Protein AF-A0AA36D5X9-F1 (afdb_monomer)

Organism: NCBI:txid96644

Radius of gyration: 42.87 Å; Cα contacts (8 Å, |Δi|>4): 1487; chains: 1; bounding box: 98×111×120 Å

Sequence (1074 aa):
MENIGFSAQPPALVAARFTHVTMLGFLLFATVLFIYYVYKRAKILNPDFSESTMFFRPPKRRISLVDAELTLRPECVKRLYEARVCEEVECPICFSEANHAVITDCGHIYCCECIHRFWKHSAPPIKPVHCPICRNGVRLLLPIAWGGESSNCEVDEDLKKNDDLLNDYNSRFVGTRTWVDLLHDVPSVVHFSFGNFFEGLGLLSQIRTVFFLAVILFPLVPSSAFSQQLYSVIGLIDDLFVLAIIVYYCGREVLERLSQDDADDWPTLIMVAQDLQNDENLVDTAITWGMVEQDLQKQLKTNARTGSGRAVRILNGGYVSKTCFVTFDWTEDRERLPAEGVMKITSSAGMKLLSKINNAFERFDEMATCMGNTEFNFLQHAEASGFASEVPVCRFIGGRLFGVDGIEAGYTILEAIDDIHNLHVFDELSEYSTMEGVQILARIAAYSLRNPEGARTLSENEVFDEFFSDFIRPEKLEKGFVHLEERFPDKLRELETIKTQMKHLKSVGTFKRFMDATCKFPIIVHGDMWPGNILWQKTEDGDYGIRVVADWQTTHLGNPLEDLTRFLSTSLSAKDYNERRDHYLHAYYDTLTELASGCELPWPTFDELVECYEKVFTLIVINWSHVFLQTLSEEVVVASSEKEGAARLEILHAKYRNMFDRAACYVQKMVAENLDPNERIVDTVVTWGLVEADLQKQFDTLAKIGPNREARLLNGGYVSKTALLTFDWTEEEARLPKCGVMKVTSAAGMKAISDLNGSFVNFEVMATSFGDTECNFLKVAPKVGFSAEIPVCRFIGGKLFGVDGVEAGYTIMEMVEGAHYRHVFHILSEAPMVEVMQMLGRMAGYSLRHPNEAGMLAENRVFEEFFGDFARPQKIDEGFTAMETRFPSLQAEVDVLKTQKIYFESVAKFKKRMDEACNVRTIVHGDMWPGNILWNIGKDGEYGIRKVVDWQTTHLGNPLEDLTRILSTGLSAEDHRNKRDFFLNIFYTTMEEEADGKKLPWESFEELVEQYEKIFPLIAIVWVPPFILVLTDEVVIGGGGEEGEALLPGFLAKYENMIAESADYILRWGLDSE

Mean predicted aligned error: 21.3 Å

Solvent-accessible surface area (backbone atoms only — not comparable to full-atom values): 58927 Å² total; per-residue (Å²): 132,90,86,82,87,86,78,85,80,67,76,65,62,61,54,48,52,53,52,50,53,51,49,51,52,50,50,54,52,52,49,54,52,48,54,51,49,52,54,55,51,51,47,70,76,33,83,82,63,56,99,71,80,86,71,80,69,82,85,73,82,81,80,46,72,65,57,44,55,76,70,31,50,71,72,29,44,51,49,53,54,51,56,61,72,44,91,81,50,69,9,84,84,79,78,40,72,31,59,68,24,23,37,33,58,85,52,50,56,28,21,44,67,55,54,53,54,48,25,71,75,75,33,60,91,89,48,61,33,55,37,91,84,81,58,48,73,38,47,45,75,41,78,49,80,72,80,74,99,68,77,92,80,79,83,60,65,67,58,54,52,48,52,52,54,50,49,60,52,32,69,76,51,52,80,86,81,52,75,66,62,56,60,71,42,47,65,59,47,51,51,54,50,58,66,49,65,77,58,83,77,58,76,68,53,57,51,49,53,55,48,52,49,48,62,68,48,49,81,74,50,64,82,87,78,61,60,82,70,54,60,60,52,53,51,53,52,50,53,53,49,53,50,50,49,50,51,51,53,53,48,48,56,50,53,60,60,68,70,74,68,80,88,84,58,62,73,59,55,56,53,56,65,64,67,74,77,56,98,53,51,47,92,92,40,94,50,33,60,68,55,54,48,54,38,37,21,64,62,66,69,48,89,58,47,72,42,90,72,45,46,77,43,84,74,43,84,46,58,62,38,35,34,25,43,34,39,47,30,51,72,45,64,63,91,80,47,73,52,53,24,32,35,41,36,25,32,42,67,37,39,57,50,50,28,78,73,61,78,66,69,91,59,52,59,60,50,42,35,35,29,47,33,18,28,45,48,23,42,69,38,28,63,84,59,50,48,46,80,77,44,52,50,66,53,61,59,36,56,44,58,36,51,57,98,77,35,70,43,22,34,38,29,27,58,66,76,79,82,64,43,80,43,45,67,67,47,66,53,52,73,65,39,45,49,53,52,38,45,51,55,19,45,45,40,21,49,19,69,78,32,56,69,47,32,47,61,46,26,74,52,46,36,57,71,72,57,50,45,58,59,48,29,65,74,48,46,51,52,34,48,51,56,48,40,72,75,38,66,94,43,48,69,48,48,52,51,47,54,57,67,48,68,71,49,70,38,60,72,49,47,49,54,52,48,46,72,57,29,80,57,70,18,48,30,50,68,63,43,37,52,63,37,30,37,24,27,75,42,95,90,70,48,52,42,88,62,29,53,50,75,47,40,49,24,22,74,33,47,70,55,57,35,53,42,41,28,50,62,36,29,37,47,50,65,53,41,73,78,40,43,68,59,52,52,47,50,24,51,53,49,23,52,62,68,28,62,92,52,86,64,74,48,93,43,71,68,54,43,52,58,30,41,57,58,52,39,35,54,51,51,64,70,43,49,44,61,54,57,55,48,53,67,54,49,56,72,68,38,96,39,73,69,58,23,51,52,44,51,51,54,45,50,46,29,50,51,47,55,48,53,50,32,36,18,51,47,50,48,51,46,53,70,70,43,59,74,87,41,35,47,76,90,46,84,51,36,52,71,58,51,44,58,47,36,24,61,71,62,74,49,87,60,45,68,41,91,80,46,45,65,44,73,75,39,82,51,61,56,38,36,30,28,42,36,39,49,37,53,71,51,92,52,94,85,61,70,56,50,27,33,35,39,33,39,30,43,71,31,39,42,54,53,28,68,74,66,74,58,88,69,66,39,60,61,52,31,37,46,36,34,31,30,28,43,49,26,42,65,38,31,63,78,69,49,48,45,80,80,42,54,51,60,51,62,61,41,67,50,46,47,61,54,96,33,33,95,57,16,33,32,26,26,55,63,72,82,84,54,43,82,36,59,66,59,48,65,55,55,68,69,45,48,52,53,48,27,37,50,53,9,40,44,39,6,46,18,62,67,36,55,66,57,34,50,68,49,23,75,57,88,49,62,66,61,57,52,34,55,60,40,30,58,70,50,44,50,53,23,52,53,50,47,43,70,75,38,64,91,43,45,69,32,52,58,51,50,56,68,53,49,70,36,30,74,37,60,65,47,37,49,51,56,52,39,72,59,28,81,52,68,16,49,28,51,67,65,43,36,49,58,35,34,33,22,36,73,46,99,87,69,49,53,41,89,59,31,47,54,78,48,41,53,30,26,67,33,45,59,61,61,33,50,55,39,29,48,54,41,24,32,47,48,65,49,38,77,75,39,45,68,63,48,52,49,45,19,51,54,34,20,55,64,49,18,73,83,49,87,66,74,51,97,43,72,68,52,47,51,54,33,47,50,70,43,45,40,59,56,42,61,64,52,52,28,63,54,59,73,63,61,42,79,63,52,43,51,74,74,42,44,76,61,33,63,69,28,44,65,65,37,52,42,24,54,54,42,50,47,49,52,26,24,50,36,40,66,73,70,54,67,78,86,132

Foldseek 3Di:
DDDDDDDDDDPVVVVVVVVVVVVVVVVVVVVVVVVVVVVVVVCVVDVPPDPPPPQDDDFDDACDLVNVVVQADPVLNVLLVVLLVDPFDAAPQPRHTADQWKAFSVNDIHRLVRLLVQPLPPHQLLFADQDPPPRHGTLAIHTRCDDDDDDDDDDPVVSVVSSSSRRSRNVNRPDDDDPVNVVSSVVSNVVVCVVCLPVDDDPVSVVVVVVVVCVVCVVVPPPVPDDPVVVVVVVVVVVVVVVVVVCVVVVVVVVVVVPPDDPPCVVVVVVLVVVPPDPQDPPSFPDGLVNVQVFLCVQVVHPWGFDPPWDWAFPDPDQFWTKIKIAGRTPDPVVPADRIWIKIKGALVSQVVVCVVPVAADPRLVLSLLLQQLQQQLLVCCVVLCVCVQAPAFHWSGWAHACPPNTRMIMTITHDDPQWDFDFLLAAADPVALLQLLLNLLSQQLSCLVRVVSQCSSAVRACLQVVVQRLLALVNLVVLLVLVCVLCVVCNVLSVLLNVVCVVVNGPVSVQVLQCVLFVRFTKDLQQAERRQFTWHQDPVRHTDGNHRHSSSNIHRGHSLNNVLNHLLSRHFLVCCVVCVLVSLVSSVVSNCVSNPPGDDRAPDSVSNVVSNLSNLLVNLSSCVSVVVVVLVVVCVVDPDNVRNVSSSVRVVRSSVSSSLSSSLSSLQVCLVPPDPLQDAPPDSDGQVNVQVFLCVVVVHPWGFDPPWDWAFPDPDLFKTKTKIAGDTPDDDPPADRIWIKIWGDLVSQVVVCVVVVFDDPSLVLSQLLLVLQQQLLVLCVVLCVCVLAVAWHWNGWDGDSPSSRNITMTITHDDPQWDFDDLLAAADDVQLLQVLLSLLLQLLCCLQ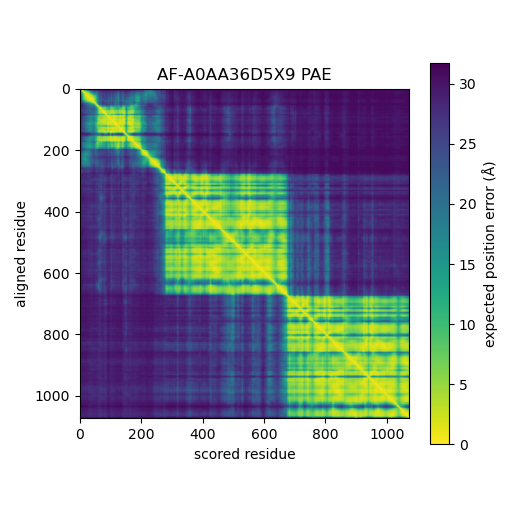CVPSQQSSAPGDCLLVVLLRLLDLVNLVLLLVLCCVVCVVLVVLSVLLVLVNVCSNGSVSVQVLQCVLFVFWTWDLLDAERRQFTWHQDPVRHTYGNHGHSSSNIHRGRSLLNLLHHLLRHHFLVCSVVCSLVSLVSNVVSNVVSNVPGDDRDPDSVSNVLSSLSCLSVSLSSPVRVVSVPPDVVVLCVPANPRSVVSVVRSVNSNVSSSNSNSVSCVVVVVNDD

Nearest PDB structures (foldseek):
  2jbp-assembly8_H  TM=4.303E-01  e=8.786E-03  Homo sapiens
  6dd4-assembly4_D  TM=2.891E-01  e=6.903E-02  Homo sapiens
  4xr7-assembly4_B  TM=3.280E-01  e=9.479E-01  Saccharomyces cerevisiae
  4xr7-assembly2_L  TM=2.799E-01  e=6.169E-01  Saccharomyces cerevisiae

Structure (mmCIF, N/CA/C/O backbone):
data_AF-A0AA36D5X9-F1
#
_entry.id   AF-A0AA36D5X9-F1
#
loop_
_atom_site.group_PDB
_atom_site.id
_atom_site.type_symbol
_atom_site.label_atom_id
_atom_site.label_alt_id
_atom_site.label_comp_id
_atom_site.label_asym_id
_atom_site.label_entity_id
_atom_site.label_seq_id
_atom_site.pdbx_PDB_ins_code
_atom_site.Cartn_x
_atom_site.Cartn_y
_atom_site.Cartn_z
_atom_site.occupancy
_atom_site.B_iso_or_equiv
_atom_site.auth_seq_id
_atom_site.auth_comp_id
_atom_site.auth_asym_id
_atom_site.auth_atom_id
_atom_site.pdbx_PDB_model_num
ATOM 1 N N . MET A 1 1 ? 52.341 -50.819 -67.712 1.00 36.88 1 MET A N 1
ATOM 2 C CA . MET A 1 1 ? 53.341 -51.783 -67.211 1.00 36.88 1 MET A CA 1
ATOM 3 C C . MET A 1 1 ? 54.289 -51.024 -66.303 1.00 36.88 1 MET A C 1
ATOM 5 O O . MET A 1 1 ? 54.732 -49.973 -66.735 1.00 36.88 1 MET A O 1
ATOM 9 N N . GLU A 1 2 ? 54.513 -51.569 -65.097 1.00 37.34 2 GLU A N 1
ATOM 10 C CA . GLU A 1 2 ? 55.518 -51.201 -64.069 1.00 37.34 2 GLU A CA 1
ATOM 11 C C . GLU A 1 2 ? 55.416 -49.759 -63.530 1.00 37.34 2 GLU A C 1
ATOM 13 O O . GLU A 1 2 ? 55.631 -48.791 -64.240 1.00 37.34 2 GLU A O 1
ATOM 18 N N . ASN A 1 3 ? 55.012 -49.507 -62.286 1.00 40.00 3 ASN A N 1
ATOM 19 C CA . ASN A 1 3 ? 55.581 -49.994 -61.032 1.00 40.00 3 ASN A CA 1
ATOM 20 C C . ASN A 1 3 ? 54.555 -49.830 -59.899 1.00 40.00 3 ASN A C 1
ATOM 22 O O . ASN A 1 3 ? 53.852 -48.829 -59.888 1.00 40.00 3 ASN A O 1
ATOM 26 N N . ILE A 1 4 ? 54.527 -50.764 -58.945 1.00 36.78 4 ILE A N 1
ATOM 27 C CA . ILE A 1 4 ? 54.516 -50.545 -57.481 1.00 36.78 4 ILE A CA 1
ATOM 28 C C . ILE A 1 4 ? 54.594 -51.947 -56.853 1.00 36.78 4 ILE A C 1
ATOM 30 O O . ILE A 1 4 ? 53.722 -52.790 -57.056 1.00 36.78 4 ILE A O 1
ATOM 34 N N . GLY A 1 5 ? 55.695 -52.216 -56.150 1.00 32.47 5 GLY A N 1
ATOM 35 C CA . GLY A 1 5 ? 55.953 -53.488 -55.484 1.00 32.47 5 GLY A CA 1
ATOM 36 C C . GLY A 1 5 ? 55.143 -53.642 -54.197 1.00 32.47 5 GLY A C 1
ATOM 37 O O . GLY A 1 5 ? 55.110 -52.739 -53.366 1.00 32.47 5 GLY A O 1
ATOM 38 N N . PHE A 1 6 ? 54.541 -54.817 -54.018 1.00 35.59 6 PHE A N 1
ATOM 39 C CA . PHE A 1 6 ? 54.044 -55.298 -52.731 1.00 35.59 6 PHE A CA 1
ATOM 40 C C . PHE A 1 6 ? 55.193 -55.969 -51.968 1.00 35.59 6 PHE A C 1
ATOM 42 O O . PHE A 1 6 ? 55.744 -56.965 -52.438 1.00 35.59 6 PHE A O 1
ATOM 49 N N . SER A 1 7 ? 55.525 -55.467 -50.775 1.00 35.16 7 SER A N 1
ATOM 50 C CA . SER A 1 7 ? 56.230 -56.251 -49.757 1.00 35.16 7 SER A CA 1
ATOM 51 C C . SER A 1 7 ? 55.217 -56.744 -48.720 1.00 35.16 7 SER A C 1
ATOM 53 O O . SER A 1 7 ? 54.390 -55.993 -48.204 1.00 35.16 7 SER A O 1
ATOM 55 N N . ALA A 1 8 ? 55.235 -58.053 -48.475 1.00 44.31 8 ALA A N 1
ATOM 56 C CA . ALA A 1 8 ? 54.365 -58.739 -47.533 1.00 44.31 8 ALA A CA 1
ATOM 57 C C . ALA A 1 8 ? 54.704 -58.347 -46.083 1.00 44.31 8 ALA A C 1
ATOM 59 O O . ALA A 1 8 ? 55.857 -58.458 -45.665 1.00 44.31 8 ALA A O 1
ATOM 60 N N . GLN A 1 9 ? 53.702 -57.930 -45.300 1.00 40.28 9 GLN A N 1
ATOM 61 C CA . GLN A 1 9 ? 53.835 -57.817 -43.843 1.00 40.28 9 GLN A CA 1
ATOM 62 C C . GLN A 1 9 ? 53.743 -59.202 -43.171 1.00 40.28 9 GLN A C 1
ATOM 64 O O . GLN A 1 9 ? 53.036 -60.077 -43.679 1.00 40.28 9 GLN A O 1
ATOM 69 N N . PRO A 1 10 ? 54.431 -59.439 -42.033 1.00 42.38 10 PRO A N 1
ATOM 70 C CA . PRO A 1 10 ? 54.546 -60.773 -41.460 1.00 42.38 10 PRO A CA 1
ATOM 71 C C . PRO A 1 10 ? 53.258 -61.219 -40.730 1.00 42.38 10 PRO A C 1
ATOM 73 O O . PRO A 1 10 ? 52.563 -60.382 -40.148 1.00 42.38 10 PRO A O 1
ATOM 76 N N . PRO A 1 11 ? 52.990 -62.540 -40.638 1.00 49.66 11 PRO A N 1
ATOM 77 C CA . PRO A 1 11 ? 51.795 -63.135 -40.010 1.00 49.66 11 PRO A CA 1
ATOM 78 C C . PRO A 1 11 ? 51.525 -62.748 -38.541 1.00 49.66 11 PRO A C 1
ATOM 80 O O . PRO A 1 11 ? 50.440 -63.002 -38.021 1.00 49.66 11 PRO A O 1
ATOM 83 N N . ALA A 1 12 ? 52.493 -62.131 -37.858 1.00 44.19 12 ALA A N 1
ATOM 84 C CA . ALA A 1 12 ? 52.409 -61.779 -36.444 1.00 44.19 12 ALA A CA 1
ATOM 85 C C . ALA A 1 12 ? 51.413 -60.641 -36.146 1.00 44.19 12 ALA A C 1
ATOM 87 O O . ALA A 1 12 ? 50.794 -60.643 -35.084 1.00 44.19 12 ALA A O 1
ATOM 88 N N . LEU A 1 13 ? 51.210 -59.694 -37.072 1.00 43.41 13 LEU A N 1
ATOM 89 C CA . LEU A 1 13 ? 50.349 -58.526 -36.824 1.00 43.41 13 LEU A CA 1
ATOM 90 C C . LEU A 1 13 ? 48.851 -58.875 -36.883 1.00 43.41 13 LEU A C 1
ATOM 92 O O . LEU A 1 13 ? 48.053 -58.348 -36.108 1.00 43.41 13 LEU A O 1
ATOM 96 N N . VAL A 1 14 ? 48.473 -59.800 -37.773 1.00 49.62 14 VAL A N 1
ATOM 97 C CA . VAL A 1 14 ? 47.091 -60.293 -37.904 1.00 49.62 14 VAL A CA 1
ATOM 98 C C . VAL A 1 14 ? 46.736 -61.198 -36.722 1.00 49.62 14 VAL A C 1
ATOM 100 O O . VAL A 1 14 ? 45.665 -61.045 -36.139 1.00 49.62 14 VAL A O 1
ATOM 103 N N . ALA A 1 15 ? 47.664 -62.062 -36.292 1.00 45.41 15 ALA A N 1
ATOM 104 C CA . ALA A 1 15 ? 47.495 -62.869 -35.085 1.00 45.41 15 ALA A CA 1
ATOM 105 C C . ALA A 1 15 ? 47.381 -61.998 -33.818 1.00 45.41 15 ALA A C 1
ATOM 107 O O . ALA A 1 15 ? 46.512 -62.247 -32.984 1.00 45.41 15 ALA A O 1
ATOM 108 N N . ALA A 1 16 ? 48.181 -60.931 -33.692 1.00 42.47 16 ALA A N 1
ATOM 109 C CA . ALA A 1 16 ? 48.098 -59.996 -32.567 1.00 42.47 16 ALA A CA 1
ATOM 110 C C . ALA A 1 16 ? 46.758 -59.238 -32.532 1.00 42.47 16 ALA A C 1
ATOM 112 O O . ALA A 1 16 ? 46.134 -59.152 -31.475 1.00 42.47 16 ALA A O 1
ATOM 113 N N . ARG A 1 17 ? 46.256 -58.753 -33.679 1.00 46.66 17 ARG A N 1
ATOM 114 C CA . ARG A 1 17 ? 44.937 -58.095 -33.759 1.00 46.66 17 ARG A CA 1
ATOM 115 C C . ARG A 1 17 ? 43.789 -59.050 -33.428 1.00 46.66 17 ARG A C 1
ATOM 117 O O . ARG A 1 17 ? 42.896 -58.670 -32.678 1.00 46.66 17 ARG A O 1
ATOM 124 N N . PHE A 1 18 ? 43.850 -60.298 -33.898 1.00 48.25 18 PHE A N 1
ATOM 125 C CA . PHE A 1 18 ? 42.846 -61.314 -33.570 1.00 48.25 18 PHE A CA 1
ATOM 126 C C . PHE A 1 18 ? 42.844 -61.653 -32.071 1.00 48.25 18 PHE A C 1
ATOM 128 O O . PHE A 1 18 ? 41.777 -61.765 -31.471 1.00 48.25 18 PHE A O 1
ATOM 135 N N . THR A 1 19 ? 44.028 -61.722 -31.449 1.00 47.69 19 THR A N 1
ATOM 136 C CA . THR A 1 19 ? 44.204 -61.971 -30.004 1.00 47.69 19 THR A CA 1
ATOM 137 C C . THR A 1 19 ? 43.692 -60.801 -29.154 1.00 47.69 19 THR A C 1
ATOM 139 O O . THR A 1 19 ? 43.062 -61.015 -28.122 1.00 47.69 19 THR A O 1
ATOM 142 N N . HIS A 1 20 ? 43.896 -59.555 -29.599 1.00 45.94 20 HIS A N 1
ATOM 143 C CA . HIS A 1 20 ? 43.380 -58.371 -28.906 1.00 45.94 20 HIS A CA 1
ATOM 144 C C . HIS A 1 20 ? 41.854 -58.267 -28.969 1.00 45.94 20 HIS A C 1
ATOM 146 O O . HIS A 1 20 ? 41.234 -57.968 -27.952 1.00 45.94 20 HIS A O 1
ATOM 152 N N . VAL A 1 21 ? 41.240 -58.566 -30.118 1.00 50.28 21 VAL A N 1
ATOM 153 C CA . VAL A 1 21 ? 39.773 -58.561 -30.263 1.00 50.28 21 VAL A CA 1
ATOM 154 C C . VAL A 1 21 ? 39.134 -59.697 -29.456 1.00 50.28 21 VAL A C 1
ATOM 156 O O . VAL A 1 21 ? 38.136 -59.470 -28.772 1.00 50.28 21 VAL A O 1
ATOM 159 N N . THR A 1 22 ? 39.737 -60.893 -29.440 1.00 50.19 22 THR A N 1
ATOM 160 C CA . THR A 1 22 ? 39.257 -61.997 -28.586 1.00 50.19 22 THR A CA 1
ATOM 161 C C . THR A 1 22 ? 39.433 -61.701 -27.100 1.00 50.19 22 THR A C 1
ATOM 163 O O . THR A 1 22 ? 38.516 -61.985 -26.334 1.00 50.19 22 THR A O 1
ATOM 166 N N . MET A 1 23 ? 40.538 -61.076 -26.675 1.00 44.38 23 MET A N 1
ATOM 167 C CA . MET A 1 23 ? 40.694 -60.632 -25.285 1.00 44.38 23 MET A CA 1
ATOM 168 C C . MET A 1 23 ? 39.676 -59.562 -24.894 1.00 44.38 23 MET A C 1
ATOM 170 O O . MET A 1 23 ? 39.116 -59.654 -23.806 1.00 44.38 23 MET A O 1
ATOM 174 N N . LEU A 1 24 ? 39.392 -58.590 -25.769 1.00 47.19 24 LEU A N 1
ATOM 175 C CA . LEU A 1 24 ? 38.388 -57.555 -25.504 1.00 47.19 24 LEU A CA 1
ATOM 176 C C . LEU A 1 24 ? 36.984 -58.161 -25.369 1.00 47.19 24 LEU A C 1
ATOM 178 O O . LEU A 1 24 ? 36.254 -57.823 -24.440 1.00 47.19 24 LEU A O 1
ATOM 182 N N . GLY A 1 25 ? 36.636 -59.105 -26.251 1.00 48.00 25 GLY A N 1
ATOM 183 C CA . GLY A 1 25 ? 35.374 -59.845 -26.192 1.00 48.00 25 GLY A CA 1
ATOM 184 C C . GLY A 1 25 ? 35.246 -60.696 -24.925 1.00 48.00 25 GLY A C 1
ATOM 185 O O . GLY A 1 25 ? 34.192 -60.701 -24.289 1.00 48.00 25 GLY A O 1
ATOM 186 N N . PHE A 1 26 ? 36.330 -61.354 -24.501 1.00 49.34 26 PHE A N 1
ATOM 187 C CA . PHE A 1 26 ? 36.358 -62.126 -23.256 1.00 49.34 26 PHE A CA 1
ATOM 188 C C . PHE A 1 26 ? 36.250 -61.225 -22.020 1.00 49.34 26 PHE A C 1
ATOM 190 O O . PHE A 1 26 ? 35.562 -61.583 -21.066 1.00 49.34 26 PHE A O 1
ATOM 197 N N . LEU A 1 27 ? 36.872 -60.039 -22.043 1.00 45.50 27 LEU A N 1
ATOM 198 C CA . LEU A 1 27 ? 36.771 -59.055 -20.963 1.00 45.50 27 LEU A CA 1
ATOM 199 C C . LEU A 1 27 ? 35.334 -58.533 -20.826 1.00 45.50 27 LEU A C 1
ATOM 201 O O . LEU A 1 27 ? 34.798 -58.482 -19.720 1.00 45.50 27 LEU A O 1
ATOM 205 N N . LEU A 1 28 ? 34.689 -58.201 -21.949 1.00 48.06 28 LEU A N 1
ATOM 206 C CA . LEU A 1 28 ? 33.294 -57.756 -21.994 1.00 48.06 28 LEU A CA 1
ATOM 207 C C . LEU A 1 28 ? 32.350 -58.840 -21.464 1.00 48.06 28 LEU A C 1
ATOM 209 O O . LEU A 1 28 ? 31.512 -58.565 -20.607 1.00 48.06 28 LEU A O 1
ATOM 213 N N . PHE A 1 29 ? 32.540 -60.089 -21.892 1.00 49.16 29 PHE A N 1
ATOM 214 C CA . PHE A 1 29 ? 31.753 -61.223 -21.414 1.00 49.16 29 PHE A CA 1
ATOM 215 C C . PHE A 1 29 ? 31.963 -61.498 -19.916 1.00 49.16 29 PHE A C 1
ATOM 217 O O . PHE A 1 29 ? 30.995 -61.680 -19.177 1.00 49.16 29 PHE A O 1
ATOM 224 N N . ALA A 1 30 ? 33.210 -61.457 -19.438 1.00 47.31 30 ALA A N 1
ATOM 225 C CA . ALA A 1 30 ? 33.534 -61.603 -18.020 1.00 47.31 30 ALA A CA 1
ATOM 226 C C . ALA A 1 30 ? 32.932 -60.470 -17.173 1.00 47.31 30 ALA A C 1
ATOM 228 O O . ALA A 1 30 ? 32.453 -60.721 -16.069 1.00 47.31 30 ALA A O 1
ATOM 229 N N . THR A 1 31 ? 32.890 -59.246 -17.704 1.00 49.19 31 THR A N 1
ATOM 230 C CA . THR A 1 31 ? 32.290 -58.083 -17.035 1.00 49.19 31 THR A CA 1
ATOM 231 C C . THR A 1 31 ? 30.777 -58.240 -16.912 1.00 49.19 31 THR A C 1
ATOM 233 O O . THR A 1 31 ? 30.222 -58.040 -15.833 1.00 49.19 31 THR A O 1
ATOM 236 N N . VAL A 1 32 ? 30.107 -58.689 -17.976 1.00 49.56 32 VAL A N 1
ATOM 237 C CA . VAL A 1 32 ? 28.663 -58.970 -17.958 1.00 49.56 32 VAL A CA 1
ATOM 238 C C . VAL A 1 32 ? 28.330 -60.097 -16.974 1.00 49.56 32 VAL A C 1
ATOM 240 O O . VAL A 1 32 ? 27.399 -59.964 -16.178 1.00 49.56 32 VAL A O 1
ATOM 243 N N . LEU A 1 33 ? 29.116 -61.180 -16.957 1.00 49.62 33 LEU A N 1
ATOM 244 C CA . LEU A 1 33 ? 28.941 -62.271 -15.993 1.00 49.62 33 LEU A CA 1
ATOM 245 C C . LEU A 1 33 ? 29.212 -61.833 -14.549 1.00 49.62 33 LEU A C 1
ATOM 247 O O . LEU A 1 33 ? 28.521 -62.287 -13.638 1.00 49.62 33 LEU A O 1
ATOM 251 N N . PHE A 1 34 ? 30.183 -60.946 -14.329 1.00 53.03 34 PHE A N 1
ATOM 252 C CA . PHE A 1 34 ? 30.483 -60.390 -13.012 1.00 53.03 34 PHE A CA 1
ATOM 253 C C . PHE A 1 34 ? 29.338 -59.508 -12.501 1.00 53.03 34 PHE A C 1
ATOM 255 O O . PHE A 1 34 ? 28.893 -59.692 -11.370 1.00 53.03 34 PHE A O 1
ATOM 262 N N . ILE A 1 35 ? 28.792 -58.628 -13.346 1.00 48.25 35 ILE A N 1
ATOM 263 C CA . ILE A 1 35 ? 27.617 -57.805 -13.019 1.00 48.25 35 ILE A CA 1
ATOM 264 C C . ILE A 1 35 ? 26.408 -58.699 -12.699 1.00 48.25 35 ILE A C 1
ATOM 266 O O . ILE A 1 35 ? 25.729 -58.487 -11.694 1.00 48.25 35 ILE A O 1
ATOM 270 N N . TYR A 1 36 ? 26.180 -59.755 -13.487 1.00 51.00 36 TYR A N 1
ATOM 271 C CA . TYR A 1 36 ? 25.113 -60.726 -13.231 1.00 51.00 36 TYR A CA 1
ATOM 272 C C . TYR A 1 36 ? 25.317 -61.508 -11.921 1.00 51.00 36 TYR A C 1
ATOM 274 O O . TYR A 1 36 ? 24.367 -61.735 -11.169 1.00 51.00 36 TYR A O 1
ATOM 282 N N . TYR A 1 37 ? 26.555 -61.894 -11.605 1.00 55.56 37 TYR A N 1
ATOM 283 C CA . TYR A 1 37 ? 26.892 -62.547 -10.340 1.00 55.56 37 TYR A CA 1
ATOM 284 C C . TYR A 1 37 ? 26.659 -61.619 -9.140 1.00 55.56 37 TYR A C 1
ATOM 286 O O . TYR A 1 37 ? 26.059 -62.051 -8.155 1.00 55.56 37 TYR A O 1
ATOM 294 N N . VAL A 1 38 ? 27.064 -60.346 -9.228 1.00 51.75 38 VAL A N 1
ATOM 295 C CA . VAL A 1 38 ? 26.814 -59.327 -8.192 1.00 51.75 38 VAL A CA 1
ATOM 296 C C . VAL A 1 38 ? 25.311 -59.134 -7.976 1.00 51.75 38 VAL A C 1
ATOM 298 O O . VAL A 1 38 ? 24.856 -59.206 -6.835 1.00 51.75 38 VAL A O 1
ATOM 301 N N . TYR A 1 39 ? 24.530 -59.012 -9.054 1.00 48.62 39 TYR A N 1
ATOM 302 C CA . TYR A 1 39 ? 23.064 -58.941 -9.009 1.00 48.62 39 TYR A CA 1
ATOM 303 C C . TYR A 1 39 ? 22.442 -60.159 -8.303 1.00 48.62 39 TYR A C 1
ATOM 305 O O . TYR A 1 39 ? 21.635 -60.018 -7.381 1.00 48.62 39 TYR A O 1
ATOM 313 N N . LYS A 1 40 ? 22.858 -61.378 -8.673 1.00 51.22 40 LYS A N 1
ATOM 314 C CA . LYS A 1 40 ? 22.316 -62.612 -8.084 1.00 51.22 40 LYS A CA 1
ATOM 315 C C . LYS A 1 40 ? 22.708 -62.771 -6.611 1.00 51.22 40 LYS A C 1
ATOM 317 O O . LYS A 1 40 ? 21.910 -63.264 -5.818 1.00 51.22 40 LYS A O 1
ATOM 322 N N . ARG A 1 41 ? 23.919 -62.348 -6.232 1.00 50.69 41 ARG A N 1
ATOM 323 C CA . ARG A 1 41 ? 24.412 -62.409 -4.848 1.00 50.69 41 ARG A CA 1
ATOM 324 C C . ARG A 1 41 ? 23.721 -61.378 -3.951 1.00 50.69 41 ARG A C 1
ATOM 326 O O . ARG A 1 41 ? 23.397 -61.716 -2.817 1.00 50.69 41 ARG A O 1
ATOM 333 N N . ALA A 1 42 ? 23.434 -60.178 -4.463 1.00 49.41 42 ALA A N 1
ATOM 334 C CA . ALA A 1 42 ? 22.657 -59.156 -3.758 1.00 49.41 42 ALA A CA 1
ATOM 335 C C . ALA A 1 42 ? 21.228 -59.639 -3.439 1.00 49.41 42 ALA A C 1
ATOM 337 O O . ALA A 1 42 ? 20.774 -59.493 -2.308 1.00 49.41 42 ALA A O 1
ATOM 338 N N . LYS A 1 43 ? 20.577 -60.332 -4.385 1.00 45.81 43 LYS A N 1
ATOM 339 C CA . LYS A 1 43 ? 19.240 -60.931 -4.203 1.00 45.81 43 LYS A CA 1
ATOM 340 C C . LYS A 1 43 ? 19.197 -62.075 -3.177 1.00 45.81 43 LYS A C 1
ATOM 342 O O . LYS A 1 43 ? 18.177 -62.296 -2.540 1.00 45.81 43 LYS A O 1
ATOM 347 N N . ILE A 1 44 ? 20.291 -62.825 -3.023 1.00 55.06 44 ILE A N 1
ATOM 348 C CA . ILE A 1 44 ? 20.388 -63.900 -2.017 1.00 55.06 44 ILE A CA 1
ATOM 349 C C . ILE A 1 44 ? 20.634 -63.323 -0.614 1.00 55.06 44 ILE A C 1
ATOM 351 O O . ILE A 1 44 ? 20.168 -63.895 0.367 1.00 55.06 44 ILE A O 1
ATOM 355 N N . LEU A 1 45 ? 21.370 -62.210 -0.513 1.00 47.19 45 LEU A N 1
ATOM 356 C CA . LEU A 1 45 ? 21.720 -61.578 0.763 1.00 47.19 45 LEU A CA 1
ATOM 357 C C . LEU A 1 45 ? 20.591 -60.711 1.348 1.00 47.19 45 LEU A C 1
ATOM 359 O O . LEU A 1 45 ? 20.566 -60.532 2.559 1.00 47.19 45 LEU A O 1
ATOM 363 N N . ASN A 1 46 ? 19.659 -60.225 0.523 1.00 41.88 46 ASN A N 1
ATOM 364 C CA . ASN A 1 46 ? 18.451 -59.519 0.957 1.00 41.88 46 ASN A CA 1
ATOM 365 C C . ASN A 1 46 ? 17.219 -60.061 0.205 1.00 41.88 46 ASN A C 1
ATOM 367 O O . ASN A 1 46 ? 17.018 -59.704 -0.955 1.00 41.88 46 ASN A O 1
ATOM 371 N N . PRO A 1 47 ? 16.380 -60.906 0.833 1.00 45.97 47 PRO A N 1
ATOM 372 C CA . PRO A 1 47 ? 15.151 -61.415 0.217 1.00 45.97 47 PRO A CA 1
ATOM 373 C C . PRO A 1 47 ? 14.135 -60.309 -0.122 1.00 45.97 47 PRO A C 1
ATOM 375 O O . PRO A 1 47 ? 13.417 -60.440 -1.109 1.00 45.97 47 PRO A O 1
ATOM 378 N N . ASP A 1 48 ? 14.145 -59.205 0.638 1.00 41.34 48 ASP A N 1
ATOM 379 C CA . ASP A 1 48 ? 13.299 -58.014 0.442 1.00 41.34 48 ASP A CA 1
ATOM 380 C C . ASP A 1 48 ? 13.892 -56.999 -0.554 1.00 41.34 48 ASP A C 1
ATOM 382 O O . ASP A 1 48 ? 13.449 -55.853 -0.638 1.00 41.34 48 ASP A O 1
ATOM 386 N N . PHE A 1 49 ? 14.909 -57.393 -1.330 1.00 42.41 49 PHE A N 1
ATOM 387 C CA . PHE A 1 49 ? 15.444 -56.580 -2.423 1.00 42.41 49 PHE A CA 1
ATOM 388 C C . PHE A 1 49 ? 14.406 -56.513 -3.561 1.00 42.41 49 PHE A C 1
ATOM 390 O O . PHE A 1 49 ? 14.466 -57.265 -4.536 1.00 42.41 49 PHE A O 1
ATOM 397 N N . SER A 1 50 ? 13.399 -55.651 -3.387 1.00 41.94 50 SER A N 1
ATOM 398 C CA . SER A 1 50 ? 12.376 -55.347 -4.390 1.00 41.94 50 SER A CA 1
ATOM 399 C C . SER A 1 50 ? 13.031 -54.821 -5.674 1.00 41.94 50 SER A C 1
ATOM 401 O O . SER A 1 50 ? 14.071 -54.163 -5.620 1.00 41.94 50 SER A O 1
ATOM 403 N N . GLU A 1 51 ? 12.425 -55.073 -6.839 1.00 42.03 51 GLU A N 1
ATOM 404 C CA . GLU A 1 51 ? 12.906 -54.575 -8.145 1.00 42.03 51 GLU A CA 1
ATOM 405 C C . GLU A 1 51 ? 13.102 -53.046 -8.200 1.00 42.03 51 GLU A C 1
ATOM 407 O O . GLU A 1 51 ? 13.763 -52.531 -9.100 1.00 42.03 51 GLU A O 1
ATOM 412 N N . SER A 1 52 ? 12.538 -52.323 -7.236 1.00 40.94 52 SER A N 1
ATOM 413 C CA . SER A 1 52 ? 12.393 -50.872 -7.201 1.00 40.94 52 SER A CA 1
ATOM 414 C C . SER A 1 52 ? 13.566 -50.096 -6.587 1.00 40.94 52 SER A C 1
ATOM 416 O O . SER A 1 52 ? 13.644 -48.892 -6.794 1.00 40.94 52 SER A O 1
ATOM 418 N N . THR A 1 53 ? 14.495 -50.710 -5.845 1.00 37.31 53 THR A N 1
ATOM 419 C CA . THR A 1 53 ? 15.369 -49.936 -4.931 1.00 37.31 53 THR A CA 1
ATOM 420 C C . THR A 1 53 ? 16.807 -49.664 -5.392 1.00 37.31 53 THR A C 1
ATOM 422 O O . THR A 1 53 ? 17.595 -49.163 -4.595 1.00 37.31 53 THR A O 1
ATOM 425 N N . MET A 1 54 ? 17.181 -49.895 -6.661 1.00 32.81 54 MET A N 1
ATOM 426 C CA . MET A 1 54 ? 18.533 -49.524 -7.146 1.00 32.81 54 MET A CA 1
ATOM 427 C C . MET A 1 54 ? 18.594 -48.603 -8.375 1.00 32.81 54 MET A C 1
ATOM 429 O O . MET A 1 54 ? 19.683 -48.379 -8.899 1.00 32.81 54 MET A O 1
ATOM 433 N N . PHE A 1 55 ? 17.471 -48.035 -8.830 1.00 44.56 55 PHE A N 1
ATOM 434 C CA . PHE A 1 55 ? 17.451 -47.199 -10.044 1.00 44.56 55 PHE A CA 1
ATOM 435 C C . PHE A 1 55 ? 16.545 -45.961 -9.952 1.00 44.56 55 PHE A C 1
ATOM 437 O O . PHE A 1 55 ? 15.980 -45.544 -10.961 1.00 44.56 55 PHE A O 1
ATOM 444 N N . PHE A 1 56 ? 16.405 -45.346 -8.775 1.00 39.88 56 PHE A N 1
ATOM 445 C CA . PHE A 1 56 ? 15.760 -44.034 -8.698 1.00 39.88 56 PHE A CA 1
ATOM 446 C C . PHE A 1 56 ? 16.653 -42.982 -9.373 1.00 39.88 56 PHE A C 1
ATOM 448 O O . PHE A 1 56 ? 17.734 -42.655 -8.881 1.00 39.88 56 PHE A O 1
ATOM 455 N N . ARG A 1 57 ? 16.206 -42.485 -10.535 1.00 46.62 57 ARG A N 1
ATOM 456 C CA . ARG A 1 57 ? 16.715 -41.242 -11.131 1.00 46.62 57 ARG A CA 1
ATOM 457 C C . ARG A 1 57 ? 16.354 -40.075 -10.202 1.00 46.62 57 ARG A C 1
ATOM 459 O O . ARG A 1 57 ? 15.289 -40.129 -9.586 1.00 46.62 57 ARG A O 1
ATOM 466 N N . PRO A 1 58 ? 17.177 -39.016 -10.109 1.00 39.56 58 PRO A N 1
ATOM 467 C CA . PRO A 1 58 ? 16.731 -37.780 -9.475 1.00 39.56 58 PRO A CA 1
ATOM 468 C C . PRO A 1 58 ? 15.463 -37.268 -10.190 1.00 39.56 58 PRO A C 1
ATOM 470 O O . PRO A 1 58 ? 15.376 -37.397 -11.419 1.00 39.56 58 PRO A O 1
ATOM 473 N N . PRO A 1 59 ? 14.467 -36.736 -9.460 1.00 42.50 59 PRO A N 1
ATOM 474 C CA . PRO A 1 59 ? 13.218 -36.278 -10.057 1.00 42.50 59 PRO A CA 1
ATOM 475 C C . PRO A 1 59 ? 13.497 -35.169 -11.083 1.00 42.50 59 PRO A C 1
ATOM 477 O O . PRO A 1 59 ? 14.146 -34.172 -10.772 1.00 42.50 59 PRO A O 1
ATOM 480 N N . LYS A 1 60 ? 13.024 -35.341 -12.325 1.00 47.31 60 LYS A N 1
ATOM 481 C CA . LYS A 1 60 ? 12.936 -34.238 -13.298 1.00 47.31 60 LYS A CA 1
ATOM 482 C C . LYS A 1 60 ? 11.723 -33.372 -12.922 1.00 47.31 60 LYS A C 1
ATOM 484 O O . LYS A 1 60 ? 10.721 -33.912 -12.462 1.00 47.31 60 LYS A O 1
ATOM 489 N N . ARG A 1 61 ? 11.827 -32.048 -13.110 1.00 47.12 61 ARG A N 1
ATOM 490 C CA . ARG A 1 61 ? 10.772 -31.047 -12.835 1.00 47.12 61 ARG A CA 1
ATOM 491 C C . ARG A 1 61 ? 9.402 -31.540 -13.332 1.00 47.12 61 ARG A C 1
ATOM 493 O O . ARG A 1 61 ? 9.310 -32.055 -14.447 1.00 47.12 61 ARG A O 1
ATOM 500 N N . ARG A 1 62 ? 8.353 -31.384 -12.510 1.00 52.03 62 ARG A N 1
ATOM 501 C CA . ARG A 1 62 ? 6.967 -31.713 -12.887 1.00 52.03 62 ARG A CA 1
ATOM 502 C C . ARG A 1 62 ? 6.600 -30.868 -14.110 1.00 52.03 62 ARG A C 1
ATOM 504 O O . ARG A 1 62 ? 6.779 -29.654 -14.076 1.00 52.03 62 ARG A O 1
ATOM 511 N N . ILE A 1 63 ? 6.140 -31.513 -15.178 1.00 54.34 63 ILE A N 1
ATOM 512 C CA . ILE A 1 63 ? 5.699 -30.834 -16.403 1.00 54.34 63 ILE A CA 1
ATOM 513 C C . ILE A 1 63 ? 4.460 -30.023 -16.028 1.00 54.34 63 ILE A C 1
ATOM 515 O O . ILE A 1 63 ? 3.484 -30.594 -15.533 1.00 54.34 63 ILE A O 1
ATOM 519 N N . SER A 1 64 ? 4.542 -28.700 -16.163 1.00 51.09 64 SER A N 1
ATOM 520 C CA . SER A 1 64 ? 3.448 -27.806 -15.789 1.00 51.09 64 SER A CA 1
ATOM 521 C C . SER A 1 64 ? 2.265 -27.967 -16.747 1.00 51.09 64 SER A C 1
ATOM 523 O O . SER A 1 64 ? 2.389 -28.544 -17.828 1.00 51.09 64 SER A O 1
ATOM 525 N N . LEU A 1 65 ? 1.094 -27.450 -16.366 1.00 50.38 65 LEU A N 1
ATOM 526 C CA . LEU A 1 65 ? -0.052 -27.370 -17.279 1.00 50.38 65 LEU A CA 1
ATOM 527 C C . LEU A 1 65 ? 0.276 -26.567 -18.538 1.00 50.38 65 LEU A C 1
ATOM 529 O O . LEU A 1 65 ? -0.150 -26.949 -19.617 1.00 50.38 65 LEU A O 1
ATOM 533 N N . VAL A 1 66 ? 1.096 -25.530 -18.408 1.00 44.22 66 VAL A N 1
ATOM 534 C CA . VAL A 1 66 ? 1.549 -24.702 -19.529 1.00 44.22 66 VAL A CA 1
ATOM 535 C C . VAL A 1 66 ? 2.465 -25.505 -20.458 1.00 44.22 66 VAL A C 1
ATOM 537 O O . VAL A 1 66 ? 2.264 -25.522 -21.668 1.00 44.22 66 VAL A O 1
ATOM 540 N N . ASP A 1 67 ? 3.407 -26.278 -19.906 1.00 50.91 67 ASP A N 1
ATOM 541 C CA . ASP A 1 67 ? 4.233 -27.201 -20.700 1.00 50.91 67 ASP A CA 1
ATOM 542 C C . ASP A 1 67 ? 3.373 -28.280 -21.380 1.00 50.91 67 ASP A C 1
ATOM 544 O O . ASP A 1 67 ? 3.663 -28.713 -22.498 1.00 50.91 67 ASP A O 1
ATOM 548 N N . ALA A 1 68 ? 2.297 -28.719 -20.721 1.00 50.81 68 ALA A N 1
ATOM 549 C CA . ALA A 1 68 ? 1.320 -29.632 -21.293 1.00 50.81 68 ALA A CA 1
ATOM 550 C C . ALA A 1 68 ? 0.533 -28.990 -22.444 1.00 50.81 68 ALA A C 1
ATOM 552 O O . ALA A 1 68 ? 0.342 -29.654 -23.456 1.00 50.81 68 ALA A O 1
ATOM 553 N N . GLU A 1 69 ? 0.123 -27.725 -22.345 1.00 50.84 69 GLU A N 1
ATOM 554 C CA . GLU A 1 69 ? -0.534 -26.992 -23.438 1.00 50.84 69 GLU A CA 1
ATOM 555 C C . GLU A 1 69 ? 0.385 -26.775 -24.643 1.00 50.84 69 GLU A C 1
ATOM 557 O O . GLU A 1 69 ? -0.067 -26.864 -25.782 1.00 50.84 69 GLU A O 1
ATOM 562 N N . LEU A 1 70 ? 1.681 -26.564 -24.398 1.00 46.25 70 LEU A N 1
ATOM 563 C CA . LEU A 1 70 ? 2.710 -26.444 -25.434 1.00 46.25 70 LEU A CA 1
ATOM 564 C C . LEU A 1 70 ? 3.039 -27.787 -26.111 1.00 46.25 70 LEU A C 1
ATOM 566 O O . LEU A 1 70 ? 3.479 -27.811 -27.260 1.00 46.25 70 LEU A O 1
ATOM 570 N N . THR A 1 71 ? 2.846 -28.908 -25.406 1.00 55.09 71 THR A N 1
ATOM 571 C CA . THR A 1 71 ? 3.225 -30.254 -25.880 1.00 55.09 71 THR A CA 1
ATOM 572 C C . THR A 1 71 ? 2.041 -31.054 -26.443 1.00 55.09 71 THR A C 1
ATOM 574 O O . THR A 1 71 ? 2.225 -31.939 -27.281 1.00 55.09 71 THR A O 1
ATOM 577 N N . LEU A 1 72 ? 0.817 -30.790 -25.978 1.00 60.25 72 LEU A N 1
ATOM 578 C CA . LEU A 1 72 ? -0.404 -31.485 -26.385 1.00 60.25 72 LEU A CA 1
ATOM 579 C C . LEU A 1 72 ? -1.088 -30.787 -27.564 1.00 60.25 72 LEU A C 1
ATOM 581 O O . LEU A 1 72 ? -1.084 -29.570 -27.693 1.00 60.25 72 LEU A O 1
ATOM 585 N N . ARG A 1 73 ? -1.778 -31.567 -28.403 1.00 69.38 73 ARG A N 1
ATOM 586 C CA . ARG A 1 73 ? -2.666 -30.996 -29.427 1.00 69.38 73 ARG A CA 1
ATOM 587 C C . ARG A 1 73 ? -3.847 -30.253 -28.781 1.00 69.38 73 ARG A C 1
ATOM 589 O O . ARG A 1 73 ? -4.323 -30.713 -27.738 1.00 69.38 73 ARG A O 1
ATOM 596 N N . PRO A 1 74 ? -4.391 -29.197 -29.413 1.00 62.06 74 PRO A N 1
ATOM 597 C CA . PRO A 1 74 ? -5.501 -28.409 -28.868 1.00 62.06 74 PRO A CA 1
ATOM 598 C C . PRO A 1 74 ? -6.716 -29.243 -28.430 1.00 62.06 74 PRO A C 1
ATOM 600 O O . PRO A 1 74 ? -7.344 -28.954 -27.413 1.00 62.06 74 PRO A O 1
ATOM 603 N N . GLU A 1 75 ? -7.034 -30.331 -29.136 1.00 69.00 75 GLU A N 1
ATOM 604 C CA . GLU A 1 75 ? -8.136 -31.229 -28.772 1.00 69.00 75 GLU A CA 1
ATOM 605 C C . GLU A 1 75 ? -7.846 -32.039 -27.499 1.00 69.00 75 GLU A C 1
ATOM 607 O O . GLU A 1 75 ? -8.761 -32.357 -26.737 1.00 69.00 75 GLU A O 1
ATOM 612 N N . CYS A 1 76 ? -6.576 -32.370 -27.252 1.00 70.00 76 CYS A N 1
ATOM 613 C CA . CYS A 1 76 ? -6.129 -33.037 -26.032 1.00 70.00 76 CYS A CA 1
ATOM 614 C C . CYS A 1 76 ? -6.133 -32.065 -24.845 1.00 70.00 76 CYS A C 1
ATOM 616 O O . CYS A 1 76 ? -6.539 -32.460 -23.755 1.00 70.00 76 CYS A O 1
ATOM 618 N N . VAL A 1 77 ? -5.743 -30.804 -25.066 1.00 68.44 77 VAL A N 1
ATOM 619 C CA . VAL A 1 77 ? -5.819 -29.722 -24.068 1.00 68.44 77 VAL A CA 1
ATOM 620 C C . VAL A 1 77 ? -7.269 -29.479 -23.662 1.00 68.44 77 VAL A C 1
ATOM 622 O O . VAL A 1 77 ? -7.599 -29.500 -22.480 1.00 68.44 77 VAL A O 1
ATOM 625 N N . LYS A 1 78 ? -8.174 -29.374 -24.640 1.00 73.94 78 LYS A N 1
ATOM 626 C CA . LYS A 1 78 ? -9.610 -29.259 -24.378 1.00 73.94 78 LYS A CA 1
ATOM 627 C C . LYS A 1 78 ? -10.130 -30.416 -23.517 1.00 73.94 78 LYS A C 1
ATOM 629 O O . LYS A 1 78 ? -10.816 -30.176 -22.530 1.00 73.94 78 LYS A O 1
ATOM 634 N N . ARG A 1 79 ? -9.756 -31.659 -23.842 1.00 71.81 79 ARG A N 1
ATOM 635 C CA . ARG A 1 79 ? -10.117 -32.843 -23.041 1.00 71.81 79 ARG A CA 1
ATOM 636 C C . ARG A 1 79 ? -9.502 -32.842 -21.644 1.00 71.81 79 ARG A C 1
ATOM 638 O O . ARG A 1 79 ? -10.138 -33.335 -20.722 1.00 71.81 79 ARG A O 1
ATOM 645 N N . LEU A 1 80 ? -8.292 -32.310 -21.479 1.00 73.94 80 LEU A N 1
ATOM 646 C CA . LEU A 1 80 ? -7.652 -32.143 -20.174 1.00 73.94 80 LEU A CA 1
ATOM 647 C C . LEU A 1 80 ? -8.440 -31.160 -19.297 1.00 73.94 80 LEU A C 1
ATOM 649 O O . LEU A 1 80 ? -8.660 -31.452 -18.126 1.00 73.94 80 LEU A O 1
ATOM 653 N N . TYR A 1 81 ? -8.904 -30.041 -19.858 1.00 71.38 81 TYR A N 1
ATOM 654 C CA . TYR A 1 81 ? -9.774 -29.100 -19.147 1.00 71.38 81 TYR A CA 1
ATOM 655 C C . TYR A 1 81 ? -11.153 -29.693 -18.850 1.00 71.38 81 TYR A C 1
ATOM 657 O O . TYR A 1 81 ? -11.612 -29.616 -17.715 1.00 71.38 81 TYR A O 1
ATOM 665 N N . GLU A 1 82 ? -11.788 -30.350 -19.825 1.00 74.94 82 GLU A N 1
ATOM 666 C CA . GLU A 1 82 ? -13.075 -31.036 -19.633 1.00 74.94 82 GLU A CA 1
ATOM 667 C C . GLU A 1 82 ? -12.982 -32.101 -18.522 1.00 74.94 82 GLU A C 1
ATOM 669 O O . GLU A 1 82 ? -13.837 -32.148 -17.641 1.00 74.94 82 GLU A O 1
ATOM 674 N N . ALA A 1 83 ? -11.908 -32.897 -18.498 1.00 68.88 83 ALA A N 1
ATOM 675 C CA . ALA A 1 83 ? -11.668 -33.923 -17.480 1.00 68.88 83 ALA A CA 1
ATOM 676 C C . ALA A 1 83 ? -11.255 -33.372 -16.103 1.00 68.88 83 ALA A C 1
ATOM 678 O O . ALA A 1 83 ? -11.279 -34.114 -15.131 1.00 68.88 83 ALA A O 1
ATOM 679 N N . ARG A 1 84 ? -10.858 -32.095 -16.001 1.00 69.81 84 ARG A N 1
ATOM 680 C CA . ARG A 1 84 ? -10.602 -31.419 -14.713 1.00 69.81 84 ARG A CA 1
ATOM 681 C C . ARG A 1 84 ? -11.870 -30.859 -14.076 1.00 69.81 84 ARG A C 1
ATOM 683 O O . ARG A 1 84 ? -11.890 -30.655 -12.871 1.00 69.81 84 ARG A O 1
ATOM 690 N N . VAL A 1 85 ? -12.891 -30.585 -14.887 1.00 65.44 85 VAL A N 1
ATOM 691 C CA . VAL A 1 85 ? -14.195 -30.069 -14.441 1.00 65.44 85 VAL A CA 1
ATOM 692 C C . VAL A 1 85 ? -15.190 -31.209 -14.196 1.00 65.44 85 VAL A C 1
ATOM 694 O O . VAL A 1 85 ? -16.105 -31.070 -13.391 1.00 65.44 85 VAL A O 1
ATOM 697 N N . CYS A 1 86 ? -15.034 -32.336 -14.892 1.00 57.62 86 CYS A N 1
ATOM 698 C CA . CYS A 1 86 ? -15.881 -33.514 -14.737 1.00 57.62 86 CYS A CA 1
ATOM 699 C C . CYS A 1 86 ? -15.275 -34.464 -13.691 1.00 57.62 86 CYS A C 1
ATOM 701 O O . CYS A 1 86 ? -14.184 -34.981 -13.910 1.00 57.62 86 CYS A O 1
ATOM 703 N N . GLU A 1 87 ? -15.969 -34.698 -12.573 1.00 55.19 87 GLU A N 1
ATOM 704 C CA . GLU A 1 87 ? -15.448 -35.510 -11.456 1.00 55.19 87 GLU A CA 1
ATOM 705 C C . GLU A 1 87 ? -15.352 -37.019 -11.771 1.00 55.19 87 GLU A C 1
ATOM 707 O O . GLU A 1 87 ? -14.591 -37.716 -11.113 1.00 55.19 87 GLU A O 1
ATOM 712 N N . GLU A 1 88 ? -16.025 -37.533 -12.811 1.00 62.59 88 GLU A N 1
ATOM 713 C CA . GLU A 1 88 ? -16.096 -38.978 -13.098 1.00 62.59 88 GLU A CA 1
ATOM 714 C C . GLU A 1 88 ? -15.532 -39.336 -14.494 1.00 62.59 88 GLU A C 1
ATOM 716 O O . GLU A 1 88 ? -16.188 -39.144 -15.521 1.00 62.59 88 GLU A O 1
ATOM 721 N N . VAL A 1 89 ? -14.322 -39.915 -14.557 1.00 80.62 89 VAL A N 1
ATOM 722 C CA . VAL A 1 89 ? -13.724 -40.457 -15.800 1.00 80.62 89 VAL A CA 1
ATOM 723 C C . VAL A 1 89 ? -13.394 -41.944 -15.634 1.00 80.62 89 VAL A C 1
ATOM 725 O O . VAL A 1 89 ? -12.661 -42.322 -14.726 1.00 80.62 89 VAL A O 1
ATOM 728 N N . GLU A 1 90 ? -13.884 -42.810 -16.527 1.00 85.81 90 GLU A N 1
ATOM 729 C CA . GLU A 1 90 ? -13.636 -44.263 -16.477 1.00 85.81 90 GLU A CA 1
ATOM 730 C C . GLU A 1 90 ? -12.286 -44.649 -17.118 1.00 85.81 90 GLU A C 1
ATOM 732 O O . GLU A 1 90 ? -11.962 -44.236 -18.234 1.00 85.81 90 GLU A O 1
ATOM 737 N N . CYS A 1 91 ? -11.495 -45.485 -16.436 1.00 91.44 91 CYS A N 1
ATOM 738 C CA . CYS A 1 91 ? -10.232 -46.017 -16.944 1.00 91.44 91 CYS A CA 1
ATOM 739 C C . CYS A 1 91 ? -10.458 -47.254 -17.846 1.00 91.44 91 CYS A C 1
ATOM 741 O O . CYS A 1 91 ? -10.900 -48.298 -17.360 1.00 91.44 91 CYS A O 1
ATOM 743 N N . PRO A 1 92 ? -10.031 -47.230 -19.125 1.00 88.81 92 PRO A N 1
ATOM 744 C CA . PRO A 1 92 ? -10.248 -48.324 -20.086 1.00 88.81 92 PRO A CA 1
ATOM 745 C C . PRO A 1 92 ? -9.489 -49.632 -19.805 1.00 88.81 92 PRO A C 1
ATOM 747 O O . PRO A 1 92 ? -9.676 -50.611 -20.525 1.00 88.81 92 PRO A O 1
ATOM 750 N N . ILE A 1 93 ? -8.567 -49.644 -18.835 1.00 90.19 93 ILE A N 1
ATOM 751 C CA . ILE A 1 93 ? -7.772 -50.833 -18.484 1.00 90.19 93 ILE A CA 1
ATOM 752 C C . ILE A 1 93 ? -8.439 -51.612 -17.347 1.00 90.19 93 ILE A C 1
ATOM 754 O O . ILE A 1 93 ? -8.514 -52.838 -17.418 1.00 90.19 93 ILE A O 1
ATOM 758 N N . CYS A 1 94 ? -8.902 -50.921 -16.301 1.00 91.38 94 CYS A N 1
ATOM 759 C CA . CYS A 1 94 ? -9.545 -51.557 -15.149 1.00 91.38 94 CYS A CA 1
ATOM 760 C C . CYS A 1 94 ? -11.080 -51.521 -15.194 1.00 91.38 94 CYS A C 1
ATOM 762 O O . CYS A 1 94 ? -11.690 -52.254 -14.422 1.00 91.38 94 CYS A O 1
ATOM 764 N N . PHE A 1 95 ? -11.690 -50.732 -16.090 1.00 87.25 95 PHE A N 1
ATOM 765 C CA . PHE A 1 95 ? -13.146 -50.531 -16.1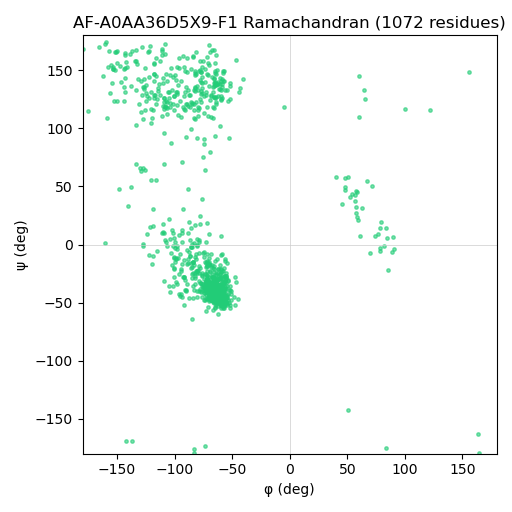85 1.00 87.25 95 PHE A CA 1
ATOM 766 C C . PHE A 1 95 ? -13.759 -50.028 -14.867 1.00 87.25 95 PHE A C 1
ATOM 768 O O . PHE A 1 95 ? -14.822 -50.459 -14.425 1.00 87.25 95 PHE A O 1
ATOM 775 N N . SER A 1 96 ? -13.018 -49.166 -14.175 1.00 86.50 96 SER A N 1
ATOM 776 C CA . SER A 1 96 ? -13.435 -48.466 -12.959 1.00 86.50 96 SER A CA 1
ATOM 777 C C . SER A 1 96 ? -13.064 -46.992 -13.080 1.00 86.50 96 SER A C 1
ATOM 779 O O . SER A 1 96 ? -12.293 -46.616 -13.967 1.00 86.50 96 SER A O 1
ATOM 781 N N . GLU A 1 97 ? -13.600 -46.161 -12.193 1.00 85.19 97 GLU A N 1
ATOM 782 C CA . GLU A 1 97 ? -13.238 -44.748 -12.095 1.00 85.19 97 GLU A CA 1
ATOM 783 C C . GLU A 1 97 ? -11.713 -44.569 -11.987 1.00 85.19 97 GLU A C 1
ATOM 785 O O . GLU A 1 97 ? -11.010 -45.338 -11.316 1.00 85.19 97 GLU A O 1
ATOM 790 N N . ALA A 1 98 ? -11.181 -43.599 -12.729 1.00 85.94 98 ALA A N 1
ATOM 791 C CA . ALA A 1 98 ? -9.754 -43.423 -12.917 1.00 85.94 98 ALA A CA 1
ATOM 792 C C . ALA A 1 98 ? -9.087 -42.846 -11.659 1.00 85.94 98 ALA A C 1
ATOM 794 O O . ALA A 1 98 ? -8.927 -41.640 -11.509 1.00 85.94 98 ALA A O 1
ATOM 795 N N . ASN A 1 99 ? -8.620 -43.730 -10.777 1.00 83.25 99 ASN A N 1
ATOM 796 C CA . ASN A 1 99 ? -7.806 -43.334 -9.630 1.00 83.25 99 ASN A CA 1
ATOM 797 C C . ASN A 1 99 ? -6.434 -42.787 -10.084 1.00 83.25 99 ASN A C 1
ATOM 799 O O . ASN A 1 99 ? -5.752 -43.437 -10.886 1.00 83.25 99 ASN A O 1
ATOM 803 N N . HIS A 1 100 ? -6.027 -41.619 -9.564 1.00 87.56 100 HIS A N 1
ATOM 804 C CA . HIS A 1 100 ? -4.822 -40.886 -9.985 1.00 87.56 100 HIS A CA 1
ATOM 805 C C . HIS A 1 100 ? -4.744 -40.777 -11.516 1.00 87.56 100 HIS A C 1
ATOM 807 O O . HIS A 1 100 ? -3.810 -41.267 -12.163 1.00 87.56 100 HIS A O 1
ATOM 813 N N . ALA A 1 101 ? -5.792 -40.193 -12.103 1.00 88.12 101 ALA A N 1
ATOM 814 C CA . ALA A 1 101 ? -5.985 -40.141 -13.543 1.00 88.12 101 ALA A CA 1
ATOM 815 C C . ALA A 1 101 ? -4.823 -39.430 -14.250 1.00 88.12 101 ALA A C 1
ATOM 817 O O . ALA A 1 101 ? -4.360 -38.372 -13.817 1.00 88.12 101 ALA A O 1
ATOM 818 N N . VAL A 1 102 ? -4.364 -40.012 -15.359 1.00 89.69 102 VAL A N 1
ATOM 819 C CA . VAL A 1 102 ? -3.370 -39.419 -16.256 1.00 89.69 102 VAL A CA 1
ATOM 820 C C . VAL A 1 102 ? -3.902 -39.353 -17.678 1.00 89.69 102 VAL A C 1
ATOM 822 O O . VAL A 1 102 ? -4.486 -40.319 -18.171 1.00 89.69 102 VAL A O 1
ATOM 825 N N . ILE A 1 103 ? -3.669 -38.232 -18.357 1.00 89.19 103 ILE A N 1
ATOM 826 C CA . ILE A 1 103 ? -3.912 -38.081 -19.789 1.00 89.19 103 ILE A CA 1
ATOM 827 C C . ILE A 1 103 ? -2.629 -38.368 -20.575 1.00 89.19 103 ILE A C 1
ATOM 829 O O . ILE A 1 103 ? -1.521 -38.013 -20.173 1.00 89.19 103 ILE A O 1
ATOM 833 N N . THR A 1 104 ? -2.790 -39.037 -21.709 1.00 89.69 104 THR A N 1
ATOM 834 C CA . THR A 1 104 ? -1.726 -39.291 -22.691 1.00 89.69 104 THR A CA 1
ATOM 835 C C . THR A 1 104 ? -1.639 -38.157 -23.716 1.00 89.69 104 THR A C 1
ATOM 837 O O . THR A 1 104 ? -2.621 -37.456 -23.954 1.00 89.69 104 THR A O 1
ATOM 840 N N . ASP A 1 105 ? -0.513 -38.032 -24.417 1.00 81.94 105 ASP A N 1
ATOM 841 C CA . ASP A 1 105 ? -0.346 -37.120 -25.568 1.00 81.94 105 ASP A CA 1
ATOM 842 C C . ASP A 1 105 ? -1.372 -37.302 -26.708 1.00 81.94 105 ASP A C 1
ATOM 844 O O . ASP A 1 105 ? -1.699 -36.370 -27.449 1.00 81.94 105 ASP A O 1
ATOM 848 N N . CYS A 1 106 ? -1.955 -38.494 -26.817 1.00 85.38 106 CYS A N 1
ATOM 849 C CA . CYS A 1 106 ? -3.060 -38.792 -27.724 1.00 85.38 106 CYS A CA 1
ATOM 850 C C . CYS A 1 106 ? -4.467 -38.495 -27.161 1.00 85.38 106 CYS A C 1
ATOM 852 O O . CYS A 1 106 ? -5.454 -38.806 -27.829 1.00 85.38 106 CYS A O 1
ATOM 854 N N . GLY A 1 107 ? -4.571 -37.931 -25.954 1.00 82.00 107 GLY A N 1
ATOM 855 C CA . GLY A 1 107 ? -5.827 -37.460 -25.360 1.00 82.00 107 GLY A CA 1
ATOM 856 C C . GLY A 1 107 ? -6.720 -38.550 -24.757 1.00 82.00 107 GLY A C 1
ATOM 857 O O . GLY A 1 107 ? -7.922 -38.328 -24.603 1.00 82.00 107 GLY A O 1
ATOM 858 N N . HIS A 1 108 ? -6.170 -39.734 -24.459 1.00 90.06 108 HIS A N 1
ATOM 859 C CA . HIS A 1 108 ? -6.856 -40.812 -23.727 1.00 90.06 108 HIS A CA 1
ATOM 860 C C . HIS A 1 108 ? -6.409 -40.852 -22.264 1.00 90.06 108 HIS A C 1
ATOM 862 O O . HIS A 1 108 ? -5.227 -40.623 -21.990 1.00 90.06 108 HIS A O 1
ATOM 868 N N . ILE A 1 109 ? -7.342 -41.173 -21.364 1.00 91.81 109 ILE A N 1
ATOM 869 C CA . ILE A 1 109 ? -7.175 -41.100 -19.907 1.00 91.81 109 ILE A CA 1
ATOM 870 C C . ILE A 1 109 ? -7.118 -42.512 -19.307 1.00 91.81 109 ILE A C 1
ATOM 872 O O . ILE A 1 109 ? -7.865 -43.393 -19.729 1.00 91.81 109 ILE A O 1
ATOM 876 N N . TYR A 1 110 ? -6.227 -42.731 -18.337 1.00 93.19 110 TYR A N 1
ATOM 877 C CA . TYR A 1 110 ? -6.036 -44.004 -17.627 1.00 93.19 110 TYR A CA 1
ATOM 878 C C . TYR A 1 110 ? -5.705 -43.752 -16.148 1.00 93.19 110 TYR A C 1
ATOM 880 O O . TYR A 1 110 ? -5.244 -42.667 -15.806 1.00 93.19 110 TYR A O 1
ATOM 888 N N . CYS A 1 111 ? -5.828 -44.759 -15.276 1.00 92.12 111 CYS A N 1
ATOM 889 C CA . CYS A 1 111 ? -5.128 -44.725 -13.983 1.00 92.12 111 CYS A CA 1
ATOM 890 C C . CYS A 1 111 ? -3.610 -44.772 -14.224 1.00 92.12 111 CYS A C 1
ATOM 892 O O . CYS A 1 111 ? -3.157 -45.577 -15.050 1.00 92.12 111 CYS A O 1
ATOM 894 N N . CYS A 1 112 ? -2.822 -44.008 -13.461 1.00 90.94 112 CYS A N 1
ATOM 895 C CA . CYS A 1 112 ? -1.355 -44.010 -13.563 1.00 90.94 112 CYS A CA 1
ATOM 896 C C . CYS A 1 112 ? -0.756 -45.429 -13.446 1.00 90.94 112 CYS A C 1
ATOM 898 O O . CYS A 1 112 ? -0.025 -45.888 -14.328 1.00 90.94 112 CYS A O 1
ATOM 900 N N . GLU A 1 113 ? -1.152 -46.189 -12.421 1.00 91.12 113 GLU A N 1
ATOM 901 C CA . GLU A 1 113 ? -0.664 -47.559 -12.208 1.00 91.12 113 GLU A CA 1
ATOM 902 C C . GLU A 1 113 ? -1.075 -48.528 -13.334 1.00 91.12 113 GLU A C 1
ATOM 904 O O . GLU A 1 113 ? -0.302 -49.409 -13.722 1.00 91.12 113 GLU A O 1
ATOM 909 N N . CYS A 1 114 ? -2.269 -48.349 -13.910 1.00 92.69 114 CYS A N 1
ATOM 910 C CA . CYS A 1 114 ? -2.765 -49.213 -14.982 1.00 92.69 114 CYS A CA 1
ATOM 911 C C . CYS A 1 114 ? -1.943 -49.057 -16.264 1.00 92.69 114 CYS A C 1
ATOM 913 O O . CYS A 1 114 ? -1.516 -50.060 -16.846 1.00 92.69 114 CYS A O 1
ATOM 915 N N . ILE A 1 115 ? -1.695 -47.818 -16.700 1.00 91.81 115 ILE A N 1
ATOM 916 C CA . ILE A 1 115 ? -0.928 -47.567 -17.925 1.00 91.81 115 ILE A CA 1
ATOM 917 C C . ILE A 1 115 ? 0.557 -47.917 -17.745 1.00 91.81 115 ILE A C 1
ATOM 919 O O . ILE A 1 115 ? 1.169 -48.469 -18.661 1.00 91.81 115 ILE A O 1
ATOM 923 N N . HIS A 1 116 ? 1.119 -47.709 -16.548 1.00 90.12 116 HIS A N 1
ATOM 924 C CA . HIS A 1 116 ? 2.502 -48.088 -16.232 1.00 90.12 116 HIS A CA 1
ATOM 925 C C . HIS A 1 116 ? 2.704 -49.609 -16.215 1.00 90.12 116 HIS A C 1
ATOM 927 O O . HIS A 1 116 ? 3.636 -50.127 -16.838 1.00 90.12 116 HIS A O 1
ATOM 933 N N . ARG A 1 117 ? 1.791 -50.364 -15.588 1.00 87.00 117 ARG A N 1
ATOM 934 C CA . ARG A 1 117 ? 1.831 -51.835 -15.622 1.00 87.00 117 ARG A CA 1
ATOM 935 C C . ARG A 1 117 ? 1.651 -52.357 -17.048 1.00 87.00 117 ARG A C 1
ATOM 937 O O . ARG A 1 117 ? 2.369 -53.269 -17.456 1.00 87.00 117 ARG A O 1
ATOM 944 N N . PHE A 1 118 ? 0.736 -51.769 -17.820 1.00 88.06 118 PHE A N 1
ATOM 945 C CA . PHE A 1 118 ? 0.546 -52.136 -19.222 1.00 88.06 118 PHE A CA 1
ATOM 946 C C . PHE A 1 118 ? 1.822 -51.912 -20.043 1.00 88.06 118 PHE A C 1
ATOM 948 O O . PHE A 1 118 ? 2.216 -52.787 -20.814 1.00 88.06 118 PHE A O 1
ATOM 955 N N . TRP A 1 119 ? 2.520 -50.794 -19.836 1.00 88.56 119 TRP A N 1
ATOM 956 C CA . TRP A 1 119 ? 3.810 -50.516 -20.470 1.00 88.56 119 TRP A CA 1
ATOM 957 C C . TRP A 1 119 ? 4.857 -51.595 -20.178 1.00 88.56 119 TRP A C 1
ATOM 959 O O . TRP A 1 119 ? 5.418 -52.157 -21.120 1.00 88.56 119 TRP A O 1
ATOM 969 N N . LYS A 1 120 ? 5.051 -51.957 -18.902 1.00 81.31 120 LYS A N 1
ATOM 970 C CA . LYS A 1 120 ? 6.035 -52.976 -18.489 1.00 81.31 120 LYS A CA 1
ATOM 971 C C . LYS A 1 120 ? 5.835 -54.344 -19.149 1.00 81.31 120 LYS A C 1
ATOM 973 O O . LYS A 1 120 ? 6.806 -55.080 -19.315 1.00 81.31 120 LYS A O 1
ATOM 978 N N . HIS A 1 121 ? 4.604 -54.688 -19.525 1.00 78.06 121 HIS A N 1
ATOM 979 C CA . HIS A 1 121 ? 4.287 -55.957 -20.186 1.00 78.06 121 HIS A CA 1
ATOM 980 C C . HIS A 1 121 ? 4.217 -55.869 -21.716 1.00 78.06 121 HIS A C 1
ATOM 982 O O . HIS A 1 121 ? 4.407 -56.880 -22.387 1.00 78.06 121 HIS A O 1
ATOM 988 N N . SER A 1 122 ? 3.932 -54.693 -22.280 1.00 73.75 122 SER A N 1
ATOM 989 C CA . SER A 1 122 ? 3.663 -54.532 -23.717 1.00 73.75 122 SER A CA 1
ATOM 990 C C . SER A 1 122 ? 4.849 -54.005 -24.526 1.00 73.75 122 SER A C 1
ATOM 992 O O . SER A 1 122 ? 4.876 -54.188 -25.745 1.00 73.75 122 SER A O 1
ATOM 994 N N . ALA A 1 123 ? 5.838 -53.371 -23.887 1.00 70.25 123 ALA A N 1
ATOM 995 C CA . ALA A 1 123 ? 6.980 -52.777 -24.572 1.00 70.25 123 ALA A CA 1
ATOM 996 C C . ALA A 1 123 ? 8.301 -52.966 -23.798 1.00 70.25 123 ALA A C 1
ATOM 998 O O . ALA A 1 123 ? 8.302 -53.048 -22.571 1.00 70.25 123 ALA A O 1
ATOM 999 N N . PRO A 1 124 ? 9.454 -52.997 -24.498 1.00 71.38 124 PRO A N 1
ATOM 1000 C CA . PRO A 1 124 ? 10.753 -52.887 -23.843 1.00 71.38 124 PRO A CA 1
ATOM 1001 C C . PRO A 1 124 ? 10.858 -51.581 -23.026 1.00 71.38 124 PRO A C 1
ATOM 1003 O O . PRO A 1 124 ? 10.356 -50.559 -23.494 1.00 71.38 124 PRO A O 1
ATOM 1006 N N . PRO A 1 125 ? 11.624 -51.539 -21.916 1.00 68.31 125 PRO A N 1
ATOM 1007 C CA . PRO A 1 125 ? 11.762 -50.353 -21.044 1.00 68.31 125 PRO A CA 1
ATOM 1008 C C . PRO A 1 125 ? 12.326 -49.079 -21.703 1.00 68.31 125 PRO A C 1
ATOM 1010 O O . PRO A 1 125 ? 12.368 -48.017 -21.088 1.00 68.31 125 PRO A O 1
ATOM 1013 N N . ILE A 1 126 ? 12.811 -49.194 -22.938 1.00 70.12 126 ILE A N 1
ATOM 1014 C CA . ILE A 1 126 ? 13.379 -48.108 -23.748 1.00 70.12 126 ILE A CA 1
ATOM 1015 C C . ILE A 1 126 ? 12.446 -47.661 -24.878 1.00 70.12 126 ILE A C 1
ATOM 1017 O O . ILE A 1 126 ? 12.802 -46.766 -25.641 1.00 70.12 126 ILE A O 1
ATOM 1021 N N . LYS A 1 127 ? 11.277 -48.294 -25.020 1.00 77.75 127 LYS A N 1
ATOM 1022 C CA . LYS A 1 127 ? 10.255 -47.912 -25.992 1.00 77.75 127 LYS A CA 1
ATOM 1023 C C . LYS A 1 127 ? 9.011 -47.389 -25.271 1.00 77.75 127 LYS A C 1
ATOM 1025 O O . LYS A 1 127 ? 8.606 -48.002 -24.280 1.00 77.75 127 LYS A O 1
ATOM 1030 N N . PRO A 1 128 ? 8.398 -46.304 -25.775 1.00 83.06 128 PRO A N 1
ATOM 1031 C CA . PRO A 1 128 ? 7.152 -45.796 -25.223 1.00 83.06 128 PRO A CA 1
ATOM 1032 C C . PRO A 1 128 ? 6.031 -46.827 -25.379 1.00 83.06 128 PRO A C 1
ATOM 1034 O O . PRO A 1 128 ? 6.019 -47.628 -26.324 1.00 83.06 128 PRO A O 1
ATOM 1037 N N . VAL A 1 129 ? 5.079 -46.798 -24.449 1.00 87.88 129 VAL A N 1
ATOM 1038 C CA . VAL A 1 129 ? 3.865 -47.608 -24.532 1.00 87.88 129 VAL A CA 1
ATOM 1039 C C . VAL A 1 129 ? 3.016 -47.153 -25.710 1.00 87.88 129 VAL A C 1
ATOM 1041 O O . VAL A 1 129 ? 2.933 -45.964 -26.003 1.00 87.88 129 VAL A O 1
ATOM 1044 N N . HIS A 1 130 ? 2.371 -48.092 -26.395 1.00 89.75 130 HIS A N 1
ATOM 1045 C CA . HIS A 1 130 ? 1.341 -47.737 -27.366 1.00 89.75 130 HIS A CA 1
ATOM 1046 C C . HIS A 1 130 ? 0.007 -47.644 -26.630 1.00 89.75 130 HIS A C 1
ATOM 1048 O O . HIS A 1 130 ? -0.339 -48.534 -25.855 1.00 89.75 130 HIS A O 1
ATOM 1054 N N . CYS A 1 131 ? -0.735 -46.571 -26.875 1.00 89.75 131 CYS A N 1
ATOM 1055 C CA . CYS A 1 131 ? -2.033 -46.316 -26.273 1.00 89.75 131 CYS A CA 1
ATOM 1056 C C . CYS A 1 131 ? -2.980 -47.517 -26.493 1.00 89.75 131 CYS A C 1
ATOM 1058 O O . CYS A 1 131 ? -3.224 -47.872 -27.650 1.00 89.75 131 CYS A O 1
ATOM 1060 N N . PRO A 1 132 ? -3.550 -48.126 -25.433 1.00 88.69 132 PRO A N 1
ATOM 1061 C CA . PRO A 1 132 ? -4.486 -49.248 -25.558 1.00 88.69 132 PRO A CA 1
ATOM 1062 C C . PRO A 1 132 ? -5.682 -48.980 -26.479 1.00 88.69 132 PRO A C 1
ATOM 1064 O O . PRO A 1 132 ? -6.172 -49.902 -27.129 1.00 88.69 132 PRO A O 1
ATOM 1067 N N . ILE A 1 133 ? -6.129 -47.722 -26.562 1.00 88.38 133 ILE A N 1
ATOM 1068 C CA . ILE A 1 133 ? -7.272 -47.330 -27.391 1.00 88.38 133 ILE A CA 1
ATOM 1069 C C . ILE A 1 133 ? -6.850 -47.056 -28.838 1.00 88.38 133 ILE A C 1
ATOM 1071 O O . ILE A 1 133 ? -7.281 -47.750 -29.757 1.00 88.38 133 ILE A O 1
ATOM 1075 N N . CYS A 1 134 ? -6.010 -46.042 -29.065 1.00 86.56 134 CYS A N 1
ATOM 1076 C CA . CYS A 1 134 ? -5.713 -45.565 -30.423 1.00 86.56 134 CYS A CA 1
ATOM 1077 C C . CYS A 1 134 ? -4.416 -46.117 -31.024 1.00 86.56 134 CYS A C 1
ATOM 1079 O O . CYS A 1 134 ? -4.112 -45.830 -32.177 1.00 86.56 134 CYS A O 1
ATOM 1081 N N . ARG A 1 135 ? -3.650 -46.904 -30.259 1.00 84.56 135 ARG A N 1
ATOM 1082 C CA . ARG A 1 135 ? -2.362 -47.501 -30.648 1.00 84.56 135 ARG A CA 1
ATOM 1083 C C . ARG A 1 135 ? -1.252 -46.502 -30.995 1.00 84.56 135 ARG A C 1
ATOM 1085 O O . ARG A 1 135 ? -0.187 -46.941 -31.411 1.00 84.56 135 ARG A O 1
ATOM 1092 N N . ASN A 1 136 ? -1.446 -45.199 -30.787 1.00 80.38 136 ASN A N 1
ATOM 1093 C CA . ASN A 1 136 ? -0.376 -44.205 -30.919 1.00 80.38 136 ASN A CA 1
ATOM 1094 C C . ASN A 1 136 ? 0.676 -44.389 -29.818 1.00 80.38 136 ASN A C 1
ATOM 1096 O O . ASN A 1 136 ? 0.331 -44.749 -28.693 1.00 80.38 136 ASN A O 1
ATOM 1100 N N . GLY A 1 137 ? 1.951 -44.152 -30.131 1.00 82.12 137 GLY A N 1
ATOM 1101 C CA . GLY A 1 137 ? 3.024 -44.184 -29.135 1.00 82.12 137 GLY A CA 1
ATOM 1102 C C . GLY A 1 137 ? 2.901 -43.011 -28.163 1.00 82.12 137 GLY A C 1
ATOM 1103 O O . GLY A 1 137 ? 2.879 -41.871 -28.607 1.00 82.12 137 GLY A O 1
ATOM 1104 N N . VAL A 1 138 ? 2.837 -43.305 -26.866 1.00 87.19 138 VAL A N 1
ATOM 1105 C CA . VAL A 1 138 ? 2.648 -42.329 -25.788 1.00 87.19 138 VAL A CA 1
ATOM 1106 C C . VAL A 1 138 ? 4.002 -41.923 -25.231 1.00 87.19 138 VAL A C 1
ATOM 1108 O O . VAL A 1 138 ? 4.670 -42.722 -24.575 1.00 87.19 138 VAL A O 1
ATOM 1111 N N . ARG A 1 139 ? 4.433 -40.691 -25.474 1.00 82.81 139 ARG A N 1
ATOM 1112 C CA . ARG A 1 139 ? 5.717 -40.173 -24.970 1.00 82.81 139 ARG A CA 1
ATOM 1113 C C . ARG A 1 139 ? 5.577 -39.408 -23.662 1.00 82.81 139 ARG A C 1
ATOM 1115 O O . ARG A 1 139 ? 6.552 -39.294 -22.926 1.00 82.81 139 ARG A O 1
ATOM 1122 N N . LEU A 1 140 ? 4.371 -38.933 -23.373 1.00 84.31 140 LEU A N 1
ATOM 1123 C CA . LEU A 1 140 ? 4.066 -38.103 -22.219 1.00 84.31 140 LEU A CA 1
ATOM 1124 C C . LEU A 1 140 ? 2.809 -38.604 -21.500 1.00 84.31 140 LEU A C 1
ATOM 1126 O O . LEU A 1 140 ? 1.783 -38.870 -22.133 1.00 84.31 140 LEU A O 1
ATOM 1130 N N . LEU A 1 141 ? 2.904 -38.703 -20.175 1.00 87.19 141 LEU A N 1
ATOM 1131 C CA . LEU A 1 141 ? 1.784 -38.895 -19.258 1.00 87.19 141 LEU A CA 1
ATOM 1132 C C . LEU A 1 141 ? 1.650 -37.653 -18.371 1.00 87.19 141 LEU A C 1
ATOM 1134 O O . LEU A 1 141 ? 2.643 -37.190 -17.811 1.00 87.19 141 LEU A O 1
ATOM 1138 N N . LEU A 1 142 ? 0.439 -37.120 -18.225 1.00 84.88 142 LEU A N 1
ATOM 1139 C CA . LEU A 1 142 ? 0.171 -35.907 -17.447 1.00 84.88 142 LEU A CA 1
ATOM 1140 C C . LEU A 1 142 ? -0.934 -36.136 -16.418 1.00 84.88 142 LEU A C 1
ATOM 1142 O O . LEU A 1 142 ? -1.963 -36.699 -16.782 1.00 84.88 142 LEU A O 1
ATOM 1146 N N . PRO A 1 143 ? -0.776 -35.680 -15.166 1.00 85.50 143 PRO A N 1
ATOM 1147 C CA . PRO A 1 143 ? -1.775 -35.879 -14.125 1.00 85.50 143 PRO A CA 1
ATOM 1148 C C . PRO A 1 143 ? -3.003 -34.973 -14.321 1.00 85.50 143 PRO A C 1
ATOM 1150 O O . PRO A 1 143 ? -2.890 -33.789 -14.661 1.00 85.50 143 PRO A O 1
ATOM 1153 N N . ILE A 1 144 ? -4.189 -35.525 -14.064 1.00 80.44 144 ILE A N 1
ATOM 1154 C CA . ILE A 1 144 ? -5.475 -34.817 -14.063 1.00 80.44 144 ILE A CA 1
ATOM 1155 C C . ILE A 1 144 ? -5.913 -34.665 -12.606 1.00 80.44 144 ILE A C 1
ATOM 1157 O O . ILE A 1 144 ? -6.198 -35.661 -11.952 1.00 80.44 144 ILE A O 1
ATOM 1161 N N . ALA A 1 145 ? -5.935 -33.427 -12.103 1.00 66.81 145 ALA A N 1
ATOM 1162 C CA . ALA A 1 145 ? -6.471 -33.081 -10.781 1.00 66.81 145 ALA A CA 1
ATOM 1163 C C . ALA A 1 145 ? -5.916 -33.907 -9.592 1.00 66.81 145 ALA A C 1
ATOM 1165 O O . ALA A 1 145 ? -6.655 -34.273 -8.684 1.00 66.81 145 ALA A O 1
ATOM 1166 N N . TRP A 1 146 ? -4.609 -34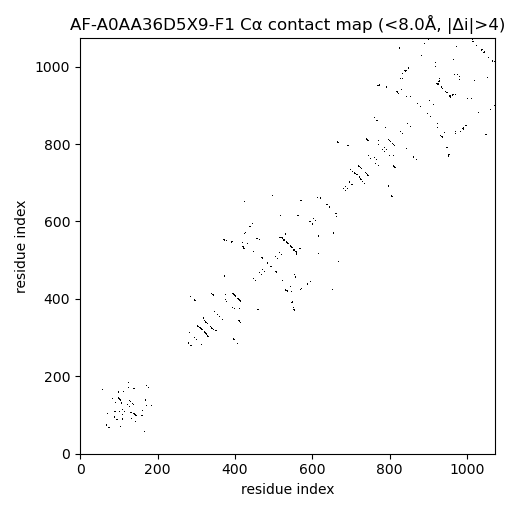.199 -9.560 1.00 74.62 146 TRP A N 1
ATOM 1167 C CA . TRP A 1 146 ? -3.990 -34.786 -8.361 1.00 74.62 146 TRP A CA 1
ATOM 1168 C C . TRP A 1 146 ? -3.924 -33.701 -7.277 1.00 74.62 146 TRP A C 1
ATOM 1170 O O . TRP A 1 146 ? -3.308 -32.669 -7.531 1.00 74.62 146 TRP A O 1
ATOM 1180 N N . GLY A 1 147 ? -4.598 -33.937 -6.143 1.00 55.31 147 GLY A N 1
ATOM 1181 C CA . GLY A 1 147 ? -4.780 -33.071 -4.964 1.00 55.31 147 GLY A CA 1
ATOM 1182 C C . GLY A 1 147 ? -4.035 -31.729 -4.929 1.00 55.31 147 GLY A C 1
ATOM 1183 O O . GLY A 1 147 ? -2.806 -31.686 -4.905 1.00 55.31 147 GLY A O 1
ATOM 1184 N N . GLY A 1 148 ? -4.806 -30.637 -4.868 1.00 42.03 148 GLY A N 1
ATOM 1185 C CA . GLY A 1 148 ? -4.323 -29.316 -4.469 1.00 42.03 148 GLY A CA 1
ATOM 1186 C C . GLY A 1 148 ? -4.021 -29.253 -2.971 1.00 42.03 148 GLY A C 1
ATOM 1187 O O . GLY A 1 148 ? -4.481 -30.088 -2.197 1.00 42.03 148 GLY A O 1
ATOM 1188 N N . GLU A 1 149 ? -3.230 -28.258 -2.582 1.00 37.59 149 GLU A N 1
ATOM 1189 C CA . GLU A 1 149 ? -2.836 -27.942 -1.210 1.00 37.59 149 GLU A CA 1
ATOM 1190 C C . GLU A 1 149 ? -4.054 -27.812 -0.277 1.00 37.59 149 GLU A C 1
ATOM 1192 O O . GLU A 1 149 ? -4.635 -26.743 -0.106 1.00 37.59 149 GLU A O 1
ATOM 1197 N N . SER A 1 150 ? -4.440 -28.917 0.357 1.00 33.12 150 SER A N 1
ATOM 1198 C CA . SER A 1 150 ? -5.387 -28.935 1.464 1.00 33.12 150 SER A CA 1
ATOM 1199 C C . SER A 1 150 ? -4.802 -29.725 2.631 1.00 33.12 150 SER A C 1
ATOM 1201 O O . SER A 1 150 ? -4.661 -30.942 2.559 1.00 33.12 150 SER A O 1
ATOM 1203 N N . SER A 1 151 ? -4.547 -28.990 3.717 1.00 31.55 151 SER A N 1
ATOM 1204 C CA . SER A 1 151 ? -4.409 -29.423 5.115 1.00 31.55 151 SER A CA 1
ATOM 1205 C C . SER A 1 151 ? -3.259 -30.362 5.513 1.00 31.55 151 SER A C 1
ATOM 1207 O O . SER A 1 151 ? -3.022 -31.413 4.935 1.00 31.55 151 SER A O 1
ATOM 1209 N N . ASN A 1 152 ? -2.601 -29.976 6.611 1.00 38.72 152 ASN A N 1
ATOM 1210 C CA . ASN A 1 152 ? -1.762 -30.822 7.457 1.00 38.72 152 ASN A CA 1
ATOM 1211 C C . ASN A 1 152 ? -2.356 -32.228 7.683 1.00 38.72 152 ASN A C 1
ATOM 1213 O O . ASN A 1 152 ? -3.548 -32.328 7.970 1.00 38.72 152 ASN A O 1
ATOM 1217 N N . CYS A 1 153 ? -1.453 -33.223 7.709 1.00 37.25 153 CYS A N 1
ATOM 1218 C CA . CYS A 1 153 ? -1.497 -34.555 8.350 1.00 37.25 153 CYS A CA 1
ATOM 1219 C C . CYS A 1 153 ? -1.316 -35.740 7.370 1.00 37.25 153 CYS A C 1
ATOM 1221 O O . CYS A 1 153 ? -2.169 -35.997 6.538 1.00 37.25 153 CYS A O 1
ATOM 1223 N N . GLU A 1 154 ? -0.208 -36.473 7.573 1.00 39.97 154 GLU A N 1
ATOM 1224 C CA . GLU A 1 154 ? 0.237 -37.728 6.925 1.00 39.97 154 GLU A CA 1
ATOM 1225 C C . GLU A 1 154 ? 0.583 -37.660 5.420 1.00 39.97 154 GLU A C 1
ATOM 1227 O O . GLU A 1 154 ? -0.186 -37.220 4.578 1.00 39.97 154 GLU A O 1
ATOM 1232 N N . VAL A 1 155 ? 1.803 -38.095 5.072 1.00 48.50 155 VAL A N 1
ATOM 1233 C CA . VAL A 1 155 ? 2.238 -38.261 3.676 1.00 48.50 155 VAL A CA 1
ATOM 1234 C C . VAL A 1 155 ? 1.406 -39.391 3.079 1.00 48.50 155 VAL A C 1
ATOM 1236 O O . VAL A 1 155 ? 1.615 -40.543 3.449 1.00 48.50 155 VAL A O 1
ATOM 1239 N N . ASP A 1 156 ? 0.481 -39.068 2.179 1.00 65.00 156 ASP A N 1
ATOM 1240 C CA . ASP A 1 156 ? -0.298 -40.061 1.439 1.00 65.00 156 ASP A CA 1
ATOM 1241 C C . ASP A 1 156 ? 0.657 -40.940 0.601 1.00 65.00 156 ASP A C 1
ATOM 1243 O O . ASP A 1 156 ? 1.218 -40.519 -0.419 1.00 65.00 156 ASP A O 1
ATOM 1247 N N . GLU A 1 157 ? 0.931 -42.154 1.094 1.00 68.25 157 GLU A N 1
ATOM 1248 C CA . GLU A 1 157 ? 1.862 -43.104 0.474 1.00 68.25 157 GLU A CA 1
ATOM 1249 C C . GLU A 1 157 ? 1.420 -43.493 -0.948 1.00 68.25 157 GLU A C 1
ATOM 1251 O O . GLU A 1 157 ? 2.275 -43.774 -1.797 1.00 68.25 157 GLU A O 1
ATOM 1256 N N . ASP A 1 158 ? 0.113 -43.449 -1.236 1.00 72.25 158 ASP A N 1
ATOM 1257 C CA . ASP A 1 158 ? -0.441 -43.779 -2.549 1.00 72.25 158 ASP A CA 1
ATOM 1258 C C . ASP A 1 158 ? -0.186 -42.665 -3.576 1.00 72.25 158 ASP A C 1
ATOM 1260 O O . ASP A 1 158 ? 0.188 -42.964 -4.719 1.00 72.25 158 ASP A O 1
ATOM 1264 N N . LEU A 1 159 ? -0.282 -41.389 -3.180 1.00 77.25 159 LEU A N 1
ATOM 1265 C CA . LEU A 1 159 ? 0.106 -40.254 -4.031 1.00 77.25 159 LEU A CA 1
ATOM 1266 C C . LEU A 1 159 ? 1.597 -40.317 -4.377 1.00 77.25 159 LEU A C 1
ATOM 1268 O O . LEU A 1 159 ? 1.972 -40.244 -5.551 1.00 77.25 159 LEU A O 1
ATOM 1272 N N . LYS A 1 160 ? 2.450 -40.557 -3.372 1.00 77.12 160 LYS A N 1
ATOM 1273 C CA . LYS A 1 160 ? 3.902 -40.681 -3.563 1.00 77.12 160 LYS A CA 1
ATOM 1274 C C . LYS A 1 160 ? 4.261 -41.823 -4.517 1.00 77.12 160 LYS A C 1
ATOM 1276 O O . LYS A 1 160 ? 5.083 -41.646 -5.416 1.00 77.12 160 LYS A O 1
ATOM 1281 N N . LYS A 1 161 ? 3.613 -42.983 -4.367 1.00 80.56 161 LYS A N 1
ATOM 1282 C CA . LYS A 1 161 ? 3.793 -44.133 -5.264 1.00 80.56 161 LYS A CA 1
ATOM 1283 C C . LYS A 1 161 ? 3.436 -43.778 -6.713 1.00 80.56 161 LYS A C 1
ATOM 1285 O O . LYS A 1 161 ? 4.167 -44.156 -7.627 1.00 80.56 161 LYS A O 1
ATOM 1290 N N . ASN A 1 162 ? 2.327 -43.075 -6.947 1.00 82.38 162 ASN A N 1
ATOM 1291 C CA . ASN A 1 162 ? 1.898 -42.709 -8.300 1.00 82.38 162 ASN A CA 1
ATOM 1292 C C . ASN A 1 162 ? 2.767 -41.605 -8.924 1.00 82.38 162 ASN A C 1
ATOM 1294 O O . ASN A 1 162 ? 3.035 -41.671 -10.127 1.00 82.38 162 ASN A O 1
ATOM 1298 N N . ASP A 1 163 ? 3.265 -40.657 -8.127 1.00 80.25 163 ASP A N 1
ATOM 1299 C CA . ASP A 1 163 ? 4.263 -39.673 -8.564 1.00 80.25 163 ASP A CA 1
ATOM 1300 C C . ASP A 1 163 ? 5.573 -40.360 -8.994 1.00 80.25 163 ASP A C 1
ATOM 1302 O O . ASP A 1 163 ? 6.121 -40.041 -10.053 1.00 80.25 163 ASP A O 1
ATOM 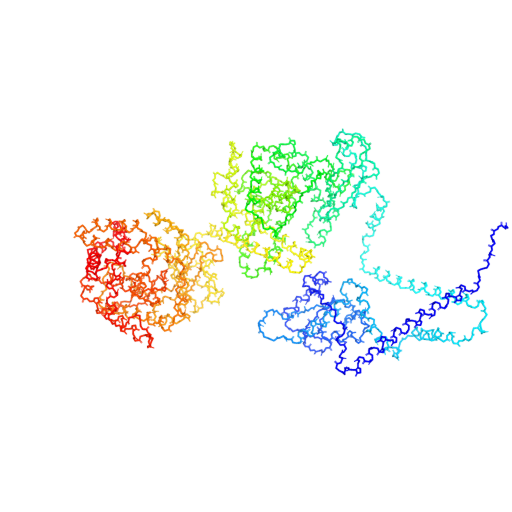1306 N N . ASP A 1 164 ? 6.049 -41.360 -8.245 1.00 78.44 164 ASP A N 1
ATOM 1307 C CA . ASP A 1 164 ? 7.253 -42.124 -8.598 1.00 78.44 164 ASP A CA 1
ATOM 1308 C C . ASP A 1 164 ? 7.093 -42.880 -9.934 1.00 78.44 164 ASP A C 1
ATOM 1310 O O . ASP A 1 164 ? 8.000 -42.873 -10.774 1.00 78.44 164 ASP A O 1
ATOM 1314 N N . LEU A 1 165 ? 5.928 -43.498 -10.175 1.00 83.75 165 LEU A N 1
ATOM 1315 C CA . LEU A 1 165 ? 5.621 -44.197 -11.433 1.00 83.75 165 LEU A CA 1
ATOM 1316 C C . LEU A 1 165 ? 5.567 -43.239 -12.630 1.00 83.75 165 LEU A C 1
ATOM 1318 O O . LEU A 1 165 ? 6.100 -43.546 -13.704 1.00 83.75 165 LEU A O 1
ATOM 1322 N N . LEU A 1 166 ? 4.939 -42.076 -12.444 1.00 84.56 166 LEU A N 1
ATOM 1323 C CA . LEU A 1 166 ? 4.821 -41.041 -13.466 1.00 84.56 166 LEU A CA 1
ATOM 1324 C C . LEU A 1 166 ? 6.198 -40.481 -13.849 1.00 84.56 166 LEU A C 1
ATOM 1326 O O . LEU A 1 166 ? 6.518 -40.351 -15.035 1.00 84.56 166 LEU A O 1
ATOM 1330 N N . ASN A 1 167 ? 7.038 -40.216 -12.848 1.00 78.44 167 ASN A N 1
ATOM 1331 C CA . ASN A 1 167 ? 8.397 -39.717 -13.032 1.00 78.44 167 ASN A CA 1
ATOM 1332 C C . ASN A 1 167 ? 9.314 -40.746 -13.715 1.00 78.44 167 ASN A C 1
ATOM 1334 O O . ASN A 1 167 ? 10.080 -40.383 -14.616 1.00 78.44 167 ASN A O 1
ATOM 1338 N N . ASP A 1 168 ? 9.227 -42.034 -13.357 1.00 79.06 168 ASP A N 1
ATOM 1339 C CA . ASP A 1 168 ? 9.971 -43.106 -14.042 1.00 79.06 168 ASP A CA 1
ATOM 1340 C C . ASP A 1 168 ? 9.627 -43.148 -15.537 1.00 79.06 168 ASP A C 1
ATOM 1342 O O . ASP A 1 168 ? 10.532 -43.180 -16.375 1.00 79.06 168 ASP A O 1
ATOM 1346 N N . TYR A 1 169 ? 8.341 -43.062 -15.885 1.00 84.31 169 TYR A N 1
ATOM 1347 C CA . TYR A 1 169 ? 7.905 -43.071 -17.279 1.00 84.31 169 TYR A CA 1
ATOM 1348 C C . TYR A 1 169 ? 8.365 -41.817 -18.040 1.00 84.31 169 TYR A C 1
ATOM 1350 O O . TYR A 1 169 ? 9.084 -41.915 -19.040 1.00 84.31 169 TYR A O 1
ATOM 1358 N N . ASN A 1 170 ? 8.015 -40.625 -17.550 1.00 83.00 170 ASN A N 1
ATOM 1359 C CA . ASN A 1 170 ? 8.294 -39.371 -18.253 1.00 83.00 170 ASN A CA 1
ATOM 1360 C C . ASN A 1 170 ? 9.797 -39.092 -18.366 1.00 83.00 170 ASN A C 1
ATOM 1362 O O . ASN A 1 170 ? 10.261 -38.618 -19.401 1.00 83.00 170 ASN A O 1
ATOM 1366 N N . SER A 1 171 ? 10.607 -39.469 -17.370 1.00 71.62 171 SER A N 1
ATOM 1367 C CA . SER A 1 171 ? 12.059 -39.260 -17.443 1.00 71.62 171 SER A CA 1
ATOM 1368 C C . SER A 1 171 ? 12.734 -40.022 -18.591 1.00 71.62 171 SER A C 1
ATOM 1370 O O . SER A 1 171 ? 13.821 -39.627 -19.028 1.00 71.62 171 SER A O 1
ATOM 1372 N N . ARG A 1 172 ? 12.127 -41.121 -19.068 1.00 76.12 172 ARG A N 1
ATOM 1373 C CA . ARG A 1 172 ? 12.630 -41.963 -20.167 1.00 76.12 172 ARG A CA 1
ATOM 1374 C C . ARG A 1 172 ? 12.240 -41.444 -21.545 1.00 76.12 172 ARG A C 1
ATOM 1376 O O . ARG A 1 172 ? 12.985 -41.707 -22.489 1.00 76.12 172 ARG A O 1
ATOM 1383 N N . PHE A 1 173 ? 11.108 -40.753 -21.657 1.00 78.62 173 PHE A N 1
ATOM 1384 C CA . PHE A 1 173 ? 10.486 -40.441 -22.947 1.00 78.62 173 PHE A CA 1
ATOM 1385 C C . PHE A 1 173 ? 10.284 -38.940 -23.212 1.00 78.62 173 PHE A C 1
ATOM 1387 O O . PHE A 1 173 ? 10.013 -38.576 -24.356 1.00 78.62 173 PHE A O 1
ATOM 1394 N N . VAL A 1 174 ? 10.504 -38.075 -22.211 1.00 69.19 174 VAL A N 1
ATOM 1395 C CA . VAL A 1 174 ? 10.447 -36.609 -22.331 1.00 69.19 174 VAL A CA 1
ATOM 1396 C C . VAL A 1 174 ? 11.866 -36.008 -22.356 1.00 69.19 174 VAL A C 1
ATOM 1398 O O . VAL A 1 174 ? 12.652 -36.183 -21.416 1.00 69.19 174 VAL A O 1
ATOM 1401 N N . GLY A 1 175 ? 12.188 -35.277 -23.432 1.00 61.69 175 GLY A N 1
ATOM 1402 C CA . GLY A 1 175 ? 13.458 -34.557 -23.628 1.00 61.69 175 GLY A CA 1
ATOM 1403 C C . GLY A 1 175 ? 14.630 -35.396 -24.170 1.00 61.69 175 GLY A C 1
ATOM 1404 O O . GLY A 1 175 ? 14.488 -36.568 -24.523 1.00 61.69 175 GLY A O 1
ATOM 1405 N N . THR A 1 176 ? 15.818 -34.786 -24.255 1.00 48.00 176 THR A N 1
ATOM 1406 C CA . THR A 1 176 ? 17.063 -35.443 -24.695 1.00 48.00 176 THR A CA 1
ATOM 1407 C C . THR A 1 176 ? 17.650 -36.334 -23.595 1.00 48.00 176 THR A C 1
ATOM 1409 O O . THR A 1 176 ? 17.644 -35.996 -22.411 1.00 48.00 176 THR A O 1
ATOM 1412 N N . ARG A 1 177 ? 18.147 -37.517 -23.982 1.00 55.50 177 ARG A N 1
ATOM 1413 C CA . ARG A 1 177 ? 18.693 -38.525 -23.057 1.00 55.50 177 ARG A CA 1
ATOM 1414 C C . ARG A 1 177 ? 20.213 -38.427 -22.965 1.00 55.50 177 ARG A C 1
ATOM 1416 O O . ARG A 1 177 ? 20.879 -38.324 -23.993 1.00 55.50 177 ARG A O 1
ATOM 1423 N N . THR A 1 178 ? 20.770 -38.526 -21.759 1.00 55.66 178 THR A N 1
ATOM 1424 C CA . THR A 1 178 ? 22.227 -38.583 -21.569 1.00 55.66 178 THR A CA 1
ATOM 1425 C C . THR A 1 178 ? 22.762 -40.012 -21.735 1.00 55.66 178 THR A C 1
ATOM 1427 O O . THR A 1 178 ? 22.029 -40.997 -21.618 1.00 55.66 178 THR A O 1
ATOM 1430 N N . TRP A 1 179 ? 24.071 -40.155 -21.967 1.00 46.59 179 TRP A N 1
ATOM 1431 C CA . TRP A 1 179 ? 24.735 -41.467 -22.007 1.00 46.59 179 TRP A CA 1
ATOM 1432 C C . TRP A 1 179 ? 24.649 -42.218 -20.669 1.00 46.59 179 TRP A C 1
ATOM 1434 O O . TRP A 1 179 ? 24.589 -43.448 -20.656 1.00 46.59 179 TRP A O 1
ATOM 1444 N N . VAL A 1 180 ? 24.587 -41.486 -19.552 1.00 52.81 180 VAL A N 1
ATOM 1445 C CA . VAL A 1 180 ? 24.394 -42.045 -18.207 1.00 52.81 180 VAL A CA 1
ATOM 1446 C C . VAL A 1 180 ? 22.994 -42.654 -18.085 1.00 52.81 180 VAL A C 1
ATOM 1448 O O . VAL A 1 180 ? 22.861 -43.793 -17.638 1.00 52.81 180 VAL A O 1
ATOM 1451 N N . ASP A 1 181 ? 21.961 -41.974 -18.598 1.00 55.69 181 ASP A N 1
ATOM 1452 C CA . ASP A 1 181 ? 20.586 -42.496 -18.626 1.00 55.69 181 ASP A CA 1
ATOM 1453 C C . ASP A 1 181 ? 20.457 -43.787 -19.445 1.00 55.69 181 ASP A C 1
ATOM 1455 O O . ASP A 1 181 ? 19.640 -44.646 -19.109 1.00 55.69 181 ASP A O 1
ATOM 1459 N N . LEU A 1 182 ? 21.230 -43.920 -20.532 1.00 56.00 182 LEU A N 1
ATOM 1460 C CA . LEU A 1 182 ? 21.285 -45.146 -21.338 1.00 56.00 182 LEU A CA 1
ATOM 1461 C C . LEU A 1 182 ? 21.956 -46.295 -20.575 1.00 56.00 182 LEU A C 1
ATOM 1463 O O . LEU A 1 182 ? 21.493 -47.432 -20.659 1.00 56.00 182 LEU A O 1
ATOM 1467 N N . LEU A 1 183 ? 23.023 -46.009 -19.822 1.00 53.50 183 LEU A N 1
ATOM 1468 C CA . LEU A 1 183 ? 23.749 -47.010 -19.037 1.00 53.50 183 LEU A CA 1
ATOM 1469 C C . LEU A 1 183 ? 22.882 -47.581 -17.901 1.00 53.50 183 LEU A C 1
ATOM 1471 O O . LEU A 1 183 ? 22.904 -48.788 -17.656 1.00 53.50 183 LEU A O 1
ATOM 1475 N N . HIS A 1 184 ? 22.073 -46.734 -17.254 1.00 60.06 184 HIS A N 1
ATOM 1476 C CA . HIS A 1 184 ? 21.137 -47.149 -16.203 1.00 60.06 184 HIS A CA 1
ATOM 1477 C C . HIS A 1 184 ? 20.006 -48.063 -16.703 1.00 60.06 184 HIS A C 1
ATOM 1479 O O . HIS A 1 184 ? 19.479 -48.848 -15.919 1.00 60.06 184 HIS A O 1
ATOM 1485 N N . ASP A 1 185 ? 19.662 -48.024 -17.995 1.00 58.12 185 ASP A N 1
ATOM 1486 C CA . ASP A 1 185 ? 18.624 -48.886 -18.578 1.00 58.12 185 ASP A CA 1
ATOM 1487 C C . ASP A 1 185 ? 19.135 -50.280 -18.981 1.00 58.12 185 ASP A C 1
ATOM 1489 O O . ASP A 1 185 ? 18.330 -51.189 -19.207 1.00 58.12 185 ASP A O 1
ATOM 1493 N N . VAL A 1 186 ? 20.459 -50.482 -19.058 1.00 56.72 186 VAL A N 1
ATOM 1494 C CA . VAL A 1 186 ? 21.075 -51.743 -19.514 1.00 56.72 186 VAL A CA 1
ATOM 1495 C C . VAL A 1 186 ? 20.574 -52.965 -18.728 1.00 56.72 186 VAL A C 1
ATOM 1497 O O . VAL A 1 186 ? 20.194 -53.943 -19.374 1.00 56.72 186 VAL A O 1
ATOM 1500 N N . PRO A 1 187 ? 20.488 -52.960 -17.382 1.00 56.62 187 PRO A N 1
ATOM 1501 C CA . PRO A 1 187 ? 20.005 -54.119 -16.627 1.00 56.62 187 PRO A CA 1
ATOM 1502 C C . PRO A 1 187 ? 18.554 -54.494 -16.959 1.00 56.62 187 PRO A C 1
ATOM 1504 O O . PRO A 1 187 ? 18.254 -55.673 -17.150 1.00 56.62 187 PRO A O 1
ATOM 1507 N N . SER A 1 188 ? 17.669 -53.503 -17.095 1.00 57.22 188 SER A N 1
ATOM 1508 C CA . SER A 1 188 ? 16.249 -53.700 -17.420 1.00 57.22 188 SER A CA 1
ATOM 1509 C C . SER A 1 188 ? 16.057 -54.195 -18.853 1.00 57.22 188 SER A C 1
ATOM 1511 O O . SER A 1 188 ? 15.245 -55.086 -19.103 1.00 57.22 188 SER A O 1
ATOM 1513 N N . VAL A 1 189 ? 16.848 -53.674 -19.799 1.00 58.31 189 VAL A N 1
ATOM 1514 C CA . VAL A 1 189 ? 16.865 -54.139 -21.195 1.00 58.31 189 VAL A CA 1
ATOM 1515 C C . VAL A 1 189 ? 17.391 -55.569 -21.290 1.00 58.31 189 VAL A C 1
ATOM 1517 O O . VAL A 1 189 ? 16.809 -56.379 -22.011 1.00 58.31 189 VAL A O 1
ATOM 1520 N N . VAL A 1 190 ? 18.451 -55.910 -20.552 1.00 54.16 190 VAL A N 1
ATOM 1521 C CA . VAL A 1 190 ? 18.996 -57.275 -20.490 1.00 54.16 190 VAL A CA 1
ATOM 1522 C C . VAL A 1 190 ? 17.974 -58.231 -19.875 1.00 54.16 190 VAL A C 1
ATOM 1524 O O . VAL A 1 190 ? 17.738 -59.293 -20.443 1.00 54.16 190 VAL A O 1
ATOM 1527 N N . HIS A 1 191 ? 17.314 -57.849 -18.777 1.00 60.50 191 HIS A N 1
ATOM 1528 C CA . HIS A 1 191 ? 16.279 -58.661 -18.132 1.00 60.50 191 HIS A CA 1
ATOM 1529 C C . HIS A 1 191 ? 15.086 -58.930 -19.064 1.00 60.50 191 HIS A C 1
ATOM 1531 O O . HIS A 1 191 ? 14.720 -60.086 -19.279 1.00 60.50 191 HIS A O 1
ATOM 1537 N N . PHE A 1 192 ? 14.549 -57.881 -19.699 1.00 59.81 192 PHE A N 1
ATOM 1538 C CA . PHE A 1 192 ? 13.482 -57.991 -20.699 1.00 59.81 192 PHE A CA 1
ATOM 1539 C C . PHE A 1 192 ? 13.905 -58.848 -21.904 1.00 59.81 192 PHE A C 1
ATOM 1541 O O . PHE A 1 192 ? 13.129 -59.666 -22.398 1.00 59.81 192 PHE A O 1
ATOM 1548 N N . SER A 1 193 ? 15.149 -58.694 -22.372 1.00 52.19 193 SER A N 1
ATOM 1549 C CA . SER A 1 193 ? 15.674 -59.446 -23.519 1.00 52.19 193 SER A CA 1
ATOM 1550 C C . SER A 1 193 ? 15.899 -60.922 -23.198 1.00 52.19 193 SER A C 1
ATOM 1552 O O . SER A 1 193 ? 15.669 -61.751 -24.068 1.00 52.19 193 SER A O 1
ATOM 1554 N N . PHE A 1 194 ? 16.314 -61.266 -21.972 1.00 55.53 194 PHE A N 1
ATOM 1555 C CA . PHE A 1 194 ? 16.480 -62.655 -21.527 1.00 55.53 194 PHE A CA 1
ATOM 1556 C C . PHE A 1 194 ? 15.140 -63.359 -21.288 1.00 55.53 194 PHE A C 1
ATOM 1558 O O . PHE A 1 194 ? 15.005 -64.521 -21.668 1.00 55.53 194 PHE A O 1
ATOM 1565 N N . GLY A 1 195 ? 14.154 -62.670 -20.700 1.00 57.25 195 GLY A N 1
ATOM 1566 C CA . GLY A 1 195 ? 12.805 -63.212 -20.487 1.00 57.25 195 GLY A CA 1
ATOM 1567 C C . GLY A 1 195 ? 12.097 -63.543 -21.803 1.00 57.25 195 GLY A C 1
ATOM 1568 O O . GLY A 1 195 ? 11.556 -64.632 -21.959 1.00 57.25 195 GLY A O 1
ATOM 1569 N N . ASN A 1 196 ? 12.223 -62.659 -22.796 1.00 51.12 196 ASN A N 1
ATOM 1570 C CA . ASN A 1 196 ? 11.643 -62.851 -24.128 1.00 51.12 196 ASN A CA 1
ATOM 1571 C C . ASN A 1 196 ? 12.530 -63.670 -25.090 1.00 51.12 196 ASN A C 1
ATOM 1573 O O . ASN A 1 196 ? 12.126 -63.938 -26.218 1.00 51.12 196 ASN A O 1
ATOM 1577 N N . PHE A 1 197 ? 13.737 -64.088 -24.684 1.00 47.56 197 PHE A N 1
ATOM 1578 C CA . PHE A 1 197 ? 14.643 -64.864 -25.547 1.00 47.56 197 PHE A CA 1
ATOM 1579 C C . PHE A 1 197 ? 14.110 -66.274 -25.848 1.00 47.56 197 PHE A C 1
ATOM 1581 O O . PHE A 1 197 ? 14.430 -66.852 -26.886 1.00 47.56 197 PHE A O 1
ATOM 1588 N N . PHE A 1 198 ? 13.303 -66.831 -24.940 1.00 51.53 198 PHE A N 1
ATOM 1589 C CA . PHE A 1 198 ? 12.736 -68.179 -25.054 1.00 51.53 198 PHE A CA 1
ATOM 1590 C C . PHE A 1 198 ? 11.277 -68.197 -25.535 1.00 51.53 198 PHE A C 1
ATOM 1592 O O . PHE A 1 198 ? 10.782 -69.251 -25.934 1.00 51.53 198 PHE A O 1
ATOM 1599 N N . GLU A 1 199 ? 10.606 -67.044 -25.565 1.00 46.53 199 GLU A N 1
ATOM 1600 C CA . GLU A 1 199 ? 9.205 -66.900 -25.969 1.00 46.53 199 GLU A CA 1
ATOM 1601 C C . GLU A 1 199 ? 9.150 -66.330 -27.393 1.00 46.53 199 GLU A C 1
ATOM 1603 O O . GLU A 1 199 ? 9.201 -65.128 -27.636 1.00 46.53 199 GLU A O 1
ATOM 1608 N N . GLY A 1 200 ? 9.193 -67.243 -28.365 1.00 51.22 200 GLY A N 1
ATOM 1609 C CA . GLY A 1 200 ? 9.552 -66.951 -29.747 1.00 51.22 200 GLY A CA 1
ATOM 1610 C C . GLY A 1 200 ? 8.699 -65.909 -30.472 1.00 51.22 200 GLY A C 1
ATOM 1611 O O . GLY A 1 200 ? 7.478 -65.952 -30.427 1.00 51.22 200 GLY A O 1
ATOM 1612 N N . LEU A 1 201 ? 9.377 -65.079 -31.274 1.00 37.62 201 LEU A N 1
ATOM 1613 C CA . LEU A 1 201 ? 8.866 -64.474 -32.508 1.00 37.62 201 LEU A CA 1
ATOM 1614 C C . LEU A 1 201 ? 10.045 -64.088 -33.432 1.00 37.62 201 LEU A C 1
ATOM 1616 O O . LEU A 1 201 ? 11.005 -63.431 -33.025 1.00 37.62 201 LEU A O 1
ATOM 1620 N N . GLY A 1 202 ? 9.945 -64.503 -34.700 1.00 47.69 202 GLY A N 1
ATOM 1621 C CA . GLY A 1 202 ? 10.755 -64.035 -35.830 1.00 47.69 202 GLY A CA 1
ATOM 1622 C C . GLY A 1 202 ? 11.922 -64.941 -36.249 1.00 47.69 202 GLY A C 1
ATOM 1623 O O . GLY A 1 202 ? 12.913 -65.068 -35.541 1.00 47.69 202 GLY A O 1
ATOM 1624 N N . LEU A 1 203 ? 11.869 -65.468 -37.478 1.00 47.94 203 LEU A N 1
ATOM 1625 C CA . LEU A 1 203 ? 12.954 -66.206 -38.155 1.00 47.94 203 LEU A CA 1
ATOM 1626 C C . LEU A 1 203 ? 14.329 -65.498 -38.039 1.00 47.94 203 LEU A C 1
ATOM 1628 O O . LEU A 1 203 ? 15.367 -66.144 -37.932 1.00 47.94 203 LEU A O 1
ATOM 1632 N N . LEU A 1 204 ? 14.334 -64.160 -37.992 1.00 48.16 204 LEU A N 1
ATOM 1633 C CA . LEU A 1 204 ? 15.525 -63.316 -37.832 1.00 48.16 204 LEU A CA 1
ATOM 1634 C C . LEU A 1 204 ? 16.183 -63.398 -36.442 1.00 48.16 204 LEU A C 1
ATOM 1636 O O . LEU A 1 204 ? 17.406 -63.289 -36.358 1.00 48.16 204 LEU A O 1
ATOM 1640 N N . SER A 1 205 ? 15.422 -63.593 -35.357 1.00 48.88 205 SER A N 1
ATOM 1641 C CA . SER A 1 205 ? 15.998 -63.756 -34.011 1.00 48.88 205 SER A CA 1
ATOM 1642 C C . SER A 1 205 ? 16.629 -65.142 -33.856 1.00 48.88 205 SER A C 1
ATOM 1644 O O . SER A 1 205 ? 17.733 -65.258 -33.333 1.00 48.88 205 SER A O 1
ATOM 1646 N N . GLN A 1 206 ? 16.009 -66.172 -34.440 1.00 48.94 206 GLN A N 1
ATOM 1647 C CA . GLN A 1 206 ? 16.551 -67.533 -34.492 1.00 48.94 206 GLN A CA 1
ATOM 1648 C C . GLN A 1 206 ? 17.844 -67.608 -35.319 1.00 48.94 206 GLN A C 1
ATOM 1650 O O . GLN A 1 206 ? 18.816 -68.220 -34.876 1.00 48.94 206 GLN A O 1
ATOM 1655 N N . ILE A 1 207 ? 17.904 -66.922 -36.470 1.00 52.31 207 ILE A N 1
ATOM 1656 C CA . ILE A 1 207 ? 19.133 -66.802 -37.275 1.00 52.31 207 ILE A CA 1
ATOM 1657 C C . ILE A 1 207 ? 20.229 -66.080 -36.478 1.00 52.31 207 ILE A C 1
ATOM 1659 O O . ILE A 1 207 ? 21.362 -66.555 -36.442 1.00 52.31 207 ILE A O 1
ATOM 1663 N N . ARG A 1 208 ? 19.904 -64.984 -35.775 1.00 50.91 208 ARG A N 1
ATOM 1664 C CA . ARG A 1 208 ? 20.864 -64.256 -34.926 1.00 50.91 208 ARG A CA 1
ATOM 1665 C C . ARG A 1 208 ? 21.421 -65.115 -33.795 1.00 50.91 208 ARG A C 1
ATOM 1667 O O . ARG A 1 208 ? 22.625 -65.083 -33.572 1.00 50.91 208 ARG A O 1
ATOM 1674 N N . THR A 1 209 ? 20.594 -65.915 -33.128 1.00 49.75 209 THR A N 1
ATOM 1675 C CA . THR A 1 209 ? 21.036 -66.807 -32.045 1.00 49.75 209 THR A CA 1
ATOM 1676 C C . THR A 1 209 ? 21.926 -67.938 -32.558 1.00 49.75 209 THR A C 1
ATOM 1678 O O . THR A 1 209 ? 22.957 -68.225 -31.952 1.00 49.75 209 THR A O 1
ATOM 1681 N N . VAL A 1 210 ? 21.591 -68.540 -33.705 1.00 53.16 210 VAL A N 1
ATOM 1682 C CA . VAL A 1 210 ? 22.436 -69.560 -34.353 1.00 53.16 210 VAL A CA 1
ATOM 1683 C C . VAL A 1 210 ? 23.786 -68.969 -34.771 1.00 53.16 210 VAL A C 1
ATOM 1685 O O . VAL A 1 210 ? 24.815 -69.606 -34.564 1.00 53.16 210 VAL A O 1
ATOM 1688 N N . PHE A 1 211 ? 23.808 -67.736 -35.284 1.00 54.41 211 PHE A N 1
ATOM 1689 C CA . PHE A 1 211 ? 25.047 -67.042 -35.649 1.00 54.41 211 PHE A CA 1
ATOM 1690 C C . PHE A 1 211 ? 25.879 -66.619 -34.436 1.00 54.41 211 PHE A C 1
ATOM 1692 O O . PHE A 1 211 ? 27.096 -66.766 -34.454 1.00 54.41 211 PHE A O 1
ATOM 1699 N N . PHE A 1 212 ? 25.244 -66.155 -33.360 1.00 53.25 212 PHE A N 1
ATOM 1700 C CA . PHE A 1 212 ? 25.935 -65.798 -32.121 1.00 53.25 212 PHE A CA 1
ATOM 1701 C C . PHE A 1 212 ? 26.588 -67.030 -31.479 1.00 53.25 212 PHE A C 1
ATOM 1703 O O . PHE A 1 212 ? 27.746 -66.987 -31.068 1.00 53.25 212 PHE A O 1
ATOM 1710 N N . LEU A 1 213 ? 25.885 -68.168 -31.485 1.00 50.75 213 LEU A N 1
ATOM 1711 C CA . LEU A 1 213 ? 26.450 -69.456 -31.084 1.00 50.75 213 LEU A CA 1
ATOM 1712 C C . LEU A 1 213 ? 27.561 -69.908 -32.040 1.00 50.75 213 LEU A C 1
ATOM 1714 O O . LEU A 1 213 ? 28.582 -70.398 -31.571 1.00 50.75 213 LEU A O 1
ATOM 1718 N N . ALA A 1 214 ? 27.424 -69.699 -33.353 1.00 51.81 214 ALA A N 1
ATOM 1719 C CA . ALA A 1 214 ? 28.475 -70.021 -34.316 1.00 51.81 214 ALA A CA 1
ATOM 1720 C C . ALA A 1 214 ? 29.754 -69.205 -34.070 1.00 51.81 214 ALA A C 1
ATOM 1722 O O . ALA A 1 214 ? 30.829 -69.790 -34.079 1.00 51.81 214 ALA A O 1
ATOM 1723 N N . VAL A 1 215 ? 29.653 -67.904 -33.770 1.00 55.72 215 VAL A N 1
ATOM 1724 C CA . VAL A 1 215 ? 30.794 -67.020 -33.449 1.00 55.72 215 VAL A CA 1
ATOM 1725 C C . VAL A 1 215 ? 31.455 -67.393 -32.119 1.00 55.72 215 VAL A C 1
ATOM 1727 O O . VAL A 1 215 ? 32.677 -67.347 -32.018 1.00 55.72 215 VAL A O 1
ATOM 1730 N N . ILE A 1 216 ? 30.682 -67.815 -31.113 1.00 53.53 216 ILE A N 1
ATOM 1731 C CA . ILE A 1 216 ? 31.216 -68.281 -29.819 1.00 53.53 216 ILE A CA 1
ATOM 1732 C C . ILE A 1 216 ? 31.874 -69.663 -29.938 1.00 53.53 216 ILE A C 1
ATOM 1734 O O . ILE A 1 216 ? 32.854 -69.941 -29.249 1.00 53.53 216 ILE A O 1
ATOM 1738 N N . LEU A 1 217 ? 31.351 -70.535 -30.804 1.00 49.75 217 LEU A N 1
ATOM 1739 C CA . LEU A 1 217 ? 31.886 -71.880 -31.035 1.00 49.75 217 LEU A CA 1
ATOM 1740 C C . LEU A 1 217 ? 33.031 -71.893 -32.066 1.00 49.75 217 LEU A C 1
ATOM 1742 O O . LEU A 1 217 ? 33.828 -72.828 -32.071 1.00 49.75 217 LEU A O 1
ATOM 1746 N N . PHE A 1 218 ? 33.159 -70.860 -32.905 1.00 56.72 218 PHE A N 1
ATOM 1747 C CA . PHE A 1 218 ? 34.194 -70.740 -33.940 1.00 56.72 218 PHE A CA 1
ATOM 1748 C C . PHE A 1 218 ? 35.641 -70.844 -33.407 1.00 56.72 218 PHE A C 1
ATOM 1750 O O . PHE A 1 218 ? 36.437 -71.544 -34.032 1.00 56.72 218 PHE A O 1
ATOM 1757 N N . PRO A 1 219 ? 36.008 -70.267 -32.241 1.00 52.53 219 PRO A N 1
ATOM 1758 C CA . PRO A 1 219 ? 37.338 -70.420 -31.645 1.00 52.53 219 PRO A CA 1
ATOM 1759 C C . PRO A 1 219 ? 37.614 -71.826 -31.092 1.00 52.53 219 PRO A C 1
ATOM 1761 O O . PRO A 1 219 ? 38.770 -72.160 -30.843 1.00 52.53 219 PRO A O 1
ATOM 1764 N N . LEU A 1 220 ? 36.576 -72.646 -30.878 1.00 51.53 220 LEU A N 1
ATOM 1765 C CA . LEU A 1 220 ? 36.718 -74.043 -30.449 1.00 51.53 220 LEU A CA 1
ATOM 1766 C C . LEU A 1 220 ? 37.004 -74.985 -31.630 1.00 51.53 220 LEU A C 1
ATOM 1768 O O . LEU A 1 220 ? 37.354 -76.146 -31.413 1.00 51.53 220 LEU A O 1
ATOM 1772 N N . VAL A 1 221 ? 36.881 -74.502 -32.873 1.00 56.78 221 VAL A N 1
ATOM 1773 C CA . VAL A 1 221 ? 37.274 -75.251 -34.070 1.00 56.78 221 VAL A CA 1
ATOM 1774 C C . VAL A 1 221 ? 38.792 -75.110 -34.259 1.00 56.78 221 VAL A C 1
ATOM 1776 O O . VAL A 1 221 ? 39.286 -73.986 -34.358 1.00 56.78 221 VAL A O 1
ATOM 1779 N N . PRO A 1 222 ? 39.565 -76.212 -34.316 1.00 52.78 222 PRO A N 1
ATOM 1780 C CA . PRO A 1 222 ? 41.012 -76.144 -34.493 1.00 52.78 222 PRO A CA 1
ATOM 1781 C C . PRO A 1 222 ? 41.374 -75.371 -35.765 1.00 52.78 222 PRO A C 1
ATOM 1783 O O . PRO A 1 222 ? 40.847 -75.651 -36.842 1.00 52.78 222 PRO A O 1
ATOM 1786 N N . SER A 1 223 ? 42.325 -74.442 -35.663 1.00 52.94 223 SER A N 1
ATOM 1787 C CA . SER A 1 223 ? 42.795 -73.592 -36.771 1.00 52.94 223 SER A CA 1
ATOM 1788 C C . SER A 1 223 ? 43.357 -74.357 -37.981 1.00 52.94 223 SER A C 1
ATOM 1790 O O . SER A 1 223 ? 43.602 -73.760 -39.025 1.00 52.94 223 SER A O 1
ATOM 1792 N N . SER A 1 224 ? 43.530 -75.679 -37.879 1.00 54.50 224 SER A N 1
ATOM 1793 C CA . SER A 1 224 ? 43.907 -76.572 -38.978 1.00 54.50 224 SER A CA 1
ATOM 1794 C C . SER A 1 224 ? 42.757 -76.945 -39.927 1.00 54.50 224 SER A C 1
ATOM 1796 O O . SER A 1 224 ? 43.018 -77.571 -40.952 1.00 54.50 224 SER A O 1
ATOM 1798 N N . ALA A 1 225 ? 41.503 -76.582 -39.622 1.00 56.53 225 ALA A N 1
ATOM 1799 C CA . ALA A 1 225 ? 40.332 -76.977 -40.415 1.00 56.53 225 ALA A CA 1
ATOM 1800 C C . ALA A 1 225 ? 39.981 -76.025 -41.580 1.00 56.53 225 ALA A C 1
ATOM 1802 O O . ALA A 1 225 ? 39.193 -76.402 -42.447 1.00 56.53 225 ALA A O 1
ATOM 1803 N N . PHE A 1 226 ? 40.558 -74.818 -41.643 1.00 56.41 226 PHE A N 1
ATOM 1804 C CA . PHE A 1 226 ? 40.202 -73.805 -42.647 1.00 56.41 226 PHE A CA 1
ATOM 1805 C C . PHE A 1 226 ? 41.425 -73.293 -43.416 1.00 56.41 226 PHE A C 1
ATOM 1807 O O . PHE A 1 226 ? 42.468 -72.998 -42.835 1.00 56.41 226 PHE A O 1
ATOM 1814 N N . SER A 1 227 ? 41.305 -73.173 -44.743 1.00 58.88 227 SER A N 1
ATOM 1815 C CA . SER A 1 227 ? 42.370 -72.626 -45.590 1.00 58.88 227 SER A CA 1
ATOM 1816 C C . SER A 1 227 ? 42.480 -71.103 -45.433 1.00 58.88 227 SER A C 1
ATOM 1818 O O . SER A 1 227 ? 41.504 -70.406 -45.159 1.00 58.88 227 SER A O 1
ATOM 1820 N N . GLN A 1 228 ? 43.684 -70.565 -45.638 1.00 56.12 228 GLN A N 1
ATOM 1821 C CA . GLN A 1 228 ? 44.032 -69.153 -45.407 1.00 56.12 228 GLN A CA 1
ATOM 1822 C C . GLN A 1 228 ? 43.196 -68.152 -46.238 1.00 56.12 228 GLN A C 1
ATOM 1824 O O . GLN A 1 228 ? 43.059 -66.989 -45.864 1.00 56.12 228 GLN A O 1
ATOM 1829 N N . GLN A 1 229 ? 42.597 -68.616 -47.339 1.00 55.09 229 GLN A N 1
ATOM 1830 C CA . GLN A 1 229 ? 41.687 -67.842 -48.191 1.00 55.09 229 GLN A CA 1
ATOM 1831 C C . GLN A 1 229 ? 40.283 -67.686 -47.580 1.00 55.09 229 GLN A C 1
ATOM 1833 O O . GLN A 1 229 ? 39.591 -66.719 -47.883 1.00 55.09 229 GLN A O 1
ATOM 1838 N N . LEU A 1 230 ? 39.856 -68.593 -46.694 1.00 54.06 230 LEU A N 1
ATOM 1839 C CA . LEU A 1 230 ? 38.527 -68.532 -46.080 1.00 54.06 230 LEU A CA 1
ATOM 1840 C C . LEU A 1 230 ? 38.437 -67.433 -45.008 1.00 54.06 230 LEU A C 1
ATOM 1842 O O . LEU A 1 230 ? 37.419 -66.758 -44.906 1.00 54.06 230 LEU A O 1
ATOM 1846 N N . TYR A 1 231 ? 39.517 -67.197 -44.255 1.00 57.00 231 TYR A N 1
ATOM 1847 C CA . TYR A 1 231 ? 39.566 -66.153 -43.220 1.00 57.00 231 TYR A CA 1
ATOM 1848 C C . TYR A 1 231 ? 39.451 -64.733 -43.788 1.00 57.00 231 TYR A C 1
ATOM 1850 O O . TYR A 1 231 ? 38.849 -63.866 -43.162 1.00 57.00 231 TYR A O 1
ATOM 1858 N N . SER A 1 232 ? 39.996 -64.498 -44.983 1.00 53.09 232 SER A N 1
ATOM 1859 C CA . SER A 1 232 ? 39.914 -63.200 -45.663 1.00 53.09 232 SER A CA 1
ATOM 1860 C C . SER A 1 232 ? 38.507 -62.931 -46.208 1.00 53.09 232 SER A C 1
ATOM 1862 O O . SER A 1 232 ? 38.033 -61.801 -46.140 1.00 53.09 232 SER A O 1
ATOM 1864 N N . VAL A 1 233 ? 37.810 -63.971 -46.681 1.00 56.88 233 VAL A N 1
ATOM 1865 C CA . VAL A 1 233 ? 36.410 -63.868 -47.125 1.00 56.88 233 VAL A CA 1
ATOM 1866 C C . VAL A 1 233 ? 35.464 -63.668 -45.939 1.00 56.88 233 VAL A C 1
ATOM 1868 O O . VAL A 1 233 ? 34.566 -62.837 -46.019 1.00 56.88 233 VAL A O 1
ATOM 1871 N N . ILE A 1 234 ? 35.680 -64.376 -44.826 1.00 55.34 234 ILE A N 1
ATOM 1872 C CA . ILE A 1 234 ? 34.860 -64.224 -43.614 1.00 55.34 234 ILE A CA 1
ATOM 1873 C C . ILE A 1 234 ? 35.020 -62.818 -43.015 1.00 55.34 234 ILE A C 1
ATOM 1875 O O . ILE A 1 234 ? 34.017 -62.221 -42.643 1.00 55.34 234 ILE A O 1
ATOM 1879 N N . GLY A 1 235 ? 36.237 -62.258 -42.997 1.00 54.78 235 GLY A N 1
ATOM 1880 C CA . GLY A 1 235 ? 36.465 -60.878 -42.547 1.00 54.78 235 GLY A CA 1
ATOM 1881 C C . GLY A 1 235 ? 35.751 -59.835 -43.413 1.00 54.78 235 GLY A C 1
ATOM 1882 O O . GLY A 1 235 ? 35.099 -58.945 -42.885 1.00 54.78 235 GLY A O 1
ATOM 1883 N N . LEU A 1 236 ? 35.774 -59.996 -44.742 1.00 57.44 236 LEU A N 1
ATOM 1884 C CA . LEU A 1 236 ? 35.053 -59.093 -45.647 1.00 57.44 236 LEU A CA 1
ATOM 1885 C C . LEU A 1 236 ? 33.528 -59.190 -45.473 1.00 57.44 236 LEU A C 1
ATOM 1887 O O . LEU A 1 236 ? 32.826 -58.186 -45.578 1.00 57.44 236 LEU A O 1
ATOM 1891 N N . ILE A 1 237 ? 33.008 -60.395 -45.217 1.00 55.75 237 ILE A N 1
ATOM 1892 C CA . ILE A 1 237 ? 31.585 -60.594 -44.922 1.00 55.75 237 ILE A CA 1
ATOM 1893 C C . ILE A 1 237 ? 31.214 -59.897 -43.608 1.00 55.75 237 ILE A C 1
ATOM 1895 O O . ILE A 1 237 ? 30.166 -59.261 -43.568 1.00 55.75 237 ILE A O 1
ATOM 1899 N N . ASP A 1 238 ? 32.065 -59.963 -42.580 1.00 53.62 238 ASP A N 1
ATOM 1900 C CA . ASP A 1 238 ? 31.861 -59.281 -41.293 1.00 53.62 238 ASP A CA 1
ATOM 1901 C C . ASP A 1 238 ? 31.810 -57.751 -41.465 1.00 53.62 238 ASP A C 1
ATOM 1903 O O . ASP A 1 238 ? 30.847 -57.107 -41.045 1.00 53.62 238 ASP A O 1
ATOM 1907 N N . ASP A 1 239 ? 32.764 -57.180 -42.209 1.00 55.84 239 ASP A N 1
ATOM 1908 C CA . ASP A 1 239 ? 32.830 -55.739 -42.488 1.00 55.84 239 ASP A CA 1
ATOM 1909 C C . ASP A 1 239 ? 31.602 -55.236 -43.274 1.00 55.84 239 ASP A C 1
ATOM 1911 O O . ASP A 1 239 ? 31.002 -54.211 -42.934 1.00 55.84 239 ASP A O 1
ATOM 1915 N N . LEU A 1 240 ? 31.174 -55.976 -44.307 1.00 53.09 240 LEU A N 1
ATOM 1916 C CA . LEU A 1 240 ? 29.970 -55.650 -45.083 1.00 53.09 240 LEU A CA 1
ATOM 1917 C C . LEU A 1 240 ? 28.693 -55.758 -44.239 1.00 53.09 240 LEU A C 1
ATOM 1919 O O . LEU A 1 240 ? 27.736 -55.014 -44.465 1.00 53.09 240 LEU A O 1
ATOM 1923 N N . PHE A 1 241 ? 28.676 -56.655 -43.253 1.00 52.12 241 PHE A N 1
ATOM 1924 C CA . PHE A 1 241 ? 27.544 -56.836 -42.353 1.00 52.12 241 PHE A CA 1
ATOM 1925 C C . PHE A 1 241 ? 27.439 -55.697 -41.334 1.00 52.12 241 PHE A C 1
ATOM 1927 O O . PHE A 1 241 ? 26.345 -55.176 -41.108 1.00 52.12 241 PHE A O 1
ATOM 1934 N N . VAL A 1 242 ? 28.568 -55.249 -40.774 1.00 53.31 242 VAL A N 1
ATOM 1935 C CA . VAL A 1 242 ? 28.630 -54.057 -39.912 1.00 53.31 242 VAL A CA 1
ATOM 1936 C C . VAL A 1 242 ? 28.176 -52.819 -40.685 1.00 53.31 242 VAL A C 1
ATOM 1938 O O . VAL A 1 242 ? 27.352 -52.052 -40.186 1.00 53.31 242 VAL A O 1
ATOM 1941 N N . LEU A 1 243 ? 28.625 -52.662 -41.934 1.00 49.38 243 LEU A N 1
ATOM 1942 C CA . LEU A 1 243 ? 28.201 -51.559 -42.795 1.00 49.38 243 LEU A CA 1
ATOM 1943 C C . LEU A 1 243 ? 26.688 -51.601 -43.074 1.00 49.38 243 LEU A C 1
ATOM 1945 O O . LEU A 1 243 ? 26.018 -50.577 -42.974 1.00 49.38 243 LEU A O 1
ATOM 1949 N N . ALA A 1 244 ? 26.127 -52.779 -43.360 1.00 47.34 244 ALA A N 1
ATOM 1950 C CA . ALA A 1 244 ? 24.691 -52.945 -43.591 1.00 47.34 244 ALA A CA 1
ATOM 1951 C C . ALA A 1 244 ? 23.851 -52.636 -42.339 1.00 47.34 244 ALA A C 1
ATOM 1953 O O . ALA A 1 244 ? 22.771 -52.060 -42.455 1.00 47.34 244 ALA A O 1
ATOM 1954 N N . ILE A 1 245 ? 24.349 -52.970 -41.143 1.00 48.16 245 ILE A N 1
ATOM 1955 C CA . ILE A 1 245 ? 23.712 -52.616 -39.867 1.00 48.16 245 ILE A CA 1
ATOM 1956 C C . ILE A 1 245 ? 23.741 -51.099 -39.663 1.00 48.16 245 ILE A C 1
ATOM 1958 O O . ILE A 1 245 ? 22.702 -50.519 -39.360 1.00 48.16 245 ILE A O 1
ATOM 1962 N N . ILE A 1 246 ? 24.885 -50.446 -39.881 1.00 48.56 246 ILE A N 1
ATOM 1963 C CA . ILE A 1 246 ? 25.002 -48.985 -39.762 1.00 48.56 246 ILE A CA 1
ATOM 1964 C C . ILE A 1 246 ? 24.056 -48.297 -40.750 1.00 48.56 246 ILE A C 1
ATOM 1966 O O . ILE A 1 246 ? 23.281 -47.436 -40.350 1.00 48.56 246 ILE A O 1
ATOM 1970 N N . VAL A 1 247 ? 24.039 -48.724 -42.015 1.00 49.69 247 VAL A N 1
ATOM 1971 C CA . VAL A 1 247 ? 23.146 -48.166 -43.041 1.00 49.69 247 VAL A CA 1
ATOM 1972 C C . VAL A 1 247 ? 21.675 -48.410 -42.702 1.00 49.69 247 VAL A C 1
ATOM 1974 O O . VAL A 1 247 ? 20.857 -47.517 -42.889 1.00 49.69 247 VAL A O 1
ATOM 1977 N N . TYR A 1 248 ? 21.321 -49.579 -42.164 1.00 51.06 248 TYR A N 1
ATOM 1978 C CA . TYR A 1 248 ? 19.949 -49.873 -41.754 1.00 51.06 248 TYR A CA 1
ATOM 1979 C C . TYR A 1 248 ? 19.503 -49.019 -40.560 1.00 51.06 248 TYR A C 1
ATOM 1981 O O . TYR A 1 248 ? 18.408 -48.468 -40.593 1.00 51.06 248 TYR A O 1
ATOM 1989 N N . TYR A 1 249 ? 20.336 -48.867 -39.524 1.00 44.78 249 TYR A N 1
ATOM 1990 C CA . TYR A 1 249 ? 19.992 -48.061 -38.349 1.00 44.78 249 TYR A CA 1
ATOM 1991 C C . TYR A 1 249 ? 20.015 -46.559 -38.651 1.00 44.78 249 TYR A C 1
ATOM 1993 O O . TYR A 1 249 ? 19.063 -45.871 -38.299 1.00 44.78 249 TYR A O 1
ATOM 2001 N N . CYS A 1 250 ? 21.022 -46.056 -39.371 1.00 41.41 250 CYS A N 1
ATOM 2002 C CA . CYS A 1 250 ? 21.051 -44.662 -39.819 1.00 41.41 250 CYS A CA 1
ATOM 2003 C C . CYS A 1 250 ? 19.915 -44.368 -40.804 1.00 41.41 250 CYS A C 1
ATOM 2005 O O . CYS A 1 250 ? 19.252 -43.347 -40.680 1.00 41.41 250 CYS A O 1
ATOM 2007 N N . GLY A 1 251 ? 19.643 -45.273 -41.747 1.00 39.41 251 GLY A N 1
ATOM 2008 C CA . GLY A 1 251 ? 18.558 -45.124 -42.713 1.00 39.41 251 GLY A CA 1
ATOM 2009 C C . GLY A 1 251 ? 17.181 -45.134 -42.056 1.00 39.41 251 GLY A C 1
ATOM 2010 O O . GLY A 1 251 ? 16.324 -44.348 -42.444 1.00 39.41 251 GLY A O 1
ATOM 2011 N N . ARG A 1 252 ? 16.968 -45.969 -41.031 1.00 44.16 252 ARG A N 1
ATOM 2012 C CA . ARG A 1 252 ? 15.704 -45.995 -40.286 1.00 44.16 252 ARG A CA 1
ATOM 2013 C C . ARG A 1 252 ? 15.513 -44.744 -39.432 1.00 44.16 252 ARG A C 1
ATOM 2015 O O . ARG A 1 252 ? 14.427 -44.186 -39.456 1.00 44.16 252 ARG A O 1
ATOM 2022 N N . GLU A 1 253 ? 16.561 -44.272 -38.759 1.00 41.88 253 GLU A N 1
ATOM 2023 C CA . GLU A 1 253 ? 16.503 -43.051 -37.945 1.00 41.88 253 GLU A CA 1
ATOM 2024 C C . GLU A 1 253 ? 16.279 -41.798 -38.812 1.00 41.88 253 GLU A C 1
ATOM 2026 O O . GLU A 1 253 ? 15.549 -40.887 -38.427 1.00 41.88 253 GLU A O 1
ATOM 2031 N N . VAL A 1 254 ? 16.859 -41.774 -40.018 1.00 41.19 254 VAL A N 1
ATOM 2032 C CA . VAL A 1 254 ? 16.636 -40.721 -41.018 1.00 41.19 254 VAL A CA 1
ATOM 2033 C C . VAL A 1 254 ? 15.221 -40.808 -41.603 1.00 41.19 254 VAL A C 1
ATOM 2035 O O . VAL A 1 254 ? 14.556 -39.786 -41.702 1.00 41.19 254 VAL A O 1
ATOM 2038 N N . LEU A 1 255 ? 14.709 -42.001 -41.925 1.00 39.88 255 LEU A N 1
ATOM 2039 C CA . LEU A 1 255 ? 13.340 -42.182 -42.437 1.00 39.88 255 LEU A CA 1
ATOM 2040 C C . LEU A 1 255 ? 12.254 -41.895 -41.387 1.00 39.88 255 LEU A C 1
ATOM 2042 O O . LEU A 1 255 ? 11.210 -41.357 -41.741 1.00 39.88 255 LEU A O 1
ATOM 2046 N N . GLU A 1 256 ? 12.491 -42.212 -40.110 1.00 38.50 256 GLU A N 1
ATOM 2047 C CA . GLU A 1 256 ? 11.577 -41.870 -39.010 1.00 38.50 256 GLU A CA 1
ATOM 2048 C C . GLU A 1 256 ? 11.540 -40.344 -38.784 1.00 38.50 256 GLU A C 1
ATOM 2050 O O . GLU A 1 256 ? 10.451 -39.794 -38.622 1.00 38.50 256 GLU A O 1
ATOM 2055 N N . ARG A 1 257 ? 12.682 -39.640 -38.893 1.00 36.00 257 ARG A N 1
ATOM 2056 C CA . ARG A 1 257 ? 12.753 -38.164 -38.815 1.00 36.00 257 ARG A CA 1
ATOM 2057 C C . ARG A 1 257 ? 12.184 -37.441 -40.041 1.00 36.00 257 ARG A C 1
ATOM 2059 O O . ARG A 1 257 ? 11.621 -36.368 -39.893 1.00 36.00 257 ARG A O 1
ATOM 2066 N N . LEU A 1 258 ? 12.281 -38.030 -41.233 1.00 37.72 258 LEU A N 1
ATOM 2067 C CA . LEU A 1 258 ? 11.729 -37.462 -42.474 1.00 37.72 258 LEU A CA 1
ATOM 2068 C C . LEU A 1 258 ? 10.199 -37.589 -42.592 1.00 37.72 258 LEU A C 1
ATOM 2070 O O . LEU A 1 258 ? 9.622 -37.056 -43.533 1.00 37.72 258 LEU A O 1
ATOM 2074 N N . SER A 1 259 ? 9.538 -38.312 -41.681 1.00 38.47 259 SER A N 1
ATOM 2075 C CA . SER A 1 259 ? 8.091 -38.570 -41.748 1.00 38.47 259 SER A CA 1
ATOM 2076 C C . SER A 1 259 ? 7.228 -37.678 -40.847 1.00 38.47 259 SER A C 1
ATOM 2078 O O . SER A 1 259 ? 6.008 -37.829 -40.880 1.00 38.47 259 SER A O 1
ATOM 2080 N N . GLN A 1 260 ? 7.828 -36.791 -40.035 1.00 39.97 260 GLN A N 1
ATOM 2081 C CA . GLN A 1 260 ? 7.105 -36.065 -38.979 1.00 39.97 260 GLN A CA 1
ATOM 2082 C C . GLN A 1 260 ? 7.068 -34.529 -39.074 1.00 39.97 260 GLN A C 1
ATOM 2084 O O . GLN A 1 260 ? 6.232 -33.978 -38.372 1.00 39.97 260 GLN A O 1
ATOM 2089 N N . ASP A 1 261 ? 7.827 -33.855 -39.950 1.00 35.84 261 ASP A N 1
ATOM 2090 C CA . ASP A 1 261 ? 7.814 -32.378 -40.029 1.00 35.84 261 ASP A CA 1
ATOM 2091 C C . ASP A 1 261 ? 7.530 -31.845 -41.450 1.00 35.84 261 ASP A C 1
ATOM 2093 O O . ASP A 1 261 ? 7.946 -32.429 -42.455 1.00 35.84 261 ASP A O 1
ATOM 2097 N N . ASP A 1 262 ? 6.774 -30.744 -41.492 1.00 36.97 262 ASP A N 1
ATOM 2098 C CA . ASP A 1 262 ? 6.081 -30.126 -42.626 1.00 36.97 262 ASP A CA 1
ATOM 2099 C C . ASP A 1 262 ? 6.931 -29.859 -43.884 1.00 36.97 262 ASP A C 1
ATOM 2101 O O . ASP A 1 262 ? 8.064 -29.379 -43.847 1.00 36.97 262 ASP A O 1
ATOM 2105 N N . ALA A 1 263 ? 6.335 -30.133 -45.048 1.00 35.62 263 ALA A N 1
ATOM 2106 C CA . ALA A 1 263 ? 6.974 -30.065 -46.363 1.00 35.62 263 ALA A CA 1
ATOM 2107 C C . ALA A 1 263 ? 7.117 -28.642 -46.953 1.00 35.62 263 ALA A C 1
ATOM 2109 O O . ALA A 1 263 ? 7.607 -28.515 -48.077 1.00 35.62 263 ALA A O 1
ATOM 2110 N N . ASP A 1 264 ? 6.739 -27.587 -46.225 1.00 39.19 264 ASP A N 1
ATOM 2111 C CA . ASP A 1 264 ? 6.621 -26.228 -46.780 1.00 39.19 264 ASP A CA 1
ATOM 2112 C C . ASP A 1 264 ? 7.864 -25.324 -46.584 1.00 39.19 264 ASP A C 1
ATOM 2114 O O . ASP A 1 264 ? 7.951 -24.279 -47.225 1.00 39.19 264 ASP A O 1
ATOM 2118 N N . ASP A 1 265 ? 8.880 -25.733 -45.809 1.00 40.88 265 ASP A N 1
ATOM 2119 C CA . ASP A 1 265 ? 10.030 -24.866 -45.442 1.00 40.88 265 ASP A CA 1
ATOM 2120 C C . ASP A 1 265 ? 11.359 -25.149 -46.186 1.00 40.88 265 ASP A C 1
ATOM 2122 O O . ASP A 1 265 ? 12.402 -24.534 -45.931 1.00 40.88 265 ASP A O 1
ATOM 2126 N N . TRP A 1 266 ? 11.354 -26.072 -47.150 1.00 37.41 266 TRP A N 1
ATOM 2127 C CA . TRP A 1 266 ? 12.574 -26.493 -47.857 1.00 37.41 266 TRP A CA 1
ATOM 2128 C C . TRP A 1 266 ? 13.274 -25.422 -48.719 1.00 37.41 266 TRP A C 1
ATOM 2130 O O . TRP A 1 266 ? 14.508 -25.449 -48.780 1.00 37.41 266 TRP A O 1
ATOM 2140 N N . PRO A 1 267 ? 12.580 -24.466 -49.369 1.00 38.91 267 PRO A N 1
ATOM 2141 C CA . PRO A 1 267 ? 13.255 -23.412 -50.131 1.00 38.91 267 PRO A CA 1
ATOM 2142 C C . PRO A 1 267 ? 14.081 -22.463 -49.246 1.00 38.91 267 PRO A C 1
ATOM 2144 O O . PRO A 1 267 ? 15.143 -22.008 -49.665 1.00 38.91 267 PRO A O 1
ATOM 2147 N N . THR A 1 268 ? 13.645 -22.219 -48.007 1.00 36.97 268 THR A N 1
ATOM 2148 C CA . THR A 1 268 ? 14.264 -21.267 -47.070 1.00 36.97 268 THR A CA 1
ATOM 2149 C C . THR A 1 268 ? 15.540 -21.836 -46.440 1.00 36.97 268 THR A C 1
ATOM 2151 O O . THR A 1 268 ? 16.557 -21.152 -46.351 1.00 36.97 268 THR A O 1
ATOM 2154 N N . LEU A 1 269 ? 15.537 -23.125 -46.080 1.00 33.16 269 LEU A N 1
ATOM 2155 C CA . LEU A 1 269 ? 16.697 -23.801 -45.482 1.00 33.16 269 LEU A CA 1
ATOM 2156 C C . LEU A 1 269 ? 17.841 -24.052 -46.476 1.00 33.16 269 LEU A C 1
ATOM 2158 O O . LEU A 1 269 ? 19.007 -24.033 -46.083 1.00 33.16 269 LEU A O 1
ATOM 2162 N N . ILE A 1 270 ? 17.538 -24.242 -47.765 1.00 37.75 270 ILE A N 1
ATOM 2163 C CA . ILE A 1 270 ? 18.569 -24.368 -48.809 1.00 37.75 270 ILE A CA 1
ATOM 2164 C C . ILE A 1 270 ? 19.221 -23.008 -49.102 1.00 37.75 270 ILE A C 1
ATOM 2166 O O . ILE A 1 270 ? 20.423 -22.965 -49.358 1.00 37.75 270 ILE A O 1
ATOM 2170 N N . MET A 1 271 ? 18.472 -21.906 -48.986 1.00 34.91 271 MET A N 1
ATOM 2171 C CA . MET A 1 271 ? 19.011 -20.546 -49.098 1.00 34.91 271 MET A CA 1
ATOM 2172 C C . MET A 1 271 ? 19.950 -20.214 -47.924 1.00 34.91 271 MET A C 1
ATOM 2174 O O . MET A 1 271 ? 21.073 -19.769 -48.140 1.00 34.91 271 MET A O 1
ATOM 2178 N N . VAL A 1 272 ? 19.549 -20.543 -46.689 1.00 37.59 272 VAL A N 1
ATOM 2179 C CA . VAL A 1 272 ? 20.367 -20.337 -45.475 1.00 37.59 272 VAL A CA 1
ATOM 2180 C C . VAL A 1 272 ? 21.625 -21.217 -45.469 1.00 37.59 272 VAL A C 1
ATOM 2182 O O . VAL A 1 272 ? 22.693 -20.773 -45.058 1.00 37.59 272 VAL A O 1
ATOM 2185 N N . ALA A 1 273 ? 21.547 -22.451 -45.974 1.00 32.59 273 ALA A N 1
ATOM 2186 C CA . ALA A 1 273 ? 22.706 -23.341 -46.053 1.00 32.59 273 ALA A CA 1
ATOM 2187 C C . ALA A 1 273 ? 23.722 -22.946 -47.146 1.00 32.59 273 ALA A C 1
ATOM 2189 O O . ALA A 1 273 ? 24.876 -23.373 -47.074 1.00 32.59 273 ALA A O 1
ATOM 2190 N N . GLN A 1 274 ? 23.321 -22.148 -48.144 1.00 32.81 274 GLN A N 1
ATOM 2191 C CA . GLN A 1 274 ? 24.216 -21.652 -49.196 1.00 32.81 274 GLN A CA 1
ATOM 2192 C C . GLN A 1 274 ? 24.976 -20.374 -48.794 1.00 32.81 274 GLN A C 1
ATOM 2194 O O . GLN A 1 274 ? 26.098 -20.193 -49.262 1.00 32.81 274 GLN A O 1
ATOM 2199 N N . ASP A 1 275 ? 24.447 -19.559 -47.872 1.00 35.81 275 ASP A N 1
ATOM 2200 C CA . ASP A 1 275 ? 25.120 -18.345 -47.362 1.00 35.81 275 ASP A CA 1
ATOM 2201 C C . ASP A 1 275 ? 26.119 -18.605 -46.211 1.00 35.81 275 ASP A C 1
ATOM 2203 O O . ASP A 1 275 ? 26.978 -17.772 -45.919 1.00 35.81 275 ASP A O 1
ATOM 2207 N N . LEU A 1 276 ? 26.077 -19.785 -45.582 1.00 35.94 276 LEU A N 1
ATOM 2208 C CA . LEU A 1 276 ? 26.912 -20.159 -44.426 1.00 35.94 276 LEU A CA 1
ATOM 2209 C C . LEU A 1 276 ? 28.336 -20.660 -44.776 1.00 35.94 276 LEU A C 1
ATOM 2211 O O . LEU A 1 276 ? 28.991 -21.279 -43.938 1.00 35.94 276 LEU A O 1
ATOM 2215 N N . GLN A 1 277 ? 28.841 -20.416 -45.993 1.00 32.28 277 GLN A N 1
ATOM 2216 C CA . GLN A 1 277 ? 30.174 -20.880 -46.436 1.00 32.28 277 GLN A CA 1
ATOM 2217 C C . GLN A 1 277 ? 31.233 -19.780 -46.650 1.00 32.28 277 GLN A C 1
ATOM 2219 O O . GLN A 1 277 ? 32.319 -20.089 -47.140 1.00 32.28 277 GLN A O 1
ATOM 2224 N N . ASN A 1 278 ? 30.984 -18.530 -46.244 1.00 40.09 278 ASN A N 1
ATOM 2225 C CA . ASN A 1 278 ? 31.982 -17.454 -46.322 1.00 40.09 278 ASN A CA 1
ATOM 2226 C C . ASN A 1 278 ? 32.492 -17.042 -44.928 1.00 40.09 278 ASN A C 1
ATOM 2228 O O . ASN A 1 278 ? 31.745 -16.456 -44.148 1.00 40.09 278 ASN A O 1
ATOM 2232 N N . ASP A 1 279 ? 33.789 -17.245 -44.659 1.00 48.56 279 ASP A N 1
ATOM 2233 C CA . ASP A 1 279 ? 34.536 -16.794 -43.458 1.00 48.56 279 ASP A CA 1
ATOM 2234 C C . ASP A 1 279 ? 34.556 -15.250 -43.252 1.00 48.56 279 ASP A C 1
ATOM 2236 O O . ASP A 1 279 ? 35.263 -14.733 -42.385 1.00 48.56 279 ASP A O 1
ATOM 2240 N N . GLU A 1 280 ? 33.807 -14.481 -44.052 1.00 59.75 280 GLU A N 1
ATOM 2241 C CA . GLU A 1 280 ? 33.735 -13.013 -43.987 1.00 59.75 280 GLU A CA 1
ATOM 2242 C C . GLU A 1 280 ? 32.503 -12.469 -43.245 1.00 59.75 280 GLU A C 1
ATOM 2244 O O . GLU A 1 280 ? 32.504 -11.288 -42.883 1.00 59.75 280 GLU A O 1
ATOM 2249 N N . ASN A 1 281 ? 31.484 -13.303 -43.005 1.00 73.56 281 ASN A N 1
ATOM 2250 C CA . ASN A 1 281 ? 30.230 -12.913 -42.355 1.00 73.56 281 ASN A CA 1
ATOM 2251 C C . ASN A 1 281 ? 30.379 -12.853 -40.824 1.00 73.56 281 ASN A C 1
ATOM 2253 O O . ASN A 1 281 ? 30.957 -13.739 -40.194 1.00 73.56 281 ASN A O 1
ATOM 2257 N N . LEU A 1 282 ? 29.835 -11.805 -40.207 1.00 77.56 282 LEU A N 1
ATOM 2258 C CA . LEU A 1 282 ? 29.916 -11.548 -38.774 1.00 77.56 282 LEU A CA 1
ATOM 2259 C C . LEU A 1 282 ? 28.680 -12.090 -38.047 1.00 77.56 282 LEU A C 1
ATOM 2261 O O . LEU A 1 282 ? 27.553 -11.679 -38.316 1.00 77.56 282 LEU A O 1
ATOM 2265 N N . VAL A 1 283 ? 28.915 -12.964 -37.063 1.00 74.44 283 VAL A N 1
ATOM 2266 C CA . VAL A 1 283 ? 27.949 -13.351 -36.012 1.00 74.44 283 VAL A CA 1
ATOM 2267 C C . VAL A 1 283 ? 26.599 -13.863 -36.557 1.00 74.44 283 VAL A C 1
ATOM 2269 O O . VAL A 1 283 ? 25.528 -13.526 -36.043 1.00 74.44 283 VAL A O 1
ATOM 2272 N N . ASP A 1 284 ? 26.660 -14.707 -37.591 1.00 73.44 284 ASP A N 1
ATOM 2273 C CA . ASP A 1 284 ? 25.506 -15.301 -38.289 1.00 73.44 284 ASP A CA 1
ATOM 2274 C C . ASP A 1 284 ? 24.595 -14.271 -38.984 1.00 73.44 284 ASP A C 1
ATOM 2276 O O . ASP A 1 284 ? 23.383 -14.459 -39.079 1.00 73.44 284 ASP A O 1
ATOM 2280 N N . THR A 1 285 ? 25.169 -13.163 -39.459 1.00 78.00 285 THR A N 1
ATOM 2281 C CA . THR A 1 285 ? 24.455 -12.122 -40.213 1.00 78.00 285 THR A CA 1
ATOM 2282 C C . THR A 1 285 ? 25.096 -11.881 -41.579 1.00 78.00 285 THR A C 1
ATOM 2284 O O . THR A 1 285 ? 26.239 -12.266 -41.818 1.00 78.00 285 THR A O 1
ATOM 2287 N N . ALA A 1 286 ? 24.384 -11.186 -42.470 1.00 79.75 286 ALA A N 1
ATOM 2288 C CA . ALA A 1 286 ? 24.912 -10.752 -43.768 1.00 79.75 286 ALA A CA 1
ATOM 2289 C C . ALA A 1 286 ? 25.940 -9.598 -43.670 1.00 79.75 286 ALA A C 1
ATOM 2291 O O . ALA A 1 286 ? 26.414 -9.097 -44.690 1.00 79.75 286 ALA A O 1
ATOM 2292 N N . ILE A 1 287 ? 26.282 -9.148 -42.455 1.00 85.50 287 ILE A N 1
ATOM 2293 C CA . ILE A 1 287 ? 27.278 -8.098 -42.230 1.00 85.50 287 ILE A CA 1
ATOM 2294 C C . ILE A 1 287 ? 28.674 -8.693 -42.415 1.00 85.50 287 ILE A C 1
ATOM 2296 O O . ILE A 1 287 ? 29.007 -9.699 -41.797 1.00 85.50 287 ILE A O 1
ATOM 2300 N N . THR A 1 288 ? 29.520 -8.036 -43.208 1.00 87.31 288 THR A N 1
ATOM 2301 C CA . THR A 1 288 ? 30.908 -8.469 -43.438 1.00 87.31 288 THR A CA 1
ATOM 2302 C C . THR A 1 288 ? 31.923 -7.502 -42.841 1.00 87.31 288 THR A C 1
ATOM 2304 O O . THR A 1 288 ? 31.662 -6.305 -42.696 1.00 87.31 288 THR A O 1
ATOM 2307 N N . TRP A 1 289 ? 33.142 -7.982 -42.585 1.00 86.31 289 TRP A N 1
ATOM 2308 C CA . TRP A 1 289 ? 34.265 -7.109 -42.213 1.00 86.31 289 TRP A CA 1
ATOM 2309 C C . TRP A 1 289 ? 34.553 -6.008 -43.243 1.00 86.31 289 TRP A C 1
ATOM 2311 O O . TRP A 1 289 ? 35.002 -4.926 -42.870 1.00 86.31 289 TRP A O 1
ATOM 2321 N N . GLY A 1 290 ? 34.297 -6.265 -44.530 1.00 86.56 290 GLY A N 1
ATOM 2322 C CA . GLY A 1 290 ? 34.457 -5.262 -45.584 1.00 86.56 290 GLY A CA 1
ATOM 2323 C C . GLY A 1 290 ? 33.496 -4.082 -45.422 1.00 86.56 290 GLY A C 1
ATOM 2324 O O . GLY A 1 290 ? 33.898 -2.942 -45.645 1.00 86.56 290 GLY A O 1
ATOM 2325 N N . MET A 1 291 ? 32.260 -4.343 -44.986 1.00 89.31 291 MET A N 1
ATOM 2326 C CA . MET A 1 291 ? 31.280 -3.297 -44.672 1.00 89.31 291 MET A CA 1
ATOM 2327 C C . MET A 1 291 ? 31.713 -2.499 -43.439 1.00 89.31 291 MET A C 1
ATOM 2329 O O . MET A 1 291 ? 31.770 -1.275 -43.506 1.00 89.31 291 MET A O 1
ATOM 2333 N N . VAL A 1 292 ? 32.114 -3.189 -42.363 1.00 89.81 292 VAL A N 1
ATOM 2334 C CA . VAL A 1 292 ? 32.622 -2.562 -41.126 1.00 89.81 292 VAL A CA 1
ATOM 2335 C C . VAL A 1 292 ? 33.808 -1.642 -41.398 1.00 89.81 292 VAL A C 1
ATOM 2337 O O . VAL A 1 292 ? 33.833 -0.507 -40.929 1.00 89.81 292 VAL A O 1
ATOM 2340 N N . GLU A 1 293 ? 34.775 -2.094 -42.198 1.00 90.19 293 GLU A N 1
ATOM 2341 C CA . GLU A 1 293 ? 35.927 -1.277 -42.582 1.00 90.19 293 GLU A CA 1
ATOM 2342 C C . GLU A 1 293 ? 35.509 -0.024 -43.364 1.00 90.19 293 GLU A C 1
ATOM 2344 O O . GLU A 1 293 ? 35.971 1.070 -43.042 1.00 90.19 293 GLU A O 1
ATOM 2349 N N . GLN A 1 294 ? 34.630 -0.158 -44.362 1.00 90.12 294 GLN A N 1
ATOM 2350 C CA . GLN A 1 294 ? 34.173 0.976 -45.175 1.00 90.12 294 GLN A CA 1
ATOM 2351 C C . GLN A 1 294 ? 33.399 2.009 -44.350 1.00 90.12 294 GLN A C 1
ATOM 2353 O O . GLN A 1 294 ? 33.622 3.215 -44.501 1.00 90.12 294 GLN A O 1
ATOM 2358 N N . ASP A 1 295 ? 32.518 1.547 -43.464 1.00 91.56 295 ASP A N 1
ATOM 2359 C CA . ASP A 1 295 ? 31.714 2.422 -42.613 1.00 91.56 295 ASP A CA 1
ATOM 2360 C C . ASP A 1 295 ? 32.611 3.183 -41.626 1.00 91.56 295 ASP A C 1
ATOM 2362 O O . ASP A 1 295 ? 32.525 4.410 -41.526 1.00 91.56 295 ASP A O 1
ATOM 2366 N N . LEU A 1 296 ? 33.568 2.498 -40.987 1.00 91.12 296 LEU A N 1
ATOM 2367 C CA . LEU A 1 296 ? 34.537 3.127 -40.084 1.00 91.12 296 LEU A CA 1
ATOM 2368 C C . LEU A 1 296 ? 35.492 4.086 -40.806 1.00 91.12 296 LEU A C 1
ATOM 2370 O O . LEU A 1 296 ? 35.781 5.160 -40.279 1.00 91.12 296 LEU A O 1
ATOM 2374 N N . GLN A 1 297 ? 35.954 3.758 -42.016 1.00 90.94 297 GLN A N 1
ATOM 2375 C CA . GLN A 1 297 ? 36.767 4.663 -42.841 1.00 90.94 297 GLN A CA 1
ATOM 2376 C C . GLN A 1 297 ? 36.040 5.984 -43.106 1.00 90.94 297 GLN A C 1
ATOM 2378 O O . GLN A 1 297 ? 36.621 7.065 -42.953 1.00 90.94 297 GLN A O 1
ATOM 2383 N N . LYS A 1 298 ? 34.748 5.905 -43.442 1.00 90.25 298 LYS A N 1
ATOM 2384 C CA . LYS A 1 298 ? 33.895 7.075 -43.661 1.00 90.25 298 LYS A CA 1
ATOM 2385 C C . LYS A 1 298 ? 33.677 7.867 -42.369 1.00 90.25 298 LYS A C 1
ATOM 2387 O O . LYS A 1 298 ? 33.846 9.088 -42.381 1.00 90.25 298 LYS A O 1
ATOM 2392 N N . GLN A 1 299 ? 33.336 7.194 -41.268 1.00 89.50 299 GLN A N 1
ATOM 2393 C CA . GLN A 1 299 ? 33.011 7.838 -39.991 1.00 89.50 299 GLN A CA 1
ATOM 2394 C C . GLN A 1 299 ? 34.237 8.510 -39.352 1.00 89.50 299 GLN A C 1
ATOM 2396 O O . GLN A 1 299 ? 34.194 9.684 -38.986 1.00 89.50 299 GLN A O 1
ATOM 2401 N N . LEU A 1 300 ? 35.358 7.786 -39.285 1.00 89.19 300 LEU A N 1
ATOM 2402 C CA . LEU A 1 300 ? 36.613 8.227 -38.662 1.00 89.19 300 LEU A CA 1
ATOM 2403 C C . LEU A 1 300 ? 37.494 9.063 -39.604 1.00 89.19 300 LEU A C 1
ATOM 2405 O O . LEU A 1 300 ? 38.590 9.492 -39.217 1.00 89.19 300 LEU A O 1
ATOM 2409 N N . LYS A 1 301 ? 37.020 9.291 -40.839 1.00 90.12 301 LYS A N 1
ATOM 2410 C CA . LYS A 1 301 ? 37.704 10.035 -41.905 1.00 90.12 301 LYS A CA 1
ATOM 2411 C C . LYS A 1 301 ? 39.138 9.527 -42.095 1.00 90.12 301 LYS A C 1
ATOM 2413 O O . LYS A 1 301 ? 40.106 10.271 -41.937 1.00 90.12 301 LYS A O 1
ATOM 2418 N N . THR A 1 302 ? 39.271 8.235 -42.382 1.00 88.88 302 THR A N 1
ATOM 2419 C CA . THR A 1 302 ? 40.554 7.544 -42.571 1.00 88.88 302 THR A CA 1
ATOM 2420 C C . THR A 1 302 ? 40.536 6.662 -43.817 1.00 88.88 302 THR A C 1
ATOM 2422 O O . THR A 1 302 ? 39.476 6.249 -44.271 1.00 88.88 302 THR A O 1
ATOM 2425 N N . ASN A 1 303 ? 41.720 6.356 -44.353 1.00 87.25 303 ASN A N 1
ATOM 2426 C CA . ASN A 1 303 ? 41.913 5.365 -45.419 1.00 87.25 303 ASN A CA 1
ATOM 2427 C C . ASN A 1 303 ? 42.598 4.081 -44.905 1.00 87.25 303 ASN A C 1
ATOM 2429 O O . ASN A 1 303 ? 42.920 3.199 -45.702 1.00 87.25 303 ASN A O 1
ATOM 2433 N N . ALA A 1 304 ? 42.857 3.987 -43.593 1.00 86.56 304 ALA A N 1
ATOM 2434 C CA . ALA A 1 304 ? 43.492 2.828 -42.972 1.00 86.56 304 ALA A CA 1
ATOM 2435 C C . ALA A 1 304 ? 42.613 1.576 -43.110 1.00 86.56 304 ALA A C 1
ATOM 2437 O O . ALA A 1 304 ? 41.385 1.666 -43.083 1.00 86.56 304 ALA A O 1
ATOM 2438 N N . ARG A 1 305 ? 43.238 0.404 -43.249 1.00 86.25 305 ARG A N 1
ATOM 2439 C CA . ARG A 1 305 ? 42.549 -0.890 -43.367 1.00 86.25 305 ARG A CA 1
ATOM 2440 C C . ARG A 1 305 ? 42.767 -1.744 -42.129 1.00 86.25 305 ARG A C 1
ATOM 2442 O O . ARG A 1 305 ? 43.686 -1.494 -41.357 1.00 86.25 305 ARG A O 1
ATOM 2449 N N . THR A 1 306 ? 41.938 -2.759 -41.952 1.00 81.88 306 THR A N 1
ATOM 2450 C CA . THR A 1 306 ? 42.085 -3.766 -40.899 1.00 81.88 306 THR A CA 1
ATOM 2451 C C . THR A 1 306 ? 42.915 -4.949 -41.408 1.00 81.88 306 THR A C 1
ATOM 2453 O O . THR A 1 306 ? 42.705 -5.461 -42.506 1.00 81.88 306 THR A O 1
ATOM 2456 N N . GLY A 1 307 ? 43.905 -5.356 -40.622 1.00 79.56 307 GLY A N 1
ATOM 2457 C CA . GLY A 1 307 ? 44.792 -6.483 -40.867 1.00 79.56 307 GLY A CA 1
ATOM 2458 C C . GLY A 1 307 ? 44.181 -7.817 -40.441 1.00 79.56 307 GLY A C 1
ATOM 2459 O O . GLY A 1 307 ? 43.033 -7.904 -40.003 1.00 79.56 307 GLY A O 1
ATOM 2460 N N . SER A 1 308 ? 44.969 -8.886 -40.562 1.00 77.81 308 SER A N 1
ATOM 2461 C CA . SER A 1 308 ? 44.531 -10.250 -40.246 1.00 77.81 308 SER A CA 1
ATOM 2462 C C . SER A 1 308 ? 44.314 -10.507 -38.750 1.00 77.81 308 SER A C 1
ATOM 2464 O O . SER A 1 308 ? 43.771 -11.549 -38.407 1.00 77.81 308 SER A O 1
ATOM 2466 N N . GLY A 1 309 ? 44.754 -9.604 -37.863 1.00 79.00 309 GLY A N 1
ATOM 2467 C CA . GLY A 1 309 ? 44.555 -9.709 -36.415 1.00 79.00 309 GLY A CA 1
ATOM 2468 C C . GLY A 1 309 ? 43.196 -9.207 -35.917 1.00 79.00 309 GLY A C 1
ATOM 2469 O O . GLY A 1 309 ? 42.962 -9.220 -34.711 1.00 79.00 309 GLY A O 1
ATOM 2470 N N . ARG A 1 310 ? 42.310 -8.745 -36.810 1.00 85.69 310 ARG A N 1
ATOM 2471 C CA . ARG A 1 310 ? 40.949 -8.323 -36.450 1.00 85.69 310 ARG A CA 1
ATOM 2472 C C . ARG A 1 310 ? 40.139 -9.497 -35.896 1.00 85.69 310 ARG A C 1
ATOM 2474 O O . ARG A 1 310 ? 40.198 -10.602 -36.436 1.00 85.69 310 ARG A O 1
ATOM 2481 N N . ALA A 1 311 ? 39.375 -9.256 -34.837 1.00 86.44 311 ALA A N 1
ATOM 2482 C CA . ALA A 1 311 ? 38.634 -10.304 -34.144 1.00 86.44 311 ALA A CA 1
ATOM 2483 C C . ALA A 1 311 ? 37.281 -9.804 -33.638 1.00 86.44 311 ALA A C 1
ATOM 2485 O O . ALA A 1 311 ? 37.121 -8.628 -33.315 1.00 86.44 311 ALA A O 1
ATOM 2486 N N . VAL A 1 312 ? 36.321 -10.724 -33.548 1.00 86.31 312 VAL A N 1
ATOM 2487 C CA . VAL A 1 312 ? 35.008 -10.493 -32.943 1.00 86.31 312 VAL A CA 1
ATOM 2488 C C . VAL A 1 312 ? 34.770 -11.565 -31.880 1.00 86.31 312 VAL A C 1
ATOM 2490 O O . VAL A 1 312 ? 35.027 -12.747 -32.117 1.00 86.31 312 VAL A O 1
ATOM 2493 N N . ARG A 1 313 ? 34.299 -11.168 -30.698 1.00 86.56 313 ARG A N 1
ATOM 2494 C CA . ARG A 1 313 ? 33.948 -12.073 -29.597 1.00 86.56 313 ARG A CA 1
ATOM 2495 C C . ARG A 1 313 ? 32.571 -11.710 -29.066 1.00 86.56 313 ARG A C 1
ATOM 2497 O O . ARG A 1 313 ? 32.376 -10.602 -28.584 1.00 86.56 313 ARG A O 1
ATOM 2504 N N . ILE A 1 314 ? 31.632 -12.646 -29.111 1.00 82.06 314 ILE A N 1
ATOM 2505 C CA . ILE A 1 314 ? 30.282 -12.435 -28.576 1.00 82.06 314 ILE A CA 1
ATOM 2506 C C . ILE A 1 314 ? 30.373 -12.267 -27.053 1.00 82.06 314 ILE A C 1
ATOM 2508 O O . ILE A 1 314 ? 30.975 -13.101 -26.376 1.00 82.06 314 ILE A O 1
ATOM 2512 N N . LEU A 1 315 ? 29.805 -11.179 -26.534 1.00 76.38 315 LEU A N 1
ATOM 2513 C CA . LEU A 1 315 ? 29.683 -10.902 -25.101 1.00 76.38 315 LEU A CA 1
ATOM 2514 C C . LEU A 1 315 ? 28.321 -11.356 -24.574 1.00 76.38 315 LEU A C 1
ATOM 2516 O O . LEU A 1 315 ? 28.252 -11.990 -23.527 1.00 76.38 315 LEU A O 1
ATOM 2520 N N . ASN A 1 316 ? 27.252 -11.052 -25.314 1.00 69.50 316 ASN A N 1
ATOM 2521 C CA . ASN A 1 316 ? 25.888 -11.440 -24.976 1.00 69.50 316 ASN A CA 1
ATOM 2522 C C . ASN A 1 316 ? 25.102 -11.775 -26.256 1.00 69.50 316 ASN A C 1
ATOM 2524 O O . ASN A 1 316 ? 25.187 -11.056 -27.253 1.00 69.50 316 ASN A O 1
ATOM 2528 N N . GLY A 1 317 ? 24.350 -12.875 -26.229 1.00 58.81 317 GLY A N 1
ATOM 2529 C CA . GLY A 1 317 ? 23.534 -13.371 -27.339 1.00 58.81 317 GLY A CA 1
ATOM 2530 C C . GLY A 1 317 ? 22.086 -12.877 -27.314 1.00 58.81 317 GLY A C 1
ATOM 2531 O O . GLY A 1 317 ? 21.221 -13.637 -27.731 1.00 58.81 317 GLY A O 1
ATOM 2532 N N . GLY A 1 318 ? 21.842 -11.672 -26.783 1.00 58.78 318 GLY A N 1
ATOM 2533 C CA . GLY A 1 318 ? 20.517 -11.119 -26.479 1.00 58.78 318 GLY A CA 1
ATOM 2534 C C . GLY A 1 318 ? 19.457 -11.271 -27.580 1.00 58.78 318 GLY A C 1
ATOM 2535 O O . GLY A 1 318 ? 19.759 -11.456 -28.757 1.00 58.78 318 GLY A O 1
ATOM 2536 N N . TYR A 1 319 ? 18.187 -11.182 -27.177 1.00 56.31 319 TYR A N 1
ATOM 2537 C CA . TYR A 1 319 ? 17.043 -11.534 -28.024 1.00 56.31 319 TYR A CA 1
ATOM 2538 C C . TYR A 1 319 ? 16.834 -10.614 -29.239 1.00 56.31 319 TYR A C 1
ATOM 2540 O O . TYR A 1 319 ? 16.541 -11.096 -30.332 1.00 56.31 319 TYR A O 1
ATOM 2548 N N . VAL A 1 320 ? 16.995 -9.298 -29.054 1.00 64.62 320 VAL A N 1
ATOM 2549 C CA . VAL A 1 320 ? 16.817 -8.275 -30.108 1.00 64.62 320 VAL A CA 1
ATOM 2550 C C . VAL A 1 320 ? 18.132 -8.007 -30.847 1.00 64.62 320 VAL A C 1
ATOM 2552 O O . VAL A 1 320 ? 18.166 -7.862 -32.071 1.00 64.62 320 VAL A O 1
ATOM 2555 N N . SER A 1 321 ? 19.236 -7.980 -30.099 1.00 76.69 321 SER A N 1
ATOM 2556 C CA . SER A 1 321 ? 20.567 -7.655 -30.602 1.00 76.69 321 SER A CA 1
ATOM 2557 C C . SER A 1 321 ? 21.646 -8.499 -29.933 1.00 76.69 321 SER A C 1
ATOM 2559 O O . SER A 1 321 ? 21.602 -8.726 -28.722 1.00 76.69 321 SER A O 1
ATOM 2561 N N . LYS A 1 322 ? 22.664 -8.889 -30.703 1.00 84.19 322 LYS A N 1
ATOM 2562 C CA . LYS A 1 322 ? 23.876 -9.535 -30.186 1.00 84.19 322 LYS A CA 1
ATOM 2563 C C . LYS A 1 322 ? 24.933 -8.474 -29.888 1.00 84.19 322 LYS A C 1
ATOM 2565 O O . LYS A 1 322 ? 25.291 -7.696 -30.772 1.00 84.19 322 LYS A O 1
ATOM 2570 N N . THR A 1 323 ? 25.488 -8.484 -28.682 1.00 86.69 323 THR A N 1
ATOM 2571 C CA . THR A 1 323 ? 26.563 -7.565 -28.281 1.00 86.69 323 THR A CA 1
ATOM 2572 C C . THR A 1 323 ? 27.902 -8.281 -28.358 1.00 86.69 323 THR A C 1
ATOM 2574 O O . THR A 1 323 ? 28.072 -9.366 -27.798 1.00 86.69 323 THR A O 1
ATOM 2577 N N . CYS A 1 324 ? 28.865 -7.683 -29.051 1.00 88.75 324 CYS A N 1
ATOM 2578 C CA . CYS A 1 324 ? 30.161 -8.271 -29.353 1.00 88.75 324 CYS A CA 1
ATOM 2579 C C . CYS A 1 324 ? 31.298 -7.320 -28.985 1.00 88.75 324 CYS A C 1
ATOM 2581 O O . CYS A 1 324 ? 31.233 -6.126 -29.246 1.00 88.75 324 CYS A O 1
ATOM 2583 N N . PHE A 1 325 ? 32.377 -7.859 -28.436 1.00 89.38 325 PHE A N 1
ATOM 2584 C CA . PHE A 1 325 ? 33.651 -7.168 -28.334 1.00 89.38 325 PHE A CA 1
ATOM 2585 C C . PHE A 1 325 ? 34.395 -7.297 -29.660 1.00 89.38 325 PHE A C 1
ATOM 2587 O O . PHE A 1 325 ? 34.492 -8.400 -30.208 1.00 89.38 325 PHE A O 1
ATOM 2594 N N . VAL A 1 326 ? 34.921 -6.192 -30.171 1.00 90.75 326 VAL A N 1
ATOM 2595 C CA . VAL A 1 326 ? 35.588 -6.131 -31.472 1.00 90.75 326 VAL A CA 1
ATOM 2596 C C . VAL A 1 326 ? 36.983 -5.565 -31.296 1.00 90.75 326 VAL A C 1
ATOM 2598 O O . VAL A 1 326 ? 37.162 -4.517 -30.683 1.00 90.75 326 VAL A O 1
ATOM 2601 N N . THR A 1 327 ? 37.969 -6.251 -31.865 1.00 90.81 327 THR A N 1
ATOM 2602 C CA . THR A 1 327 ? 39.359 -5.794 -31.905 1.00 90.81 327 THR A CA 1
ATOM 2603 C C . THR A 1 327 ? 39.711 -5.404 -33.333 1.00 90.81 327 THR A C 1
ATOM 2605 O O . THR A 1 327 ? 39.565 -6.204 -34.264 1.00 90.81 327 THR A O 1
ATOM 2608 N N . PHE A 1 328 ? 40.197 -4.178 -33.502 1.00 88.44 328 PHE A N 1
ATOM 2609 C CA . PHE A 1 328 ? 40.621 -3.615 -34.775 1.00 88.44 328 PHE A CA 1
ATOM 2610 C C . PHE A 1 328 ? 42.150 -3.673 -34.899 1.00 88.44 328 PHE A C 1
ATOM 2612 O O . PHE A 1 328 ? 42.881 -3.005 -34.171 1.00 88.44 328 PHE A O 1
ATOM 2619 N N . ASP A 1 329 ? 42.655 -4.444 -35.863 1.00 88.25 329 ASP A N 1
ATOM 2620 C CA . ASP A 1 329 ? 44.089 -4.505 -36.186 1.00 88.25 329 ASP A CA 1
ATOM 2621 C C . ASP A 1 329 ? 44.427 -3.521 -37.314 1.00 88.25 329 ASP A C 1
ATOM 2623 O O . ASP A 1 329 ? 44.645 -3.921 -38.453 1.00 88.25 329 ASP A O 1
ATOM 2627 N N . TRP A 1 330 ? 44.414 -2.212 -37.054 1.00 88.44 330 TRP A N 1
ATOM 2628 C CA . TRP A 1 330 ? 44.656 -1.221 -38.112 1.00 88.44 330 TRP A CA 1
ATOM 2629 C C . TRP A 1 330 ? 46.050 -1.367 -38.745 1.00 88.44 330 TRP A C 1
ATOM 2631 O O . TRP A 1 330 ? 47.065 -1.482 -38.058 1.00 88.44 330 TRP A O 1
ATOM 2641 N N . THR A 1 331 ? 46.142 -1.345 -40.074 1.00 84.12 331 THR A N 1
ATOM 2642 C CA . THR A 1 331 ? 47.419 -1.439 -40.801 1.00 84.12 331 THR A CA 1
ATOM 2643 C C . THR A 1 331 ? 48.246 -0.158 -40.687 1.00 84.12 331 THR A C 1
ATOM 2645 O O . THR A 1 331 ? 49.468 -0.209 -40.784 1.00 84.12 331 THR A O 1
ATOM 2648 N N . GLU A 1 332 ? 47.585 0.980 -40.461 1.00 80.62 332 GLU A N 1
ATOM 2649 C CA . GLU A 1 332 ? 48.147 2.335 -40.388 1.00 80.62 332 GLU A CA 1
ATOM 2650 C C . GLU A 1 332 ? 47.403 3.147 -39.306 1.00 80.62 332 GLU A C 1
ATOM 2652 O O . GLU A 1 332 ? 46.330 2.737 -38.871 1.00 80.62 332 GLU A O 1
ATOM 2657 N N . ASP A 1 333 ? 47.947 4.287 -38.859 1.00 74.25 333 ASP A N 1
ATOM 2658 C CA . ASP A 1 333 ? 47.277 5.211 -37.914 1.00 74.25 333 ASP A CA 1
ATOM 2659 C C . ASP A 1 333 ? 46.859 4.591 -36.553 1.00 74.25 333 ASP A C 1
ATOM 2661 O O . ASP A 1 333 ? 45.948 5.081 -35.880 1.00 74.25 333 ASP A O 1
ATOM 2665 N N . ARG A 1 334 ? 47.569 3.541 -36.104 1.00 74.12 334 ARG A N 1
ATOM 2666 C CA . ARG A 1 334 ? 47.266 2.765 -34.877 1.00 74.12 334 ARG A CA 1
ATOM 2667 C C . ARG A 1 334 ? 47.161 3.594 -33.591 1.00 74.12 334 ARG A C 1
ATOM 2669 O O . ARG A 1 334 ? 46.475 3.173 -32.674 1.00 74.12 334 ARG A O 1
ATOM 2676 N N . GLU A 1 335 ? 47.839 4.739 -33.509 1.00 74.56 335 GLU A N 1
ATOM 2677 C CA . GLU A 1 335 ? 47.789 5.618 -32.326 1.00 74.56 335 GLU A CA 1
ATOM 2678 C C . GLU A 1 335 ? 46.539 6.511 -32.288 1.00 74.56 335 GLU A C 1
ATOM 2680 O O . GLU A 1 335 ? 46.150 6.977 -31.221 1.00 74.56 335 GLU A O 1
ATOM 2685 N N . ARG A 1 336 ? 45.911 6.774 -33.443 1.00 85.06 336 ARG A N 1
ATOM 2686 C CA . ARG A 1 336 ? 44.739 7.658 -33.562 1.00 85.06 336 ARG A CA 1
ATOM 2687 C C . ARG A 1 336 ? 43.424 6.884 -33.617 1.00 85.06 336 ARG A C 1
ATOM 2689 O O . ARG A 1 336 ? 42.393 7.409 -33.202 1.00 85.06 336 ARG A O 1
ATOM 2696 N N . LEU A 1 337 ? 43.438 5.689 -34.202 1.00 88.75 337 LEU A N 1
ATOM 2697 C CA . LEU A 1 337 ? 42.244 4.880 -34.440 1.00 88.75 337 LEU A CA 1
ATOM 2698 C C . LEU A 1 337 ? 41.951 3.957 -33.246 1.00 88.75 337 LEU A C 1
ATOM 2700 O O . LEU A 1 337 ? 42.886 3.510 -32.584 1.00 88.75 337 LEU A O 1
ATOM 2704 N N . PRO A 1 338 ? 40.671 3.650 -32.966 1.00 88.62 338 PRO A N 1
ATOM 2705 C CA . PRO A 1 338 ? 40.309 2.784 -31.849 1.00 88.62 338 PRO A CA 1
ATOM 2706 C C . PRO A 1 338 ? 40.847 1.371 -32.085 1.00 88.62 338 PRO A C 1
ATOM 2708 O O . PRO A 1 338 ? 40.583 0.778 -33.130 1.00 88.62 338 PRO A O 1
ATOM 2711 N N . ALA A 1 339 ? 41.596 0.835 -31.121 1.00 89.00 339 ALA A N 1
ATOM 2712 C CA . ALA A 1 339 ? 42.082 -0.544 -31.165 1.00 89.00 339 ALA A CA 1
ATOM 2713 C C . ALA A 1 339 ? 40.977 -1.556 -30.825 1.00 89.00 339 ALA A C 1
ATOM 2715 O O . ALA A 1 339 ? 41.012 -2.695 -31.283 1.00 89.00 339 ALA A O 1
ATOM 2716 N N . GLU A 1 340 ? 39.987 -1.137 -30.039 1.00 92.94 340 GLU A N 1
ATOM 2717 C CA . GLU A 1 340 ? 38.920 -1.983 -29.511 1.00 92.94 340 GLU A CA 1
ATOM 2718 C C . GLU A 1 340 ? 37.593 -1.216 -29.487 1.00 92.94 340 GLU A C 1
ATOM 2720 O O . GLU A 1 340 ? 37.573 0.018 -29.488 1.00 92.94 340 GLU A O 1
ATOM 2725 N N . GLY A 1 341 ? 36.483 -1.948 -29.482 1.00 92.38 341 GLY A N 1
ATOM 2726 C CA . GLY A 1 341 ? 35.142 -1.390 -29.350 1.00 92.38 341 GLY A CA 1
ATOM 2727 C C . GLY A 1 341 ? 34.098 -2.452 -29.025 1.00 92.38 341 GLY A C 1
ATOM 2728 O O . GLY A 1 341 ? 34.356 -3.655 -29.101 1.00 92.38 341 GLY A O 1
ATOM 2729 N N . VAL A 1 342 ? 32.897 -2.000 -28.681 1.00 92.31 342 VAL A N 1
ATOM 2730 C CA . VAL A 1 342 ? 31.726 -2.852 -28.451 1.00 92.31 342 VAL A CA 1
ATOM 2731 C C . VAL A 1 342 ? 30.751 -2.661 -29.606 1.00 92.31 342 VAL A C 1
ATOM 2733 O O . VAL A 1 342 ? 30.261 -1.564 -29.838 1.00 92.31 342 VAL A O 1
ATOM 2736 N N . MET A 1 343 ? 30.478 -3.727 -30.351 1.00 91.81 343 MET A N 1
ATOM 2737 C CA . MET A 1 343 ? 29.559 -3.747 -31.484 1.00 91.81 343 MET A CA 1
ATOM 2738 C C . MET A 1 343 ? 28.247 -4.411 -31.081 1.00 91.81 343 MET A C 1
ATOM 2740 O O . MET A 1 343 ? 28.224 -5.596 -30.749 1.00 91.81 343 MET A O 1
ATOM 2744 N N . LYS A 1 344 ? 27.150 -3.664 -31.152 1.00 91.38 344 LYS A N 1
ATOM 2745 C CA . LYS A 1 344 ? 25.790 -4.178 -30.988 1.00 91.38 344 LYS A CA 1
ATOM 2746 C C . LYS A 1 344 ? 25.189 -4.406 -32.371 1.00 91.38 344 LYS A C 1
ATOM 2748 O O . LYS A 1 344 ? 25.137 -3.477 -33.173 1.00 91.38 344 LYS A O 1
ATOM 2753 N N . ILE A 1 345 ? 24.815 -5.649 -32.671 1.00 88.62 345 ILE A N 1
ATOM 2754 C CA . ILE A 1 345 ? 24.288 -6.082 -33.971 1.00 88.62 345 ILE A CA 1
ATOM 2755 C C . ILE A 1 345 ? 22.806 -6.405 -33.823 1.00 88.62 345 ILE A C 1
ATOM 2757 O O . ILE A 1 345 ? 22.452 -7.333 -33.095 1.00 88.62 345 ILE A O 1
ATOM 2761 N N . THR A 1 346 ? 21.959 -5.694 -34.559 1.00 87.31 346 THR A N 1
ATOM 2762 C CA . THR A 1 346 ? 20.506 -5.901 -34.581 1.00 87.31 346 THR A CA 1
ATOM 2763 C C . THR A 1 346 ? 20.124 -6.600 -35.881 1.00 87.31 346 THR A C 1
ATOM 2765 O O . THR A 1 346 ? 20.564 -6.191 -36.955 1.00 87.31 346 THR A O 1
ATOM 2768 N N . SER A 1 347 ? 19.329 -7.671 -35.804 1.00 82.19 347 SER A N 1
ATOM 2769 C CA . SER A 1 347 ? 18.915 -8.465 -36.975 1.00 82.19 347 SER A CA 1
ATOM 2770 C C . SER A 1 347 ? 17.474 -8.956 -36.838 1.00 82.19 347 SER A C 1
ATOM 2772 O O . SER A 1 347 ? 17.007 -9.209 -35.725 1.00 82.19 347 SER A O 1
ATOM 2774 N N . SER A 1 348 ? 16.785 -9.156 -37.965 1.00 71.62 348 SER A N 1
ATOM 2775 C CA . SER A 1 348 ? 15.425 -9.720 -37.980 1.00 71.62 348 SER A CA 1
ATOM 2776 C C . SER A 1 348 ? 15.361 -11.139 -37.388 1.00 71.62 348 SER A C 1
ATOM 2778 O O . SER A 1 348 ? 14.351 -11.543 -36.808 1.00 71.62 348 SER A O 1
ATOM 2780 N N . ALA A 1 349 ? 16.454 -11.903 -37.492 1.00 67.44 349 ALA A N 1
ATOM 2781 C CA . ALA A 1 349 ? 16.539 -13.296 -37.060 1.00 67.44 349 ALA A CA 1
ATOM 2782 C C . ALA A 1 349 ? 16.334 -13.494 -35.545 1.00 67.44 349 ALA A C 1
ATOM 2784 O O . ALA A 1 349 ? 15.638 -14.430 -35.148 1.00 67.44 349 ALA A O 1
ATOM 2785 N N . GLY A 1 350 ? 16.893 -12.614 -34.703 1.00 62.88 350 GLY A N 1
ATOM 2786 C CA . GLY A 1 350 ? 16.734 -12.689 -33.241 1.00 62.88 350 GLY A CA 1
ATOM 2787 C C . GLY A 1 350 ? 15.283 -12.466 -32.800 1.00 62.88 350 GLY A C 1
ATOM 2788 O O . GLY A 1 350 ? 14.714 -13.256 -32.046 1.00 62.88 350 GLY A O 1
ATOM 2789 N N . MET A 1 351 ? 14.627 -11.468 -33.393 1.00 61.94 351 MET A N 1
ATOM 2790 C CA . MET A 1 351 ? 13.226 -11.140 -33.111 1.00 61.94 351 MET A CA 1
ATOM 2791 C C . MET A 1 351 ? 12.243 -12.212 -33.590 1.00 61.94 351 MET A C 1
ATOM 2793 O O . MET A 1 351 ? 11.257 -12.508 -32.910 1.00 61.94 351 MET A O 1
ATOM 2797 N N . LYS A 1 352 ? 12.535 -12.861 -34.724 1.00 63.53 352 LYS A N 1
ATOM 2798 C CA . LYS A 1 352 ? 11.776 -14.021 -35.222 1.00 63.53 352 LYS A CA 1
ATOM 2799 C C . LYS A 1 352 ? 11.861 -15.224 -34.271 1.00 63.53 352 LYS A C 1
ATOM 2801 O O . LYS A 1 352 ? 10.908 -15.997 -34.193 1.00 63.53 352 LYS A O 1
ATOM 2806 N N . LEU A 1 353 ? 12.960 -15.383 -33.530 1.00 57.78 353 LEU A N 1
ATOM 2807 C CA . LEU A 1 353 ? 13.084 -16.415 -32.496 1.00 57.78 353 LEU A CA 1
ATOM 2808 C C . LEU A 1 353 ? 12.253 -16.066 -31.252 1.00 57.78 353 LEU A C 1
ATOM 2810 O O . LEU A 1 353 ? 11.475 -16.903 -30.800 1.00 57.78 353 LEU A O 1
ATOM 2814 N N . LEU A 1 354 ? 12.352 -14.827 -30.754 1.00 52.00 354 LEU A N 1
ATOM 2815 C CA . LEU A 1 354 ? 11.569 -14.346 -29.604 1.00 52.00 354 LEU A CA 1
ATOM 2816 C C . LEU A 1 354 ? 10.051 -14.469 -29.850 1.00 52.00 354 LEU A C 1
ATOM 2818 O O . LEU A 1 354 ? 9.289 -14.849 -28.965 1.00 52.00 354 LEU A O 1
ATOM 2822 N N . SER A 1 355 ? 9.616 -14.216 -31.084 1.00 50.44 355 SER A N 1
ATOM 2823 C CA . SER A 1 355 ? 8.238 -14.417 -31.543 1.00 50.44 355 SER A CA 1
ATOM 2824 C C . SER A 1 355 ? 7.702 -15.827 -31.309 1.00 50.44 355 SER A C 1
ATOM 2826 O O . SER A 1 355 ? 6.626 -15.995 -30.734 1.00 50.44 355 SER A O 1
ATOM 2828 N N . LYS A 1 356 ? 8.469 -16.840 -31.736 1.00 52.97 356 LYS A N 1
ATOM 2829 C CA . LYS A 1 356 ? 8.088 -18.252 -31.611 1.00 52.97 356 LYS A CA 1
ATOM 2830 C C . LYS A 1 356 ? 7.983 -18.685 -30.150 1.00 52.97 356 LYS A C 1
ATOM 2832 O O . LYS A 1 356 ? 7.249 -19.620 -29.856 1.00 52.97 356 LYS A O 1
ATOM 2837 N N . ILE A 1 357 ? 8.716 -18.011 -29.263 1.00 45.91 357 ILE A N 1
ATOM 2838 C CA . ILE A 1 357 ? 8.753 -18.296 -27.827 1.00 45.91 357 ILE A CA 1
ATOM 2839 C C . ILE A 1 357 ? 7.591 -17.599 -27.103 1.00 45.91 357 ILE A C 1
ATOM 2841 O O . ILE A 1 357 ? 6.885 -18.245 -26.337 1.00 45.91 357 ILE A O 1
ATOM 2845 N N . ASN A 1 358 ? 7.327 -16.319 -27.389 1.00 45.47 358 ASN A N 1
ATOM 2846 C CA . ASN A 1 358 ? 6.381 -15.518 -26.599 1.00 45.47 358 ASN A CA 1
ATOM 2847 C C . ASN A 1 358 ? 5.037 -15.214 -27.295 1.00 45.47 358 ASN A C 1
ATOM 2849 O O . ASN A 1 358 ? 4.217 -14.481 -26.732 1.00 45.47 358 ASN A O 1
ATOM 2853 N N . ASN A 1 359 ? 4.784 -15.718 -28.516 1.00 50.84 359 ASN A N 1
ATOM 2854 C CA . ASN A 1 359 ? 3.639 -15.311 -29.357 1.00 50.84 359 ASN A CA 1
ATOM 2855 C C . ASN A 1 359 ? 3.478 -13.774 -29.373 1.00 50.84 359 ASN A C 1
ATOM 2857 O O . ASN A 1 359 ? 2.364 -13.248 -29.274 1.00 50.84 359 ASN A O 1
ATOM 2861 N N . ALA A 1 360 ? 4.606 -13.050 -29.326 1.00 50.56 360 ALA A N 1
ATOM 2862 C CA . ALA A 1 360 ? 4.651 -11.737 -28.687 1.00 50.56 360 ALA A CA 1
ATOM 2863 C C . ALA A 1 360 ? 4.327 -10.564 -29.607 1.00 50.56 360 ALA A C 1
ATOM 2865 O O . ALA A 1 360 ? 3.685 -9.648 -29.119 1.00 50.56 360 ALA A O 1
ATOM 2866 N N . PHE A 1 361 ? 4.684 -10.627 -30.889 1.00 53.09 361 PHE A N 1
ATOM 2867 C CA . PHE A 1 361 ? 4.580 -9.496 -31.817 1.00 53.09 361 PHE A CA 1
ATOM 2868 C C . PHE A 1 361 ? 4.066 -9.976 -33.181 1.00 53.09 361 PHE A C 1
ATOM 2870 O O . PHE A 1 361 ? 4.068 -11.173 -33.430 1.00 53.09 361 PHE A O 1
ATOM 2877 N N . GLU A 1 362 ? 3.596 -9.091 -34.063 1.00 54.00 362 GLU A N 1
ATOM 2878 C CA . GLU A 1 362 ? 3.186 -9.452 -35.443 1.00 54.00 362 GLU A CA 1
ATOM 2879 C C . GLU A 1 362 ? 4.010 -8.719 -36.524 1.00 54.00 362 GLU A C 1
ATOM 2881 O O . GLU A 1 362 ? 4.036 -9.145 -37.677 1.00 54.00 362 GLU A O 1
ATOM 2886 N N . ARG A 1 363 ? 4.719 -7.638 -36.152 1.00 62.09 363 ARG A N 1
ATOM 2887 C CA . ARG A 1 363 ? 5.471 -6.727 -37.044 1.00 62.09 363 ARG A CA 1
ATOM 2888 C C . ARG A 1 363 ? 6.988 -6.751 -36.756 1.00 62.09 363 ARG A C 1
ATOM 2890 O O . ARG A 1 363 ? 7.596 -5.732 -36.443 1.00 62.09 363 ARG A O 1
ATOM 2897 N N . PHE A 1 364 ? 7.604 -7.937 -36.807 1.00 66.19 364 PHE A N 1
ATOM 2898 C CA . PHE A 1 364 ? 8.975 -8.168 -36.301 1.00 66.19 364 PHE A CA 1
ATOM 2899 C C . PHE A 1 364 ? 10.072 -7.406 -37.040 1.00 66.19 364 PHE A C 1
ATOM 2901 O O . PHE A 1 364 ? 10.973 -6.865 -36.404 1.00 66.19 364 PHE A O 1
ATOM 2908 N N . ASP A 1 365 ? 10.012 -7.397 -38.371 1.00 66.38 365 ASP A N 1
ATOM 2909 C CA . ASP A 1 365 ? 11.067 -6.804 -39.195 1.00 66.38 365 ASP A CA 1
ATOM 2910 C C . ASP A 1 365 ? 11.070 -5.275 -39.047 1.00 66.38 365 ASP A C 1
ATOM 2912 O O . ASP A 1 365 ? 12.129 -4.656 -38.964 1.00 66.38 365 ASP A O 1
ATOM 2916 N N . GLU A 1 366 ? 9.886 -4.674 -38.917 1.00 72.88 366 GLU A N 1
ATOM 2917 C CA . GLU A 1 366 ? 9.701 -3.233 -38.721 1.00 72.88 366 GLU A CA 1
ATOM 2918 C C . GLU A 1 366 ? 10.172 -2.805 -37.326 1.00 72.88 366 GLU A C 1
ATOM 2920 O O . GLU A 1 366 ? 10.974 -1.882 -37.215 1.00 72.88 366 GLU A O 1
ATOM 2925 N N . MET A 1 367 ? 9.807 -3.554 -36.279 1.00 73.06 367 MET A N 1
ATOM 2926 C CA . MET A 1 367 ? 10.241 -3.260 -34.909 1.00 73.06 367 MET A CA 1
ATOM 2927 C C . MET A 1 367 ? 11.758 -3.418 -34.722 1.00 73.06 367 MET A C 1
ATOM 2929 O O . MET A 1 367 ? 12.396 -2.551 -34.127 1.00 73.06 367 MET A O 1
ATOM 2933 N N . ALA A 1 368 ? 12.360 -4.482 -35.272 1.00 75.94 368 ALA A N 1
ATOM 2934 C CA . ALA A 1 368 ? 13.812 -4.687 -35.233 1.00 75.94 368 ALA A CA 1
ATOM 2935 C C . ALA A 1 368 ? 14.568 -3.572 -35.973 1.00 75.94 368 ALA A C 1
ATOM 2937 O O . ALA A 1 368 ? 15.590 -3.080 -35.489 1.00 75.94 368 ALA A O 1
ATOM 2938 N N . THR A 1 369 ? 14.045 -3.159 -37.133 1.00 80.94 369 THR A N 1
ATOM 2939 C CA . THR A 1 369 ? 14.594 -2.044 -37.913 1.00 80.94 369 THR A CA 1
ATOM 2940 C C . THR A 1 369 ? 14.504 -0.741 -37.130 1.00 80.94 369 THR A C 1
ATOM 2942 O O . THR A 1 369 ? 15.488 -0.007 -37.061 1.00 80.94 369 THR A O 1
ATOM 2945 N N . CYS A 1 370 ? 13.343 -0.464 -36.532 1.00 80.12 370 CYS A N 1
ATOM 2946 C CA . CYS A 1 370 ? 13.092 0.759 -35.787 1.00 80.12 370 CYS A CA 1
ATOM 2947 C C . CYS A 1 370 ? 14.038 0.859 -34.583 1.00 80.12 370 CYS A C 1
ATOM 2949 O O . CYS A 1 370 ? 14.898 1.732 -34.588 1.00 80.12 370 CYS A O 1
ATOM 2951 N N . MET A 1 371 ? 14.011 -0.106 -33.655 1.00 82.19 371 MET A N 1
ATOM 2952 C CA . MET A 1 371 ? 14.842 -0.096 -32.436 1.00 82.19 371 MET A CA 1
ATOM 2953 C C . MET A 1 371 ? 16.345 0.026 -32.730 1.00 82.19 371 MET A C 1
ATOM 2955 O O . MET A 1 371 ? 17.048 0.825 -32.107 1.00 82.19 371 MET A O 1
ATOM 2959 N N . GLY A 1 372 ? 16.849 -0.736 -33.712 1.00 83.50 372 GLY A N 1
ATOM 2960 C CA . GLY A 1 372 ? 18.258 -0.670 -34.109 1.00 83.50 372 GLY A CA 1
ATOM 2961 C C . GLY A 1 372 ? 18.652 0.692 -34.691 1.00 83.50 372 GLY A C 1
ATOM 2962 O O . GLY A 1 372 ? 19.745 1.193 -34.419 1.00 83.50 372 GLY A O 1
ATOM 2963 N N . ASN A 1 373 ? 17.757 1.317 -35.458 1.00 88.62 373 ASN A N 1
ATOM 2964 C CA . ASN A 1 373 ? 17.987 2.641 -36.028 1.00 88.62 373 ASN A CA 1
ATOM 2965 C C . ASN A 1 373 ? 17.812 3.759 -34.993 1.00 88.62 373 ASN A C 1
ATOM 2967 O O . ASN A 1 373 ? 18.530 4.755 -35.067 1.00 88.62 373 ASN A O 1
ATOM 2971 N N . THR A 1 374 ? 16.908 3.617 -34.024 1.00 89.38 374 THR A N 1
ATOM 2972 C CA . THR A 1 374 ? 16.703 4.589 -32.941 1.00 89.38 374 THR A CA 1
ATOM 2973 C C . THR A 1 374 ? 17.982 4.764 -32.128 1.00 89.38 374 THR A C 1
ATOM 2975 O O . THR A 1 374 ? 18.487 5.881 -32.022 1.00 89.38 374 THR A O 1
ATOM 2978 N N . GLU A 1 375 ? 18.573 3.668 -31.641 1.00 90.06 375 GLU A N 1
ATOM 2979 C CA . GLU A 1 375 ? 19.813 3.725 -30.857 1.00 90.06 375 GLU A CA 1
ATOM 2980 C C . GLU A 1 375 ? 20.982 4.292 -31.673 1.00 90.06 375 GLU A C 1
ATOM 2982 O O . GLU A 1 375 ? 21.730 5.146 -31.190 1.00 90.06 375 GLU A O 1
ATOM 2987 N N . PHE A 1 376 ? 21.123 3.854 -32.931 1.00 91.69 376 PHE A N 1
ATOM 2988 C CA . PHE A 1 376 ? 22.152 4.360 -33.838 1.00 91.69 376 PHE A CA 1
ATOM 2989 C C . PHE A 1 376 ? 22.057 5.883 -34.001 1.00 91.69 376 PHE A C 1
ATOM 2991 O O . PHE A 1 376 ? 23.052 6.591 -33.830 1.00 91.69 376 PHE A O 1
ATOM 2998 N N . ASN A 1 377 ? 20.864 6.395 -34.315 1.00 91.31 377 ASN A N 1
ATOM 2999 C CA . ASN A 1 377 ? 20.658 7.820 -34.559 1.00 91.31 377 ASN A CA 1
ATOM 3000 C C . ASN A 1 377 ? 20.817 8.644 -33.281 1.00 91.31 377 ASN A C 1
ATOM 3002 O O . ASN A 1 377 ? 21.443 9.704 -33.329 1.00 91.31 377 ASN A O 1
ATOM 3006 N N . PHE A 1 378 ? 20.314 8.155 -32.145 1.00 93.62 378 PHE A N 1
ATOM 3007 C CA . PHE A 1 378 ? 20.497 8.810 -30.855 1.00 93.62 378 PHE A CA 1
ATOM 3008 C C . PHE A 1 378 ? 21.988 8.996 -30.544 1.00 93.62 378 PHE A C 1
ATOM 3010 O O . PHE A 1 378 ? 22.453 10.121 -30.349 1.00 93.62 378 PHE A O 1
ATOM 3017 N N . LEU A 1 379 ? 22.768 7.910 -30.583 1.00 93.44 379 LEU A N 1
ATOM 3018 C CA . LEU A 1 379 ? 24.190 7.940 -30.229 1.00 93.44 379 LEU A CA 1
ATOM 3019 C C . LEU A 1 379 ? 25.028 8.730 -31.243 1.00 93.44 379 LEU A C 1
ATOM 3021 O O . LEU A 1 379 ? 25.969 9.421 -30.853 1.00 93.44 379 LEU A O 1
ATOM 3025 N N . GLN A 1 380 ? 24.660 8.707 -32.528 1.00 91.75 380 GLN A N 1
ATOM 3026 C CA . GLN A 1 380 ? 25.315 9.520 -33.554 1.00 91.75 380 GLN A CA 1
ATOM 3027 C C . GLN A 1 380 ? 25.170 11.031 -33.294 1.00 91.75 380 GLN A C 1
ATOM 3029 O O . GLN A 1 380 ? 26.093 11.794 -33.595 1.00 91.75 380 GLN A O 1
ATOM 3034 N N . HIS A 1 381 ? 24.033 11.472 -32.751 1.00 92.56 381 HIS A N 1
ATOM 3035 C CA . HIS A 1 381 ? 23.731 12.891 -32.537 1.00 92.56 381 HIS A CA 1
ATOM 3036 C C . HIS A 1 381 ? 23.957 13.361 -31.088 1.00 92.56 381 HIS A C 1
ATOM 3038 O O . HIS A 1 381 ? 23.979 14.570 -30.843 1.00 92.56 381 HIS A O 1
ATOM 3044 N N . ALA A 1 382 ? 24.171 12.454 -30.129 1.00 93.12 382 ALA A N 1
ATOM 3045 C CA . ALA A 1 382 ? 24.307 12.779 -28.705 1.00 93.12 382 ALA A CA 1
ATOM 3046 C C . ALA A 1 382 ? 25.448 13.767 -28.396 1.00 93.12 382 ALA A C 1
ATOM 3048 O O . ALA A 1 382 ? 25.261 14.703 -27.618 1.00 93.12 382 ALA A O 1
ATOM 3049 N N . GLU A 1 383 ? 26.615 13.622 -29.033 1.00 88.56 383 GLU A N 1
ATOM 3050 C CA . GLU A 1 383 ? 27.720 14.581 -28.865 1.00 88.56 383 GLU A CA 1
ATOM 3051 C C . GLU A 1 383 ? 27.410 15.931 -29.529 1.00 88.56 383 GLU A C 1
ATOM 3053 O O . GLU A 1 383 ? 27.554 16.986 -28.912 1.00 88.56 383 GLU A O 1
ATOM 3058 N N . ALA A 1 384 ? 26.958 15.909 -30.787 1.00 88.88 384 ALA A N 1
ATOM 3059 C CA . ALA A 1 384 ? 26.736 17.119 -31.584 1.00 88.88 384 ALA A CA 1
ATOM 3060 C C . ALA A 1 384 ? 25.596 18.000 -31.044 1.00 88.88 384 ALA A C 1
ATOM 3062 O O . ALA A 1 384 ? 25.617 19.217 -31.220 1.00 88.88 384 ALA A O 1
ATOM 3063 N N . SER A 1 385 ? 24.619 17.387 -30.378 1.00 91.06 385 SER A N 1
ATOM 3064 C CA . SER A 1 385 ? 23.493 18.060 -29.727 1.00 91.06 385 SER A CA 1
ATOM 3065 C C . SER A 1 385 ? 23.841 18.632 -28.344 1.00 91.06 385 SER A C 1
ATOM 3067 O O . SER A 1 385 ? 23.028 19.338 -27.748 1.00 91.06 385 SER A O 1
ATOM 3069 N N . GLY A 1 386 ? 25.032 18.335 -27.811 1.00 92.25 386 GLY A N 1
ATOM 3070 C CA . GLY A 1 386 ? 25.448 18.715 -26.459 1.00 92.25 386 GLY A CA 1
ATOM 3071 C C . GLY A 1 386 ? 24.877 17.828 -25.347 1.00 92.25 386 GLY A C 1
ATOM 3072 O O . GLY A 1 386 ? 25.260 18.004 -24.193 1.00 92.25 386 GLY A O 1
ATOM 3073 N N . PHE A 1 387 ? 24.027 16.849 -25.666 1.00 95.19 387 PHE A N 1
ATOM 3074 C CA . PHE A 1 387 ? 23.425 15.943 -24.683 1.00 95.19 387 PHE A CA 1
ATOM 3075 C C . PHE A 1 387 ? 24.477 15.150 -23.897 1.00 95.19 387 PHE A C 1
ATOM 3077 O O . PHE A 1 387 ? 24.434 15.103 -22.669 1.00 95.19 387 PHE A O 1
ATOM 3084 N N . ALA A 1 388 ? 25.493 14.625 -24.592 1.00 94.44 388 ALA A N 1
ATOM 3085 C CA . ALA A 1 388 ? 26.579 13.849 -23.985 1.00 94.44 388 ALA A CA 1
ATOM 3086 C C . ALA A 1 388 ? 27.447 14.646 -22.985 1.00 94.44 388 ALA A C 1
ATOM 3088 O O . ALA A 1 388 ? 28.249 14.063 -22.260 1.00 94.44 388 ALA A O 1
ATOM 3089 N N . SER A 1 389 ? 27.314 15.980 -22.945 1.00 92.31 389 SER A N 1
ATOM 3090 C CA . SER A 1 389 ? 28.000 16.822 -21.954 1.00 92.31 389 SER A CA 1
ATOM 3091 C C . SER A 1 389 ? 27.267 16.906 -20.612 1.00 92.31 389 SER A C 1
ATOM 3093 O O . SER A 1 389 ? 27.871 17.281 -19.609 1.00 92.31 389 SER A O 1
ATOM 3095 N N . GLU A 1 390 ? 25.983 16.548 -20.587 1.00 92.56 390 GLU A N 1
ATOM 3096 C CA . GLU A 1 390 ? 25.139 16.584 -19.391 1.00 92.56 390 GLU A CA 1
AT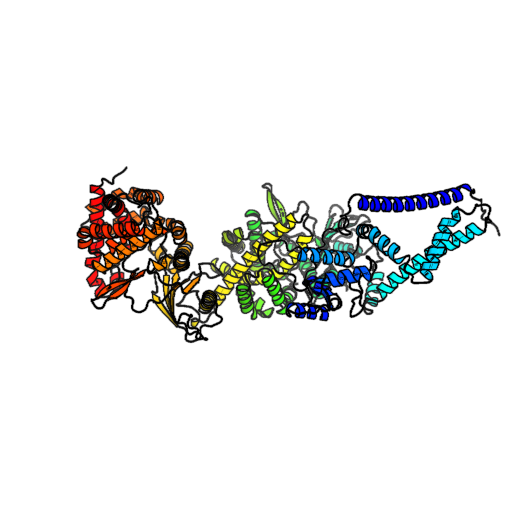OM 3097 C C . GLU A 1 390 ? 24.788 15.192 -18.872 1.00 92.56 390 GLU A C 1
ATOM 3099 O O . GLU A 1 390 ? 24.612 15.013 -17.666 1.00 92.56 390 GLU A O 1
ATOM 3104 N N . VAL A 1 391 ? 24.684 14.222 -19.781 1.00 95.75 391 VAL A N 1
ATOM 3105 C CA . VAL A 1 391 ? 24.307 12.840 -19.495 1.00 95.75 391 VAL A CA 1
ATOM 3106 C C . VAL A 1 391 ? 25.403 11.925 -20.042 1.00 95.75 391 VAL A C 1
ATOM 3108 O O . VAL A 1 391 ? 25.711 11.999 -21.235 1.00 95.75 391 VAL A O 1
ATOM 3111 N N . PRO A 1 392 ? 26.011 11.064 -19.209 1.00 94.94 392 PRO A N 1
ATOM 3112 C CA . PRO A 1 392 ? 27.068 10.173 -19.651 1.00 94.94 392 PRO A CA 1
ATOM 3113 C C . PRO A 1 392 ? 26.476 9.079 -20.544 1.00 94.94 392 PRO A C 1
ATOM 3115 O O . PRO A 1 392 ? 25.762 8.198 -20.074 1.00 94.94 392 PRO A O 1
ATOM 3118 N N . VAL A 1 393 ? 26.789 9.130 -21.835 1.00 95.12 393 VAL A N 1
ATOM 3119 C CA . VAL A 1 393 ? 26.401 8.126 -22.837 1.00 95.12 393 VAL A CA 1
ATOM 3120 C C . VAL A 1 393 ? 27.648 7.486 -23.440 1.00 95.12 393 VAL A C 1
ATOM 3122 O O . VAL A 1 393 ? 28.715 8.101 -23.451 1.00 95.12 393 VAL A O 1
ATOM 3125 N N . CYS A 1 394 ? 27.530 6.260 -23.954 1.00 92.38 394 CYS A N 1
ATOM 3126 C CA . CYS A 1 394 ? 28.635 5.610 -24.661 1.00 92.38 394 CYS A CA 1
ATOM 3127 C C . CYS A 1 394 ? 29.049 6.437 -25.879 1.00 92.38 394 CYS A C 1
ATOM 3129 O O . CYS A 1 394 ? 28.211 6.794 -26.712 1.00 92.38 394 CYS A O 1
ATOM 3131 N N . ARG A 1 395 ? 30.354 6.662 -26.044 1.00 91.62 395 ARG A N 1
ATOM 3132 C CA . ARG A 1 395 ? 30.862 7.316 -27.246 1.00 91.62 395 ARG A CA 1
ATOM 3133 C C . ARG A 1 395 ? 30.611 6.472 -28.492 1.00 91.62 395 ARG A C 1
ATOM 3135 O O . ARG A 1 395 ? 31.039 5.319 -28.585 1.00 91.62 395 ARG A O 1
ATOM 3142 N N . PHE A 1 396 ? 29.985 7.092 -29.485 1.00 93.56 396 PHE A N 1
ATOM 3143 C CA . PHE A 1 396 ? 29.743 6.497 -30.792 1.00 93.56 396 PHE A CA 1
ATOM 3144 C C . PHE A 1 396 ? 31.015 6.510 -31.656 1.00 93.56 396 PHE A C 1
ATOM 3146 O O . PHE A 1 396 ? 31.596 7.565 -31.918 1.00 93.56 396 PHE A O 1
ATOM 3153 N N . ILE A 1 397 ? 31.450 5.334 -32.118 1.00 92.50 397 ILE A N 1
ATOM 3154 C CA . ILE A 1 397 ? 32.618 5.178 -33.001 1.00 92.50 397 ILE A CA 1
ATOM 3155 C C . ILE A 1 397 ? 32.188 5.136 -34.471 1.00 92.50 397 ILE A C 1
ATOM 3157 O O . ILE A 1 397 ? 32.837 5.742 -35.326 1.00 92.50 397 ILE A O 1
ATOM 3161 N N . GLY A 1 398 ? 31.108 4.419 -34.776 1.00 92.56 398 GLY A N 1
ATOM 3162 C CA . GLY A 1 398 ? 30.575 4.269 -36.129 1.00 92.56 398 GLY A CA 1
ATOM 3163 C C . GLY A 1 398 ? 29.589 3.115 -36.234 1.00 92.56 398 GLY A C 1
ATOM 3164 O O . GLY A 1 398 ? 29.322 2.426 -35.256 1.00 92.56 398 GLY A O 1
ATOM 3165 N N . GLY A 1 399 ? 29.045 2.88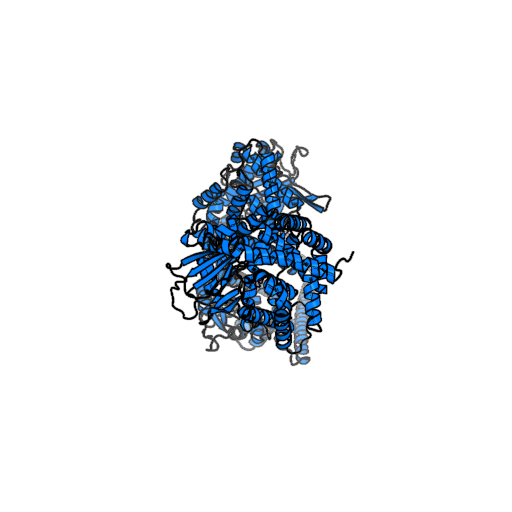3 -37.422 1.00 93.38 399 GLY A N 1
ATOM 3166 C CA . GLY A 1 399 ? 28.129 1.770 -37.645 1.00 93.38 399 GLY A CA 1
ATOM 3167 C C . GLY A 1 399 ? 27.330 1.909 -38.933 1.00 93.38 399 GLY A C 1
ATOM 3168 O O . GLY A 1 399 ? 27.656 2.727 -39.795 1.00 93.38 399 GLY A O 1
ATOM 3169 N N . ARG A 1 400 ? 26.252 1.133 -39.025 1.00 91.88 400 ARG A N 1
ATOM 3170 C CA . ARG A 1 400 ? 25.357 1.065 -40.177 1.00 91.88 400 ARG A CA 1
ATOM 3171 C C . ARG A 1 400 ? 23.910 0.893 -39.725 1.00 91.88 400 ARG A C 1
ATOM 3173 O O . ARG A 1 400 ? 23.614 -0.011 -38.946 1.00 91.88 400 ARG A O 1
ATOM 3180 N N . LEU A 1 401 ? 23.024 1.714 -40.288 1.00 90.38 401 LEU A N 1
ATOM 3181 C CA . LEU A 1 401 ? 21.575 1.582 -40.126 1.00 90.38 401 LEU A CA 1
ATOM 3182 C C . LEU A 1 401 ? 21.077 0.234 -40.670 1.00 90.38 401 LEU A C 1
ATOM 3184 O O . LEU A 1 401 ? 21.544 -0.252 -41.703 1.00 90.38 401 LEU A O 1
ATOM 3188 N N . PHE A 1 402 ? 20.088 -0.333 -39.993 1.00 87.50 402 PHE A N 1
ATOM 3189 C CA . PHE A 1 402 ? 19.372 -1.530 -40.407 1.00 87.50 402 PHE A CA 1
ATOM 3190 C C . PHE A 1 402 ? 18.603 -1.275 -41.713 1.00 87.50 402 PHE A C 1
ATOM 3192 O O . PHE A 1 402 ? 17.956 -0.237 -41.868 1.00 87.50 402 PHE A O 1
ATOM 3199 N N . GLY A 1 403 ? 18.641 -2.231 -42.648 1.00 83.56 403 GLY A N 1
ATOM 3200 C CA . GLY A 1 403 ? 17.853 -2.194 -43.888 1.00 83.56 403 GLY A CA 1
ATOM 3201 C C . GLY A 1 403 ? 18.538 -1.477 -45.054 1.00 83.56 403 GLY A C 1
ATOM 3202 O O . GLY A 1 403 ? 18.037 -1.501 -46.181 1.00 83.56 403 GLY A O 1
ATOM 3203 N N . VAL A 1 404 ? 19.698 -0.856 -44.822 1.00 81.56 404 VAL A N 1
ATOM 3204 C CA . VAL A 1 404 ? 20.484 -0.201 -45.875 1.00 81.56 404 VAL A CA 1
ATOM 3205 C C . VAL A 1 404 ? 20.998 -1.246 -46.869 1.00 81.56 404 VAL A C 1
ATOM 3207 O O . VAL A 1 404 ? 21.460 -2.316 -46.481 1.00 81.56 404 VAL A O 1
ATOM 3210 N N . ASP A 1 405 ? 20.910 -0.932 -48.163 1.00 79.06 405 ASP A N 1
ATOM 3211 C CA . ASP A 1 405 ? 21.313 -1.811 -49.271 1.00 79.06 405 ASP A CA 1
ATOM 3212 C C . ASP A 1 405 ? 20.567 -3.166 -49.319 1.00 79.06 405 ASP A C 1
ATOM 3214 O O . ASP A 1 405 ? 21.039 -4.117 -49.938 1.00 79.06 405 ASP A O 1
ATOM 3218 N N . GLY A 1 406 ? 19.384 -3.259 -48.693 1.00 76.31 406 GLY A N 1
ATOM 3219 C CA . GLY A 1 406 ? 18.579 -4.487 -48.645 1.00 76.31 406 GLY A CA 1
ATOM 3220 C C . GLY A 1 406 ? 19.072 -5.524 -47.629 1.00 76.31 406 GLY A C 1
ATOM 3221 O O . GLY A 1 406 ? 18.660 -6.679 -47.694 1.00 76.31 406 GLY A O 1
ATOM 3222 N N . ILE A 1 407 ? 19.955 -5.129 -46.706 1.00 79.50 407 ILE A N 1
ATOM 3223 C CA . ILE A 1 407 ? 20.496 -5.995 -45.655 1.00 79.50 407 ILE A CA 1
ATOM 3224 C C . ILE A 1 407 ? 19.575 -5.946 -44.428 1.00 79.50 407 ILE A C 1
ATOM 3226 O O . ILE A 1 407 ? 19.424 -4.895 -43.808 1.00 79.50 407 ILE A O 1
ATOM 3230 N N . GLU A 1 408 ? 19.002 -7.085 -44.026 1.00 81.81 408 GLU A N 1
ATOM 3231 C CA . GLU A 1 408 ? 18.136 -7.220 -42.832 1.00 81.81 408 GLU A CA 1
ATOM 3232 C C . GLU A 1 408 ? 18.913 -7.235 -41.495 1.00 81.81 408 GLU A C 1
ATOM 3234 O O . GLU A 1 408 ? 18.623 -8.006 -40.573 1.00 81.81 408 GLU A O 1
ATOM 3239 N N . ALA A 1 409 ? 19.952 -6.412 -41.399 1.00 85.75 409 ALA A N 1
ATOM 3240 C CA . ALA A 1 409 ? 20.739 -6.229 -40.193 1.00 85.75 409 ALA A CA 1
ATOM 3241 C C . ALA A 1 409 ? 21.387 -4.841 -40.172 1.00 85.75 409 ALA A C 1
ATOM 3243 O O . ALA A 1 409 ? 21.711 -4.271 -41.215 1.00 85.75 409 ALA A O 1
ATOM 3244 N N . GLY A 1 410 ? 21.607 -4.323 -38.968 1.00 89.50 410 GLY A N 1
ATOM 3245 C CA . GLY A 1 410 ? 22.346 -3.093 -38.697 1.00 89.50 410 GLY A CA 1
ATOM 3246 C C . GLY A 1 410 ? 23.283 -3.287 -37.510 1.00 89.50 410 GLY A C 1
ATOM 3247 O O . GLY A 1 410 ? 23.186 -4.281 -36.785 1.00 89.50 410 GLY A O 1
ATOM 3248 N N . TYR A 1 411 ? 24.214 -2.358 -37.315 1.00 92.06 411 TYR A N 1
ATOM 3249 C CA . TYR A 1 411 ? 25.108 -2.409 -36.163 1.00 92.06 411 TYR A CA 1
ATOM 3250 C C . TYR A 1 411 ? 25.597 -1.033 -35.720 1.00 92.06 411 TYR A C 1
ATOM 3252 O O . TYR A 1 411 ? 25.817 -0.135 -36.533 1.00 92.06 411 TYR A O 1
ATOM 3260 N N . THR A 1 412 ? 25.865 -0.924 -34.424 1.00 93.50 412 THR A N 1
ATOM 3261 C CA . THR A 1 412 ? 26.407 0.266 -33.763 1.00 93.50 412 THR A CA 1
ATOM 3262 C C . THR A 1 412 ? 27.686 -0.129 -33.033 1.00 93.50 412 THR A C 1
ATOM 3264 O O . THR A 1 412 ? 27.689 -1.094 -32.272 1.00 93.50 412 THR A O 1
ATOM 3267 N N . ILE A 1 413 ? 28.783 0.590 -33.277 1.00 94.12 413 ILE A N 1
ATOM 3268 C CA . ILE A 1 413 ? 30.085 0.391 -32.631 1.00 94.12 413 ILE A CA 1
ATOM 3269 C C . ILE A 1 413 ? 30.314 1.533 -31.648 1.00 94.12 413 ILE A C 1
ATOM 3271 O O . ILE A 1 413 ? 30.316 2.709 -32.021 1.00 94.12 413 ILE A O 1
ATOM 3275 N N . LEU A 1 414 ? 30.531 1.156 -30.397 1.00 93.81 414 LEU A N 1
ATOM 3276 C CA . LEU A 1 414 ? 30.713 2.023 -29.244 1.00 93.81 414 LEU A CA 1
ATOM 3277 C C . LEU A 1 414 ? 32.113 1.847 -28.666 1.00 93.81 414 LEU A C 1
ATOM 3279 O O . LEU A 1 414 ? 32.779 0.836 -28.910 1.00 93.81 414 LEU A O 1
ATOM 3283 N N . GLU A 1 415 ? 32.564 2.829 -27.893 1.00 92.25 415 GLU A N 1
ATOM 3284 C CA . GLU A 1 415 ? 33.798 2.686 -27.125 1.00 92.25 415 GLU A CA 1
ATOM 3285 C C . GLU A 1 415 ? 33.734 1.502 -26.153 1.00 92.25 415 GLU A C 1
ATOM 3287 O O . GLU A 1 415 ? 32.698 1.211 -25.554 1.00 92.25 415 GLU A O 1
ATOM 3292 N N . ALA A 1 416 ? 34.861 0.806 -26.008 1.00 89.69 416 ALA A N 1
ATOM 3293 C CA . ALA A 1 416 ? 35.031 -0.161 -24.938 1.00 89.69 416 ALA A CA 1
ATOM 3294 C C . ALA A 1 416 ? 35.303 0.591 -23.629 1.00 89.69 416 ALA A C 1
ATOM 3296 O O . ALA A 1 416 ? 36.163 1.472 -23.585 1.00 89.69 416 ALA A O 1
ATOM 3297 N N . ILE A 1 417 ? 34.559 0.247 -22.578 1.00 89.06 417 ILE A N 1
ATOM 3298 C CA . ILE A 1 417 ? 34.702 0.838 -21.247 1.00 89.06 417 ILE A CA 1
ATOM 3299 C C . ILE A 1 417 ? 35.138 -0.268 -20.291 1.00 89.06 417 ILE A C 1
ATOM 3301 O O . ILE A 1 417 ? 34.441 -1.272 -20.136 1.00 89.06 417 ILE A O 1
ATOM 3305 N N . ASP A 1 418 ? 36.293 -0.069 -19.665 1.00 85.12 418 ASP A N 1
ATOM 3306 C CA . ASP A 1 418 ? 36.824 -0.961 -18.638 1.00 85.12 418 ASP A CA 1
ATOM 3307 C C . ASP A 1 418 ? 36.241 -0.633 -17.254 1.00 85.12 418 ASP A C 1
ATOM 3309 O O . ASP A 1 418 ? 35.742 0.468 -17.021 1.00 85.12 418 ASP A O 1
ATOM 3313 N N . ASP A 1 419 ? 36.363 -1.583 -16.322 1.00 85.81 419 ASP A N 1
ATOM 3314 C CA . ASP A 1 419 ? 35.996 -1.421 -14.903 1.00 85.81 419 ASP A CA 1
ATOM 3315 C C . ASP A 1 419 ? 34.522 -1.033 -14.662 1.00 85.81 419 ASP A C 1
ATOM 3317 O O . ASP A 1 419 ? 34.186 -0.154 -13.867 1.00 85.81 419 ASP A O 1
ATOM 3321 N N . ILE A 1 420 ? 33.624 -1.720 -15.372 1.00 88.81 420 ILE A N 1
ATOM 3322 C CA . ILE A 1 420 ? 32.171 -1.553 -15.263 1.00 88.81 420 ILE A CA 1
ATOM 3323 C C . ILE A 1 420 ? 31.515 -2.735 -14.544 1.00 88.81 420 ILE A C 1
ATOM 3325 O O . ILE A 1 420 ? 31.930 -3.888 -14.676 1.00 88.81 420 ILE A O 1
ATOM 3329 N N . HIS A 1 421 ? 30.450 -2.437 -13.811 1.00 89.25 421 HIS A N 1
ATOM 3330 C CA . HIS A 1 421 ? 29.582 -3.386 -13.129 1.00 89.25 421 HIS A CA 1
ATOM 3331 C C . HIS A 1 421 ? 28.171 -3.273 -13.708 1.00 89.25 421 HIS A C 1
ATOM 3333 O O . HIS A 1 421 ? 27.703 -2.176 -14.011 1.00 89.25 421 HIS A O 1
ATOM 3339 N N . ASN A 1 422 ? 27.500 -4.412 -13.866 1.00 83.56 422 ASN A N 1
ATOM 3340 C CA . ASN A 1 422 ? 26.108 -4.474 -14.293 1.00 83.56 422 ASN A CA 1
ATOM 3341 C C . ASN A 1 422 ? 25.264 -4.908 -13.088 1.00 83.56 422 ASN A C 1
ATOM 3343 O O . ASN A 1 422 ? 25.563 -5.944 -12.490 1.00 83.56 422 ASN A O 1
ATOM 3347 N N . LEU A 1 423 ? 24.284 -4.087 -12.715 1.00 87.44 423 LEU A N 1
ATOM 3348 C CA . LEU A 1 423 ? 23.353 -4.351 -11.619 1.00 87.44 423 LEU A CA 1
ATOM 3349 C C . LEU A 1 423 ? 22.006 -4.773 -12.201 1.00 87.44 423 LEU A C 1
ATOM 3351 O O . LEU A 1 423 ? 21.593 -4.283 -13.244 1.00 87.44 423 LEU A O 1
ATOM 3355 N N . HIS A 1 424 ? 21.304 -5.667 -11.522 1.00 82.38 424 HIS A N 1
ATOM 3356 C CA . HIS A 1 424 ? 20.042 -6.229 -11.980 1.00 82.38 424 HIS A CA 1
ATOM 3357 C C . HIS A 1 424 ? 18.845 -5.716 -11.169 1.00 82.38 424 HIS A C 1
ATOM 3359 O O . HIS A 1 424 ? 18.993 -5.082 -10.132 1.00 82.38 424 HIS A O 1
ATOM 3365 N N . VAL A 1 425 ? 17.620 -6.045 -11.594 1.00 80.00 425 VAL A N 1
ATOM 3366 C CA . VAL A 1 425 ? 16.379 -5.648 -10.893 1.00 80.00 425 VAL A CA 1
ATOM 3367 C C . VAL A 1 425 ? 16.254 -6.226 -9.469 1.00 80.00 425 VAL A C 1
ATOM 3369 O O . VAL A 1 425 ? 15.518 -5.695 -8.634 1.00 80.00 425 VAL A O 1
ATOM 3372 N N . PHE A 1 426 ? 16.975 -7.308 -9.161 1.00 82.06 426 PHE A N 1
ATOM 3373 C CA . PHE A 1 426 ? 17.044 -7.878 -7.811 1.00 82.06 426 PHE A CA 1
ATOM 3374 C C . PHE A 1 426 ? 18.131 -7.233 -6.936 1.00 82.06 426 PHE A C 1
ATOM 3376 O O . PHE A 1 426 ? 18.148 -7.493 -5.735 1.00 82.06 426 PHE A O 1
ATOM 3383 N N . ASP A 1 427 ? 19.008 -6.400 -7.505 1.00 85.50 427 ASP A N 1
ATOM 3384 C CA . ASP A 1 427 ? 19.989 -5.634 -6.742 1.00 85.50 427 ASP A CA 1
ATOM 3385 C C . ASP A 1 427 ? 19.309 -4.362 -6.218 1.00 85.50 427 ASP A C 1
ATOM 3387 O O . ASP A 1 427 ? 18.830 -3.520 -6.977 1.00 85.50 427 ASP A O 1
ATOM 3391 N N . GLU A 1 428 ? 19.193 -4.249 -4.897 1.00 88.56 428 GLU A N 1
ATOM 3392 C CA . GLU A 1 428 ? 18.612 -3.073 -4.248 1.00 88.56 428 GLU A CA 1
ATOM 3393 C C . GLU A 1 428 ? 19.664 -1.962 -4.186 1.00 88.56 428 GLU A C 1
ATOM 3395 O O . GLU A 1 428 ? 20.731 -2.136 -3.591 1.00 88.56 428 GLU A O 1
ATOM 3400 N N . LEU A 1 429 ? 19.378 -0.831 -4.836 1.00 92.50 429 LEU A N 1
ATOM 3401 C CA . LEU A 1 429 ? 20.311 0.290 -4.889 1.00 92.50 429 LEU A CA 1
ATOM 3402 C C . LEU A 1 429 ? 20.406 1.002 -3.538 1.00 92.50 429 LEU A C 1
ATOM 3404 O O . LEU A 1 429 ? 19.425 1.147 -2.808 1.00 92.50 429 LEU A O 1
ATOM 3408 N N . SER A 1 430 ? 21.601 1.508 -3.240 1.00 93.94 430 SER A N 1
ATOM 3409 C CA . SER A 1 430 ? 21.826 2.393 -2.102 1.00 93.94 430 SER A CA 1
ATOM 3410 C C . SER A 1 430 ? 21.102 3.731 -2.290 1.00 93.94 430 SER A C 1
ATOM 3412 O O . SER A 1 430 ? 20.660 4.099 -3.387 1.00 93.94 430 SER A O 1
ATOM 3414 N N . GLU A 1 431 ? 21.023 4.514 -1.215 1.00 94.06 431 GLU A N 1
ATOM 3415 C CA . GLU A 1 431 ? 20.504 5.880 -1.281 1.00 94.06 431 GLU A CA 1
ATOM 3416 C C . GLU A 1 431 ? 21.325 6.759 -2.236 1.00 94.06 431 GLU A C 1
ATOM 3418 O O . GLU A 1 431 ? 20.744 7.528 -2.999 1.00 94.06 431 GLU A O 1
ATOM 3423 N N . TYR A 1 432 ? 22.651 6.592 -2.247 1.00 95.19 432 TYR A N 1
ATOM 3424 C CA . TYR A 1 432 ? 23.563 7.323 -3.124 1.00 95.19 432 TYR A CA 1
ATOM 3425 C C . TYR A 1 432 ? 23.324 6.987 -4.602 1.00 95.19 432 TYR A C 1
ATOM 3427 O O . TYR A 1 432 ? 23.049 7.894 -5.388 1.00 95.19 432 TYR A O 1
ATOM 3435 N N . SER A 1 433 ? 23.347 5.700 -4.974 1.00 95.44 433 SER A N 1
ATOM 3436 C CA . SER A 1 433 ? 23.133 5.262 -6.362 1.00 95.44 433 SER A CA 1
ATOM 3437 C C . SER A 1 433 ? 21.744 5.639 -6.872 1.00 95.44 433 SER A C 1
ATOM 3439 O O . SER A 1 433 ? 21.585 6.058 -8.020 1.00 95.44 433 SER A O 1
ATOM 3441 N N . THR A 1 434 ? 20.725 5.531 -6.011 1.00 96.81 434 THR A N 1
ATOM 3442 C CA . THR A 1 434 ? 19.357 5.933 -6.362 1.00 96.81 434 THR A CA 1
ATOM 3443 C C . THR A 1 434 ? 19.280 7.438 -6.604 1.00 96.81 434 THR A C 1
ATOM 3445 O O . THR A 1 434 ? 18.699 7.872 -7.598 1.00 96.81 434 THR A O 1
ATOM 3448 N N . MET A 1 435 ? 19.891 8.242 -5.729 1.00 97.00 435 MET A N 1
ATOM 3449 C CA . MET A 1 435 ? 19.909 9.697 -5.862 1.00 97.00 435 MET A CA 1
ATOM 3450 C C . MET A 1 435 ? 20.607 10.140 -7.152 1.00 97.00 435 MET A C 1
ATOM 3452 O O . MET A 1 435 ? 20.095 11.001 -7.866 1.00 97.00 435 MET A O 1
ATOM 3456 N N . GLU A 1 436 ? 21.739 9.525 -7.492 1.00 96.06 436 GLU A N 1
ATOM 3457 C CA . GLU A 1 436 ? 22.458 9.832 -8.728 1.00 96.06 436 GLU A CA 1
ATOM 3458 C C . GLU A 1 436 ? 21.615 9.510 -9.974 1.00 96.06 436 GLU A C 1
ATOM 3460 O O . GLU A 1 436 ? 21.520 10.331 -10.889 1.00 96.06 436 GLU A O 1
ATOM 3465 N N . GLY A 1 437 ? 20.921 8.365 -9.985 1.00 96.81 437 GLY A N 1
ATOM 3466 C CA . GLY A 1 437 ? 19.998 8.002 -11.066 1.00 96.81 437 GLY A CA 1
ATOM 3467 C C . GLY A 1 437 ? 18.832 8.979 -11.214 1.00 96.81 437 GLY A C 1
ATOM 3468 O O . GLY A 1 437 ? 18.514 9.410 -12.323 1.00 96.81 437 GLY A O 1
ATOM 3469 N N . VAL A 1 438 ? 18.244 9.415 -10.098 1.00 98.12 438 VAL A N 1
ATOM 3470 C CA . VAL A 1 438 ? 17.184 10.434 -10.086 1.00 98.12 438 VAL A CA 1
ATOM 3471 C C . VAL A 1 438 ? 17.682 11.770 -10.652 1.00 98.12 438 VAL A C 1
ATOM 3473 O O . VAL A 1 438 ? 16.996 12.399 -11.461 1.00 98.12 438 VAL A O 1
ATOM 3476 N N . GLN A 1 439 ? 18.892 12.192 -10.283 1.00 97.44 439 GLN A N 1
ATOM 3477 C CA . GLN A 1 439 ? 19.500 13.423 -10.791 1.00 97.44 439 GLN A CA 1
ATOM 3478 C C . GLN A 1 439 ? 19.837 13.336 -12.286 1.00 97.44 439 GLN A C 1
ATOM 3480 O O . GLN A 1 439 ? 19.653 14.316 -13.009 1.00 97.44 439 GLN A O 1
ATOM 3485 N N . ILE A 1 440 ? 20.290 12.178 -12.776 1.00 97.38 440 ILE A N 1
ATOM 3486 C CA . ILE A 1 440 ? 20.490 11.919 -14.212 1.00 97.38 440 ILE A CA 1
ATOM 3487 C C . ILE A 1 440 ? 19.170 12.079 -14.977 1.00 97.38 440 ILE A C 1
ATOM 3489 O O . ILE A 1 440 ? 19.133 12.768 -15.997 1.00 97.38 440 ILE A O 1
ATOM 3493 N N . LEU A 1 441 ? 18.070 11.521 -14.466 1.00 97.75 441 LEU A N 1
ATOM 3494 C CA . LEU A 1 441 ? 16.750 11.669 -15.084 1.00 97.75 441 LEU A CA 1
ATOM 3495 C C . LEU A 1 441 ? 16.272 13.127 -15.097 1.00 97.75 441 LEU A C 1
ATOM 3497 O O . LEU A 1 441 ? 15.726 13.594 -16.099 1.00 97.75 441 LEU A O 1
ATOM 3501 N N . ALA A 1 442 ? 16.530 13.879 -14.025 1.00 97.44 442 ALA A N 1
ATOM 3502 C CA . ALA A 1 442 ? 16.242 15.311 -13.985 1.00 97.44 442 ALA A CA 1
ATOM 3503 C C . ALA A 1 442 ? 17.088 16.102 -15.003 1.00 97.44 442 ALA A C 1
ATOM 3505 O O . ALA A 1 442 ? 16.575 17.023 -15.640 1.00 97.44 442 ALA A O 1
ATOM 3506 N N . ARG A 1 443 ? 18.359 15.726 -15.224 1.00 97.44 443 ARG A N 1
ATOM 3507 C CA . ARG A 1 443 ? 19.228 16.326 -16.258 1.00 97.44 443 ARG A CA 1
ATOM 3508 C C . ARG A 1 443 ? 18.703 16.079 -17.669 1.00 97.44 443 ARG A C 1
ATOM 3510 O O . ARG A 1 443 ? 18.671 17.018 -18.459 1.00 97.44 443 ARG A O 1
ATOM 3517 N N . ILE A 1 444 ? 18.247 14.861 -17.971 1.00 96.69 444 ILE A N 1
ATOM 3518 C CA . ILE A 1 444 ? 17.636 14.518 -19.269 1.00 96.69 444 ILE A CA 1
ATOM 3519 C C . ILE A 1 444 ? 16.405 15.401 -19.534 1.00 96.69 444 ILE A C 1
ATOM 3521 O O . ILE A 1 444 ? 16.272 16.004 -20.608 1.00 96.69 444 ILE A O 1
ATOM 3525 N N . ALA A 1 445 ? 15.534 15.537 -18.530 1.00 95.94 445 ALA A N 1
ATOM 3526 C CA . ALA A 1 445 ? 14.356 16.395 -18.605 1.00 95.94 445 ALA A CA 1
ATOM 3527 C C . ALA A 1 445 ? 14.733 17.870 -18.797 1.00 95.94 445 ALA A C 1
ATOM 3529 O O . ALA A 1 445 ? 14.239 18.527 -19.715 1.00 95.94 445 ALA A O 1
ATOM 3530 N N . ALA A 1 446 ? 15.669 18.379 -17.996 1.00 96.56 446 ALA A N 1
ATOM 3531 C CA . ALA A 1 446 ? 16.108 19.765 -18.066 1.00 96.56 446 ALA A CA 1
ATOM 3532 C C . ALA A 1 446 ? 16.790 20.101 -19.405 1.00 96.56 446 ALA A C 1
ATOM 3534 O O . ALA A 1 446 ? 16.521 21.158 -19.979 1.00 96.56 446 ALA A O 1
ATOM 3535 N N . TYR A 1 447 ? 17.620 19.198 -19.944 1.00 96.56 447 TYR A N 1
ATOM 3536 C CA . TYR A 1 447 ? 18.208 19.343 -21.277 1.00 96.56 447 TYR A CA 1
ATOM 3537 C C . TYR A 1 447 ? 17.121 19.505 -22.341 1.00 96.56 447 TYR A C 1
ATOM 3539 O O . TYR A 1 447 ? 17.205 20.412 -23.169 1.00 96.56 447 TYR A O 1
ATOM 3547 N N . SER A 1 448 ? 16.090 18.658 -22.300 1.00 95.44 448 SER A N 1
ATOM 3548 C CA . SER A 1 448 ? 15.014 18.659 -23.295 1.00 95.44 448 SER A CA 1
ATOM 3549 C C . SER A 1 448 ? 14.195 19.951 -23.259 1.00 95.44 448 SER A C 1
ATOM 3551 O O . SER A 1 448 ? 13.877 20.505 -24.310 1.00 95.44 448 SER A O 1
ATOM 3553 N N . LEU A 1 449 ? 13.913 20.473 -22.059 1.00 94.81 449 LEU A N 1
ATOM 3554 C CA . LEU A 1 449 ? 13.212 21.749 -21.878 1.00 94.81 449 LEU A CA 1
ATOM 3555 C C . LEU A 1 449 ? 14.028 22.934 -22.410 1.00 94.81 449 LEU A C 1
ATOM 3557 O O . LEU A 1 449 ? 13.477 23.819 -23.064 1.00 94.81 449 LEU A O 1
ATOM 3561 N N . ARG A 1 450 ? 15.348 22.937 -22.175 1.00 94.88 450 ARG A N 1
ATOM 3562 C CA . ARG A 1 450 ? 16.249 23.987 -22.675 1.00 94.88 450 ARG A CA 1
ATOM 3563 C C . ARG A 1 450 ? 16.525 23.873 -24.176 1.00 94.88 450 ARG A C 1
ATOM 3565 O O . ARG A 1 450 ? 16.750 24.893 -24.824 1.00 94.88 450 ARG A O 1
ATOM 3572 N N . ASN A 1 451 ? 16.502 22.658 -24.731 1.00 93.44 451 ASN A N 1
ATOM 3573 C CA . ASN A 1 451 ? 16.877 22.367 -26.118 1.00 93.44 451 ASN A CA 1
ATOM 3574 C C . ASN A 1 451 ? 15.831 21.515 -26.877 1.00 93.44 451 ASN A C 1
ATOM 3576 O O . ASN A 1 451 ? 16.159 20.410 -27.321 1.00 93.44 451 ASN A O 1
ATOM 3580 N N . PRO A 1 452 ? 14.603 22.013 -27.135 1.00 91.38 452 PRO A N 1
ATOM 3581 C CA . PRO A 1 452 ? 13.553 21.214 -27.779 1.00 91.38 452 PRO A CA 1
ATOM 3582 C C . PRO A 1 452 ? 13.905 20.685 -29.181 1.00 91.38 452 PRO A C 1
ATOM 3584 O O . PRO A 1 452 ? 13.505 19.585 -29.548 1.00 91.38 452 PRO A O 1
ATOM 3587 N N . GLU A 1 453 ? 14.668 21.437 -29.983 1.00 89.81 453 GLU A N 1
ATOM 3588 C CA . GLU A 1 453 ? 15.117 20.963 -31.307 1.00 89.81 453 GLU A CA 1
ATOM 3589 C C . GLU A 1 453 ? 16.194 19.873 -31.197 1.00 89.81 453 GLU A C 1
ATOM 3591 O O . GLU A 1 453 ? 16.211 18.928 -31.988 1.00 89.81 453 GLU A O 1
ATOM 3596 N N . GLY A 1 454 ? 17.068 19.968 -30.187 1.00 89.50 454 GLY A N 1
ATOM 3597 C CA . GLY A 1 454 ? 18.024 18.907 -29.861 1.00 89.50 454 GLY A CA 1
ATOM 3598 C C . GLY A 1 454 ? 17.294 17.637 -29.433 1.00 89.50 454 GLY A C 1
ATOM 3599 O O . GLY A 1 454 ? 17.605 16.554 -29.925 1.00 89.50 454 GLY A O 1
ATOM 3600 N N . ALA A 1 455 ? 16.243 17.795 -28.621 1.00 90.88 455 ALA A N 1
ATOM 3601 C CA . ALA A 1 455 ? 15.369 16.706 -28.210 1.00 90.88 455 ALA A CA 1
ATOM 3602 C C . ALA A 1 455 ? 14.708 15.984 -29.392 1.00 90.88 455 ALA A C 1
ATOM 3604 O O . ALA A 1 455 ? 14.768 14.758 -29.472 1.00 90.88 455 ALA A O 1
ATOM 3605 N N . ARG A 1 456 ? 14.157 16.734 -30.356 1.00 88.56 456 ARG A N 1
ATOM 3606 C CA . ARG A 1 456 ? 13.587 16.166 -31.592 1.00 88.56 456 ARG A CA 1
ATOM 3607 C C . ARG A 1 456 ? 14.623 15.469 -32.468 1.00 88.56 456 ARG A C 1
ATOM 3609 O O . ARG A 1 456 ? 14.333 14.426 -33.035 1.00 88.56 456 ARG A O 1
ATOM 3616 N N . THR A 1 457 ? 15.831 16.024 -32.570 1.00 87.94 457 THR A N 1
ATOM 3617 C CA . THR A 1 457 ? 16.915 15.417 -33.366 1.00 87.94 457 THR A CA 1
ATOM 3618 C C . THR A 1 457 ? 17.318 14.055 -32.796 1.00 87.94 457 THR A C 1
ATOM 3620 O O . THR A 1 457 ? 17.522 13.098 -33.533 1.00 87.94 457 THR A O 1
ATOM 3623 N N . LEU A 1 458 ? 17.390 13.947 -31.468 1.00 88.06 458 LEU A N 1
ATOM 3624 C CA . LEU A 1 458 ? 17.745 12.707 -30.771 1.00 88.06 458 LEU A CA 1
ATOM 3625 C C . LEU A 1 458 ? 16.644 11.633 -30.824 1.00 88.06 458 LEU A C 1
ATOM 3627 O O . LEU A 1 458 ? 16.926 10.471 -30.554 1.00 88.06 458 LEU A O 1
ATOM 3631 N N . SER A 1 459 ? 15.419 12.008 -31.198 1.00 83.88 459 SER A N 1
ATOM 3632 C CA . SER A 1 459 ? 14.227 11.147 -31.252 1.00 83.88 459 SER A CA 1
ATOM 3633 C C . SER A 1 459 ? 13.634 11.023 -32.665 1.00 83.88 459 SER A C 1
ATOM 3635 O O . SER A 1 459 ? 12.510 10.561 -32.828 1.00 83.88 459 SER A O 1
ATOM 3637 N N . GLU A 1 460 ? 14.384 11.396 -33.712 1.00 73.06 460 GLU A N 1
ATOM 3638 C CA . GLU A 1 460 ? 13.898 11.472 -35.104 1.00 73.06 460 GLU A CA 1
ATOM 3639 C C . GLU A 1 460 ? 13.342 10.138 -35.649 1.00 73.06 460 GLU A C 1
ATOM 3641 O O . GLU A 1 460 ? 12.524 10.133 -36.566 1.00 73.06 460 GLU A O 1
ATOM 3646 N N . ASN A 1 461 ? 13.746 9.007 -35.064 1.00 66.50 461 ASN A N 1
ATOM 3647 C CA . ASN A 1 461 ? 13.251 7.667 -35.389 1.00 66.50 461 ASN A CA 1
ATOM 3648 C C . ASN A 1 461 ? 12.630 7.006 -34.150 1.00 66.50 461 ASN A C 1
ATOM 3650 O O . ASN A 1 461 ? 13.092 5.952 -33.719 1.00 66.50 461 ASN A O 1
ATOM 3654 N N . GLU A 1 462 ? 11.648 7.654 -33.520 1.00 64.81 462 GLU A N 1
ATOM 3655 C CA . GLU A 1 462 ? 11.002 7.123 -32.316 1.00 64.81 462 GLU A CA 1
ATOM 3656 C C . GLU A 1 462 ? 10.184 5.848 -32.585 1.00 64.81 462 GLU A C 1
ATOM 3658 O O . GLU A 1 462 ? 9.406 5.761 -33.534 1.00 64.81 462 GLU A O 1
ATOM 3663 N N . VAL A 1 463 ? 10.336 4.858 -31.699 1.00 64.75 463 VAL A N 1
ATOM 3664 C CA . VAL A 1 463 ? 9.647 3.555 -31.771 1.00 64.75 463 VAL A CA 1
ATOM 3665 C C . VAL A 1 463 ? 8.264 3.606 -31.108 1.00 64.75 463 VAL A C 1
ATOM 3667 O O . VAL A 1 463 ? 7.555 2.605 -31.101 1.00 64.75 463 VAL A O 1
ATOM 3670 N N . PHE A 1 464 ? 7.863 4.741 -30.518 1.00 63.84 464 PHE A N 1
ATOM 3671 C CA . PHE A 1 464 ? 6.751 4.806 -29.561 1.00 63.84 464 PHE A CA 1
ATOM 3672 C C . PHE A 1 464 ? 5.461 4.168 -30.086 1.00 63.84 464 PHE A C 1
ATOM 3674 O O . PHE A 1 464 ? 4.931 3.249 -29.465 1.00 63.84 464 PHE A O 1
ATOM 3681 N N . ASP A 1 465 ? 4.982 4.594 -31.256 1.00 62.06 465 ASP A N 1
ATOM 3682 C CA . ASP A 1 465 ? 3.724 4.089 -31.809 1.00 62.06 465 ASP A CA 1
ATOM 3683 C C . ASP A 1 465 ? 3.820 2.605 -32.213 1.00 62.06 465 ASP A C 1
ATOM 3685 O O . ASP A 1 465 ? 2.854 1.863 -32.046 1.00 62.06 465 ASP A O 1
ATOM 3689 N N . GLU A 1 466 ? 4.966 2.129 -32.708 1.00 62.31 466 GLU A N 1
ATOM 3690 C CA . GLU A 1 466 ? 5.136 0.728 -33.129 1.00 62.31 466 GLU A CA 1
ATOM 3691 C C . GLU A 1 466 ? 5.349 -0.219 -31.944 1.00 62.31 466 GLU A C 1
ATOM 3693 O O . GLU A 1 466 ? 4.752 -1.292 -31.907 1.00 62.31 466 GLU A O 1
ATOM 3698 N N . PHE A 1 467 ? 6.129 0.206 -30.952 1.00 63.22 467 PHE A N 1
ATOM 3699 C CA . PHE A 1 467 ? 6.422 -0.548 -29.739 1.00 63.22 467 PHE A CA 1
ATOM 3700 C C . PHE A 1 467 ? 5.200 -0.590 -28.816 1.00 63.22 467 PHE A C 1
ATOM 3702 O O . PHE A 1 467 ? 4.680 -1.666 -28.527 1.00 63.22 467 PHE A O 1
ATOM 3709 N N . PHE A 1 468 ? 4.663 0.565 -28.402 1.00 62.34 468 PHE A N 1
ATOM 3710 C CA . PHE A 1 468 ? 3.562 0.610 -27.432 1.00 62.34 468 PHE A CA 1
ATOM 3711 C C . PHE A 1 468 ? 2.233 0.104 -27.994 1.00 62.34 468 PHE A C 1
ATOM 3713 O O . PHE A 1 468 ? 1.430 -0.415 -27.218 1.00 62.34 468 PHE A O 1
ATOM 3720 N N . SER A 1 469 ? 1.983 0.210 -29.308 1.00 62.97 469 SER A N 1
ATOM 3721 C CA . SER A 1 469 ? 0.736 -0.301 -29.906 1.00 62.97 469 SER A CA 1
ATOM 3722 C C . SER A 1 469 ? 0.538 -1.793 -29.723 1.00 62.97 469 SER A C 1
ATOM 3724 O O . SER A 1 469 ? -0.609 -2.229 -29.621 1.00 62.97 469 SER A O 1
ATOM 3726 N N . ASP A 1 470 ? 1.626 -2.556 -29.645 1.00 63.25 470 ASP A N 1
ATOM 3727 C CA . ASP A 1 470 ? 1.557 -3.994 -29.455 1.00 63.25 470 ASP A CA 1
ATOM 3728 C C . ASP A 1 470 ? 1.331 -4.368 -27.982 1.00 63.25 470 ASP A C 1
ATOM 3730 O O . ASP A 1 470 ? 0.487 -5.215 -27.687 1.00 63.25 470 ASP A O 1
ATOM 3734 N N . PHE A 1 471 ? 1.981 -3.665 -27.046 1.00 62.00 471 PHE A N 1
ATOM 3735 C CA . PHE A 1 471 ? 1.844 -3.918 -25.604 1.00 62.00 471 PHE A CA 1
ATOM 3736 C C . PHE A 1 471 ? 0.459 -3.576 -25.048 1.00 62.00 471 PHE A C 1
ATOM 3738 O O . PHE A 1 471 ? -0.066 -4.302 -24.206 1.00 62.00 471 PHE A O 1
ATOM 3745 N N . ILE A 1 472 ? -0.178 -2.517 -25.551 1.00 61.94 472 ILE A N 1
ATOM 3746 C CA . ILE A 1 472 ? -1.505 -2.087 -25.078 1.00 61.94 472 ILE A CA 1
ATOM 3747 C C . ILE A 1 472 ? -2.663 -2.769 -25.824 1.00 61.94 472 ILE A C 1
ATOM 3749 O O . ILE A 1 472 ? -3.824 -2.367 -25.674 1.00 61.94 472 ILE A O 1
ATOM 3753 N N . ARG A 1 473 ? -2.385 -3.793 -26.650 1.00 66.19 473 ARG A N 1
ATOM 3754 C CA . ARG A 1 473 ? -3.446 -4.591 -27.277 1.00 66.19 473 ARG A CA 1
ATOM 3755 C C . ARG A 1 473 ? -4.289 -5.252 -26.182 1.00 66.19 473 ARG A C 1
ATOM 3757 O O . ARG A 1 473 ? -3.724 -5.878 -25.284 1.00 66.19 473 ARG A O 1
ATOM 3764 N N . PRO A 1 474 ? -5.631 -5.206 -26.272 1.00 64.19 474 PRO A N 1
ATOM 3765 C CA . PRO A 1 474 ? -6.503 -5.792 -25.254 1.00 64.19 474 PRO A CA 1
ATOM 3766 C C . PRO A 1 474 ? -6.181 -7.257 -24.942 1.00 64.19 474 PRO A C 1
ATOM 3768 O O . PRO A 1 474 ? -6.182 -7.647 -23.786 1.00 64.19 474 PRO A O 1
ATOM 3771 N N . GLU A 1 475 ? -5.840 -8.051 -25.958 1.00 66.25 475 GLU A N 1
ATOM 3772 C CA . GLU A 1 475 ? -5.476 -9.467 -25.820 1.00 66.25 475 GLU A CA 1
ATOM 3773 C C . GLU A 1 475 ? -4.173 -9.683 -25.030 1.00 66.25 475 GLU A C 1
ATOM 3775 O O . GLU A 1 475 ? -4.022 -10.697 -24.352 1.00 66.25 475 GLU A O 1
ATOM 3780 N N . LYS A 1 476 ? -3.225 -8.742 -25.116 1.00 67.31 476 LYS A N 1
ATOM 3781 C CA . LYS A 1 476 ? -1.934 -8.784 -24.412 1.00 67.31 476 LYS A CA 1
ATOM 3782 C C . LYS A 1 476 ? -2.077 -8.334 -22.971 1.00 67.31 476 LYS A C 1
ATOM 3784 O O . LYS A 1 476 ? -1.607 -9.028 -22.076 1.00 67.31 476 LYS A O 1
ATOM 3789 N N . LEU A 1 477 ? -2.804 -7.239 -22.761 1.00 66.38 477 LEU A N 1
ATOM 3790 C CA . LEU A 1 477 ? -3.175 -6.776 -21.430 1.00 66.38 477 LEU A CA 1
ATOM 3791 C C . LEU A 1 477 ? -3.973 -7.851 -20.684 1.00 66.38 477 LEU A C 1
ATOM 3793 O O . LEU A 1 477 ? -3.650 -8.153 -19.542 1.00 66.38 477 LEU A O 1
ATOM 3797 N N . GLU A 1 478 ? -4.945 -8.495 -21.340 1.00 70.19 478 GLU A N 1
ATOM 3798 C CA . GLU A 1 478 ? -5.735 -9.585 -20.752 1.00 70.19 478 GLU A CA 1
ATOM 3799 C C . GLU A 1 478 ? -4.846 -10.761 -20.328 1.00 70.19 478 GLU A C 1
ATOM 3801 O O . GLU A 1 478 ? -4.962 -11.247 -19.207 1.00 70.19 478 GLU A O 1
ATOM 3806 N N . LYS A 1 479 ? -3.899 -11.176 -21.182 1.00 68.69 479 LYS A N 1
ATOM 3807 C CA . LYS A 1 479 ? -2.905 -12.195 -20.814 1.00 68.69 479 LYS A CA 1
ATOM 3808 C C . LYS A 1 479 ? -2.058 -11.754 -19.622 1.00 68.69 479 LYS A C 1
ATOM 3810 O O . LYS A 1 479 ? -1.828 -12.564 -18.732 1.00 68.69 479 LYS A O 1
ATOM 3815 N N . GLY A 1 480 ? -1.612 -10.500 -19.582 1.00 67.88 480 GLY A N 1
ATOM 3816 C CA . GLY A 1 480 ? -0.869 -9.951 -18.447 1.00 67.88 480 GLY A CA 1
ATOM 3817 C C . GLY A 1 480 ? -1.664 -10.011 -17.140 1.00 67.88 480 GLY A C 1
ATOM 3818 O O . GLY A 1 480 ? -1.129 -10.453 -16.125 1.00 67.88 480 GLY A O 1
ATOM 3819 N N . PHE A 1 481 ? -2.955 -9.667 -17.181 1.00 71.56 481 PHE A N 1
ATOM 3820 C CA . PHE A 1 481 ? -3.852 -9.791 -16.031 1.00 71.56 481 PHE A CA 1
ATOM 3821 C C . PHE A 1 481 ? -4.003 -11.237 -15.562 1.00 71.56 481 PHE A C 1
ATOM 3823 O O . PHE A 1 481 ? -3.895 -11.469 -14.366 1.00 71.56 481 PHE A O 1
ATOM 3830 N N . VAL A 1 482 ? -4.144 -12.211 -16.467 1.00 72.88 482 VAL A N 1
ATOM 3831 C CA . VAL A 1 482 ? -4.209 -13.636 -16.085 1.00 72.88 482 VAL A CA 1
ATOM 3832 C C . VAL A 1 482 ? -2.951 -14.074 -15.322 1.00 72.88 482 VAL A C 1
ATOM 3834 O O . VAL A 1 482 ? -3.059 -14.710 -14.279 1.00 72.88 482 VAL A O 1
ATOM 3837 N N . HIS A 1 483 ? -1.755 -13.676 -15.771 1.00 68.69 483 HIS A N 1
ATOM 3838 C CA . HIS A 1 483 ? -0.510 -14.012 -15.060 1.00 68.69 483 HIS A CA 1
ATOM 3839 C C . HIS A 1 483 ? -0.449 -13.368 -13.666 1.00 68.69 483 HIS A C 1
ATOM 3841 O O . HIS A 1 483 ? 0.052 -13.973 -12.717 1.00 68.69 483 HIS A O 1
ATOM 3847 N N . LEU A 1 484 ? -0.958 -12.140 -13.527 1.00 69.25 484 LEU A N 1
ATOM 3848 C CA . LEU A 1 484 ? -1.054 -11.462 -12.234 1.00 69.25 484 LEU A CA 1
ATOM 3849 C C . LEU A 1 484 ? -2.072 -12.142 -11.309 1.00 69.25 484 LEU A C 1
ATOM 3851 O O . LEU A 1 484 ? -1.776 -12.333 -10.132 1.00 69.25 484 LEU A O 1
ATOM 3855 N N . GLU A 1 485 ? -3.229 -12.542 -11.841 1.00 73.81 485 GLU A N 1
ATOM 3856 C CA . GLU A 1 485 ? -4.289 -13.267 -11.128 1.00 73.81 485 GLU A CA 1
ATOM 3857 C C . GLU A 1 485 ? -3.779 -14.617 -10.595 1.00 73.81 485 GLU A C 1
ATOM 3859 O O . GLU A 1 485 ? -4.023 -14.959 -9.438 1.00 73.81 485 GLU A O 1
ATOM 3864 N N . GLU A 1 486 ? -3.002 -15.352 -11.394 1.00 70.12 486 GLU A N 1
ATOM 3865 C CA . GLU A 1 486 ? -2.366 -16.609 -10.980 1.00 70.12 486 GLU A CA 1
ATOM 3866 C C . GLU A 1 486 ? -1.282 -16.402 -9.913 1.00 70.12 486 GLU A C 1
ATOM 3868 O O . GLU A 1 486 ? -1.141 -17.209 -8.989 1.00 70.12 486 GLU A O 1
ATOM 3873 N N . ARG A 1 487 ? -0.491 -15.326 -10.026 1.00 68.19 487 ARG A N 1
ATOM 3874 C CA . ARG A 1 487 ? 0.641 -15.065 -9.126 1.00 68.19 487 ARG A CA 1
ATOM 3875 C C . ARG A 1 487 ? 0.218 -14.487 -7.779 1.00 68.19 487 ARG A C 1
ATOM 3877 O O . ARG A 1 487 ? 0.900 -14.750 -6.781 1.00 68.19 487 ARG A O 1
ATOM 3884 N N . PHE A 1 488 ? -0.867 -13.717 -7.770 1.00 69.31 488 PHE A N 1
ATOM 3885 C CA . PHE A 1 488 ? -1.424 -13.014 -6.616 1.00 69.31 488 PHE A CA 1
ATOM 3886 C C . PHE A 1 488 ? -2.922 -13.346 -6.455 1.00 69.31 488 PHE A C 1
ATOM 3888 O O . PHE A 1 488 ? -3.776 -12.466 -6.588 1.00 69.31 488 PHE A O 1
ATOM 3895 N N . PRO A 1 489 ? -3.274 -14.610 -6.144 1.00 67.19 489 PRO A N 1
ATOM 3896 C CA . PRO A 1 489 ? -4.670 -15.039 -6.015 1.00 67.19 489 PRO A CA 1
ATOM 3897 C C . PRO A 1 489 ? -5.392 -14.368 -4.835 1.00 67.19 489 PRO A C 1
ATOM 3899 O O . PRO A 1 489 ? -6.619 -14.316 -4.790 1.00 67.19 489 PRO A O 1
ATOM 3902 N N . ASP A 1 490 ? -4.643 -13.811 -3.883 1.00 66.31 490 ASP A N 1
ATOM 3903 C CA . ASP A 1 490 ? -5.166 -12.996 -2.788 1.00 66.31 490 ASP A CA 1
ATOM 3904 C C . ASP A 1 490 ? -5.592 -11.580 -3.224 1.00 66.31 490 ASP A C 1
ATOM 3906 O O . ASP A 1 490 ? -6.178 -10.857 -2.423 1.00 66.31 490 ASP A O 1
ATOM 3910 N N . LYS A 1 491 ? -5.335 -11.198 -4.484 1.00 63.78 491 LYS A N 1
ATOM 3911 C CA . LYS A 1 491 ? -5.524 -9.844 -5.035 1.00 63.78 491 LYS A CA 1
ATOM 3912 C C . LYS A 1 491 ? -6.471 -9.768 -6.238 1.00 63.78 491 LYS A C 1
ATOM 3914 O O . LYS A 1 491 ? -6.515 -8.763 -6.949 1.00 63.78 491 LYS A O 1
ATOM 3919 N N . LEU A 1 492 ? -7.261 -10.819 -6.476 1.00 68.88 492 LEU A N 1
ATOM 3920 C CA . LEU A 1 492 ? -8.167 -10.914 -7.632 1.00 68.88 492 LEU A CA 1
ATOM 3921 C C . LEU A 1 492 ? -9.179 -9.758 -7.716 1.00 68.88 492 LEU A C 1
ATOM 3923 O O . LEU A 1 492 ? -9.554 -9.334 -8.807 1.00 68.88 492 LEU A O 1
ATOM 3927 N N . ARG A 1 493 ? -9.627 -9.220 -6.576 1.00 62.09 493 ARG A N 1
ATOM 3928 C CA . ARG A 1 493 ? -10.645 -8.158 -6.536 1.00 62.09 493 ARG A CA 1
ATOM 3929 C C . ARG A 1 493 ? -10.077 -6.806 -6.970 1.00 62.09 493 ARG A C 1
ATOM 3931 O O . ARG A 1 493 ? -10.715 -6.059 -7.715 1.00 62.09 493 ARG A O 1
ATOM 3938 N N . GLU A 1 494 ? -8.874 -6.499 -6.508 1.00 66.69 494 GLU A N 1
ATOM 3939 C CA . GLU A 1 494 ? -8.093 -5.339 -6.911 1.00 66.69 494 GLU A CA 1
ATOM 3940 C C . GLU A 1 494 ? -7.737 -5.426 -8.399 1.00 66.69 494 GLU A C 1
ATOM 3942 O O . GLU A 1 494 ? -7.929 -4.451 -9.127 1.00 66.69 494 GLU A O 1
ATOM 3947 N N . LEU A 1 495 ? -7.326 -6.612 -8.869 1.00 67.88 495 LEU A N 1
ATOM 3948 C CA . LEU A 1 495 ? -7.042 -6.879 -10.281 1.00 67.88 495 LEU A CA 1
ATOM 3949 C C . LEU A 1 495 ? -8.269 -6.628 -11.161 1.00 67.88 495 LEU A C 1
ATOM 3951 O O . LEU A 1 495 ? -8.162 -5.909 -12.152 1.00 67.88 495 LEU A O 1
ATOM 3955 N N . GLU A 1 496 ? -9.451 -7.113 -10.772 1.00 70.25 496 GLU A N 1
ATOM 3956 C CA . GLU A 1 496 ? -10.689 -6.885 -11.531 1.00 70.25 496 GLU A CA 1
ATOM 3957 C C . GLU A 1 496 ? -11.097 -5.399 -11.557 1.00 70.25 496 GLU A C 1
ATOM 3959 O O . GLU A 1 496 ? -11.618 -4.896 -12.561 1.00 70.25 496 GLU A O 1
ATOM 3964 N N . THR A 1 497 ? -10.828 -4.665 -10.471 1.00 65.62 497 THR A N 1
ATOM 3965 C CA . THR A 1 497 ? -11.089 -3.218 -10.381 1.00 65.62 497 THR A CA 1
ATOM 3966 C C . THR A 1 497 ? -10.195 -2.452 -11.351 1.00 65.62 497 THR A C 1
ATOM 3968 O O . THR A 1 497 ? -10.688 -1.669 -12.169 1.00 65.62 497 THR A O 1
ATOM 3971 N N . ILE A 1 498 ? -8.891 -2.735 -11.314 1.00 69.06 498 ILE A N 1
ATOM 3972 C CA . ILE A 1 498 ? -7.891 -2.183 -12.229 1.00 69.06 498 ILE A CA 1
ATOM 3973 C C . ILE A 1 498 ? -8.259 -2.505 -13.679 1.00 69.06 498 ILE A C 1
ATOM 3975 O O . ILE A 1 498 ? -8.402 -1.601 -14.506 1.00 69.06 498 ILE A O 1
ATOM 3979 N N . LYS A 1 499 ? -8.496 -3.784 -13.975 1.00 70.81 499 LYS A N 1
ATOM 3980 C CA . LYS A 1 499 ? -8.902 -4.286 -15.290 1.00 70.81 499 LYS A CA 1
ATOM 3981 C C . LYS A 1 499 ? -10.135 -3.558 -15.806 1.00 70.81 499 LYS A C 1
ATOM 3983 O O . LYS A 1 499 ? -10.180 -3.157 -16.966 1.00 70.81 499 LYS A O 1
ATOM 3988 N N . THR A 1 500 ? -11.122 -3.319 -14.943 1.00 66.88 500 THR A N 1
ATOM 3989 C CA . THR A 1 500 ? -12.347 -2.602 -15.305 1.00 66.88 500 THR A CA 1
ATOM 3990 C C . THR A 1 500 ? -12.101 -1.136 -15.641 1.00 66.88 500 THR A C 1
ATOM 3992 O O . THR A 1 500 ? -12.629 -0.673 -16.651 1.00 66.88 500 THR A O 1
ATOM 3995 N N . GLN A 1 501 ? -11.269 -0.424 -14.881 1.00 63.25 501 GLN A N 1
ATOM 3996 C CA . GLN A 1 501 ? -10.931 0.971 -15.194 1.00 63.25 501 GLN A CA 1
ATOM 3997 C C . GLN A 1 501 ? -10.072 1.086 -16.460 1.00 63.25 501 GLN A C 1
ATOM 3999 O O . GLN A 1 501 ? -10.255 1.993 -17.276 1.00 63.25 501 GLN A O 1
ATOM 4004 N N . MET A 1 502 ? -9.206 0.103 -16.704 1.00 64.00 502 MET A N 1
ATOM 4005 C CA . MET A 1 502 ? -8.373 0.051 -17.903 1.00 64.00 502 MET A CA 1
ATOM 4006 C C . MET A 1 502 ? -9.128 -0.350 -19.176 1.00 64.00 502 MET A C 1
ATOM 4008 O O . MET A 1 502 ? -8.607 -0.133 -20.271 1.00 64.00 502 MET A O 1
ATOM 4012 N N . LYS A 1 503 ? -10.387 -0.822 -19.094 1.00 62.69 503 LYS A N 1
ATOM 4013 C CA . LYS A 1 503 ? -11.239 -1.104 -20.275 1.00 62.69 503 LYS A CA 1
ATOM 4014 C C . LYS A 1 503 ? -11.419 0.113 -21.194 1.00 62.69 503 LYS A C 1
ATOM 4016 O O . LYS A 1 503 ? -11.881 -0.056 -22.324 1.00 62.69 503 LYS A O 1
ATOM 4021 N N . HIS A 1 504 ? -11.085 1.323 -20.748 1.00 56.94 504 HIS A N 1
ATOM 4022 C CA . HIS A 1 504 ? -11.140 2.540 -21.558 1.00 56.94 504 HIS A CA 1
ATOM 4023 C C . HIS A 1 504 ? -9.835 2.839 -22.327 1.00 56.94 504 HIS A C 1
ATOM 4025 O O . HIS A 1 504 ? -9.874 3.550 -23.333 1.00 56.94 504 HIS A O 1
ATOM 4031 N N . LEU A 1 505 ? -8.704 2.229 -21.955 1.00 58.69 505 LEU A N 1
ATOM 4032 C CA . LEU A 1 505 ? -7.384 2.396 -22.585 1.00 58.69 505 LEU A CA 1
ATOM 4033 C C . LEU A 1 505 ? -7.161 1.408 -23.747 1.00 58.69 505 LEU A C 1
ATOM 4035 O O . LEU A 1 505 ? -6.131 0.760 -23.856 1.00 58.69 505 LEU A O 1
ATOM 4039 N N . LYS A 1 506 ? -8.143 1.286 -24.648 1.00 56.59 506 LYS A N 1
ATOM 4040 C CA . LYS A 1 506 ? -8.154 0.280 -25.735 1.00 56.59 506 LYS A CA 1
ATOM 4041 C C . LYS A 1 506 ? -7.319 0.639 -26.972 1.00 56.59 506 LYS A C 1
ATOM 4043 O O . LYS A 1 506 ? -7.421 -0.045 -27.987 1.00 56.59 506 LYS A O 1
ATOM 4048 N N . SER A 1 507 ? -6.587 1.754 -26.956 1.00 62.78 507 SER A N 1
ATOM 4049 C CA . SER A 1 507 ? -5.832 2.215 -28.128 1.00 62.78 507 SER A CA 1
ATOM 4050 C C . SER A 1 507 ? -4.653 3.106 -27.755 1.00 62.78 507 SER A C 1
ATOM 4052 O O . SER A 1 507 ? -4.726 3.839 -26.765 1.00 62.78 507 SER A O 1
ATOM 4054 N N . VAL A 1 508 ? -3.638 3.132 -28.628 1.00 63.19 508 VAL A N 1
ATOM 4055 C CA . VAL A 1 508 ? -2.475 4.043 -28.559 1.00 63.19 508 VAL A CA 1
ATOM 4056 C C . VAL A 1 508 ? -2.921 5.485 -28.404 1.00 63.19 508 VAL A C 1
ATOM 4058 O O . VAL A 1 508 ? -2.406 6.209 -27.564 1.00 63.19 508 VAL A O 1
ATOM 4061 N N . GLY A 1 509 ? -3.950 5.893 -29.149 1.00 64.88 509 GLY A N 1
ATOM 4062 C CA . GLY A 1 509 ? -4.465 7.256 -29.076 1.00 64.88 509 GLY A CA 1
ATOM 4063 C C . GLY A 1 509 ? -5.058 7.612 -27.711 1.00 64.88 509 GLY A C 1
ATOM 4064 O O . GLY A 1 509 ? -4.974 8.762 -27.294 1.00 64.88 509 GLY A O 1
ATOM 4065 N N . THR A 1 510 ? -5.664 6.662 -26.992 1.00 66.44 510 THR A N 1
ATOM 4066 C CA . THR A 1 510 ? -6.161 6.925 -25.631 1.00 66.44 510 THR A CA 1
ATOM 4067 C C . THR A 1 510 ? -5.031 6.911 -24.609 1.00 66.44 510 THR A C 1
ATOM 4069 O O . THR A 1 510 ? -5.030 7.764 -23.729 1.00 66.44 510 THR A O 1
ATOM 4072 N N . PHE A 1 511 ? -4.059 6.009 -24.763 1.00 71.00 511 PHE A N 1
ATOM 4073 C CA . PHE A 1 511 ? -2.855 5.978 -23.935 1.00 71.00 511 PHE A CA 1
ATOM 4074 C C . PHE A 1 511 ? -2.061 7.286 -24.055 1.00 71.00 511 PHE A C 1
ATOM 4076 O O . PHE A 1 511 ? -1.826 7.957 -23.057 1.00 71.00 511 PHE A O 1
ATOM 4083 N N . LYS A 1 512 ? -1.771 7.722 -25.285 1.00 70.56 512 LYS A N 1
ATOM 4084 C CA . LYS A 1 512 ? -1.072 8.980 -25.568 1.00 70.56 512 LYS A CA 1
ATOM 4085 C C . LYS A 1 512 ? -1.796 10.184 -24.970 1.00 70.56 512 LYS A C 1
ATOM 4087 O O . LYS A 1 512 ? -1.193 10.953 -24.242 1.00 70.56 512 LYS A O 1
ATOM 4092 N N . ARG A 1 513 ? -3.121 10.281 -25.148 1.00 73.31 513 ARG A N 1
ATOM 4093 C CA . ARG A 1 513 ? -3.927 11.348 -24.523 1.00 73.31 513 ARG A CA 1
ATOM 4094 C C . ARG A 1 513 ? -3.847 11.362 -22.996 1.00 73.31 513 ARG A C 1
ATOM 4096 O O . ARG A 1 513 ? -3.932 12.437 -22.414 1.00 73.31 513 ARG A O 1
ATOM 4103 N N . PHE A 1 514 ? -3.744 10.200 -22.354 1.00 76.94 514 PHE A N 1
ATOM 4104 C CA . PHE A 1 514 ? -3.561 10.127 -20.907 1.00 76.94 514 PHE A CA 1
ATOM 4105 C C . PHE A 1 514 ? -2.172 10.634 -20.508 1.00 76.94 514 PHE A C 1
ATOM 4107 O O . PHE A 1 514 ? -2.068 11.471 -19.616 1.00 76.94 514 PHE A O 1
ATOM 4114 N N . MET A 1 515 ? -1.125 10.174 -21.197 1.00 79.69 515 MET A N 1
ATOM 4115 C CA . MET A 1 515 ? 0.258 10.592 -20.943 1.00 79.69 515 MET A CA 1
ATOM 4116 C C . MET A 1 515 ? 0.464 12.094 -21.196 1.00 79.69 515 MET A C 1
ATOM 4118 O O . MET A 1 515 ? 1.106 12.768 -20.393 1.00 79.69 515 MET A O 1
ATOM 4122 N N . ASP A 1 516 ? -0.163 12.637 -22.242 1.00 78.81 516 ASP A N 1
ATOM 4123 C CA . ASP A 1 516 ? -0.169 14.070 -22.565 1.00 78.81 516 ASP A CA 1
ATOM 4124 C C . ASP A 1 516 ? -0.934 14.901 -21.513 1.00 78.81 516 ASP A C 1
ATOM 4126 O O . ASP A 1 516 ? -0.668 16.090 -21.318 1.00 78.81 516 ASP A O 1
ATOM 4130 N N . ALA A 1 517 ? -1.920 14.301 -20.834 1.00 80.25 517 ALA A N 1
ATOM 4131 C CA . ALA A 1 517 ? -2.684 14.972 -19.784 1.00 80.25 517 ALA A CA 1
ATOM 4132 C C . ALA A 1 517 ? -1.895 15.094 -18.472 1.00 80.25 517 ALA A C 1
ATOM 4134 O O . ALA A 1 517 ? -2.164 16.010 -17.696 1.00 80.25 517 ALA A O 1
ATOM 4135 N N . THR A 1 518 ? -0.936 14.197 -18.225 1.00 84.44 518 THR A N 1
ATOM 4136 C CA . THR A 1 518 ? -0.078 14.212 -17.029 1.00 84.44 518 THR A CA 1
ATOM 4137 C C . THR A 1 518 ? 1.237 14.961 -17.248 1.00 84.44 518 THR A C 1
ATOM 4139 O O . THR A 1 518 ? 1.881 15.346 -16.276 1.00 84.44 518 THR A O 1
ATOM 4142 N N . CYS A 1 519 ? 1.634 15.213 -18.498 1.00 86.06 519 CYS A N 1
ATOM 4143 C CA . CYS A 1 519 ? 2.727 16.117 -18.848 1.00 86.06 519 CYS A CA 1
ATOM 4144 C C . CYS A 1 519 ? 2.507 16.704 -20.248 1.00 86.06 519 CYS A C 1
ATOM 4146 O O . CYS A 1 519 ? 2.420 15.972 -21.229 1.00 86.06 519 CYS A O 1
ATOM 4148 N N . LYS A 1 520 ? 2.481 18.037 -20.362 1.00 78.94 520 LYS A N 1
ATOM 4149 C CA . LYS A 1 520 ? 2.282 18.735 -21.649 1.00 78.94 520 LYS A CA 1
ATOM 4150 C C . LYS A 1 520 ? 3.572 18.961 -22.443 1.00 78.94 520 LYS A C 1
ATOM 4152 O O . LYS A 1 520 ? 3.507 19.415 -23.585 1.00 78.94 520 LYS A O 1
ATOM 4157 N N . PHE A 1 521 ? 4.726 18.700 -21.832 1.00 83.50 521 PHE A N 1
ATOM 4158 C CA . PHE A 1 521 ? 6.041 18.955 -22.410 1.00 83.50 521 PHE A CA 1
ATOM 4159 C C . PHE A 1 521 ? 6.693 17.618 -22.752 1.00 83.50 521 PHE A C 1
ATOM 4161 O O . PHE A 1 521 ? 7.274 16.991 -21.865 1.00 83.50 521 PHE A O 1
ATOM 4168 N N . PRO A 1 522 ? 6.595 17.159 -24.010 1.00 82.19 522 PRO A N 1
ATOM 4169 C CA . PRO A 1 522 ? 7.307 15.964 -24.422 1.00 82.19 522 PRO A CA 1
ATOM 4170 C C . PRO A 1 522 ? 8.814 16.221 -24.324 1.00 82.19 522 PRO A C 1
ATOM 4172 O O . PRO A 1 522 ? 9.336 17.150 -24.948 1.00 82.19 522 PRO A O 1
ATOM 4175 N N . ILE A 1 523 ? 9.500 15.409 -23.524 1.00 91.44 523 ILE A N 1
ATOM 4176 C CA . ILE A 1 523 ? 10.959 15.429 -23.379 1.00 91.44 523 ILE A CA 1
ATOM 4177 C C . ILE A 1 523 ? 11.554 14.164 -23.988 1.00 91.44 523 ILE A C 1
ATOM 4179 O O . ILE A 1 523 ? 10.828 13.203 -24.225 1.00 91.44 523 ILE A O 1
ATOM 4183 N N . ILE A 1 524 ? 12.871 14.122 -24.190 1.00 92.31 524 ILE A N 1
ATOM 4184 C CA . ILE A 1 524 ? 13.524 12.830 -24.417 1.00 92.31 524 ILE A CA 1
ATOM 4185 C C . ILE A 1 524 ? 13.329 11.972 -23.173 1.00 92.31 524 ILE A C 1
ATOM 4187 O O . ILE A 1 524 ? 13.679 12.392 -22.070 1.00 92.31 524 ILE A O 1
ATOM 4191 N N . VAL A 1 525 ? 12.834 10.761 -23.375 1.00 91.69 525 VAL A N 1
ATOM 4192 C CA . VAL A 1 525 ? 12.865 9.690 -22.384 1.00 91.69 525 VAL A CA 1
ATOM 4193 C C . VAL A 1 525 ? 13.725 8.555 -22.923 1.00 91.69 525 VAL A C 1
ATOM 4195 O O . VAL A 1 525 ? 13.737 8.295 -24.123 1.00 91.69 525 VAL A O 1
ATOM 4198 N N . HIS A 1 526 ? 14.451 7.876 -22.043 1.00 93.31 526 HIS A N 1
ATOM 4199 C CA . HIS A 1 526 ? 15.172 6.645 -22.345 1.00 93.31 526 HIS A CA 1
ATOM 4200 C C . HIS A 1 526 ? 14.207 5.543 -22.812 1.00 93.31 526 HIS A C 1
ATOM 4202 O O . HIS A 1 526 ? 14.500 4.786 -23.739 1.00 93.31 526 HIS A O 1
ATOM 4208 N N . GLY A 1 527 ? 13.033 5.453 -22.178 1.00 84.81 527 GLY A N 1
ATOM 4209 C CA . GLY A 1 527 ? 11.958 4.518 -22.528 1.00 84.81 527 GLY A CA 1
ATOM 4210 C C . GLY A 1 527 ? 12.105 3.127 -21.902 1.00 84.81 527 GLY A C 1
ATOM 4211 O O . GLY A 1 527 ? 11.101 2.446 -21.702 1.00 84.81 527 GLY A O 1
ATOM 4212 N N . ASP A 1 528 ? 13.325 2.748 -21.517 1.00 85.38 528 ASP A N 1
ATOM 4213 C CA . ASP A 1 528 ? 13.646 1.504 -20.803 1.00 85.38 528 ASP A CA 1
ATOM 4214 C C . ASP A 1 528 ? 14.666 1.742 -19.671 1.00 85.38 528 ASP A C 1
ATOM 4216 O O . ASP A 1 528 ? 15.726 1.129 -19.615 1.00 85.38 528 ASP A O 1
ATOM 4220 N N . MET A 1 529 ? 14.435 2.738 -18.810 1.00 90.88 529 MET A N 1
ATOM 4221 C CA . MET A 1 529 ? 15.365 3.041 -17.710 1.00 90.88 529 MET A CA 1
ATOM 4222 C C . MET A 1 529 ? 15.197 2.092 -16.510 1.00 90.88 529 MET A C 1
ATOM 4224 O O . MET A 1 529 ? 14.177 2.133 -15.820 1.00 90.88 529 MET A O 1
ATOM 4228 N N . TRP A 1 530 ? 16.227 1.298 -16.214 1.00 89.88 530 TRP A N 1
ATOM 4229 C CA . TRP A 1 530 ? 16.358 0.443 -15.023 1.00 89.88 530 TRP A CA 1
ATOM 4230 C C . TRP A 1 530 ? 17.851 0.145 -14.753 1.00 89.88 530 TRP A C 1
ATOM 4232 O O . TRP A 1 530 ? 18.674 0.403 -15.637 1.00 89.88 530 TRP A O 1
ATOM 4242 N N . PRO A 1 531 ? 18.246 -0.386 -13.572 1.00 90.00 531 PRO A N 1
ATOM 4243 C CA . PRO A 1 531 ? 19.660 -0.576 -13.220 1.00 90.00 531 PRO A CA 1
ATOM 4244 C C . PRO A 1 531 ? 20.502 -1.365 -14.234 1.00 90.00 531 PRO A C 1
ATOM 4246 O O . PRO A 1 531 ? 21.686 -1.063 -14.374 1.00 90.00 531 PRO A O 1
ATOM 4249 N N . GLY A 1 532 ? 19.897 -2.314 -14.960 1.00 88.06 532 GLY A N 1
ATOM 4250 C CA . GLY A 1 532 ? 20.582 -3.152 -15.954 1.00 88.06 532 GLY A CA 1
ATOM 4251 C C . GLY A 1 532 ? 20.990 -2.429 -17.237 1.00 88.06 532 GLY A C 1
ATOM 4252 O O . GLY A 1 532 ? 21.892 -2.889 -17.938 1.00 88.06 532 GLY A O 1
ATOM 4253 N N . ASN A 1 533 ? 20.385 -1.269 -17.507 1.00 91.25 533 ASN A N 1
ATOM 4254 C CA . ASN A 1 533 ? 20.732 -0.395 -18.631 1.00 91.25 533 ASN A CA 1
ATOM 4255 C C . ASN A 1 533 ? 21.702 0.728 -18.217 1.00 91.25 533 ASN A C 1
ATOM 4257 O O . ASN A 1 533 ? 22.016 1.629 -18.995 1.00 91.25 533 ASN A O 1
ATOM 4261 N N . ILE A 1 534 ? 22.227 0.667 -16.992 1.00 94.00 534 ILE A N 1
ATOM 4262 C CA . ILE A 1 534 ? 23.249 1.578 -16.490 1.00 94.00 534 ILE A CA 1
ATOM 4263 C C . ILE A 1 534 ? 24.535 0.781 -16.277 1.00 94.00 534 ILE A C 1
ATOM 4265 O O . ILE A 1 534 ? 24.551 -0.264 -15.628 1.00 94.00 534 ILE A O 1
ATOM 4269 N N . LEU A 1 535 ? 25.638 1.280 -16.827 1.00 93.12 535 LEU A N 1
ATOM 4270 C CA . LEU A 1 535 ? 26.969 0.770 -16.527 1.00 93.12 535 LEU A CA 1
ATOM 4271 C C . LEU A 1 535 ? 27.480 1.496 -15.285 1.00 93.12 535 LEU A C 1
ATOM 4273 O O . LEU A 1 535 ? 27.641 2.720 -15.295 1.00 93.12 535 LEU A O 1
ATOM 4277 N N . TRP A 1 536 ? 27.730 0.739 -14.222 1.00 94.69 536 TRP A N 1
ATOM 4278 C CA . TRP A 1 536 ? 28.103 1.268 -12.914 1.00 94.69 536 TRP A CA 1
ATOM 4279 C C . TRP A 1 536 ? 29.608 1.180 -12.686 1.00 94.69 536 TRP A C 1
ATOM 4281 O O . TRP A 1 536 ? 30.251 0.214 -13.094 1.00 94.69 536 TRP A O 1
ATOM 4291 N N . GLN A 1 537 ? 30.176 2.147 -11.977 1.00 94.50 537 GLN A N 1
ATOM 4292 C CA . GLN A 1 537 ? 31.547 2.093 -11.484 1.00 94.50 537 GLN A CA 1
ATOM 4293 C C . GLN A 1 537 ? 31.538 2.045 -9.961 1.00 94.50 537 GLN A C 1
ATOM 4295 O O . GLN A 1 537 ? 30.822 2.799 -9.305 1.00 94.50 537 GLN A O 1
ATOM 4300 N N . LYS A 1 538 ? 32.344 1.152 -9.386 1.00 93.12 538 LYS A N 1
ATOM 4301 C CA . LYS A 1 538 ? 32.433 1.028 -7.934 1.00 93.12 538 LYS A CA 1
ATOM 4302 C C . LYS A 1 538 ? 33.195 2.219 -7.347 1.00 93.12 538 LYS A C 1
ATOM 4304 O O . LYS A 1 538 ? 34.294 2.528 -7.804 1.00 93.12 538 LYS A O 1
ATOM 4309 N N . THR A 1 539 ? 32.620 2.881 -6.348 1.00 90.25 539 THR A N 1
ATOM 4310 C CA . THR A 1 539 ? 33.232 4.025 -5.659 1.00 90.25 539 THR A CA 1
ATOM 4311 C C . THR A 1 539 ? 34.241 3.565 -4.602 1.00 90.25 539 THR A C 1
ATOM 4313 O O . THR A 1 539 ? 34.272 2.391 -4.218 1.00 90.25 539 THR A O 1
ATOM 4316 N N . GLU A 1 540 ? 35.076 4.487 -4.105 1.00 88.00 540 GLU A N 1
ATOM 4317 C CA . GLU A 1 540 ? 36.056 4.194 -3.042 1.00 88.00 540 GLU A CA 1
ATOM 4318 C C . GLU A 1 540 ? 35.391 3.684 -1.750 1.00 88.00 540 GLU A C 1
ATOM 4320 O O . GLU A 1 540 ? 35.941 2.807 -1.083 1.00 88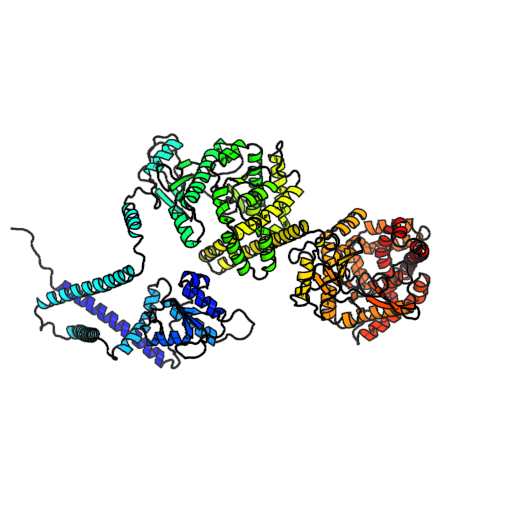.00 540 GLU A O 1
ATOM 4325 N N . ASP A 1 541 ? 34.180 4.165 -1.446 1.00 86.75 541 ASP A N 1
ATOM 4326 C CA . ASP A 1 541 ? 33.385 3.773 -0.274 1.00 86.75 541 ASP A CA 1
ATOM 4327 C C . ASP A 1 541 ? 32.628 2.442 -0.469 1.00 86.75 541 ASP A C 1
ATOM 4329 O O . ASP A 1 541 ? 31.976 1.942 0.449 1.00 86.75 541 ASP A O 1
ATOM 4333 N N . GLY A 1 542 ? 32.745 1.828 -1.652 1.00 87.19 542 GLY A N 1
ATOM 4334 C CA . GLY A 1 542 ? 32.135 0.541 -1.985 1.00 87.19 542 GLY A CA 1
ATOM 4335 C C . GLY A 1 542 ? 30.726 0.621 -2.573 1.00 87.19 542 GLY A C 1
ATOM 4336 O O . GLY A 1 542 ? 30.131 -0.435 -2.791 1.00 87.19 542 GLY A O 1
ATOM 4337 N N . ASP A 1 543 ? 30.234 1.830 -2.848 1.00 91.19 543 ASP A N 1
ATOM 4338 C CA . ASP A 1 543 ? 28.955 2.106 -3.509 1.00 91.19 543 ASP A CA 1
ATOM 4339 C C . ASP A 1 543 ? 29.075 2.032 -5.045 1.00 91.19 543 ASP A C 1
ATOM 4341 O O . ASP A 1 543 ? 30.158 1.763 -5.575 1.00 91.19 543 ASP A O 1
ATOM 4345 N N . TYR A 1 544 ? 27.987 2.279 -5.776 1.00 94.12 544 TYR A N 1
ATOM 4346 C CA . TYR A 1 544 ? 27.964 2.261 -7.242 1.00 94.12 544 TYR A CA 1
ATOM 4347 C C . TYR A 1 544 ? 27.579 3.623 -7.823 1.00 94.12 544 TYR A C 1
ATOM 4349 O O . TYR A 1 544 ? 26.456 4.086 -7.642 1.00 94.12 544 TYR A O 1
ATOM 4357 N N . GLY A 1 545 ? 28.513 4.246 -8.541 1.00 94.31 545 GLY A N 1
ATOM 4358 C CA . GLY A 1 545 ? 28.291 5.487 -9.279 1.00 94.31 545 GLY A CA 1
ATOM 4359 C C . GLY A 1 545 ? 27.964 5.246 -10.757 1.00 94.31 545 GLY A C 1
ATOM 4360 O O . GLY A 1 545 ? 28.407 4.253 -11.343 1.00 94.31 545 GLY A O 1
ATOM 4361 N N . ILE A 1 546 ? 27.217 6.149 -11.385 1.00 94.94 546 ILE A N 1
ATOM 4362 C CA . ILE A 1 546 ? 26.817 6.051 -12.795 1.00 94.94 546 ILE A CA 1
ATOM 4363 C C . ILE A 1 546 ? 28.011 6.368 -13.696 1.00 94.94 546 ILE A C 1
ATOM 4365 O O . ILE A 1 546 ? 28.472 7.506 -13.784 1.00 94.94 546 ILE A O 1
ATOM 4369 N N . ARG A 1 547 ? 28.496 5.361 -14.435 1.00 95.00 547 ARG A N 1
ATOM 4370 C CA . ARG A 1 547 ? 29.571 5.553 -15.416 1.00 95.00 547 ARG A CA 1
ATOM 4371 C C . ARG A 1 547 ? 29.031 5.950 -16.780 1.00 95.00 547 ARG A C 1
ATOM 4373 O O . ARG A 1 547 ? 29.603 6.855 -17.393 1.00 95.00 547 ARG A O 1
ATOM 4380 N N . VAL A 1 548 ? 27.994 5.250 -17.250 1.00 94.19 548 VAL A N 1
ATOM 4381 C CA . VAL A 1 548 ? 27.301 5.476 -18.529 1.00 94.19 548 VAL A CA 1
ATOM 4382 C C . VAL A 1 548 ? 25.859 4.961 -18.463 1.00 94.19 548 VAL A C 1
ATOM 4384 O O . VAL A 1 548 ? 25.619 3.867 -17.963 1.00 94.19 548 VAL A O 1
ATOM 4387 N N . VAL A 1 549 ? 24.921 5.715 -19.037 1.00 95.25 549 VAL A N 1
ATOM 4388 C CA . VAL A 1 549 ? 23.568 5.255 -19.385 1.00 95.25 549 VAL A CA 1
ATOM 4389 C C . VAL A 1 549 ? 23.596 4.671 -20.800 1.00 95.25 549 VAL A C 1
ATOM 4391 O O . VAL A 1 549 ? 23.984 5.355 -21.756 1.00 95.25 549 VAL A O 1
ATOM 4394 N N . ALA A 1 550 ? 23.220 3.403 -20.931 1.00 91.56 550 ALA A N 1
ATOM 4395 C CA . ALA A 1 550 ? 23.318 2.619 -22.157 1.00 91.56 550 ALA A CA 1
ATOM 4396 C C . ALA A 1 550 ? 21.945 2.088 -22.595 1.00 91.56 550 ALA A C 1
ATOM 4398 O O . ALA A 1 550 ? 20.984 2.149 -21.848 1.00 91.56 550 ALA A O 1
ATOM 4399 N N . ASP A 1 551 ? 21.888 1.517 -23.798 1.00 89.44 551 ASP A N 1
ATOM 4400 C CA . ASP A 1 551 ? 20.688 0.893 -24.371 1.00 89.44 551 ASP A CA 1
ATOM 4401 C C . ASP A 1 551 ? 19.529 1.855 -24.705 1.00 89.44 551 ASP A C 1
ATOM 4403 O O . ASP A 1 551 ? 18.371 1.665 -24.338 1.00 89.44 551 ASP A O 1
ATOM 4407 N N . TRP A 1 552 ? 19.834 2.876 -25.508 1.00 91.38 552 TRP A N 1
ATOM 4408 C CA . TRP A 1 552 ? 18.882 3.902 -25.956 1.00 91.38 552 TRP A CA 1
ATOM 4409 C C . TRP A 1 552 ? 17.948 3.436 -27.092 1.00 91.38 552 TRP A C 1
ATOM 4411 O O . TRP A 1 552 ? 17.448 4.247 -27.867 1.00 91.38 552 TRP A O 1
ATOM 4421 N N . GLN A 1 553 ? 17.710 2.132 -27.232 1.00 86.50 553 GLN A N 1
ATOM 4422 C CA . GLN A 1 553 ? 16.926 1.543 -28.330 1.00 86.50 553 GLN A CA 1
ATOM 4423 C C . GLN A 1 553 ? 15.425 1.868 -28.283 1.00 86.50 553 GLN A C 1
ATOM 4425 O O . GLN A 1 553 ? 14.732 1.723 -29.287 1.00 86.50 553 GLN A O 1
ATOM 4430 N N . THR A 1 554 ? 14.924 2.315 -27.130 1.00 85.12 554 THR A N 1
ATOM 4431 C CA . THR A 1 554 ? 13.521 2.704 -26.907 1.00 85.12 554 THR A CA 1
ATOM 4432 C C . THR A 1 554 ? 13.334 4.209 -26.722 1.00 85.12 554 THR A C 1
ATOM 4434 O O . THR A 1 554 ? 12.255 4.639 -26.309 1.00 85.12 554 THR A O 1
ATOM 4437 N N . THR A 1 555 ? 14.364 5.017 -26.991 1.00 90.19 555 THR A N 1
ATOM 4438 C CA . THR A 1 555 ? 14.295 6.466 -26.763 1.00 90.19 555 THR A CA 1
ATOM 4439 C C . THR A 1 555 ? 13.254 7.126 -27.667 1.00 90.19 555 THR A C 1
ATOM 4441 O O . THR A 1 555 ? 13.118 6.782 -28.845 1.00 90.19 555 THR A O 1
ATOM 4444 N N . HIS A 1 556 ? 12.477 8.048 -27.107 1.00 88.88 556 HIS A N 1
ATOM 4445 C CA . HIS A 1 556 ? 11.396 8.745 -27.806 1.00 88.88 556 HIS A CA 1
ATOM 4446 C C . HIS A 1 556 ? 11.035 10.052 -27.094 1.00 88.88 556 HIS A C 1
ATOM 4448 O O . HIS A 1 556 ? 11.561 10.352 -26.019 1.00 88.88 556 HIS A O 1
ATOM 4454 N N . LEU A 1 557 ? 10.140 10.841 -27.696 1.00 88.38 557 LEU A N 1
ATOM 4455 C CA . LEU A 1 557 ? 9.551 11.990 -27.018 1.00 88.38 557 LEU A CA 1
ATOM 4456 C C . LEU A 1 557 ? 8.372 11.546 -26.154 1.00 88.38 557 LEU A C 1
ATOM 4458 O O . LEU A 1 557 ? 7.315 11.183 -26.669 1.00 88.38 557 LEU A O 1
ATOM 4462 N N . GLY A 1 558 ? 8.556 11.590 -24.839 1.00 88.06 558 GLY A N 1
ATOM 4463 C CA . GLY A 1 558 ? 7.621 11.014 -23.879 1.00 88.06 558 GLY A CA 1
ATOM 4464 C C . GLY A 1 558 ? 7.450 11.839 -22.612 1.00 88.06 558 GLY A C 1
ATOM 4465 O O . GLY A 1 558 ? 7.869 13.000 -22.510 1.00 88.06 558 GLY A O 1
ATOM 4466 N N . ASN A 1 559 ? 6.788 11.224 -21.638 1.00 90.25 559 ASN A N 1
ATOM 4467 C CA . ASN A 1 559 ? 6.527 11.816 -20.338 1.00 90.25 559 ASN A CA 1
ATOM 4468 C C . ASN A 1 559 ? 7.712 11.538 -19.387 1.00 90.25 559 ASN A C 1
ATOM 4470 O O . ASN A 1 559 ? 8.078 10.377 -19.209 1.00 90.25 559 ASN A O 1
ATOM 4474 N N . PRO A 1 560 ? 8.282 12.554 -18.705 1.00 91.81 560 PRO A N 1
ATOM 4475 C CA . PRO A 1 560 ? 9.444 12.359 -17.831 1.00 91.81 560 PRO A CA 1
ATOM 4476 C C . PRO A 1 560 ? 9.231 11.339 -16.710 1.00 91.81 560 PRO A C 1
ATOM 4478 O O . PRO A 1 560 ? 10.184 10.729 -16.222 1.00 91.81 560 PRO A O 1
ATOM 4481 N N . LEU A 1 561 ? 7.979 11.164 -16.285 1.00 93.19 561 LEU A N 1
ATOM 4482 C CA . LEU A 1 561 ? 7.619 10.233 -15.226 1.00 93.19 561 LEU A CA 1
ATOM 4483 C C . LEU A 1 561 ? 7.770 8.778 -15.673 1.00 93.19 561 LEU A C 1
ATOM 4485 O O . LEU A 1 561 ? 7.838 7.907 -14.817 1.00 93.19 561 LEU A O 1
ATOM 4489 N N . GLU A 1 562 ? 7.888 8.498 -16.975 1.00 89.44 562 GLU A N 1
ATOM 4490 C CA . GLU A 1 562 ? 8.058 7.135 -17.476 1.00 89.44 562 GLU A CA 1
ATOM 4491 C C . GLU A 1 562 ? 9.302 6.455 -16.924 1.00 89.44 562 GLU A C 1
ATOM 4493 O O . GLU A 1 562 ? 9.231 5.389 -16.304 1.00 89.44 562 GLU A O 1
ATOM 4498 N N . ASP A 1 563 ? 10.444 7.105 -17.109 1.00 93.00 563 ASP A N 1
ATOM 4499 C CA . ASP A 1 563 ? 11.716 6.586 -16.634 1.00 93.00 563 ASP A CA 1
ATOM 4500 C C . ASP A 1 563 ? 11.873 6.751 -15.128 1.00 93.00 563 ASP A C 1
ATOM 4502 O O . ASP A 1 563 ? 12.437 5.870 -14.488 1.00 93.00 563 ASP A O 1
ATOM 4506 N N . LEU A 1 564 ? 11.333 7.823 -14.538 1.00 95.25 564 LEU A N 1
ATOM 4507 C CA . LEU A 1 564 ? 11.395 8.029 -13.090 1.00 95.25 564 LEU A CA 1
ATOM 4508 C C . LEU A 1 564 ? 10.615 6.949 -12.335 1.00 95.25 564 LEU A C 1
ATOM 4510 O O . LEU A 1 564 ? 11.119 6.364 -11.377 1.00 95.25 564 LEU A O 1
ATOM 4514 N N . THR A 1 565 ? 9.396 6.646 -12.780 1.00 91.94 565 THR A N 1
ATOM 4515 C CA . THR A 1 565 ? 8.596 5.548 -12.238 1.00 91.94 565 THR A CA 1
ATOM 4516 C C . THR A 1 565 ? 9.316 4.217 -12.414 1.00 91.94 565 THR A C 1
ATOM 4518 O O . THR A 1 565 ? 9.452 3.475 -11.439 1.00 91.94 565 THR A O 1
ATOM 4521 N N . ARG A 1 566 ? 9.789 3.902 -13.628 1.00 89.44 566 ARG A N 1
ATOM 4522 C CA . ARG A 1 566 ? 10.447 2.618 -13.913 1.00 89.44 566 ARG A CA 1
ATOM 4523 C C . ARG A 1 566 ? 11.732 2.447 -13.106 1.00 89.44 566 ARG A C 1
ATOM 4525 O O . ARG A 1 566 ? 11.928 1.406 -12.484 1.00 89.44 566 ARG A O 1
ATOM 4532 N N . PHE A 1 567 ? 12.562 3.482 -13.028 1.00 93.56 567 PHE A N 1
ATOM 4533 C CA . PHE A 1 567 ? 13.812 3.443 -12.280 1.00 93.56 567 PHE A CA 1
ATOM 4534 C C . PHE A 1 567 ? 13.576 3.269 -10.778 1.00 93.56 567 PHE A C 1
ATOM 4536 O O . PHE A 1 567 ? 14.176 2.382 -10.178 1.00 93.56 567 PHE A O 1
ATOM 4543 N N . LEU A 1 568 ? 12.675 4.046 -10.163 1.00 94.06 568 LEU A N 1
ATOM 4544 C CA . LEU A 1 568 ? 12.409 3.932 -8.722 1.00 94.06 568 LEU A CA 1
ATOM 4545 C C . LEU A 1 568 ? 11.788 2.580 -8.354 1.00 94.06 568 LEU A C 1
ATOM 4547 O O . LEU A 1 568 ? 12.167 1.980 -7.351 1.00 94.06 568 LEU A O 1
ATOM 4551 N N . SER A 1 569 ? 10.859 2.085 -9.174 1.00 87.88 569 SER A N 1
ATOM 4552 C CA . SER A 1 569 ? 10.160 0.820 -8.918 1.00 87.88 569 SER A CA 1
ATOM 4553 C C . SER A 1 569 ? 11.030 -0.427 -9.115 1.00 87.88 569 SER A C 1
ATOM 4555 O O . SER A 1 569 ? 10.794 -1.449 -8.471 1.00 87.88 569 SER A O 1
ATOM 4557 N N . THR A 1 570 ? 12.058 -0.346 -9.965 1.00 87.38 570 THR A N 1
ATOM 4558 C CA . THR A 1 570 ? 13.009 -1.447 -10.191 1.00 87.38 570 THR A CA 1
ATOM 4559 C C . THR A 1 570 ? 14.223 -1.378 -9.262 1.00 87.38 570 THR A C 1
ATOM 4561 O O . THR A 1 570 ? 14.730 -2.423 -8.856 1.00 87.38 570 THR A O 1
ATOM 4564 N N . SER A 1 571 ? 14.651 -0.181 -8.855 1.00 90.75 571 SER A N 1
ATOM 4565 C CA . SER A 1 571 ? 15.863 0.028 -8.047 1.00 90.75 571 SER A CA 1
ATOM 4566 C C . SER A 1 571 ? 15.665 -0.151 -6.540 1.00 90.75 571 SER A C 1
ATOM 4568 O O . SER A 1 571 ? 16.567 -0.638 -5.861 1.00 90.75 571 SER A O 1
ATOM 4570 N N . LEU A 1 572 ? 14.504 0.231 -5.998 1.00 91.62 572 LEU A N 1
ATOM 4571 C CA . LEU A 1 572 ? 14.270 0.262 -4.549 1.00 91.62 572 LEU A CA 1
ATOM 4572 C C . LEU A 1 572 ? 13.677 -1.042 -4.013 1.00 91.62 572 LEU A C 1
ATOM 4574 O O . LEU A 1 572 ? 12.945 -1.746 -4.713 1.00 91.62 572 LEU A O 1
ATOM 4578 N N . SER A 1 573 ? 13.949 -1.337 -2.739 1.00 89.00 573 SER A N 1
ATOM 4579 C CA . SER A 1 573 ? 13.193 -2.339 -1.984 1.00 89.00 573 SER A CA 1
ATOM 4580 C C . SER A 1 573 ? 11.736 -1.881 -1.802 1.00 89.00 573 SER A C 1
ATOM 4582 O O . SER A 1 573 ? 11.442 -0.683 -1.803 1.00 89.00 573 SER A O 1
ATOM 4584 N N . ALA A 1 574 ? 10.805 -2.816 -1.584 1.00 84.81 574 ALA A N 1
ATOM 4585 C CA . ALA A 1 574 ? 9.401 -2.478 -1.305 1.00 84.81 574 ALA A CA 1
ATOM 4586 C C . ALA A 1 574 ? 9.242 -1.549 -0.085 1.00 84.81 574 ALA A C 1
ATOM 4588 O O . ALA A 1 574 ? 8.351 -0.700 -0.041 1.00 84.81 574 ALA A O 1
ATOM 4589 N N . LYS A 1 575 ? 10.121 -1.709 0.911 1.00 87.44 575 LYS A N 1
ATOM 4590 C CA . LYS A 1 575 ? 10.143 -0.882 2.116 1.00 87.44 575 LYS A CA 1
ATOM 4591 C C . LYS A 1 575 ? 10.641 0.530 1.804 1.00 87.44 575 LYS A C 1
ATOM 4593 O O . LYS A 1 575 ? 9.942 1.493 2.108 1.00 87.44 575 LYS A O 1
ATOM 4598 N N . ASP A 1 576 ? 11.808 0.651 1.174 1.00 88.38 576 ASP A N 1
ATOM 4599 C CA . ASP A 1 576 ? 12.416 1.955 0.885 1.00 88.38 576 ASP A CA 1
ATOM 4600 C C . ASP A 1 576 ? 11.584 2.755 -0.114 1.00 88.38 576 ASP A C 1
ATOM 4602 O O . ASP A 1 576 ? 11.457 3.968 0.031 1.00 88.38 576 ASP A O 1
ATOM 4606 N N . TYR A 1 577 ? 10.947 2.087 -1.080 1.00 90.31 577 TYR A N 1
ATOM 4607 C CA . TYR A 1 577 ? 9.992 2.736 -1.970 1.00 90.31 577 TYR A CA 1
ATOM 4608 C C . TYR A 1 577 ? 8.860 3.402 -1.171 1.00 90.31 577 TYR A C 1
ATOM 4610 O O . TYR A 1 577 ? 8.579 4.583 -1.359 1.00 90.31 577 TYR A O 1
ATOM 4618 N N . ASN A 1 578 ? 8.238 2.692 -0.226 1.00 84.44 578 ASN A N 1
ATOM 4619 C CA . ASN A 1 578 ? 7.151 3.255 0.579 1.00 84.44 578 ASN A CA 1
ATOM 4620 C C . ASN A 1 578 ? 7.598 4.377 1.520 1.00 84.44 578 ASN A C 1
ATOM 4622 O O . ASN A 1 578 ? 6.865 5.348 1.684 1.00 84.44 578 ASN A O 1
ATOM 4626 N N . GLU A 1 579 ? 8.766 4.240 2.145 1.00 87.69 579 GLU A N 1
ATOM 4627 C CA . GLU A 1 579 ? 9.249 5.190 3.153 1.00 87.69 579 GLU A CA 1
ATOM 4628 C C . GLU A 1 579 ? 9.918 6.428 2.535 1.00 87.69 579 GLU A C 1
ATOM 4630 O O . GLU A 1 579 ? 9.915 7.494 3.149 1.00 87.69 579 GLU A O 1
ATOM 4635 N N . ARG A 1 580 ? 10.516 6.301 1.341 1.00 89.25 580 ARG A N 1
ATOM 4636 C CA . ARG A 1 580 ? 11.442 7.307 0.790 1.00 89.25 580 ARG A CA 1
ATOM 4637 C C . ARG A 1 580 ? 11.112 7.786 -0.619 1.00 89.25 580 ARG A C 1
ATOM 4639 O O . ARG A 1 580 ? 11.814 8.659 -1.120 1.00 89.25 580 ARG A O 1
ATOM 4646 N N . ARG A 1 581 ? 10.061 7.291 -1.280 1.00 90.88 581 ARG A N 1
ATOM 4647 C CA . ARG A 1 581 ? 9.689 7.769 -2.627 1.00 90.88 581 ARG A CA 1
ATOM 4648 C C . ARG A 1 581 ? 9.584 9.295 -2.694 1.00 90.88 581 ARG A C 1
ATOM 4650 O O . ARG A 1 581 ? 10.170 9.883 -3.596 1.00 90.88 581 ARG A O 1
ATOM 4657 N N . ASP A 1 582 ? 8.897 9.938 -1.749 1.00 91.50 582 ASP A N 1
ATOM 4658 C CA . ASP A 1 582 ? 8.714 11.401 -1.784 1.00 91.50 582 ASP A CA 1
ATOM 4659 C C . ASP A 1 582 ? 10.021 12.164 -1.651 1.00 91.50 582 ASP A C 1
ATOM 4661 O O . ASP A 1 582 ? 10.193 13.202 -2.283 1.00 91.50 582 ASP A O 1
ATOM 4665 N N . HIS A 1 583 ? 10.979 11.607 -0.913 1.00 94.19 583 HIS A N 1
ATOM 4666 C CA . HIS A 1 583 ? 12.324 12.155 -0.851 1.00 94.19 583 HIS A CA 1
ATOM 4667 C C . HIS A 1 583 ? 12.992 12.174 -2.240 1.00 94.19 583 HIS A C 1
ATOM 4669 O O . HIS A 1 583 ? 13.558 13.193 -2.634 1.00 94.19 583 HIS A O 1
ATOM 4675 N N . TYR A 1 584 ? 12.866 11.097 -3.023 1.00 97.44 584 TYR A N 1
ATOM 4676 C CA . TYR A 1 584 ? 13.401 11.041 -4.388 1.00 97.44 584 TYR A CA 1
ATOM 4677 C C . TYR A 1 584 ? 12.614 11.900 -5.384 1.00 97.44 584 TYR A C 1
ATOM 4679 O O . TYR A 1 584 ? 13.216 12.514 -6.263 1.00 97.44 584 TYR A O 1
ATOM 4687 N N . LEU A 1 585 ? 11.288 11.992 -5.250 1.00 96.88 585 LEU A N 1
ATOM 4688 C CA . LEU A 1 585 ? 10.482 12.892 -6.082 1.00 96.88 585 LEU A CA 1
ATOM 4689 C C . LEU A 1 585 ? 10.841 14.356 -5.823 1.00 96.88 585 LEU A C 1
ATOM 4691 O O . LEU A 1 585 ? 10.954 15.129 -6.774 1.00 96.88 585 LEU A O 1
ATOM 4695 N N . HIS A 1 586 ? 11.060 14.736 -4.561 1.00 96.81 586 HIS A N 1
ATOM 4696 C CA . HIS A 1 586 ? 11.541 16.071 -4.213 1.00 96.81 586 HIS A CA 1
ATOM 4697 C C . HIS A 1 586 ? 12.903 16.336 -4.842 1.00 96.81 586 HIS A C 1
ATOM 4699 O O . HIS A 1 586 ? 13.069 17.336 -5.533 1.00 96.81 586 HIS A O 1
ATOM 4705 N N . ALA A 1 587 ? 13.851 15.408 -4.692 1.00 97.19 587 ALA A N 1
ATOM 4706 C CA . ALA A 1 587 ? 15.173 15.556 -5.287 1.00 97.19 587 ALA A CA 1
ATOM 4707 C C . ALA A 1 587 ? 15.122 15.693 -6.819 1.00 97.19 587 ALA A C 1
ATOM 4709 O O . ALA A 1 587 ? 15.837 16.522 -7.387 1.00 97.19 587 ALA A O 1
ATOM 4710 N N . TYR A 1 588 ? 14.255 14.923 -7.486 1.00 98.19 588 TYR A N 1
ATOM 4711 C CA . TYR A 1 588 ? 13.993 15.063 -8.918 1.00 98.19 588 TYR A CA 1
ATOM 4712 C C . TYR A 1 588 ? 13.470 16.464 -9.256 1.00 98.19 588 TYR A C 1
ATOM 4714 O O . TYR A 1 588 ? 14.021 17.133 -10.131 1.00 98.19 588 TYR A O 1
ATOM 4722 N N . TYR A 1 589 ? 12.422 16.911 -8.556 1.00 97.19 589 TYR A N 1
ATOM 4723 C CA . TYR A 1 589 ? 11.754 18.188 -8.799 1.00 97.19 589 TYR A CA 1
ATOM 4724 C C . TYR A 1 589 ? 12.682 19.383 -8.562 1.00 97.19 589 TYR A C 1
ATOM 4726 O O . TYR A 1 589 ? 12.748 20.286 -9.397 1.00 97.19 589 TYR A O 1
ATOM 4734 N N . ASP A 1 590 ? 13.436 19.368 -7.465 1.00 96.75 590 ASP A N 1
ATOM 4735 C CA . ASP A 1 590 ? 14.376 20.426 -7.102 1.00 96.75 590 ASP A CA 1
ATOM 4736 C C . ASP A 1 590 ? 15.515 20.511 -8.124 1.00 96.75 590 ASP A C 1
ATOM 4738 O O . ASP A 1 590 ? 15.807 21.591 -8.640 1.00 96.75 590 ASP A O 1
ATOM 4742 N N . THR A 1 591 ? 16.094 19.363 -8.501 1.00 97.81 591 THR A N 1
ATOM 4743 C CA . THR A 1 591 ? 17.157 19.298 -9.517 1.00 97.81 591 THR A CA 1
ATOM 4744 C C . THR A 1 591 ? 16.649 19.776 -10.879 1.00 97.81 591 THR A C 1
ATOM 4746 O O . THR A 1 591 ? 17.323 20.552 -11.559 1.00 97.81 591 THR A O 1
ATOM 4749 N N . LEU A 1 592 ? 15.450 19.351 -11.290 1.00 96.75 592 LEU A N 1
ATOM 4750 C CA . LEU A 1 592 ? 14.829 19.798 -12.536 1.00 96.75 592 LEU A CA 1
ATOM 4751 C C . LEU A 1 592 ? 14.578 21.310 -12.515 1.00 96.75 592 LEU A C 1
ATOM 4753 O O . LEU A 1 592 ? 14.905 21.992 -13.484 1.00 96.75 592 LEU A O 1
ATOM 4757 N N . THR A 1 593 ? 14.044 21.837 -11.413 1.00 96.00 593 THR A N 1
ATOM 4758 C CA . THR A 1 593 ? 13.749 23.266 -11.233 1.00 96.00 593 THR A CA 1
ATOM 4759 C C . THR A 1 593 ? 15.015 24.116 -11.297 1.00 96.00 593 THR A C 1
ATOM 4761 O O . THR A 1 593 ? 15.034 25.155 -11.959 1.00 96.00 593 THR A O 1
ATOM 4764 N N . GLU A 1 594 ? 16.089 23.668 -10.647 1.00 96.81 594 GLU A N 1
ATOM 4765 C CA . GLU A 1 594 ? 17.383 24.345 -10.677 1.00 96.81 594 GLU A CA 1
ATOM 4766 C C . GLU A 1 594 ? 17.964 24.360 -12.096 1.00 96.81 594 GLU A C 1
ATOM 4768 O O . GLU A 1 594 ? 18.313 25.418 -12.628 1.00 96.81 594 GLU A O 1
ATOM 4773 N N . LEU A 1 595 ? 18.040 23.192 -12.738 1.00 96.50 595 LEU A N 1
ATOM 4774 C CA . LEU A 1 595 ? 18.684 23.050 -14.039 1.00 96.50 595 LEU A CA 1
ATOM 4775 C C . LEU A 1 595 ? 17.862 23.687 -15.166 1.00 96.50 595 LEU A C 1
ATOM 4777 O O . LEU A 1 595 ? 18.432 24.279 -16.083 1.00 96.50 595 LEU A O 1
ATOM 4781 N N . ALA A 1 596 ? 16.535 23.592 -15.128 1.00 93.75 596 ALA A N 1
ATOM 4782 C CA . ALA A 1 596 ? 15.641 24.178 -16.126 1.00 93.75 596 ALA A CA 1
ATOM 4783 C C . ALA A 1 596 ? 15.264 25.638 -15.810 1.00 93.75 596 ALA A C 1
ATOM 4785 O O . ALA A 1 596 ? 14.286 26.152 -16.352 1.00 93.75 596 ALA A O 1
ATOM 4786 N N . SER A 1 597 ? 16.036 26.327 -14.961 1.00 91.88 597 SER A N 1
ATOM 4787 C CA . SER A 1 597 ? 15.790 27.725 -14.606 1.00 91.88 597 SER A CA 1
ATOM 4788 C C . SER A 1 597 ? 15.628 28.612 -15.848 1.00 91.88 597 SER A C 1
ATOM 4790 O O . SER A 1 597 ? 16.474 28.639 -16.744 1.00 91.88 597 SER A O 1
ATOM 4792 N N . GLY A 1 598 ? 14.505 29.332 -15.908 1.00 88.50 598 GLY A N 1
ATOM 4793 C CA . GLY A 1 598 ? 14.116 30.160 -17.053 1.00 88.50 598 GLY A CA 1
ATOM 4794 C C . GLY A 1 598 ? 13.267 29.452 -18.117 1.00 88.50 598 GLY A C 1
ATOM 4795 O O . GLY A 1 598 ? 12.819 30.121 -19.048 1.00 88.50 598 GLY A O 1
ATOM 4796 N N . CYS A 1 599 ? 13.009 28.149 -17.979 1.00 92.06 599 CYS A N 1
ATOM 4797 C CA . CYS A 1 599 ? 12.035 27.406 -18.782 1.00 92.06 599 CYS A CA 1
ATOM 4798 C C . CYS A 1 599 ? 10.689 27.295 -18.051 1.00 92.06 599 CYS A C 1
ATOM 4800 O O . CYS A 1 599 ? 10.613 27.437 -16.830 1.00 92.06 599 CYS A O 1
ATOM 4802 N N . GLU A 1 600 ? 9.621 27.019 -18.798 1.00 90.94 600 GLU A N 1
ATOM 4803 C CA . GLU A 1 600 ? 8.352 26.588 -18.206 1.00 90.94 600 GLU A CA 1
ATOM 4804 C C . GLU A 1 600 ? 8.496 25.133 -17.738 1.00 90.94 600 GLU A C 1
ATOM 4806 O O . GLU A 1 600 ? 8.962 24.279 -18.496 1.00 90.94 600 GLU A O 1
ATOM 4811 N N . LEU A 1 601 ? 8.156 24.866 -16.474 1.00 91.38 601 LEU A N 1
ATOM 4812 C CA . LEU A 1 601 ? 8.266 23.528 -15.896 1.00 91.38 601 LEU A CA 1
ATOM 4813 C C . LEU A 1 601 ? 7.052 22.665 -16.266 1.00 91.38 601 LEU A C 1
ATOM 4815 O O . LEU A 1 601 ? 5.939 23.193 -16.338 1.00 91.38 601 LEU A O 1
ATOM 4819 N N . PRO A 1 602 ? 7.229 21.337 -16.421 1.00 88.94 602 PRO A N 1
ATOM 4820 C CA . PRO A 1 602 ? 6.119 20.432 -16.697 1.00 88.94 602 PRO A CA 1
ATOM 4821 C C . PRO A 1 602 ? 5.026 20.425 -15.634 1.00 88.94 602 PRO A C 1
ATOM 4823 O O . PRO A 1 602 ? 3.846 20.330 -15.974 1.00 88.94 602 PRO A O 1
ATOM 4826 N N . TRP A 1 603 ? 5.432 20.582 -14.375 1.00 93.19 603 TRP A N 1
ATOM 4827 C CA . TRP A 1 603 ? 4.551 20.723 -13.225 1.00 93.19 603 TRP A CA 1
ATOM 4828 C C . TRP A 1 603 ? 4.929 22.008 -12.483 1.00 93.19 603 TRP A C 1
ATOM 4830 O O . TRP A 1 603 ? 6.057 22.118 -12.003 1.00 93.19 603 TRP A O 1
ATOM 4840 N N . PRO A 1 604 ? 4.027 22.998 -12.417 1.00 85.06 604 PRO A N 1
ATOM 4841 C CA . PRO A 1 604 ? 4.210 24.229 -11.651 1.00 85.06 604 PRO A CA 1
ATOM 4842 C C . PRO A 1 604 ? 4.524 24.044 -10.162 1.00 85.06 604 PRO A C 1
ATOM 4844 O O . PRO A 1 604 ? 5.145 24.923 -9.560 1.00 85.06 604 PRO A O 1
ATOM 4847 N N . THR A 1 605 ? 4.052 22.953 -9.554 1.00 90.06 605 THR A N 1
ATOM 4848 C CA . THR A 1 605 ? 4.243 22.659 -8.130 1.00 90.06 605 THR A CA 1
ATOM 4849 C C . THR A 1 605 ? 4.663 21.209 -7.915 1.00 90.06 605 THR A C 1
ATOM 4851 O O . THR A 1 605 ? 4.398 20.336 -8.744 1.00 90.06 605 THR A O 1
ATOM 4854 N N . PHE A 1 606 ? 5.293 20.949 -6.768 1.00 91.00 606 PHE A N 1
ATOM 4855 C CA . PHE A 1 606 ? 5.629 19.591 -6.350 1.00 91.00 606 PHE A CA 1
ATOM 4856 C C . PHE A 1 606 ? 4.377 18.713 -6.186 1.00 91.00 606 PHE A C 1
ATOM 4858 O O . PHE A 1 606 ? 4.373 17.570 -6.634 1.00 91.00 606 PHE A O 1
ATOM 4865 N N . ASP A 1 607 ? 3.294 19.261 -5.629 1.00 88.19 607 ASP A N 1
ATOM 4866 C CA . ASP A 1 607 ? 2.034 18.531 -5.444 1.00 88.19 607 ASP A CA 1
ATOM 4867 C C . ASP A 1 607 ? 1.441 18.072 -6.788 1.00 88.19 607 ASP A C 1
ATOM 4869 O O . ASP A 1 607 ? 0.985 16.935 -6.912 1.00 88.19 607 ASP A O 1
ATOM 4873 N N . GLU A 1 608 ? 1.518 18.913 -7.827 1.00 88.38 608 GLU A N 1
ATOM 4874 C CA . GLU A 1 608 ? 1.099 18.543 -9.185 1.00 88.38 608 GLU A CA 1
ATOM 4875 C C . GLU A 1 608 ? 1.980 17.437 -9.791 1.00 88.38 608 GLU A C 1
ATOM 4877 O O . GLU A 1 608 ? 1.459 16.549 -10.475 1.00 88.38 608 GLU A O 1
ATOM 4882 N N . LEU A 1 609 ? 3.295 17.446 -9.523 1.00 93.50 609 LEU A N 1
ATOM 4883 C CA . LEU A 1 609 ? 4.189 16.352 -9.918 1.00 93.50 609 LEU A CA 1
ATOM 4884 C C . LEU A 1 609 ? 3.782 15.046 -9.236 1.00 93.50 609 LEU A C 1
ATOM 4886 O O . LEU A 1 609 ? 3.704 14.021 -9.911 1.00 93.50 609 LEU A O 1
ATOM 4890 N N . VAL A 1 610 ? 3.505 15.066 -7.929 1.00 89.75 610 VAL A N 1
ATOM 4891 C CA . VAL A 1 610 ? 3.105 13.868 -7.173 1.00 89.75 610 VAL A CA 1
ATOM 4892 C C . VAL A 1 610 ? 1.779 13.316 -7.697 1.00 89.75 610 VAL A C 1
ATOM 4894 O O . VAL A 1 610 ? 1.671 12.115 -7.948 1.00 89.75 610 VAL A O 1
ATOM 4897 N N . GLU A 1 611 ? 0.791 14.179 -7.950 1.00 85.12 611 GLU A N 1
ATOM 4898 C CA . GLU A 1 611 ? -0.495 13.766 -8.523 1.00 85.12 611 GLU A CA 1
ATOM 4899 C C . GLU A 1 611 ? -0.317 13.102 -9.900 1.00 85.12 611 GLU A C 1
ATOM 4901 O O . GLU A 1 611 ? -0.923 12.066 -10.193 1.00 85.12 611 GLU A O 1
ATOM 4906 N N . CYS A 1 612 ? 0.532 13.675 -10.757 1.00 88.88 612 CYS A N 1
ATOM 4907 C CA . CYS A 1 612 ? 0.828 13.113 -12.073 1.00 88.88 612 CYS A CA 1
ATOM 4908 C C . CYS A 1 612 ? 1.660 11.826 -11.985 1.00 88.88 612 CYS A C 1
ATOM 4910 O O . CYS A 1 612 ? 1.438 10.908 -12.778 1.00 88.88 612 CYS A O 1
ATOM 4912 N N . TYR A 1 613 ? 2.573 11.731 -11.016 1.00 91.75 613 TYR A N 1
ATOM 4913 C CA . TYR A 1 613 ? 3.375 10.537 -10.764 1.00 91.75 613 TYR A CA 1
ATOM 4914 C C . TYR A 1 613 ? 2.488 9.342 -10.425 1.00 91.75 613 TYR A C 1
ATOM 4916 O O . TYR A 1 613 ? 2.657 8.294 -11.035 1.00 91.75 613 TYR A O 1
ATOM 4924 N N . GLU A 1 614 ? 1.498 9.488 -9.543 1.00 84.94 614 GLU A N 1
ATOM 4925 C CA . GLU A 1 614 ? 0.601 8.378 -9.172 1.00 84.94 614 GLU A CA 1
ATOM 4926 C C . GLU A 1 614 ? -0.240 7.868 -10.365 1.00 84.94 614 GLU A C 1
ATOM 4928 O O . GLU A 1 614 ? -0.423 6.657 -10.557 1.00 84.94 614 GLU A O 1
ATOM 4933 N N . LYS A 1 615 ? -0.676 8.790 -11.239 1.00 81.19 615 LYS A N 1
ATOM 4934 C CA . LYS A 1 615 ? -1.372 8.474 -12.502 1.00 81.19 615 LYS A CA 1
ATOM 4935 C C . LYS A 1 615 ? -0.506 7.635 -13.432 1.00 81.19 615 LYS A C 1
ATOM 4937 O O . LYS A 1 615 ? -0.950 6.603 -13.940 1.00 81.19 615 LYS A O 1
ATOM 4942 N N . VAL A 1 616 ? 0.719 8.095 -13.671 1.00 84.81 616 VAL A N 1
ATOM 4943 C CA . VAL A 1 616 ? 1.665 7.444 -14.585 1.00 84.81 616 VAL A CA 1
ATOM 4944 C C . VAL A 1 616 ? 2.177 6.127 -13.995 1.00 84.81 616 VAL A C 1
ATOM 4946 O O . VAL A 1 616 ? 2.241 5.125 -14.709 1.00 84.81 616 VAL A O 1
ATOM 4949 N N . PHE A 1 617 ? 2.430 6.089 -12.684 1.00 86.12 617 PHE A N 1
ATOM 4950 C CA . PHE A 1 617 ? 2.840 4.903 -11.935 1.00 86.12 617 PHE A CA 1
ATOM 4951 C C . PHE A 1 617 ? 1.899 3.730 -12.174 1.00 86.12 617 PHE A C 1
ATOM 4953 O O . PHE A 1 617 ? 2.335 2.656 -12.586 1.00 86.12 617 PHE A O 1
ATOM 4960 N N . THR A 1 618 ? 0.602 3.964 -11.990 1.00 76.56 618 THR A N 1
ATOM 4961 C CA . THR A 1 618 ? -0.428 2.938 -12.160 1.00 76.56 618 THR A CA 1
ATOM 4962 C C . THR A 1 618 ? -0.365 2.316 -13.553 1.00 76.56 618 THR A C 1
ATOM 4964 O O . THR A 1 618 ? -0.331 1.094 -13.684 1.00 76.56 618 THR A O 1
ATOM 4967 N N . LEU A 1 619 ? -0.276 3.137 -14.605 1.00 74.12 619 LEU A N 1
ATOM 4968 C CA . LEU A 1 619 ? -0.212 2.631 -15.977 1.00 74.12 619 LEU A CA 1
ATOM 4969 C C . LEU A 1 619 ? 1.062 1.846 -16.272 1.00 74.12 619 LEU A C 1
ATOM 4971 O O . LEU A 1 619 ? 0.998 0.792 -16.905 1.00 74.12 619 LEU A O 1
ATOM 4975 N N . ILE A 1 620 ? 2.211 2.350 -15.829 1.00 75.56 620 ILE A N 1
ATOM 4976 C CA . ILE A 1 620 ? 3.508 1.728 -16.105 1.00 75.56 620 ILE A CA 1
ATOM 4977 C C . ILE A 1 620 ? 3.624 0.399 -15.377 1.00 75.56 620 ILE A C 1
ATOM 4979 O O . ILE A 1 620 ? 3.983 -0.598 -15.999 1.00 75.56 620 ILE A O 1
ATOM 4983 N N . VAL A 1 621 ? 3.262 0.348 -14.096 1.00 71.06 621 VAL A N 1
ATOM 4984 C CA . VAL A 1 621 ? 3.304 -0.890 -13.313 1.00 71.06 621 VAL A CA 1
ATOM 4985 C C . VAL A 1 621 ? 2.467 -1.977 -13.975 1.00 71.06 621 VAL A C 1
ATOM 4987 O O . VAL A 1 621 ? 2.931 -3.105 -14.119 1.00 71.06 621 VAL A O 1
ATOM 4990 N N . ILE A 1 622 ? 1.261 -1.657 -14.440 1.00 68.06 622 ILE A N 1
ATOM 4991 C CA . ILE A 1 622 ? 0.383 -2.657 -15.055 1.00 68.06 622 ILE A CA 1
ATOM 4992 C C . ILE A 1 622 ? 0.900 -3.081 -16.434 1.00 68.06 622 ILE A C 1
ATOM 4994 O O . ILE A 1 622 ? 0.893 -4.267 -16.758 1.00 68.06 622 ILE A O 1
ATOM 4998 N N . ASN A 1 623 ? 1.406 -2.138 -17.233 1.00 67.06 623 ASN A N 1
ATOM 4999 C CA . ASN A 1 623 ? 1.915 -2.454 -18.564 1.00 67.06 623 ASN A CA 1
ATOM 5000 C C . ASN A 1 623 ? 3.210 -3.277 -18.518 1.00 67.06 623 ASN A C 1
ATOM 5002 O O . ASN A 1 623 ? 3.419 -4.124 -19.376 1.00 67.06 623 ASN A O 1
ATOM 5006 N N . TRP A 1 624 ? 4.067 -3.075 -17.518 1.00 66.88 624 TRP A N 1
ATOM 5007 C CA . TRP A 1 624 ? 5.386 -3.712 -17.466 1.00 66.88 624 TRP A CA 1
ATOM 5008 C C . TRP A 1 624 ? 5.468 -4.932 -16.547 1.00 66.88 624 TRP A C 1
ATOM 5010 O O . TRP A 1 624 ? 6.333 -5.785 -16.743 1.00 66.88 624 TRP A O 1
ATOM 5020 N N . SER A 1 625 ? 4.551 -5.074 -15.589 1.00 61.97 625 SER A N 1
ATOM 5021 C CA . SER A 1 625 ? 4.539 -6.211 -14.658 1.00 61.97 625 SER A CA 1
ATOM 5022 C C . SER A 1 625 ? 4.479 -7.565 -15.370 1.00 61.97 625 SER A C 1
ATOM 5024 O O . SER A 1 625 ? 5.192 -8.478 -14.971 1.00 61.97 625 SER A O 1
ATOM 5026 N N . HIS A 1 626 ? 3.735 -7.706 -16.471 1.00 59.12 626 HIS A N 1
ATOM 5027 C CA . HIS A 1 626 ? 3.708 -8.969 -17.221 1.00 59.12 626 HIS A CA 1
ATOM 5028 C C . HIS A 1 626 ? 5.040 -9.299 -17.923 1.00 59.12 626 HIS A C 1
ATOM 5030 O O . HIS A 1 626 ? 5.433 -10.464 -17.948 1.00 59.12 626 HIS A O 1
ATOM 5036 N N . VAL A 1 627 ? 5.747 -8.292 -18.457 1.00 57.56 627 VAL A N 1
ATOM 5037 C CA . VAL A 1 627 ? 7.042 -8.467 -19.142 1.00 57.56 627 VAL A CA 1
ATOM 5038 C C . VAL A 1 627 ? 8.093 -8.939 -18.145 1.00 57.56 627 VAL A C 1
ATOM 5040 O O . VAL A 1 627 ? 8.789 -9.920 -18.387 1.00 57.56 627 VAL A O 1
ATOM 5043 N N . PHE A 1 628 ? 8.156 -8.302 -16.977 1.00 59.31 628 PHE A N 1
ATOM 5044 C CA . PHE A 1 628 ? 9.131 -8.679 -15.963 1.00 59.31 628 PHE A CA 1
ATOM 5045 C C . PHE A 1 628 ? 8.809 -10.006 -15.259 1.00 59.31 628 PHE A C 1
ATOM 5047 O O . PHE A 1 628 ? 9.726 -10.729 -14.867 1.00 59.31 628 PHE A O 1
ATOM 5054 N N . LEU A 1 629 ? 7.526 -10.371 -15.122 1.00 54.47 629 LEU A N 1
ATOM 5055 C CA . LEU A 1 629 ? 7.126 -11.687 -14.609 1.00 54.47 629 LEU A CA 1
ATOM 5056 C C . LEU A 1 629 ? 7.532 -12.827 -15.561 1.00 54.47 629 LEU A C 1
ATOM 5058 O O . LEU A 1 629 ? 7.816 -13.926 -15.089 1.00 54.47 629 LEU A O 1
ATOM 5062 N N . GLN A 1 630 ? 7.617 -12.586 -16.876 1.00 51.84 630 GLN A N 1
ATOM 5063 C CA . GLN A 1 630 ? 8.182 -13.561 -17.820 1.00 51.84 630 GLN A CA 1
ATOM 5064 C C . GLN A 1 630 ? 9.691 -13.743 -17.603 1.00 51.84 630 GLN A C 1
ATOM 5066 O O . GLN A 1 630 ? 10.161 -14.883 -17.553 1.00 51.84 630 GLN A O 1
ATOM 5071 N N . THR A 1 631 ? 10.426 -12.655 -17.352 1.00 51.16 631 THR A N 1
ATOM 5072 C CA . THR A 1 631 ? 11.861 -12.686 -17.015 1.00 51.16 631 THR A CA 1
ATOM 5073 C C . THR A 1 631 ? 12.155 -13.524 -15.759 1.00 51.16 631 THR A C 1
ATOM 5075 O O . THR A 1 631 ? 13.174 -14.215 -15.700 1.00 51.16 631 THR A O 1
ATOM 5078 N N . LEU A 1 632 ? 11.226 -13.580 -14.788 1.00 50.97 632 LEU A N 1
ATOM 5079 C CA . LEU A 1 632 ? 11.346 -14.439 -13.593 1.00 50.97 632 LEU A CA 1
ATOM 5080 C C . LEU A 1 632 ? 11.505 -15.927 -13.921 1.00 50.97 632 LEU A C 1
ATOM 5082 O O . LEU A 1 632 ? 12.140 -16.663 -13.165 1.00 50.97 632 LEU A O 1
ATOM 5086 N N . SER A 1 633 ? 10.908 -16.389 -15.022 1.00 49.00 633 SER A N 1
ATOM 5087 C CA . SER A 1 633 ? 10.975 -17.798 -15.416 1.00 49.00 633 SER A CA 1
ATOM 5088 C C . SER A 1 633 ? 12.346 -18.187 -15.976 1.00 49.00 633 SER A C 1
ATOM 5090 O O . SER A 1 633 ? 12.747 -19.346 -15.851 1.00 49.00 633 SER A O 1
ATOM 5092 N N . GLU A 1 634 ? 13.084 -17.217 -16.520 1.00 47.50 634 GLU A N 1
ATOM 5093 C CA . GLU A 1 634 ? 14.396 -17.404 -17.137 1.00 47.50 634 GLU A CA 1
ATOM 5094 C C . GLU A 1 634 ? 15.529 -17.244 -16.113 1.00 47.50 634 GLU A C 1
ATOM 5096 O O . GLU A 1 634 ? 16.457 -18.047 -16.091 1.00 47.50 634 GLU A O 1
ATOM 5101 N N . GLU A 1 635 ? 15.448 -16.288 -15.185 1.00 46.38 635 GLU A N 1
ATOM 5102 C CA . GLU A 1 635 ? 16.528 -16.045 -14.213 1.00 46.38 635 GLU A CA 1
ATOM 5103 C C . GLU A 1 635 ? 16.672 -17.121 -13.132 1.00 46.38 635 GLU A C 1
ATOM 5105 O O . GLU A 1 635 ? 17.792 -17.410 -12.698 1.00 46.38 635 GLU A O 1
ATOM 5110 N N . VAL A 1 636 ? 15.578 -17.790 -12.747 1.00 47.41 636 VAL A N 1
ATOM 5111 C CA . VAL A 1 636 ? 15.634 -18.977 -11.871 1.00 47.41 636 VAL A CA 1
ATOM 5112 C C . VAL A 1 636 ? 16.461 -20.101 -12.519 1.00 47.41 636 VAL A C 1
ATOM 5114 O O . VAL A 1 636 ? 17.047 -20.920 -11.813 1.00 47.41 636 VAL A O 1
ATOM 5117 N N . VAL A 1 637 ? 16.566 -20.119 -13.854 1.00 43.94 637 VAL A N 1
ATOM 5118 C CA . VAL A 1 637 ? 17.356 -21.098 -14.620 1.00 43.94 637 VAL A CA 1
ATOM 5119 C C . VAL A 1 637 ? 18.848 -20.738 -14.655 1.00 43.94 637 VAL A C 1
ATOM 5121 O O . VAL A 1 637 ? 19.682 -21.631 -14.800 1.00 43.94 637 VAL A O 1
ATOM 5124 N N . VAL A 1 638 ? 19.201 -19.457 -14.492 1.00 47.78 638 VAL A N 1
ATOM 5125 C CA . VAL A 1 638 ? 20.588 -18.956 -14.586 1.00 47.78 638 VAL A CA 1
ATOM 5126 C C . VAL A 1 638 ? 21.265 -18.827 -13.210 1.00 47.78 638 VAL A C 1
ATOM 5128 O O . VAL A 1 638 ? 22.484 -18.664 -13.132 1.00 47.78 638 VAL A O 1
ATOM 5131 N N . ALA A 1 639 ? 20.512 -18.930 -12.108 1.00 57.84 639 ALA A N 1
ATOM 5132 C CA . ALA A 1 639 ? 21.066 -18.879 -10.756 1.00 57.84 639 ALA A CA 1
ATOM 5133 C C . ALA A 1 639 ? 22.114 -19.982 -10.519 1.00 57.84 639 ALA A C 1
ATOM 5135 O O . ALA A 1 639 ? 21.924 -21.144 -10.884 1.00 57.84 639 ALA A O 1
ATOM 5136 N N . SER A 1 640 ? 23.220 -19.634 -9.850 1.00 57.84 640 SER A N 1
ATOM 5137 C CA . SER A 1 640 ? 24.307 -20.588 -9.586 1.00 57.84 640 SER A CA 1
ATOM 5138 C C . SER A 1 640 ? 23.897 -21.691 -8.598 1.00 57.84 640 SER A C 1
ATOM 5140 O O . SER A 1 640 ? 24.519 -22.755 -8.539 1.00 57.84 640 SER A O 1
ATOM 5142 N N . SER A 1 641 ? 22.826 -21.444 -7.832 1.00 71.94 641 SER A N 1
ATOM 5143 C CA . SER A 1 641 ? 22.193 -22.398 -6.928 1.00 71.94 641 SER A CA 1
ATOM 5144 C C . SER A 1 641 ? 20.694 -22.130 -6.770 1.00 71.94 641 SER A C 1
ATOM 5146 O O . SER A 1 641 ? 20.227 -20.998 -6.887 1.00 71.94 641 SER A O 1
ATOM 5148 N N . GLU A 1 642 ? 19.946 -23.170 -6.404 1.00 69.75 642 GLU A N 1
ATOM 5149 C CA . GLU A 1 642 ? 18.506 -23.096 -6.116 1.00 69.75 642 GLU A CA 1
ATOM 5150 C C . GLU A 1 642 ? 18.182 -22.104 -4.984 1.00 69.75 642 GLU A C 1
ATOM 5152 O O . GLU A 1 642 ? 17.202 -21.365 -5.052 1.00 69.75 642 GLU A O 1
ATOM 5157 N N . LYS A 1 643 ? 19.054 -22.022 -3.970 1.00 75.00 643 LYS A N 1
ATOM 5158 C CA . LYS A 1 643 ? 18.904 -21.089 -2.845 1.00 75.00 643 LYS A CA 1
ATOM 5159 C C . LYS A 1 643 ? 19.039 -19.628 -3.280 1.00 75.00 643 LYS A C 1
ATOM 5161 O O . LYS A 1 643 ? 18.301 -18.777 -2.797 1.00 75.00 643 LYS A O 1
ATOM 5166 N N . GLU A 1 644 ? 19.988 -19.340 -4.166 1.00 73.75 644 GLU A N 1
ATOM 5167 C CA . GLU A 1 644 ? 20.181 -17.998 -4.718 1.00 73.75 644 GLU A CA 1
ATOM 5168 C C . GLU A 1 644 ? 19.001 -17.593 -5.609 1.00 73.75 644 GLU A C 1
ATOM 5170 O O . GLU A 1 644 ? 18.485 -16.485 -5.474 1.00 73.75 644 GLU A O 1
ATOM 5175 N N . GLY A 1 645 ? 18.520 -18.511 -6.455 1.00 74.19 645 GLY A N 1
ATOM 5176 C CA . GLY A 1 645 ? 17.335 -18.284 -7.283 1.00 74.19 645 GLY A CA 1
ATOM 5177 C C . GLY A 1 645 ? 16.084 -17.990 -6.451 1.00 74.19 645 GLY A C 1
ATOM 5178 O O . GLY A 1 645 ? 15.364 -17.039 -6.746 1.00 74.19 645 GLY A O 1
ATOM 5179 N N . ALA A 1 646 ? 15.862 -18.742 -5.368 1.00 73.69 646 ALA A N 1
ATOM 5180 C CA . ALA A 1 646 ? 14.737 -18.516 -4.460 1.00 73.69 646 ALA A CA 1
ATOM 5181 C C . ALA A 1 646 ? 14.791 -17.136 -3.776 1.00 73.69 646 ALA A C 1
ATOM 5183 O O . ALA A 1 646 ? 13.772 -16.454 -3.708 1.00 73.69 646 ALA A O 1
ATOM 5184 N N . ALA A 1 647 ? 15.973 -16.699 -3.325 1.00 77.94 647 ALA A N 1
ATOM 5185 C CA . ALA A 1 647 ? 16.141 -15.398 -2.675 1.00 77.94 647 ALA A CA 1
ATOM 5186 C C . ALA A 1 647 ? 15.885 -14.223 -3.637 1.00 77.94 647 ALA A C 1
ATOM 5188 O O . ALA A 1 647 ? 15.174 -13.281 -3.290 1.00 77.94 647 ALA A O 1
ATOM 5189 N N . ARG A 1 648 ? 16.409 -14.291 -4.869 1.00 80.12 648 ARG A N 1
ATOM 5190 C CA . ARG A 1 648 ? 16.151 -13.268 -5.902 1.00 80.12 648 ARG A CA 1
ATOM 5191 C C . ARG A 1 648 ? 14.664 -13.183 -6.247 1.00 80.12 648 ARG A C 1
ATOM 5193 O O . ARG A 1 648 ? 14.113 -12.092 -6.372 1.00 80.12 648 ARG A O 1
ATOM 5200 N N . LEU A 1 649 ? 14.005 -14.335 -6.347 1.00 75.50 649 LEU A N 1
ATOM 5201 C CA . LEU A 1 649 ? 12.576 -14.425 -6.628 1.00 75.50 649 LEU A CA 1
ATOM 5202 C C . LEU A 1 649 ? 11.721 -13.807 -5.505 1.00 75.50 649 LEU A C 1
ATOM 5204 O O . LEU A 1 649 ? 10.717 -13.153 -5.783 1.00 75.50 649 LEU A O 1
ATOM 5208 N N . GLU A 1 650 ? 12.122 -13.981 -4.245 1.00 80.31 650 GLU A N 1
ATOM 5209 C CA . GLU A 1 650 ? 11.447 -13.383 -3.088 1.00 80.31 650 GLU A CA 1
ATOM 5210 C C . GLU A 1 650 ? 11.514 -11.848 -3.107 1.00 80.31 650 GLU A C 1
ATOM 5212 O O . GLU A 1 650 ? 10.475 -11.195 -2.974 1.00 80.31 650 GLU A O 1
ATOM 5217 N N . ILE A 1 651 ? 12.699 -11.277 -3.362 1.00 80.62 651 ILE A N 1
ATOM 5218 C CA . ILE A 1 651 ? 12.897 -9.822 -3.508 1.00 80.62 651 ILE A CA 1
ATOM 5219 C C . ILE A 1 651 ? 11.984 -9.274 -4.607 1.00 80.62 651 ILE A C 1
ATOM 5221 O O . ILE A 1 651 ? 11.258 -8.299 -4.404 1.00 80.62 651 ILE A O 1
ATOM 5225 N N . LEU A 1 652 ? 11.971 -9.932 -5.767 1.00 76.88 652 LEU A N 1
ATOM 5226 C CA . LEU A 1 652 ? 11.162 -9.497 -6.898 1.00 76.88 652 LEU A CA 1
ATOM 5227 C C . LEU A 1 652 ? 9.666 -9.563 -6.578 1.00 76.88 652 LEU A C 1
ATOM 5229 O O . LEU A 1 652 ? 8.962 -8.581 -6.806 1.00 76.88 652 LEU A O 1
ATOM 5233 N N . HIS A 1 653 ? 9.162 -10.647 -5.976 1.00 77.12 653 HIS A N 1
ATOM 5234 C CA . HIS A 1 653 ? 7.755 -10.700 -5.558 1.00 77.12 653 HIS A CA 1
ATOM 5235 C C . HIS A 1 653 ? 7.379 -9.596 -4.577 1.00 77.12 653 HIS A C 1
ATOM 5237 O O . HIS A 1 653 ? 6.275 -9.064 -4.682 1.00 77.12 653 HIS A O 1
ATOM 5243 N N . ALA A 1 654 ? 8.260 -9.258 -3.632 1.00 81.88 654 ALA A N 1
ATOM 5244 C CA . ALA A 1 654 ? 8.007 -8.182 -2.684 1.00 81.88 654 ALA A CA 1
ATOM 5245 C C . ALA A 1 654 ? 7.865 -6.832 -3.406 1.00 81.88 654 ALA A C 1
ATOM 5247 O O . ALA A 1 654 ? 6.887 -6.120 -3.166 1.00 81.88 654 ALA A O 1
ATOM 5248 N N . LYS A 1 655 ? 8.774 -6.520 -4.344 1.00 83.19 655 LYS A N 1
ATOM 5249 C CA . LYS A 1 655 ? 8.697 -5.313 -5.187 1.00 83.19 655 LYS A CA 1
ATOM 5250 C C . LYS A 1 655 ? 7.394 -5.279 -6.003 1.00 83.19 655 LYS A C 1
ATOM 5252 O O . LYS A 1 655 ? 6.665 -4.293 -5.943 1.00 83.19 655 LYS A O 1
ATOM 5257 N N . TYR A 1 656 ? 7.041 -6.366 -6.697 1.00 77.94 656 TYR A N 1
ATOM 5258 C CA . TYR A 1 656 ? 5.815 -6.434 -7.514 1.00 77.94 656 TYR A CA 1
ATOM 5259 C C . TYR A 1 656 ? 4.531 -6.340 -6.705 1.00 77.94 656 TYR A C 1
ATOM 5261 O O . TYR A 1 656 ? 3.630 -5.597 -7.086 1.00 77.94 656 TYR A O 1
ATOM 5269 N N . ARG A 1 657 ? 4.450 -7.047 -5.576 1.00 77.50 657 ARG A N 1
ATOM 5270 C CA . ARG A 1 657 ? 3.297 -6.968 -4.675 1.00 77.50 657 ARG A CA 1
ATOM 5271 C C . ARG A 1 657 ? 3.093 -5.536 -4.188 1.00 77.50 657 ARG A C 1
ATOM 5273 O O . ARG A 1 657 ? 1.978 -5.034 -4.247 1.00 77.50 657 ARG A O 1
ATOM 5280 N N . ASN A 1 658 ? 4.170 -4.863 -3.778 1.00 82.69 658 ASN A N 1
ATOM 5281 C CA . ASN A 1 658 ? 4.096 -3.469 -3.357 1.00 82.69 658 ASN A CA 1
ATOM 5282 C C . ASN A 1 658 ? 3.613 -2.548 -4.481 1.00 82.69 658 ASN A C 1
ATOM 5284 O O . ASN A 1 658 ? 2.691 -1.761 -4.268 1.00 82.69 658 ASN A O 1
ATOM 5288 N N . MET A 1 659 ? 4.193 -2.672 -5.677 1.00 78.31 659 MET A N 1
ATOM 5289 C CA . MET A 1 659 ? 3.764 -1.876 -6.823 1.00 78.31 659 MET A CA 1
ATOM 5290 C C . MET A 1 659 ? 2.280 -2.080 -7.139 1.00 78.31 659 MET A C 1
ATOM 5292 O O . MET A 1 659 ? 1.554 -1.121 -7.404 1.00 78.31 659 MET A O 1
ATOM 5296 N N . PHE A 1 660 ? 1.832 -3.332 -7.073 1.00 75.25 660 PHE A N 1
ATOM 5297 C CA . PHE A 1 660 ? 0.452 -3.708 -7.316 1.00 75.25 660 PHE A CA 1
ATOM 5298 C C . PHE A 1 660 ? -0.508 -3.106 -6.283 1.00 75.25 660 PHE A C 1
ATOM 5300 O O . PHE A 1 660 ? -1.491 -2.472 -6.661 1.00 75.25 660 PHE A O 1
ATOM 5307 N N . ASP A 1 661 ? -0.202 -3.243 -4.990 1.00 74.94 661 ASP A N 1
ATOM 5308 C CA . ASP A 1 661 ? -1.027 -2.697 -3.907 1.00 74.94 661 ASP A CA 1
ATOM 5309 C C . ASP A 1 661 ? -1.198 -1.174 -4.041 1.00 74.94 661 ASP A C 1
ATOM 5311 O O . ASP A 1 661 ? -2.288 -0.638 -3.821 1.00 74.94 661 ASP A O 1
ATOM 5315 N N . ARG A 1 662 ? -0.147 -0.471 -4.479 1.00 77.94 662 ARG A N 1
ATOM 5316 C CA . ARG A 1 662 ? -0.204 0.975 -4.732 1.00 77.94 662 ARG A CA 1
ATOM 5317 C C . ARG A 1 662 ? -1.048 1.330 -5.950 1.00 77.94 662 ARG A C 1
ATOM 5319 O O . ARG A 1 662 ? -1.897 2.213 -5.853 1.00 77.94 662 ARG A O 1
ATOM 5326 N N . ALA A 1 663 ? -0.859 0.631 -7.069 1.00 74.25 663 ALA A N 1
ATOM 5327 C CA . ALA A 1 663 ? -1.675 0.835 -8.265 1.00 74.25 663 ALA A CA 1
ATOM 5328 C C . ALA A 1 663 ? -3.164 0.579 -7.967 1.00 74.25 663 ALA A C 1
ATOM 5330 O O . ALA A 1 663 ? -4.024 1.351 -8.383 1.00 74.25 663 ALA A O 1
ATOM 5331 N N . ALA A 1 664 ? -3.477 -0.455 -7.181 1.00 67.94 664 ALA A N 1
ATOM 5332 C CA . ALA A 1 664 ? -4.834 -0.750 -6.734 1.00 67.94 664 ALA A CA 1
ATOM 5333 C C . ALA A 1 664 ? -5.424 0.371 -5.868 1.00 67.94 664 ALA A C 1
ATOM 5335 O O . ALA A 1 664 ? -6.539 0.818 -6.138 1.00 67.94 664 ALA A O 1
ATOM 5336 N N . CYS A 1 665 ? -4.671 0.852 -4.875 1.00 66.44 665 CYS A N 1
ATOM 5337 C CA . CYS A 1 665 ? -5.058 1.979 -4.022 1.00 66.44 665 CYS A CA 1
ATOM 5338 C C . CYS A 1 665 ? -5.377 3.228 -4.857 1.00 66.44 665 CYS A C 1
ATOM 5340 O O . CYS A 1 665 ? -6.454 3.816 -4.737 1.00 66.44 665 CYS A O 1
ATOM 5342 N N . TYR A 1 666 ? -4.492 3.577 -5.793 1.00 67.00 666 TYR A N 1
ATOM 5343 C CA . TYR A 1 666 ? -4.692 4.734 -6.656 1.00 67.00 666 TYR A CA 1
ATOM 5344 C C . TYR A 1 666 ? -5.911 4.584 -7.574 1.00 67.00 666 TYR A C 1
ATOM 5346 O O . TYR A 1 666 ? -6.714 5.507 -7.698 1.00 67.00 666 TYR A O 1
ATOM 5354 N N . VAL A 1 667 ? -6.110 3.413 -8.188 1.00 61.88 667 VAL A N 1
ATOM 5355 C CA . VAL A 1 667 ? -7.295 3.164 -9.021 1.00 61.88 667 VAL A CA 1
ATOM 5356 C C . VAL A 1 667 ? -8.575 3.250 -8.196 1.00 61.88 667 VAL A C 1
ATOM 5358 O O . VAL A 1 667 ? -9.555 3.831 -8.656 1.00 61.88 667 VAL A O 1
ATOM 5361 N N . GLN A 1 668 ? -8.588 2.721 -6.974 1.00 59.66 668 GLN A N 1
ATOM 5362 C CA . GLN A 1 668 ? -9.743 2.852 -6.088 1.00 59.66 668 GLN A CA 1
ATOM 5363 C C . GLN A 1 668 ? -10.020 4.307 -5.718 1.00 59.66 668 GLN A C 1
ATOM 5365 O O . GLN A 1 668 ? -11.181 4.718 -5.727 1.00 59.66 668 GLN A O 1
ATOM 5370 N N . LYS A 1 669 ? -8.976 5.101 -5.468 1.00 59.31 669 LYS A N 1
ATOM 5371 C CA . LYS A 1 669 ? -9.088 6.544 -5.253 1.00 59.31 669 LYS A CA 1
ATOM 5372 C C . LYS A 1 669 ? -9.645 7.262 -6.482 1.00 59.31 669 LYS A C 1
ATOM 5374 O O . LYS A 1 669 ? -10.612 8.002 -6.356 1.00 59.31 669 LYS A O 1
ATOM 5379 N N . MET A 1 670 ? -9.128 6.987 -7.681 1.00 55.91 670 MET A N 1
ATOM 5380 C CA . MET A 1 670 ? -9.654 7.546 -8.936 1.00 55.91 670 MET A CA 1
ATOM 5381 C C . MET A 1 670 ? -11.116 7.170 -9.180 1.00 55.91 670 MET A C 1
ATOM 5383 O O . MET A 1 670 ? -11.892 7.984 -9.683 1.00 55.91 670 MET A O 1
ATOM 5387 N N . VAL A 1 671 ? -11.494 5.931 -8.854 1.00 53.22 671 VAL A N 1
ATOM 5388 C CA . VAL A 1 671 ? -12.886 5.482 -8.895 1.00 53.22 671 VAL A CA 1
ATOM 5389 C C . VAL A 1 671 ? -13.689 6.292 -7.889 1.00 53.22 671 VAL A C 1
ATOM 5391 O O . VAL A 1 671 ? -14.671 6.901 -8.283 1.00 53.22 671 VAL A O 1
ATOM 5394 N N . ALA A 1 672 ? -13.243 6.416 -6.638 1.00 49.09 672 ALA A N 1
ATOM 5395 C CA . ALA A 1 672 ? -13.870 7.275 -5.632 1.00 49.09 672 ALA A CA 1
ATOM 5396 C C . ALA A 1 672 ? -14.007 8.736 -6.094 1.00 49.09 672 ALA A C 1
ATOM 5398 O O . ALA A 1 672 ? -15.016 9.371 -5.796 1.00 49.09 672 ALA A O 1
ATOM 5399 N N . GLU A 1 673 ? -13.036 9.279 -6.828 1.00 46.59 673 GLU A N 1
ATOM 5400 C CA . GLU A 1 673 ? -12.986 10.649 -7.367 1.00 46.59 673 GLU A CA 1
ATOM 5401 C C . GLU A 1 673 ? -13.877 10.896 -8.586 1.00 46.59 673 GLU A C 1
ATOM 5403 O O . GLU A 1 673 ? -14.458 11.974 -8.683 1.00 46.59 673 GLU A O 1
ATOM 5408 N N . ASN A 1 674 ? -14.058 9.901 -9.457 1.00 44.16 674 ASN A N 1
ATOM 5409 C CA . ASN A 1 674 ? -14.940 9.980 -10.630 1.00 44.16 674 ASN A CA 1
ATOM 5410 C C . ASN A 1 674 ? -16.310 9.314 -10.428 1.00 44.16 674 ASN A C 1
ATOM 5412 O O . ASN A 1 674 ? -17.114 9.255 -11.362 1.00 44.16 674 ASN A O 1
ATOM 5416 N N . LEU A 1 675 ? -16.577 8.783 -9.237 1.00 44.88 675 LEU A N 1
ATOM 5417 C CA . LEU A 1 675 ? -17.872 8.225 -8.880 1.00 44.88 675 LEU A CA 1
ATOM 5418 C C . LEU A 1 675 ? -18.927 9.336 -8.842 1.00 44.88 675 LEU A C 1
ATOM 5420 O O . LEU A 1 675 ? -18.663 10.458 -8.405 1.00 44.88 675 LEU A O 1
ATOM 5424 N N . ASP A 1 676 ? -20.135 9.002 -9.302 1.00 53.16 676 ASP A N 1
ATOM 5425 C CA . ASP A 1 676 ? -21.335 9.811 -9.076 1.00 53.16 676 ASP A CA 1
ATOM 5426 C C . ASP A 1 676 ? -21.344 10.265 -7.601 1.00 53.16 676 ASP A C 1
ATOM 5428 O O . ASP A 1 676 ? -21.135 9.426 -6.723 1.00 53.16 676 ASP A O 1
ATOM 5432 N N . PRO A 1 677 ? -21.561 11.552 -7.276 1.00 51.72 677 PRO A N 1
ATOM 5433 C CA . PRO A 1 677 ? -21.716 11.995 -5.891 1.00 51.72 677 PRO A CA 1
ATOM 5434 C C . PRO A 1 677 ? -22.697 11.136 -5.075 1.00 51.72 677 PRO A C 1
ATOM 5436 O O . PRO A 1 677 ? -22.507 10.980 -3.872 1.00 51.72 677 PRO A O 1
ATOM 5439 N N . ASN A 1 678 ? -23.691 10.517 -5.725 1.00 57.94 678 ASN A N 1
ATOM 5440 C CA . ASN A 1 678 ? -24.637 9.584 -5.103 1.00 57.94 678 ASN A CA 1
ATOM 5441 C C . ASN A 1 678 ? -24.020 8.231 -4.687 1.00 57.94 678 ASN A C 1
ATOM 5443 O O . ASN A 1 678 ? -24.618 7.487 -3.908 1.00 57.94 678 ASN A O 1
ATOM 5447 N N . GLU A 1 679 ? -22.843 7.879 -5.204 1.00 70.62 679 GLU A N 1
ATOM 5448 C CA . GLU A 1 679 ? -22.076 6.693 -4.813 1.00 70.62 679 GLU A CA 1
ATOM 5449 C C . GLU A 1 679 ? -21.184 6.945 -3.590 1.00 70.62 679 GLU A C 1
ATOM 5451 O O . GLU A 1 679 ? -20.812 5.988 -2.912 1.00 70.62 679 GLU A O 1
ATOM 5456 N N . ARG A 1 680 ? -20.867 8.205 -3.265 1.00 74.62 680 ARG A N 1
ATOM 5457 C CA . ARG A 1 680 ? -20.122 8.565 -2.050 1.00 74.62 680 ARG A CA 1
ATOM 5458 C C . ARG A 1 680 ? -21.043 8.632 -0.839 1.00 74.62 680 ARG A C 1
ATOM 5460 O O . ARG A 1 680 ? -22.185 9.078 -0.918 1.00 74.62 680 ARG A O 1
ATOM 5467 N N . ILE A 1 681 ? -20.517 8.255 0.320 1.00 80.88 681 ILE A N 1
ATOM 5468 C CA . ILE A 1 681 ? -21.254 8.330 1.581 1.00 80.88 681 ILE A CA 1
ATOM 5469 C C . ILE A 1 681 ? -20.864 9.621 2.315 1.00 80.88 681 ILE A C 1
ATOM 5471 O O . ILE A 1 681 ? -19.733 9.759 2.775 1.00 80.88 681 ILE A O 1
ATOM 5475 N N . VAL A 1 682 ? -21.804 10.569 2.420 1.00 75.19 682 VAL A N 1
ATOM 5476 C CA . VAL A 1 682 ? -21.704 11.846 3.171 1.00 75.19 682 VAL A CA 1
ATOM 5477 C C . VAL A 1 682 ? -20.421 12.671 2.940 1.00 75.19 682 VAL A C 1
ATOM 5479 O O . VAL A 1 682 ? -19.784 13.167 3.878 1.00 75.19 682 VAL A O 1
ATOM 5482 N N . ASP A 1 683 ? -20.037 12.836 1.672 1.00 70.44 683 ASP A N 1
ATOM 5483 C CA . ASP A 1 683 ? -18.827 13.564 1.257 1.00 70.44 683 ASP A CA 1
ATOM 5484 C C . ASP A 1 683 ? -17.544 12.994 1.890 1.00 70.44 683 ASP A C 1
ATOM 5486 O O . ASP A 1 683 ? -16.687 13.730 2.394 1.00 70.44 683 ASP A O 1
ATOM 5490 N N . THR A 1 684 ? -17.444 11.665 1.930 1.00 72.94 684 THR A N 1
ATOM 5491 C CA . THR A 1 684 ? -16.222 10.927 2.278 1.00 72.94 684 THR A CA 1
ATOM 5492 C C . THR A 1 684 ? -15.674 10.199 1.050 1.00 72.94 684 THR A C 1
ATOM 5494 O O . THR A 1 684 ? -16.349 10.095 0.024 1.00 72.94 684 THR A O 1
ATOM 5497 N N . VAL A 1 685 ? -14.446 9.682 1.155 1.00 67.19 685 VAL A N 1
ATOM 5498 C CA . VAL A 1 685 ? -13.846 8.798 0.138 1.00 67.19 685 VAL A CA 1
ATOM 5499 C C . VAL A 1 685 ? -14.480 7.398 0.120 1.00 67.19 685 VAL A C 1
ATOM 5501 O O . VAL A 1 685 ? -14.199 6.611 -0.779 1.00 67.19 685 VAL A O 1
ATOM 5504 N N . VAL A 1 686 ? -15.342 7.076 1.093 1.00 76.12 686 VAL A N 1
ATOM 5505 C CA . VAL A 1 686 ? -16.015 5.777 1.187 1.00 76.12 686 VAL A CA 1
ATOM 5506 C C . VAL A 1 686 ? -17.248 5.745 0.286 1.00 76.12 686 VAL A C 1
ATOM 5508 O O . VAL A 1 686 ? -18.048 6.684 0.258 1.00 76.12 686 VAL A O 1
ATOM 5511 N N . THR A 1 687 ? -17.410 4.638 -0.438 1.00 80.44 687 THR A N 1
ATOM 5512 C CA . THR A 1 687 ? -18.421 4.472 -1.485 1.00 80.44 687 THR A CA 1
ATOM 5513 C C . THR A 1 687 ? -19.408 3.357 -1.147 1.00 80.44 687 THR A C 1
ATOM 5515 O O . THR A 1 687 ? -19.089 2.428 -0.399 1.00 80.44 687 THR A O 1
ATOM 5518 N N . TRP A 1 688 ? -20.610 3.408 -1.721 1.00 83.94 688 TRP A N 1
ATOM 5519 C CA . TRP A 1 688 ? -21.611 2.350 -1.562 1.00 83.94 688 TRP A CA 1
ATOM 5520 C C . TRP A 1 688 ? -21.132 1.001 -2.093 1.00 83.94 688 TRP A C 1
ATOM 5522 O O . TRP A 1 688 ? -21.381 -0.013 -1.449 1.00 83.94 688 TRP A O 1
ATOM 5532 N N . GLY A 1 689 ? -20.390 0.984 -3.204 1.00 79.56 689 GLY A N 1
ATOM 5533 C CA . GLY A 1 689 ? -19.773 -0.240 -3.721 1.00 79.56 689 GLY A CA 1
ATOM 5534 C C . GLY A 1 689 ? -18.788 -0.879 -2.736 1.00 79.56 689 GLY A C 1
ATOM 5535 O O . GLY A 1 689 ? -18.779 -2.100 -2.584 1.00 79.56 689 GLY A O 1
ATOM 5536 N N . LEU A 1 690 ? -18.001 -0.069 -2.016 1.00 78.12 690 LEU A N 1
ATOM 5537 C CA . LEU A 1 690 ? -17.093 -0.559 -0.975 1.00 78.12 690 LEU A CA 1
ATOM 5538 C C . LEU A 1 690 ? -17.859 -1.123 0.232 1.00 78.12 690 LEU A C 1
ATOM 5540 O O . LEU A 1 690 ? -17.508 -2.188 0.741 1.00 78.12 690 LEU A O 1
ATOM 5544 N N . VAL A 1 691 ? -18.919 -0.435 0.665 1.00 86.38 691 VAL A N 1
ATOM 5545 C CA . VAL A 1 691 ? -19.775 -0.899 1.765 1.00 86.38 691 VAL A CA 1
ATOM 5546 C C . VAL A 1 691 ? -20.512 -2.186 1.396 1.00 86.38 691 VAL A C 1
ATOM 5548 O O . VAL A 1 691 ? -20.496 -3.128 2.181 1.00 86.38 691 VAL A O 1
ATOM 5551 N N . GLU A 1 692 ? -21.101 -2.276 0.200 1.00 86.56 692 GLU A N 1
ATOM 5552 C CA . GLU A 1 692 ? -21.742 -3.501 -0.299 1.00 86.56 692 GLU A CA 1
ATOM 5553 C C . GLU A 1 692 ? -20.760 -4.673 -0.274 1.00 86.56 692 GLU A C 1
ATOM 5555 O O . GLU A 1 692 ? -21.060 -5.731 0.273 1.00 86.56 692 GLU A O 1
ATOM 5560 N N . ALA A 1 693 ? -19.566 -4.454 -0.819 1.00 78.50 693 ALA A N 1
ATOM 5561 C CA . ALA A 1 693 ? -18.501 -5.436 -0.901 1.00 78.50 693 ALA A CA 1
ATOM 5562 C C . ALA A 1 693 ? -18.075 -6.007 0.460 1.00 78.50 693 ALA A C 1
ATOM 5564 O O . ALA A 1 693 ? -17.727 -7.190 0.547 1.00 78.50 693 ALA A O 1
ATOM 5565 N N . ASP A 1 694 ? -18.042 -5.158 1.484 1.00 83.00 694 ASP A N 1
ATOM 5566 C CA . ASP A 1 694 ? -17.699 -5.526 2.854 1.00 83.00 694 ASP A CA 1
ATOM 5567 C C . ASP A 1 694 ? -18.854 -6.264 3.542 1.00 83.00 694 ASP A C 1
ATOM 5569 O O . ASP A 1 694 ? -18.657 -7.336 4.116 1.00 83.00 694 ASP A O 1
ATOM 5573 N N . LEU A 1 695 ? -20.084 -5.764 3.399 1.00 88.88 695 LEU A N 1
ATOM 5574 C CA . LEU A 1 695 ? -21.269 -6.400 3.970 1.00 88.88 695 LEU A CA 1
ATOM 5575 C C . LEU A 1 695 ? -21.573 -7.757 3.320 1.00 88.88 695 LEU A C 1
ATOM 5577 O O . LEU A 1 695 ? -21.900 -8.699 4.033 1.00 88.88 695 LEU A O 1
ATOM 5581 N N . GLN A 1 696 ? -21.395 -7.910 2.006 1.00 85.06 696 GLN A N 1
ATOM 5582 C CA . GLN A 1 696 ? -21.532 -9.202 1.321 1.00 85.06 696 GLN A CA 1
ATOM 5583 C C . GLN A 1 696 ? -20.594 -10.259 1.903 1.00 85.06 696 GLN A C 1
ATOM 5585 O O . GLN A 1 696 ? -21.009 -11.389 2.141 1.00 85.06 696 GLN A O 1
ATOM 5590 N N . LYS A 1 697 ? -19.344 -9.880 2.192 1.00 83.00 697 LYS A N 1
ATOM 5591 C CA . LYS A 1 697 ? -18.364 -10.766 2.829 1.00 83.00 697 LYS A CA 1
ATOM 5592 C C . LYS A 1 697 ? -18.745 -11.064 4.278 1.00 83.00 697 LYS A C 1
ATOM 5594 O O . LYS A 1 697 ? -18.740 -12.218 4.691 1.00 83.00 697 LYS A O 1
ATOM 5599 N N . GLN A 1 698 ? -19.081 -10.031 5.046 1.00 84.69 698 GLN A N 1
ATOM 5600 C CA . GLN A 1 698 ? -19.412 -10.149 6.466 1.00 84.69 698 GLN A CA 1
ATOM 5601 C C . GLN A 1 698 ? -20.669 -10.992 6.708 1.00 84.69 698 GLN A C 1
ATOM 5603 O O . GLN A 1 698 ? -20.757 -11.710 7.704 1.00 84.69 698 GLN A O 1
ATOM 5608 N N . PHE A 1 699 ? -21.634 -10.904 5.797 1.00 88.56 699 PHE A N 1
ATOM 5609 C CA . PHE A 1 699 ? -22.867 -11.670 5.832 1.00 88.56 699 PHE A CA 1
ATOM 5610 C C . PHE A 1 699 ? -22.849 -12.855 4.873 1.00 88.56 699 PHE A C 1
ATOM 5612 O O . PHE A 1 699 ? -23.905 -13.429 4.711 1.00 88.56 699 PHE A O 1
ATOM 5619 N N . ASP A 1 700 ? -21.735 -13.250 4.251 1.00 86.56 700 ASP A N 1
ATOM 5620 C CA . ASP A 1 700 ? -21.677 -14.378 3.299 1.00 86.56 700 ASP A CA 1
ATOM 5621 C C . ASP A 1 700 ? -22.906 -14.440 2.361 1.00 86.56 700 ASP A C 1
ATOM 5623 O O . ASP A 1 700 ? -23.724 -15.364 2.414 1.00 86.56 700 ASP A O 1
ATOM 5627 N N . THR A 1 701 ? -23.142 -13.360 1.613 1.00 85.50 701 THR A N 1
ATOM 5628 C CA . THR A 1 701 ? -24.300 -13.190 0.719 1.00 85.50 701 THR A CA 1
ATOM 5629 C C . THR A 1 701 ? -23.857 -12.682 -0.651 1.00 85.50 701 THR A C 1
ATOM 5631 O O . THR A 1 701 ? -22.824 -12.027 -0.789 1.00 85.50 701 THR A O 1
ATOM 5634 N N . LEU A 1 702 ? -24.675 -12.959 -1.667 1.00 82.50 702 LEU A N 1
ATOM 5635 C CA . LEU A 1 702 ? -24.556 -12.389 -3.010 1.00 82.50 702 LEU A CA 1
ATOM 5636 C C . LEU A 1 702 ? -25.561 -11.248 -3.257 1.00 82.50 702 LEU A C 1
ATOM 5638 O O . LEU A 1 702 ? -25.549 -10.650 -4.336 1.00 82.50 702 LEU A O 1
ATOM 5642 N N . ALA A 1 703 ? -26.416 -10.936 -2.275 1.00 82.69 703 ALA A N 1
ATOM 5643 C CA . ALA A 1 703 ? -27.391 -9.859 -2.361 1.00 82.69 703 ALA A CA 1
ATOM 5644 C C . ALA A 1 703 ? -26.688 -8.511 -2.570 1.00 82.69 703 ALA A C 1
ATOM 5646 O O . ALA A 1 703 ? -25.667 -8.211 -1.948 1.00 82.69 703 ALA A O 1
ATOM 5647 N N . LYS A 1 704 ? -27.246 -7.678 -3.449 1.00 87.00 704 LYS A N 1
ATOM 5648 C CA . LYS A 1 704 ? -26.742 -6.326 -3.741 1.00 87.00 704 LYS A CA 1
ATOM 5649 C C . LYS A 1 704 ? -27.596 -5.261 -3.074 1.00 87.00 704 LYS A C 1
ATOM 5651 O O . LYS A 1 704 ? -28.792 -5.487 -2.893 1.00 87.00 704 LYS A O 1
ATOM 5656 N N . ILE A 1 705 ? -27.018 -4.112 -2.759 1.00 86.19 705 ILE A N 1
ATOM 5657 C CA . ILE A 1 705 ? -27.728 -2.925 -2.290 1.00 86.19 705 ILE A CA 1
ATOM 5658 C C . ILE A 1 705 ? -28.359 -2.248 -3.512 1.00 86.19 705 ILE A C 1
ATOM 5660 O O . ILE A 1 705 ? -27.701 -1.970 -4.517 1.00 86.19 705 ILE A O 1
ATOM 5664 N N . GLY A 1 706 ? -29.664 -2.026 -3.453 1.00 83.19 706 GLY A N 1
ATOM 5665 C CA . GLY A 1 706 ? -30.435 -1.437 -4.531 1.00 83.19 706 GLY A CA 1
ATOM 5666 C C . GLY A 1 706 ? -30.208 0.073 -4.715 1.00 83.19 706 GLY A C 1
ATOM 5667 O O . GLY A 1 706 ? -29.298 0.687 -4.145 1.00 83.19 706 GLY A O 1
ATOM 5668 N N . PRO A 1 707 ? -31.001 0.693 -5.604 1.00 81.31 707 PRO A N 1
ATOM 5669 C CA . PRO A 1 707 ? -30.876 2.108 -5.945 1.00 81.31 707 PRO A CA 1
ATOM 5670 C C . PRO A 1 707 ? -31.556 3.072 -4.952 1.00 81.31 707 PRO A C 1
ATOM 5672 O O . PRO A 1 707 ? -31.332 4.272 -5.043 1.00 81.31 707 PRO A O 1
ATOM 5675 N N . ASN A 1 708 ? -32.396 2.585 -4.037 1.00 86.19 708 ASN A N 1
ATOM 5676 C CA . ASN A 1 708 ? -33.099 3.369 -3.010 1.00 86.19 708 ASN A CA 1
ATOM 5677 C C . ASN A 1 708 ? -32.340 3.430 -1.673 1.00 86.19 708 ASN A C 1
ATOM 5679 O O . ASN A 1 708 ? -32.918 3.819 -0.656 1.00 86.19 708 ASN A O 1
ATOM 5683 N N . ARG A 1 709 ? -31.070 3.023 -1.654 1.00 90.50 709 ARG A N 1
ATOM 5684 C CA . ARG A 1 709 ? -30.168 3.224 -0.518 1.00 90.50 709 ARG A CA 1
ATOM 5685 C C . ARG A 1 709 ? -30.038 4.699 -0.168 1.00 90.50 709 ARG A C 1
ATOM 5687 O O . ARG A 1 709 ? -30.070 5.570 -1.036 1.00 90.50 709 ARG A O 1
ATOM 5694 N N . GLU A 1 710 ? -29.843 4.976 1.113 1.00 91.69 710 GLU A N 1
ATOM 5695 C CA . GLU A 1 710 ? -29.760 6.344 1.621 1.00 91.69 710 GLU A CA 1
ATOM 5696 C C . GLU A 1 710 ? -28.632 6.469 2.641 1.00 91.69 710 GLU A C 1
ATOM 5698 O O . GLU A 1 710 ? -28.474 5.615 3.511 1.00 91.69 710 GLU A O 1
ATOM 5703 N N . ALA A 1 711 ? -27.852 7.546 2.539 1.00 91.50 711 ALA A N 1
ATOM 5704 C CA . ALA A 1 711 ? -26.852 7.926 3.524 1.00 91.50 711 ALA A CA 1
ATOM 5705 C C . ALA A 1 711 ? -27.212 9.305 4.075 1.00 91.50 711 ALA A C 1
ATOM 5707 O O . ALA A 1 711 ? -27.086 10.316 3.385 1.00 91.50 711 ALA A O 1
ATOM 5708 N N . ARG A 1 712 ? -27.652 9.354 5.332 1.00 90.31 712 ARG A N 1
ATOM 5709 C CA . ARG A 1 712 ? -28.043 10.594 6.002 1.00 90.31 712 ARG A CA 1
ATOM 5710 C C . ARG A 1 712 ? -26.997 10.983 7.033 1.00 90.31 712 ARG A C 1
ATOM 5712 O O . ARG A 1 712 ? -26.796 10.260 8.006 1.00 90.31 712 ARG A O 1
ATOM 5719 N N . LEU A 1 713 ? -26.367 12.143 6.859 1.00 86.62 713 LEU A N 1
ATOM 5720 C CA . LEU A 1 713 ? -25.422 12.680 7.838 1.00 86.62 713 LEU A CA 1
ATOM 5721 C C . LEU A 1 713 ? -26.124 12.881 9.191 1.00 86.62 713 LEU A C 1
ATOM 5723 O O . LEU A 1 713 ? -27.147 13.558 9.273 1.00 86.62 713 LEU A O 1
ATOM 5727 N N . LEU A 1 714 ? -25.575 12.275 10.243 1.00 82.31 714 LEU A N 1
ATOM 5728 C CA . LEU A 1 714 ? -26.015 12.464 11.627 1.00 82.31 714 LEU A CA 1
ATOM 5729 C C . LEU A 1 714 ? -25.155 13.512 12.330 1.00 82.31 714 LEU A C 1
ATOM 5731 O O . LEU A 1 714 ? -25.678 14.352 13.054 1.00 82.31 714 LEU A O 1
ATOM 5735 N N . ASN A 1 715 ? -23.841 13.461 12.108 1.00 73.12 715 ASN A N 1
ATOM 5736 C CA . ASN A 1 715 ? -22.888 14.398 12.685 1.00 73.12 715 ASN A CA 1
ATOM 5737 C C . ASN A 1 715 ? -21.763 14.685 11.681 1.00 73.12 715 ASN A C 1
ATOM 5739 O O . ASN A 1 715 ? -21.094 13.759 11.219 1.00 73.12 715 ASN A O 1
ATOM 5743 N N . GLY A 1 716 ? -21.570 15.967 11.356 1.00 61.34 716 GLY A N 1
ATOM 5744 C CA . GLY A 1 716 ? -20.481 16.447 10.497 1.00 61.34 716 GLY A CA 1
ATOM 5745 C C . GLY A 1 716 ? -19.095 16.342 11.139 1.00 61.34 716 GLY A C 1
ATOM 5746 O O . GLY A 1 716 ? -18.128 16.231 10.397 1.00 61.34 716 GLY A O 1
ATOM 5747 N N . GLY A 1 717 ? -19.044 16.311 12.478 1.00 59.28 717 GLY A N 1
ATOM 5748 C CA . GLY A 1 717 ? -17.924 15.923 13.337 1.00 59.28 717 GLY A CA 1
ATOM 5749 C C . GLY A 1 717 ? -16.621 16.720 13.230 1.00 59.28 717 GLY A C 1
ATOM 5750 O O . GLY A 1 717 ? -16.184 17.108 12.155 1.00 59.28 717 GLY A O 1
ATOM 5751 N N . TYR A 1 718 ? -15.940 16.893 14.368 1.00 57.62 718 TYR A N 1
ATOM 5752 C CA . TYR A 1 718 ? -14.563 17.404 14.404 1.00 57.62 718 TYR A CA 1
ATOM 5753 C C . TYR A 1 718 ? -13.534 16.286 14.153 1.00 57.62 718 TYR A C 1
ATOM 5755 O O . TYR A 1 718 ? -12.568 16.491 13.431 1.00 57.62 718 TYR A O 1
ATOM 5763 N N . VAL A 1 719 ? -13.762 15.086 14.705 1.00 65.81 719 VAL A N 1
ATOM 5764 C CA . VAL A 1 719 ? -12.843 13.928 14.619 1.00 65.81 719 VAL A CA 1
ATOM 5765 C C . VAL A 1 719 ? -13.330 12.861 13.625 1.00 65.81 719 VAL A C 1
ATOM 5767 O O . VAL A 1 719 ? -12.541 12.224 12.925 1.00 65.81 719 VAL A O 1
ATOM 5770 N N . SER A 1 720 ? -14.645 12.656 13.524 1.00 76.56 720 SER A N 1
ATOM 5771 C CA . SER A 1 720 ? -15.244 11.648 12.641 1.00 76.56 720 SER A CA 1
ATOM 5772 C C . SER A 1 720 ? -16.589 12.111 12.103 1.00 76.56 720 SER A C 1
ATOM 5774 O O . SER A 1 720 ? -17.403 12.644 12.854 1.00 76.56 720 SER A O 1
ATOM 5776 N N . LYS A 1 721 ? -16.862 11.839 10.826 1.00 83.25 721 LYS A N 1
ATOM 5777 C CA . LYS A 1 721 ? -18.200 11.992 10.247 1.00 83.25 721 LYS A CA 1
ATOM 5778 C C . LYS A 1 721 ? -19.031 10.757 10.574 1.00 83.25 721 LYS A C 1
ATOM 5780 O O . LYS A 1 721 ? -18.553 9.636 10.420 1.00 83.25 721 LYS A O 1
ATOM 5785 N N . THR A 1 722 ? -20.276 10.955 11.000 1.00 87.81 722 THR A N 1
ATOM 5786 C CA . THR A 1 722 ? -21.204 9.854 11.305 1.00 87.81 722 THR A CA 1
ATOM 5787 C C . THR A 1 722 ? -22.448 9.951 10.431 1.00 87.81 722 THR A C 1
ATOM 5789 O O . THR A 1 722 ? -23.059 11.018 10.347 1.00 87.81 722 THR A O 1
ATOM 5792 N N . ALA A 1 723 ? -22.848 8.848 9.803 1.00 90.88 723 ALA A N 1
ATOM 5793 C CA . ALA A 1 723 ? -23.989 8.761 8.898 1.00 90.88 723 ALA A CA 1
ATOM 5794 C C . ALA A 1 723 ? -24.894 7.570 9.233 1.00 90.88 723 ALA A C 1
ATOM 5796 O O . ALA A 1 723 ? -24.419 6.492 9.573 1.00 90.88 723 ALA A O 1
ATOM 5797 N N . LEU A 1 724 ? -26.204 7.751 9.096 1.00 93.38 724 LEU A N 1
ATOM 5798 C CA . LEU A 1 724 ? -27.166 6.657 9.067 1.00 93.38 724 LEU A CA 1
ATOM 5799 C C . LEU A 1 724 ? -27.244 6.123 7.639 1.00 93.38 724 LEU A C 1
ATOM 5801 O O . LEU A 1 724 ? -27.586 6.872 6.725 1.00 93.38 724 LEU A O 1
ATOM 5805 N N . LEU A 1 725 ? -26.952 4.841 7.470 1.00 95.06 725 LEU A N 1
ATOM 5806 C CA . LEU A 1 725 ? -27.121 4.117 6.220 1.00 95.06 725 LEU A CA 1
ATOM 5807 C C . LEU A 1 725 ? -28.432 3.342 6.255 1.00 95.06 725 LEU A C 1
ATOM 5809 O O . LEU A 1 725 ? -28.679 2.597 7.204 1.00 95.06 725 LEU A O 1
ATOM 5813 N N . THR A 1 726 ? -29.230 3.474 5.204 1.00 94.44 726 THR A N 1
ATOM 5814 C CA . THR A 1 726 ? -30.397 2.633 4.930 1.00 94.44 726 THR A CA 1
ATOM 5815 C C . THR A 1 726 ? -30.075 1.744 3.738 1.00 94.44 726 THR A C 1
ATOM 5817 O O . THR A 1 726 ? -29.674 2.242 2.685 1.00 94.44 726 THR A O 1
ATOM 5820 N N . PHE A 1 727 ? -30.247 0.434 3.908 1.00 92.94 727 PHE A N 1
ATOM 5821 C CA . PHE A 1 727 ? -29.940 -0.573 2.899 1.00 92.94 727 PHE A CA 1
ATOM 5822 C C . PHE A 1 727 ? -31.230 -1.104 2.273 1.00 92.94 727 PHE A C 1
ATOM 5824 O O . PHE A 1 727 ? -32.115 -1.597 2.976 1.00 92.94 727 PHE A O 1
ATOM 5831 N N . ASP A 1 728 ? -31.322 -1.053 0.949 1.00 91.12 728 ASP A N 1
ATOM 5832 C CA . ASP A 1 728 ? -32.422 -1.607 0.165 1.00 91.12 728 ASP A CA 1
ATOM 5833 C C . ASP A 1 728 ? -31.953 -2.851 -0.603 1.00 91.12 728 ASP A C 1
ATOM 5835 O O . ASP A 1 728 ? -31.789 -2.855 -1.820 1.00 91.12 728 ASP A O 1
ATOM 5839 N N . TRP A 1 729 ? -31.682 -3.931 0.126 1.00 91.25 729 TRP A N 1
ATOM 5840 C CA . TRP A 1 729 ? -31.198 -5.170 -0.480 1.00 91.25 729 TRP A CA 1
ATOM 5841 C C . TRP A 1 729 ? -32.122 -5.668 -1.601 1.00 91.25 729 TRP A C 1
ATOM 5843 O O . TRP A 1 729 ? -33.341 -5.731 -1.458 1.00 91.25 729 TRP A O 1
ATOM 5853 N N . THR A 1 730 ? -31.510 -6.035 -2.723 1.00 84.94 730 THR A N 1
ATOM 5854 C CA . THR A 1 730 ? -32.168 -6.598 -3.913 1.00 84.94 730 THR A CA 1
ATOM 5855 C C . THR A 1 730 ? -32.829 -7.946 -3.635 1.00 84.94 730 THR A C 1
ATOM 5857 O O . THR A 1 730 ? -33.841 -8.272 -4.255 1.00 84.94 730 THR A O 1
ATOM 5860 N N . GLU A 1 731 ? -32.284 -8.703 -2.684 1.00 82.25 731 GLU A N 1
ATOM 5861 C CA . GLU A 1 731 ? -32.828 -9.962 -2.191 1.00 82.25 731 GLU A CA 1
ATOM 5862 C C . GLU A 1 731 ? -33.159 -9.807 -0.701 1.00 82.25 731 GLU A C 1
ATOM 5864 O O . GLU A 1 731 ? -32.317 -9.401 0.102 1.00 82.25 731 GLU A O 1
ATOM 5869 N N . GLU A 1 732 ? -34.402 -10.106 -0.315 1.00 72.06 732 GLU A N 1
ATOM 5870 C CA . GLU A 1 732 ? -34.810 -10.049 1.090 1.00 72.06 732 GLU A CA 1
ATOM 5871 C C . GLU A 1 732 ? -34.357 -11.313 1.831 1.00 72.06 732 GLU A C 1
ATOM 5873 O O . GLU A 1 732 ? -35.073 -12.311 1.917 1.00 72.06 732 GLU A O 1
ATOM 5878 N N . GLU A 1 733 ? -33.164 -11.256 2.419 1.00 82.62 733 GLU A N 1
ATOM 5879 C CA . GLU A 1 733 ? -32.720 -12.233 3.409 1.00 82.62 733 GLU A CA 1
ATOM 5880 C C . GLU A 1 733 ? -32.936 -11.695 4.832 1.00 82.62 733 GLU A C 1
ATOM 5882 O O . GLU A 1 733 ? -32.479 -10.608 5.185 1.00 82.62 733 GLU A O 1
ATOM 5887 N N . ALA A 1 734 ? -33.571 -12.485 5.705 1.00 79.94 734 ALA A N 1
ATOM 5888 C CA . ALA A 1 734 ? -33.923 -12.055 7.066 1.00 79.94 734 ALA A CA 1
ATOM 5889 C C . ALA A 1 734 ? -32.721 -11.655 7.950 1.00 79.94 734 ALA A C 1
ATOM 5891 O O . ALA A 1 734 ? -32.897 -10.957 8.947 1.00 79.94 734 ALA A O 1
ATOM 5892 N N . ARG A 1 735 ? -31.510 -12.112 7.608 1.00 87.12 735 ARG A N 1
ATOM 5893 C CA . ARG A 1 735 ? -30.271 -11.832 8.351 1.00 87.12 735 ARG A CA 1
ATOM 5894 C C . ARG A 1 735 ? -29.590 -10.518 7.957 1.00 87.12 735 ARG A C 1
ATOM 5896 O O . ARG A 1 735 ? -28.718 -10.065 8.698 1.00 87.12 735 ARG A O 1
ATOM 5903 N N . LEU A 1 736 ? -29.950 -9.928 6.815 1.00 90.69 736 LEU A N 1
ATOM 5904 C CA . LEU A 1 736 ? -29.295 -8.723 6.312 1.00 90.69 736 LEU A CA 1
ATOM 5905 C C . LEU A 1 736 ? -29.776 -7.477 7.068 1.00 90.69 736 LEU A C 1
ATOM 5907 O O . LEU A 1 736 ? -30.963 -7.353 7.387 1.00 90.69 736 LEU A O 1
ATOM 5911 N N . PRO A 1 737 ? -28.869 -6.538 7.387 1.00 91.31 737 PRO A N 1
ATOM 5912 C CA . PRO A 1 737 ? -29.232 -5.325 8.102 1.00 91.31 737 PRO A CA 1
ATOM 5913 C C . PRO A 1 737 ? -30.069 -4.416 7.198 1.00 91.31 737 PRO A C 1
ATOM 5915 O O . PRO A 1 737 ? -29.716 -4.197 6.045 1.00 91.31 737 PRO A O 1
ATOM 5918 N N . LYS A 1 738 ? -31.150 -3.832 7.727 1.00 92.19 738 LYS A N 1
ATOM 5919 C CA . LYS A 1 738 ? -31.933 -2.803 7.011 1.00 92.19 738 LYS A CA 1
ATOM 5920 C C . LYS A 1 738 ? -31.331 -1.406 7.133 1.00 92.19 738 LYS A C 1
ATOM 5922 O O . LYS A 1 738 ? -31.536 -0.562 6.270 1.00 92.19 738 LYS A O 1
ATOM 5927 N N . CYS A 1 739 ? -30.598 -1.158 8.212 1.00 94.38 739 CYS A N 1
ATOM 5928 C CA . CYS A 1 739 ? -29.862 0.077 8.426 1.00 94.38 739 CYS A CA 1
ATOM 5929 C C . CYS A 1 739 ? -28.635 -0.165 9.311 1.00 94.38 739 CYS A C 1
ATOM 5931 O O . CYS A 1 739 ? -28.514 -1.210 9.960 1.00 94.38 739 CYS A O 1
ATOM 5933 N N . GLY A 1 740 ? -27.729 0.808 9.335 1.00 94.69 740 GLY A N 1
ATOM 5934 C CA . GLY A 1 740 ? -26.562 0.834 10.210 1.00 94.69 740 GLY A CA 1
ATOM 5935 C C . GLY A 1 740 ? -26.046 2.256 10.392 1.00 94.69 740 GLY A C 1
ATOM 5936 O O . GLY A 1 740 ? -26.244 3.108 9.531 1.00 94.69 740 GLY A O 1
ATOM 5937 N N . VAL A 1 741 ? -25.394 2.524 11.517 1.00 93.94 741 VAL A N 1
ATOM 5938 C CA . VAL A 1 741 ? -24.689 3.787 11.751 1.00 93.94 741 VAL A CA 1
ATOM 5939 C C . VAL A 1 741 ? -23.244 3.599 11.331 1.00 93.94 741 VAL A C 1
ATOM 5941 O O . VAL A 1 741 ? -22.539 2.756 11.878 1.00 93.94 741 VAL A O 1
ATOM 5944 N N . MET A 1 742 ? -22.815 4.374 10.348 1.00 92.56 742 MET A N 1
ATOM 5945 C CA . MET A 1 742 ? -21.455 4.393 9.845 1.00 92.56 742 MET A CA 1
ATOM 5946 C C . MET A 1 742 ? -20.688 5.563 10.448 1.00 92.56 742 MET A C 1
ATOM 5948 O O . MET A 1 742 ? -21.154 6.700 10.401 1.00 92.56 742 MET A O 1
ATOM 5952 N N . LYS A 1 743 ? -19.490 5.293 10.958 1.00 90.12 743 LYS A N 1
ATOM 5953 C CA . LYS A 1 743 ? -18.536 6.293 11.433 1.00 90.12 743 LYS A CA 1
ATOM 5954 C C . LYS A 1 743 ? -17.274 6.225 10.576 1.00 90.12 743 LYS A C 1
ATOM 5956 O O . LYS A 1 743 ? -16.722 5.144 10.376 1.00 90.12 743 LYS A O 1
ATOM 5961 N N . VAL A 1 744 ? -16.854 7.375 10.054 1.00 84.69 744 VAL A N 1
ATOM 5962 C CA . VAL A 1 744 ? -15.657 7.547 9.219 1.00 84.69 744 VAL A CA 1
ATOM 5963 C C . VAL A 1 744 ? -14.730 8.534 9.906 1.00 84.69 744 VAL A C 1
ATOM 5965 O O . VAL A 1 744 ? -15.087 9.706 10.074 1.00 84.69 744 VAL A O 1
ATOM 5968 N N . THR A 1 745 ? -13.543 8.082 10.299 1.00 76.81 745 THR A N 1
ATOM 5969 C CA . THR A 1 745 ? -12.540 8.960 10.910 1.00 76.81 745 THR A CA 1
ATOM 5970 C C . THR A 1 745 ? -11.935 9.871 9.844 1.00 76.81 745 THR A C 1
ATOM 5972 O O . THR A 1 745 ? -11.565 9.412 8.766 1.00 76.81 745 THR A O 1
ATOM 5975 N N . SER A 1 746 ? -11.868 11.177 10.116 1.00 68.06 746 SER A N 1
ATOM 5976 C CA . SER A 1 746 ? -11.441 12.183 9.138 1.00 68.06 746 SER A CA 1
ATOM 5977 C C . SER A 1 746 ? -10.093 12.783 9.525 1.00 68.06 746 SER A C 1
ATOM 5979 O O . SER A 1 746 ? -10.011 13.571 10.470 1.00 68.06 746 SER A O 1
ATOM 5981 N N . ALA A 1 747 ? -9.048 12.480 8.748 1.00 61.81 747 ALA A N 1
ATOM 5982 C CA . ALA A 1 747 ? -7.738 13.121 8.892 1.00 61.81 747 ALA A CA 1
ATOM 5983 C C . ALA A 1 747 ? -7.827 14.649 8.705 1.00 61.81 747 ALA A C 1
ATOM 5985 O O . ALA A 1 747 ? -7.170 15.401 9.418 1.00 61.81 747 ALA A O 1
ATOM 5986 N N . ALA A 1 748 ? -8.709 15.126 7.816 1.00 58.69 748 ALA A N 1
ATOM 5987 C CA . ALA A 1 748 ? -8.952 16.554 7.609 1.00 58.69 748 ALA A CA 1
ATOM 5988 C C . ALA A 1 748 ? -9.584 17.237 8.838 1.00 58.69 748 ALA A C 1
ATOM 5990 O O . ALA A 1 748 ? -9.239 18.373 9.157 1.00 58.69 748 ALA A O 1
ATOM 5991 N N . GLY A 1 749 ? -10.481 16.540 9.543 1.00 60.69 749 GLY A N 1
ATOM 5992 C CA . GLY A 1 749 ? -11.073 17.032 10.789 1.00 60.69 749 GLY A CA 1
ATOM 5993 C C . GLY A 1 749 ? -10.039 17.130 11.912 1.00 60.69 749 GLY A C 1
ATOM 5994 O O . GLY A 1 749 ? -9.907 18.175 12.549 1.00 60.69 749 GLY A O 1
ATOM 5995 N N . MET A 1 750 ? -9.220 16.086 12.083 1.00 62.75 750 MET A N 1
ATOM 5996 C CA . MET A 1 750 ? -8.116 16.101 13.049 1.00 62.75 750 MET A CA 1
ATOM 5997 C C . MET A 1 750 ? -7.060 17.163 12.722 1.00 62.75 750 MET A C 1
ATOM 5999 O O . MET A 1 750 ? -6.579 17.834 13.632 1.00 62.75 750 MET A O 1
ATOM 6003 N N . LYS A 1 751 ? -6.749 17.381 11.438 1.00 58.81 751 LYS A N 1
ATOM 6004 C CA . LYS A 1 751 ? -5.868 18.468 10.994 1.00 58.81 751 LYS A CA 1
ATOM 6005 C C . LYS A 1 751 ? -6.420 19.838 11.389 1.00 58.81 751 LYS A C 1
ATOM 6007 O O . LYS A 1 751 ? -5.685 20.630 11.960 1.00 58.81 751 LYS A O 1
ATOM 6012 N N . ALA A 1 752 ? -7.714 20.092 11.187 1.00 58.22 752 ALA A N 1
ATOM 6013 C CA . ALA A 1 752 ? -8.333 21.352 11.600 1.00 58.22 752 ALA A CA 1
ATOM 6014 C C . ALA A 1 752 ? -8.252 21.583 13.123 1.00 58.22 752 ALA A C 1
ATOM 6016 O O . ALA A 1 752 ? -7.965 22.695 13.560 1.00 58.22 752 ALA A O 1
ATOM 6017 N N . ILE A 1 753 ? -8.450 20.538 13.939 1.00 55.56 753 ILE A N 1
ATOM 6018 C CA . ILE A 1 753 ? -8.248 20.611 15.399 1.00 55.56 753 ILE A CA 1
ATOM 6019 C C . ILE A 1 753 ? -6.772 20.879 15.730 1.00 55.56 753 ILE A C 1
ATOM 6021 O O . ILE A 1 753 ? -6.475 21.682 16.611 1.00 55.56 753 ILE A O 1
ATOM 6025 N N . SER A 1 754 ? -5.846 20.222 15.028 1.00 56.97 754 SER A N 1
ATOM 6026 C CA . SER A 1 754 ? -4.403 20.399 15.207 1.00 56.97 754 SER A CA 1
ATOM 6027 C C . SER A 1 754 ? -3.954 21.819 14.871 1.00 56.97 754 SER A C 1
ATOM 6029 O O . SER A 1 754 ? -3.194 22.404 15.637 1.00 56.97 754 SER A O 1
ATOM 6031 N N . ASP A 1 755 ? -4.461 22.391 13.778 1.00 55.59 755 ASP A N 1
ATOM 6032 C CA . ASP A 1 755 ? -4.178 23.759 13.338 1.00 55.59 755 ASP A CA 1
ATOM 6033 C C . ASP A 1 755 ? -4.720 24.790 14.345 1.00 55.59 755 ASP A C 1
ATOM 6035 O O . ASP A 1 755 ? -4.055 25.784 14.635 1.00 55.59 755 ASP A O 1
ATOM 6039 N N . LEU A 1 756 ? -5.896 24.531 14.934 1.00 53.34 756 LEU A N 1
ATOM 6040 C CA . LEU A 1 756 ? -6.475 25.359 16.001 1.00 53.34 756 LEU A CA 1
ATOM 6041 C C . LEU A 1 756 ? -5.688 25.258 17.315 1.00 53.34 756 LEU A C 1
ATOM 6043 O O . LEU A 1 756 ? -5.544 26.251 18.026 1.00 53.34 756 LEU A O 1
ATOM 6047 N N . ASN A 1 757 ? -5.166 24.071 17.629 1.00 49.84 757 ASN A N 1
ATOM 6048 C CA . ASN A 1 757 ? -4.483 23.792 18.889 1.00 49.84 757 ASN A CA 1
ATOM 6049 C C . ASN A 1 757 ? -2.950 23.873 18.791 1.00 49.84 757 ASN A C 1
ATOM 6051 O O . ASN A 1 757 ? -2.284 23.672 19.801 1.00 49.84 757 ASN A O 1
ATOM 6055 N N . GLY A 1 758 ? -2.354 24.149 17.629 1.00 51.03 758 GLY A N 1
ATOM 6056 C CA . GLY A 1 758 ? -0.895 24.167 17.446 1.00 51.03 758 GLY A CA 1
ATOM 6057 C C . GLY A 1 758 ? -0.199 22.843 17.807 1.00 51.03 758 GLY A C 1
ATOM 6058 O O . GLY A 1 758 ? 0.911 22.865 18.341 1.00 51.03 758 GLY A O 1
ATOM 6059 N N . SER A 1 759 ? -0.868 21.704 17.594 1.00 51.38 759 SER A N 1
ATOM 6060 C CA . SER A 1 759 ? -0.324 20.366 17.882 1.00 51.38 759 SER A CA 1
ATOM 6061 C C . SER A 1 759 ? 0.642 19.902 16.777 1.00 51.38 759 SER A C 1
ATOM 6063 O O . SER A 1 759 ? 0.505 20.283 15.616 1.00 51.38 759 SER A O 1
ATOM 6065 N N . PHE A 1 760 ? 1.640 19.091 17.149 1.00 48.47 760 PHE A N 1
ATOM 6066 C CA . PHE A 1 760 ? 2.711 18.592 16.265 1.00 48.47 760 PHE A CA 1
ATOM 6067 C C . PHE A 1 760 ? 2.593 17.086 15.962 1.00 48.47 760 PHE A C 1
ATOM 6069 O O . PHE A 1 760 ? 3.584 16.452 15.598 1.00 48.47 760 PHE A O 1
ATOM 6076 N N . VAL A 1 761 ? 1.426 16.476 16.178 1.00 53.66 761 VAL A N 1
ATOM 6077 C CA . VAL A 1 761 ? 1.251 15.029 15.977 1.00 53.66 761 VAL A CA 1
ATOM 6078 C C . VAL A 1 761 ? 1.013 14.712 14.498 1.00 53.66 761 VAL A C 1
ATOM 6080 O O . VAL A 1 761 ? 0.378 15.481 13.777 1.00 53.66 761 VAL A O 1
ATOM 6083 N N . ASN A 1 762 ? 1.498 13.552 14.046 1.00 58.25 762 ASN A N 1
ATOM 6084 C CA . ASN A 1 762 ? 1.128 12.991 12.752 1.00 58.25 762 ASN A CA 1
ATOM 6085 C C . ASN A 1 762 ? -0.375 12.632 12.767 1.00 58.25 762 ASN A C 1
ATOM 6087 O O . ASN A 1 762 ? -0.780 11.568 13.237 1.00 58.25 762 ASN A O 1
ATOM 6091 N N . PHE A 1 763 ? -1.211 13.565 12.308 1.00 60.72 763 PHE A N 1
ATOM 6092 C CA . PHE A 1 763 ? -2.675 13.477 12.350 1.00 60.72 763 PHE A CA 1
ATOM 6093 C C . PHE A 1 763 ? -3.225 12.280 11.561 1.00 60.72 763 PHE A C 1
ATOM 6095 O O . PHE A 1 763 ? -4.286 11.762 11.902 1.00 60.72 763 PHE A O 1
ATOM 6102 N N . GLU A 1 764 ? -2.497 11.795 10.554 1.00 59.28 764 GLU A N 1
ATOM 6103 C CA . GLU A 1 764 ? -2.868 10.596 9.796 1.00 59.28 764 GLU A CA 1
ATOM 6104 C C . GLU A 1 764 ? -2.717 9.325 10.642 1.00 59.28 764 GLU A C 1
ATOM 6106 O O . GLU A 1 764 ? -3.604 8.469 10.639 1.00 59.28 764 GLU A O 1
ATOM 6111 N N . VAL A 1 765 ? -1.650 9.232 11.444 1.00 63.94 765 VAL A N 1
ATOM 6112 C CA . VAL A 1 765 ? -1.420 8.111 12.376 1.00 63.94 765 VAL A CA 1
ATOM 6113 C C . VAL A 1 765 ? -2.477 8.093 13.482 1.00 63.94 765 VAL A C 1
ATOM 6115 O O . VAL A 1 765 ? -2.994 7.034 13.842 1.00 63.94 765 VAL A O 1
ATOM 6118 N N . MET A 1 766 ? -2.860 9.267 13.986 1.00 65.94 766 MET A N 1
ATOM 6119 C CA . MET A 1 766 ? -3.913 9.393 14.997 1.00 65.94 766 MET A CA 1
ATOM 6120 C C . MET A 1 766 ? -5.293 9.008 14.444 1.00 65.94 766 MET A C 1
ATOM 6122 O O . MET A 1 766 ? -6.011 8.229 15.075 1.00 65.94 766 MET A O 1
ATOM 6126 N N . ALA A 1 767 ? -5.643 9.500 13.250 1.00 68.81 767 ALA A N 1
ATOM 6127 C CA . ALA A 1 767 ? -6.893 9.164 12.569 1.00 68.81 767 ALA A CA 1
ATOM 6128 C C . ALA A 1 767 ? -7.001 7.661 12.292 1.00 68.81 767 ALA A C 1
ATOM 6130 O O . ALA A 1 767 ? -8.049 7.059 12.538 1.00 68.81 767 ALA A O 1
ATOM 6131 N N . THR A 1 768 ? -5.894 7.061 11.854 1.00 72.31 768 THR A N 1
ATOM 6132 C CA . THR A 1 768 ? -5.762 5.616 11.663 1.00 72.31 768 THR A CA 1
ATOM 6133 C C . THR A 1 768 ? -6.028 4.871 12.967 1.00 72.31 768 THR A C 1
ATOM 6135 O O . THR A 1 768 ? -6.934 4.044 13.030 1.00 72.31 768 THR A O 1
ATOM 6138 N N . SER A 1 769 ? -5.317 5.220 14.043 1.00 76.44 769 SER A N 1
ATOM 6139 C CA . SER A 1 769 ? -5.438 4.516 15.322 1.00 76.44 769 SER A CA 1
ATOM 6140 C C . SER A 1 769 ? -6.845 4.579 15.917 1.00 76.44 769 SER A C 1
ATOM 6142 O O . SER A 1 769 ? -7.363 3.561 16.374 1.00 76.44 769 SER A O 1
ATOM 6144 N N . PHE A 1 770 ? -7.494 5.748 15.894 1.00 78.38 770 PHE A N 1
ATOM 6145 C CA . PHE A 1 770 ? -8.835 5.915 16.468 1.00 78.38 770 PHE A CA 1
ATOM 6146 C C . PHE A 1 770 ? -9.873 5.089 15.700 1.00 78.38 770 PHE A C 1
ATOM 6148 O O . PHE A 1 770 ? -10.676 4.381 16.311 1.00 78.38 770 PHE A O 1
ATOM 6155 N N . GLY A 1 771 ? -9.834 5.149 14.362 1.00 80.00 771 GLY A N 1
ATOM 6156 C CA . GLY A 1 771 ? -10.731 4.361 13.513 1.00 80.00 771 GLY A CA 1
ATOM 6157 C C . GLY A 1 771 ? -10.520 2.856 13.678 1.00 80.00 771 GLY A C 1
ATOM 6158 O O . GLY A 1 771 ? -11.486 2.106 13.845 1.00 80.00 771 GLY A O 1
ATOM 6159 N N . ASP A 1 772 ? -9.261 2.422 13.696 1.00 85.12 772 ASP A N 1
ATOM 6160 C CA . ASP A 1 772 ? -8.901 1.009 13.786 1.00 85.12 772 ASP A CA 1
ATOM 6161 C C . ASP A 1 772 ? -9.209 0.419 15.164 1.00 85.12 772 ASP A C 1
ATOM 6163 O O . ASP A 1 772 ? -9.724 -0.697 15.247 1.00 85.12 772 ASP A O 1
ATOM 6167 N N . THR A 1 773 ? -8.960 1.174 16.240 1.00 86.56 773 THR A N 1
ATOM 6168 C CA . THR A 1 773 ? -9.229 0.746 17.622 1.00 86.56 773 THR A CA 1
ATOM 6169 C C . THR A 1 773 ? -10.710 0.439 17.817 1.00 86.56 773 THR A C 1
ATOM 6171 O O . THR A 1 773 ? -11.058 -0.652 18.266 1.00 86.56 773 THR A O 1
ATOM 6174 N N . GLU A 1 774 ? -11.602 1.350 17.419 1.00 88.56 774 GLU A N 1
ATOM 6175 C CA . GLU A 1 774 ? -13.045 1.134 17.565 1.00 88.56 774 GLU A CA 1
ATOM 6176 C C . GLU A 1 774 ? -13.544 -0.020 16.680 1.00 88.56 774 GLU A C 1
ATOM 6178 O O . GLU A 1 774 ? -14.332 -0.861 17.126 1.00 88.56 774 GLU A O 1
ATOM 6183 N N . CYS A 1 775 ? -13.056 -0.101 15.436 1.00 90.19 775 CYS A N 1
ATOM 6184 C CA . CYS A 1 775 ? -13.401 -1.179 14.509 1.00 90.19 775 CYS A CA 1
ATOM 6185 C C . CYS A 1 775 ? -12.991 -2.553 15.064 1.00 90.19 775 CYS A C 1
ATOM 6187 O O . CYS A 1 775 ? -13.789 -3.495 15.070 1.00 90.19 775 CYS A O 1
ATOM 6189 N N . ASN A 1 776 ? -11.761 -2.667 15.571 1.00 90.81 776 ASN A N 1
ATOM 6190 C CA . ASN A 1 776 ? -11.233 -3.896 16.157 1.00 90.81 776 ASN A CA 1
ATOM 6191 C C . ASN A 1 776 ? -11.959 -4.267 17.449 1.00 90.81 776 ASN A C 1
ATOM 6193 O O . ASN A 1 776 ? -12.383 -5.417 17.591 1.00 90.81 776 ASN A O 1
ATOM 6197 N N . PHE A 1 777 ? -12.185 -3.303 18.344 1.00 93.00 777 PHE A N 1
ATOM 6198 C CA . PHE A 1 777 ? -12.921 -3.530 19.584 1.00 93.00 777 PHE A CA 1
ATOM 6199 C C . PHE A 1 777 ? -14.296 -4.148 19.306 1.00 93.00 777 PHE A C 1
ATOM 6201 O O . PHE A 1 777 ? -14.616 -5.218 19.827 1.00 93.00 777 PHE A O 1
ATOM 6208 N N . LEU A 1 778 ? -15.090 -3.545 18.413 1.00 93.94 778 LEU A N 1
ATOM 6209 C CA . LEU A 1 778 ? -16.438 -4.030 18.099 1.00 93.94 778 LEU A CA 1
ATOM 6210 C C . LEU A 1 778 ? -16.432 -5.400 17.394 1.00 93.94 778 LEU A C 1
ATOM 6212 O O . LEU A 1 778 ? -17.365 -6.187 17.575 1.00 93.94 778 LEU A O 1
ATOM 6216 N N . LYS A 1 779 ? -15.378 -5.726 16.632 1.00 92.50 779 LYS A N 1
ATOM 6217 C CA . LYS A 1 779 ? -15.180 -7.056 16.023 1.00 92.50 779 LYS A CA 1
ATOM 6218 C C . LYS A 1 779 ? -14.834 -8.137 17.050 1.00 92.50 779 LYS A C 1
ATOM 6220 O O . LYS A 1 779 ? -15.215 -9.297 16.859 1.00 92.50 779 LYS A O 1
ATOM 6225 N N . VAL A 1 780 ? -14.069 -7.794 18.087 1.00 93.56 780 VAL A N 1
ATOM 6226 C CA . VAL A 1 780 ? -13.524 -8.745 19.070 1.00 93.56 780 VAL A CA 1
ATOM 6227 C C . VAL A 1 780 ? -14.460 -8.927 20.264 1.00 93.56 780 VAL A C 1
ATOM 6229 O O . VAL A 1 780 ? -14.663 -10.065 20.682 1.00 93.56 780 VAL A O 1
ATOM 6232 N N . ALA A 1 781 ? -15.098 -7.859 20.753 1.00 95.38 781 ALA A N 1
ATOM 6233 C CA . ALA A 1 781 ? -15.994 -7.860 21.917 1.00 95.38 781 ALA A CA 1
ATOM 6234 C C . ALA A 1 781 ? -17.007 -9.022 21.963 1.00 95.38 781 ALA A C 1
ATOM 6236 O O . ALA A 1 781 ? -17.093 -9.684 23.002 1.00 95.38 781 ALA A O 1
ATOM 6237 N N . PRO A 1 782 ? -17.732 -9.360 20.877 1.00 94.75 782 PRO A N 1
ATOM 6238 C CA . PRO A 1 782 ? -18.656 -10.491 20.913 1.00 94.75 782 PRO A CA 1
ATOM 6239 C C . PRO A 1 782 ? -17.945 -11.850 20.947 1.00 94.75 782 PRO A C 1
ATOM 6241 O O . PRO A 1 782 ? -18.472 -12.796 21.525 1.00 94.75 782 PRO A O 1
ATOM 6244 N N . LYS A 1 783 ? -16.749 -11.966 20.356 1.00 94.50 783 LYS A N 1
ATOM 6245 C CA . LYS A 1 783 ? -15.991 -13.228 20.268 1.00 94.50 783 LYS A CA 1
ATOM 6246 C C . LYS A 1 783 ? -15.406 -13.646 21.610 1.00 94.50 783 LYS A C 1
ATOM 6248 O O . LYS A 1 783 ? -15.297 -14.837 21.877 1.00 94.50 783 LYS A O 1
ATOM 6253 N N . VAL A 1 784 ? -15.049 -12.668 22.437 1.00 95.31 784 VAL A N 1
ATOM 6254 C CA . VAL A 1 784 ? -14.493 -12.899 23.775 1.00 95.31 784 VAL A CA 1
ATOM 6255 C C . VAL A 1 784 ? -15.558 -12.887 24.878 1.00 95.31 784 VAL A C 1
ATOM 6257 O O . VAL A 1 784 ? -15.243 -13.040 26.047 1.00 95.31 784 VAL A O 1
ATOM 6260 N N . GLY A 1 785 ? -16.837 -12.725 24.524 1.00 94.75 785 GLY A N 1
ATOM 6261 C CA . GLY A 1 785 ? -17.943 -12.724 25.486 1.00 94.75 785 GLY A CA 1
ATOM 6262 C C . GLY A 1 785 ? -18.167 -11.393 26.212 1.00 94.75 785 GLY A C 1
ATOM 6263 O O . GLY A 1 785 ? -19.142 -11.272 26.946 1.00 94.75 785 GLY A O 1
ATOM 6264 N N . PHE A 1 786 ? -17.357 -10.363 25.953 1.00 95.88 786 PHE A N 1
ATOM 6265 C CA . PHE A 1 786 ? -17.508 -9.036 26.563 1.00 95.88 786 PHE A CA 1
ATOM 6266 C C . PHE A 1 786 ? -18.881 -8.409 26.279 1.00 95.88 786 PHE A C 1
ATOM 6268 O O . PHE A 1 786 ? -19.520 -7.859 27.173 1.00 95.88 786 PHE A O 1
ATOM 6275 N N . SER A 1 787 ? -19.395 -8.563 25.051 1.00 94.38 787 SER A N 1
ATOM 6276 C CA . SER A 1 787 ? -20.720 -8.046 24.663 1.00 94.38 787 SER A CA 1
ATOM 6277 C C . SER A 1 787 ? -21.899 -8.698 25.397 1.00 94.38 787 SER A C 1
ATOM 6279 O O . SER A 1 787 ? -23.019 -8.197 25.295 1.00 94.38 787 SER A O 1
ATOM 6281 N N . ALA A 1 788 ? -21.683 -9.826 26.082 1.00 92.12 788 ALA A N 1
ATOM 6282 C CA . ALA A 1 788 ? -22.705 -10.459 26.913 1.00 92.12 788 ALA A CA 1
ATOM 6283 C C . ALA A 1 788 ? -22.807 -9.810 28.304 1.00 92.12 788 ALA A C 1
ATOM 6285 O O . ALA A 1 788 ? -23.863 -9.883 28.928 1.00 92.12 788 ALA A O 1
ATOM 6286 N N . GLU A 1 789 ? -21.734 -9.168 28.771 1.00 91.62 789 GLU A N 1
ATOM 6287 C CA . GLU A 1 789 ? -21.655 -8.542 30.096 1.00 91.62 789 GLU A CA 1
ATOM 6288 C C . GLU A 1 789 ? -21.851 -7.020 30.030 1.00 91.62 789 GLU A C 1
ATOM 6290 O O . GLU A 1 789 ? -22.475 -6.420 30.914 1.00 91.62 789 GLU A O 1
ATOM 6295 N N . ILE A 1 790 ? -21.351 -6.398 28.958 1.00 95.31 790 ILE A N 1
ATOM 6296 C CA . ILE A 1 790 ? -21.398 -4.954 28.729 1.00 95.31 790 ILE A CA 1
ATOM 6297 C C . ILE A 1 790 ? -22.205 -4.663 27.455 1.00 95.31 790 ILE A C 1
ATOM 6299 O O . ILE A 1 790 ? -21.927 -5.239 26.397 1.00 95.31 790 ILE A O 1
ATOM 6303 N N . PRO A 1 791 ? -23.206 -3.764 27.511 1.00 93.50 791 PRO A N 1
ATOM 6304 C CA . PRO A 1 791 ? -24.069 -3.481 26.372 1.00 93.50 791 PRO A CA 1
ATOM 6305 C C . PRO A 1 791 ? -23.330 -2.638 25.322 1.00 93.50 791 PRO A C 1
ATOM 6307 O O . PRO A 1 791 ? -23.433 -1.418 25.300 1.00 93.50 791 PRO A O 1
ATOM 6310 N N . VAL A 1 792 ? -22.605 -3.288 24.414 1.00 95.19 792 VAL A N 1
ATOM 6311 C CA . VAL A 1 792 ? -21.905 -2.640 23.287 1.00 95.19 792 VAL A CA 1
ATOM 6312 C C . VAL A 1 792 ? -22.716 -2.737 21.998 1.00 95.19 792 VAL A C 1
ATOM 6314 O O . VAL A 1 792 ? -23.527 -3.657 21.837 1.00 95.19 792 VAL A O 1
ATOM 6317 N N . CYS A 1 793 ? -22.542 -1.789 21.077 1.00 94.88 793 CYS A N 1
ATOM 6318 C CA . CYS A 1 793 ? -23.193 -1.862 19.769 1.00 94.88 793 CYS A CA 1
ATOM 6319 C C . CYS A 1 793 ? -22.729 -3.097 18.988 1.00 94.88 793 CYS A C 1
ATOM 6321 O O . CYS A 1 793 ? -21.554 -3.459 18.984 1.00 94.88 793 CYS A O 1
ATOM 6323 N N . ARG A 1 794 ? -23.657 -3.750 18.292 1.00 93.25 794 ARG A N 1
ATOM 6324 C CA . ARG A 1 794 ? -23.331 -4.848 17.385 1.00 93.25 794 ARG A CA 1
ATOM 6325 C C . ARG A 1 794 ? -22.563 -4.321 16.175 1.00 93.25 794 ARG A C 1
ATOM 6327 O O . ARG A 1 794 ? -23.039 -3.425 15.477 1.00 93.25 794 ARG A O 1
ATOM 6334 N N . PHE A 1 795 ? -21.419 -4.936 15.899 1.00 94.56 795 PHE A N 1
ATOM 6335 C CA . PHE A 1 795 ? -20.672 -4.730 14.665 1.00 94.56 795 PHE A CA 1
ATOM 6336 C C . PHE A 1 795 ? -21.468 -5.258 13.461 1.00 94.56 795 PHE A C 1
ATOM 6338 O O . PHE A 1 795 ? -21.921 -6.406 13.466 1.00 94.56 795 PHE A O 1
ATOM 6345 N N . ILE A 1 796 ? -21.655 -4.417 12.444 1.00 94.31 796 ILE A N 1
ATOM 6346 C CA . ILE A 1 796 ? -22.326 -4.772 11.187 1.00 94.31 796 ILE A CA 1
ATOM 6347 C C . ILE A 1 796 ? -21.308 -4.974 10.063 1.00 94.31 796 ILE A C 1
ATOM 6349 O O . ILE A 1 796 ? -21.480 -5.899 9.280 1.00 94.31 796 ILE A O 1
ATOM 6353 N N . GLY A 1 797 ? -20.276 -4.136 9.979 1.00 91.44 797 GLY A N 1
ATOM 6354 C CA . GLY A 1 797 ? -19.251 -4.155 8.931 1.00 91.44 797 GLY A CA 1
ATOM 6355 C C . GLY A 1 797 ? -18.226 -3.049 9.172 1.00 91.44 797 GLY A C 1
ATOM 6356 O O . GLY A 1 797 ? -18.436 -2.199 10.031 1.00 91.44 797 GLY A O 1
ATOM 6357 N N . GLY A 1 798 ? -17.101 -3.051 8.472 1.00 87.88 798 GLY A N 1
ATOM 6358 C CA . GLY A 1 798 ? -16.079 -2.023 8.626 1.00 87.88 798 GLY A CA 1
ATOM 6359 C C . GLY A 1 798 ? -14.677 -2.467 8.230 1.00 87.88 798 GLY A C 1
ATOM 6360 O O . GLY A 1 798 ? -14.269 -3.618 8.447 1.00 87.88 798 GLY A O 1
ATOM 6361 N N . LYS A 1 799 ? -13.903 -1.506 7.727 1.00 82.62 799 LYS A N 1
ATOM 6362 C CA . LYS A 1 799 ? -12.514 -1.676 7.293 1.00 82.62 799 LYS A CA 1
ATOM 6363 C C . LYS A 1 799 ? -11.556 -0.817 8.108 1.00 82.62 799 LYS A C 1
ATOM 6365 O O . LYS A 1 799 ? -11.906 0.283 8.529 1.00 82.62 799 LYS A O 1
ATOM 6370 N N . LEU A 1 800 ? -10.354 -1.357 8.294 1.00 79.69 800 LEU A N 1
ATOM 6371 C CA . LEU A 1 800 ? -9.225 -0.642 8.880 1.00 79.69 800 LEU A CA 1
ATOM 6372 C C . LEU A 1 800 ? -8.601 0.298 7.844 1.00 79.69 800 LEU A C 1
ATOM 6374 O O . LEU A 1 800 ? -8.769 0.097 6.638 1.00 79.69 800 LEU A O 1
ATOM 6378 N N . PHE A 1 801 ? -7.886 1.311 8.313 1.00 69.81 801 PHE A N 1
ATOM 6379 C CA . PHE A 1 801 ? -7.221 2.294 7.463 1.00 69.81 801 PHE A CA 1
ATOM 6380 C C . PHE A 1 801 ? -6.144 1.642 6.575 1.00 69.81 801 PHE A C 1
ATOM 6382 O O . PHE A 1 801 ? -5.403 0.771 7.027 1.00 69.81 801 PHE A O 1
ATOM 6389 N N . GLY A 1 802 ? -6.049 2.033 5.297 1.00 53.66 802 GLY A N 1
ATOM 6390 C CA . GLY A 1 802 ? -5.013 1.553 4.367 1.00 53.66 802 GLY A CA 1
ATOM 6391 C C . GLY A 1 802 ? -5.134 0.084 3.934 1.00 53.66 802 GLY A C 1
ATOM 6392 O O . GLY A 1 802 ? -4.421 -0.351 3.029 1.00 53.66 802 GLY A O 1
ATOM 6393 N N . VAL A 1 803 ? -6.053 -0.687 4.524 1.00 50.19 803 VAL A N 1
ATOM 6394 C CA . VAL A 1 803 ? -6.334 -2.070 4.126 1.00 50.19 803 VAL A CA 1
ATOM 6395 C C . VAL A 1 803 ? -7.169 -2.076 2.848 1.00 50.19 803 VAL A C 1
ATOM 6397 O O . VAL A 1 803 ? -8.169 -1.368 2.730 1.00 50.19 803 VAL A O 1
ATOM 6400 N N . ASP A 1 804 ? -6.751 -2.897 1.885 1.00 47.03 804 ASP A N 1
ATOM 6401 C CA . ASP A 1 804 ? -7.326 -3.002 0.541 1.00 47.03 804 ASP A CA 1
ATOM 6402 C C . ASP A 1 804 ? -7.307 -1.691 -0.265 1.00 47.03 804 ASP A C 1
ATOM 6404 O O . ASP A 1 804 ? -8.123 -1.560 -1.166 1.00 47.03 804 ASP A O 1
ATOM 6408 N N . GLY A 1 805 ? -6.414 -0.735 0.032 1.00 44.06 805 GLY A N 1
ATOM 6409 C CA . GLY A 1 805 ? -6.260 0.501 -0.756 1.00 44.06 805 GLY A CA 1
ATOM 6410 C C . GLY A 1 805 ? -7.234 1.635 -0.411 1.00 44.06 805 GLY A C 1
ATOM 6411 O O . GLY A 1 805 ? -7.355 2.597 -1.165 1.00 44.06 805 GLY A O 1
ATOM 6412 N N . VAL A 1 806 ? -7.928 1.548 0.727 1.00 47.78 806 VAL A N 1
ATOM 6413 C CA . VAL A 1 806 ? -8.879 2.580 1.161 1.00 47.78 806 VAL A CA 1
ATOM 6414 C C . VAL A 1 806 ? -8.167 3.626 2.028 1.00 47.78 806 VAL A C 1
ATOM 6416 O O . VAL A 1 806 ? -7.734 3.328 3.141 1.00 47.78 806 VAL A O 1
ATOM 6419 N N . GLU A 1 807 ? -8.109 4.876 1.557 1.00 54.19 807 GLU A N 1
ATOM 6420 C CA . GLU A 1 807 ? -7.532 6.033 2.279 1.00 54.19 807 GLU A CA 1
ATOM 6421 C C . GLU A 1 807 ? -8.365 6.495 3.503 1.00 54.19 807 GLU A C 1
ATOM 6423 O O . GLU A 1 807 ? -8.110 7.554 4.071 1.00 54.19 807 GLU A O 1
ATOM 6428 N N . ALA A 1 808 ? -9.389 5.735 3.912 1.00 64.50 808 ALA A N 1
ATOM 6429 C CA . ALA A 1 808 ? -10.174 5.985 5.121 1.00 64.50 808 ALA A CA 1
ATOM 6430 C C . ALA A 1 808 ? -10.724 4.685 5.729 1.00 64.50 808 ALA A C 1
ATOM 6432 O O . ALA A 1 808 ? -11.486 3.954 5.092 1.00 64.50 808 ALA A O 1
ATOM 6433 N N . GLY A 1 809 ? -10.394 4.435 6.997 1.00 75.50 809 GLY A N 1
ATOM 6434 C CA . GLY A 1 809 ? -11.054 3.412 7.809 1.00 75.50 809 GLY A CA 1
ATOM 6435 C C . GLY A 1 809 ? -12.485 3.823 8.172 1.00 75.50 809 GLY A C 1
ATOM 6436 O O . GLY A 1 809 ? -12.781 5.006 8.373 1.00 75.50 809 GLY A O 1
ATOM 6437 N N . TYR A 1 810 ? -13.389 2.849 8.260 1.00 87.94 810 TYR A N 1
ATOM 6438 C CA . TYR A 1 810 ? -14.767 3.086 8.686 1.00 87.94 810 TYR A CA 1
ATOM 6439 C C . TYR A 1 810 ? -15.348 1.900 9.444 1.00 87.94 810 TYR A C 1
ATOM 6441 O O . TYR A 1 810 ? -15.002 0.743 9.200 1.00 87.94 810 TYR A O 1
ATOM 6449 N N . THR A 1 811 ? -16.312 2.201 10.307 1.00 92.00 811 THR A N 1
ATOM 6450 C CA . THR A 1 811 ? -17.021 1.213 11.119 1.00 92.00 811 THR A CA 1
ATOM 6451 C C . THR A 1 811 ? -18.519 1.402 10.957 1.00 92.00 811 THR A C 1
ATOM 6453 O O . THR A 1 811 ? -19.030 2.506 11.123 1.00 92.00 811 THR A O 1
ATOM 6456 N N . ILE A 1 812 ? -19.231 0.325 10.642 1.00 94.69 812 ILE A N 1
ATOM 6457 C CA . ILE A 1 812 ? -20.689 0.253 10.577 1.00 94.69 812 ILE A CA 1
ATOM 6458 C C . ILE A 1 812 ? -21.164 -0.567 11.773 1.00 94.69 812 ILE A C 1
ATOM 6460 O O . ILE A 1 812 ? -20.840 -1.747 11.922 1.00 94.69 812 ILE A O 1
ATOM 6464 N N . MET A 1 813 ? -21.962 0.061 12.622 1.00 94.88 813 MET A N 1
ATOM 6465 C CA . MET A 1 813 ? -22.537 -0.531 13.823 1.00 94.88 813 MET A CA 1
ATOM 6466 C C . MET A 1 813 ? -24.064 -0.457 13.788 1.00 94.88 813 MET A C 1
ATOM 6468 O O . MET A 1 813 ? -24.654 0.217 12.942 1.00 94.88 813 MET A O 1
ATOM 6472 N N . GLU A 1 814 ? -24.731 -1.187 14.678 1.00 93.69 814 GLU A N 1
ATOM 6473 C CA . GLU A 1 814 ? -26.193 -1.179 14.738 1.00 93.69 814 GLU A CA 1
ATOM 6474 C C . GLU A 1 814 ? -26.783 0.211 15.008 1.00 93.69 814 GLU A C 1
ATOM 6476 O O . GLU A 1 814 ? -26.276 0.975 15.827 1.00 93.69 814 GLU A O 1
ATOM 6481 N N . MET A 1 815 ? -27.895 0.520 14.335 1.00 91.81 815 MET A N 1
ATOM 6482 C CA . MET A 1 815 ? -28.718 1.672 14.687 1.00 91.81 815 MET A CA 1
ATOM 6483 C C . MET A 1 815 ? -29.584 1.318 15.895 1.00 91.81 815 MET A C 1
ATOM 6485 O O . MET A 1 815 ? -30.433 0.428 15.833 1.00 91.81 815 MET A O 1
ATOM 6489 N N . VAL A 1 816 ? -29.378 2.028 17.002 1.00 90.69 816 VAL A N 1
ATOM 6490 C CA . VAL A 1 816 ? -30.112 1.804 18.249 1.00 90.69 816 VAL A CA 1
ATOM 6491 C C . VAL A 1 816 ? -31.370 2.670 18.257 1.00 90.69 816 VAL A C 1
ATOM 6493 O O . VAL A 1 816 ? -31.349 3.835 18.653 1.00 90.69 816 VAL A O 1
ATOM 6496 N N . GLU A 1 817 ? -32.484 2.106 17.796 1.00 86.38 817 GLU A N 1
ATOM 6497 C CA . GLU A 1 817 ? -33.766 2.814 17.755 1.00 86.38 817 GLU A CA 1
ATOM 6498 C C . GLU A 1 817 ? -34.292 3.166 19.156 1.00 86.38 817 GLU A C 1
ATOM 6500 O O . GLU A 1 817 ? -34.238 2.357 20.085 1.00 86.38 817 GLU A O 1
ATOM 6505 N N . GLY A 1 818 ? -34.841 4.378 19.292 1.00 84.62 818 GLY A N 1
ATOM 6506 C CA . GLY A 1 818 ? -35.489 4.849 20.521 1.00 84.62 818 GLY A CA 1
ATOM 6507 C C . GLY A 1 818 ? -34.541 5.200 21.672 1.00 84.62 818 GLY A C 1
ATOM 6508 O O . GLY A 1 818 ? -35.018 5.468 22.771 1.00 84.62 818 GLY A O 1
ATOM 6509 N N . ALA A 1 819 ? -33.224 5.201 21.444 1.00 87.19 819 ALA A N 1
ATOM 6510 C CA . ALA A 1 819 ? -32.262 5.644 22.443 1.00 87.19 819 ALA A CA 1
ATOM 6511 C C . ALA A 1 819 ? -32.200 7.176 22.553 1.00 87.19 819 ALA A C 1
ATOM 6513 O O . ALA A 1 819 ? -32.356 7.902 21.571 1.00 87.19 819 ALA A O 1
ATOM 6514 N N . HIS A 1 820 ? -31.919 7.657 23.760 1.00 85.62 820 HIS A N 1
ATOM 6515 C CA . HIS A 1 820 ? -31.763 9.067 24.091 1.00 85.62 820 HIS A CA 1
ATOM 6516 C C . HIS A 1 820 ? -30.290 9.413 24.317 1.00 85.62 820 HIS A C 1
ATOM 6518 O O . HIS A 1 820 ? -29.551 8.641 24.925 1.00 85.62 820 HIS A O 1
ATOM 6524 N N . TYR A 1 821 ? -29.882 10.590 23.839 1.00 83.56 821 TYR A N 1
ATOM 6525 C CA . TYR A 1 821 ? -28.541 11.153 24.010 1.00 83.56 821 TYR A CA 1
ATOM 6526 C C . TYR A 1 821 ? -28.529 12.177 25.154 1.00 83.56 821 TYR A C 1
ATOM 6528 O O . TYR A 1 821 ? -29.479 12.948 25.307 1.00 83.56 821 TYR A O 1
ATOM 6536 N N . ARG A 1 822 ? -27.456 12.208 25.952 1.00 81.69 822 ARG A N 1
ATOM 6537 C CA . ARG A 1 822 ? -27.283 13.153 27.067 1.00 81.69 822 ARG A CA 1
ATOM 6538 C C . ARG A 1 822 ? -25.940 13.865 26.934 1.00 81.69 822 ARG A C 1
ATOM 6540 O O . ARG A 1 822 ? -24.896 13.285 27.188 1.00 81.69 822 ARG A O 1
ATOM 6547 N N . HIS A 1 823 ? -25.973 15.148 26.585 1.00 76.62 823 HIS A N 1
ATOM 6548 C CA . HIS A 1 823 ? -24.774 15.993 26.566 1.00 76.62 823 HIS A CA 1
ATOM 6549 C C . HIS A 1 823 ? -24.162 16.168 27.973 1.00 76.62 823 HIS A C 1
ATOM 6551 O O . HIS A 1 823 ? -24.866 16.003 28.971 1.00 76.62 823 HIS A O 1
ATOM 6557 N N . VAL A 1 824 ? -22.901 16.611 28.061 1.00 76.00 824 VAL A N 1
ATOM 6558 C CA . VAL A 1 824 ? -22.155 16.837 29.323 1.00 76.00 824 VAL A CA 1
ATOM 6559 C C . VAL A 1 824 ? -22.800 17.886 30.249 1.00 76.00 824 VAL A C 1
ATOM 6561 O O . VAL A 1 824 ? -22.552 17.927 31.456 1.00 76.00 824 VAL A O 1
ATOM 6564 N N . PHE A 1 825 ? -23.695 18.712 29.703 1.00 75.62 825 PHE A N 1
ATOM 6565 C CA . PHE A 1 825 ? -24.487 19.687 30.455 1.00 75.62 825 PHE A CA 1
ATOM 6566 C C . PHE A 1 825 ? -25.534 19.032 31.367 1.00 75.62 825 PHE A C 1
ATOM 6568 O O . PHE A 1 825 ? -25.947 19.623 32.363 1.00 75.62 825 PHE A O 1
ATOM 6575 N N . HIS A 1 826 ? -25.949 17.801 31.068 1.00 81.25 826 HIS A N 1
ATOM 6576 C CA . HIS A 1 826 ? -26.942 17.093 31.863 1.00 81.25 826 HIS A CA 1
ATOM 6577 C C . HIS A 1 826 ? -26.335 16.513 33.142 1.00 81.25 826 HIS A C 1
ATOM 6579 O O . HIS A 1 826 ? -25.161 16.148 33.198 1.00 81.25 826 HIS A O 1
ATOM 6585 N N . ILE A 1 827 ? -27.163 16.419 34.180 1.00 86.75 827 ILE A N 1
ATOM 6586 C CA . ILE A 1 827 ? -26.838 15.731 35.430 1.00 86.75 827 ILE A CA 1
ATOM 6587 C C . ILE A 1 827 ? -27.609 14.411 35.442 1.00 86.75 827 ILE A C 1
ATOM 6589 O O . ILE A 1 827 ? -28.809 14.369 35.142 1.00 86.75 827 ILE A O 1
ATOM 6593 N N . LEU A 1 828 ? -26.904 13.329 35.751 1.00 88.69 828 LEU A N 1
ATOM 6594 C CA . LEU A 1 828 ? -27.488 12.020 35.988 1.00 88.69 828 LEU A CA 1
ATOM 6595 C C . LEU A 1 828 ? -28.047 11.981 37.409 1.00 88.69 828 LEU A C 1
ATOM 6597 O O . LEU A 1 828 ? -27.392 12.399 38.362 1.00 88.69 828 LEU A O 1
ATOM 6601 N N . SER A 1 829 ? -29.273 11.480 37.542 1.00 88.62 829 SER A N 1
ATOM 6602 C CA . SER A 1 829 ? -29.819 11.136 38.849 1.00 88.62 829 SER A CA 1
ATOM 6603 C C . SER A 1 829 ? -29.102 9.906 39.415 1.00 88.62 829 SER A C 1
ATOM 6605 O O . SER A 1 829 ? -28.313 9.244 38.737 1.00 88.62 829 SER A O 1
ATOM 6607 N N . GLU A 1 830 ? -29.387 9.595 40.676 1.00 91.88 830 GLU A N 1
ATOM 6608 C CA . GLU A 1 830 ? -28.720 8.514 41.399 1.00 91.88 830 GLU A CA 1
ATOM 6609 C C . GLU A 1 830 ? -28.874 7.152 40.711 1.00 91.88 830 GLU A C 1
ATOM 6611 O O . GLU A 1 830 ? -27.867 6.507 40.450 1.00 91.88 830 GLU A O 1
ATOM 6616 N N . ALA A 1 831 ? -30.093 6.738 40.347 1.00 91.44 831 ALA A N 1
ATOM 6617 C CA . ALA A 1 831 ? -30.341 5.415 39.762 1.00 91.44 831 ALA A CA 1
ATOM 6618 C C . ALA A 1 831 ? -29.556 5.143 38.452 1.00 91.44 831 ALA A C 1
ATOM 6620 O O . ALA A 1 831 ? -28.845 4.137 38.405 1.00 91.44 831 ALA A O 1
ATOM 6621 N N . PRO A 1 832 ? -29.566 6.032 37.435 1.00 92.00 832 PRO A N 1
ATOM 6622 C CA . PRO A 1 832 ? -28.706 5.883 36.260 1.00 92.00 832 PRO A CA 1
ATOM 6623 C C . PRO A 1 832 ? -27.212 5.823 36.606 1.00 92.00 832 PRO A C 1
ATOM 6625 O O . PRO A 1 832 ? -26.470 5.058 35.998 1.00 92.00 832 PRO A O 1
ATOM 6628 N N . MET A 1 833 ? -26.753 6.606 37.591 1.00 94.62 833 MET A N 1
ATOM 6629 C CA . MET A 1 833 ? -25.350 6.575 38.017 1.00 94.62 833 MET A CA 1
ATOM 6630 C C . MET A 1 833 ? -24.987 5.253 38.709 1.00 94.62 833 MET A C 1
ATOM 6632 O O . MET A 1 833 ? -23.905 4.723 38.471 1.00 94.62 833 MET A O 1
ATOM 6636 N N . VAL A 1 834 ? -25.889 4.678 39.514 1.00 96.00 834 VAL A N 1
ATOM 6637 C CA . VAL A 1 834 ? -25.709 3.337 40.098 1.00 96.00 834 VAL A CA 1
ATOM 6638 C C . VAL A 1 834 ? -25.509 2.293 38.999 1.00 96.00 834 VAL A C 1
ATOM 6640 O O . VAL A 1 834 ? -24.577 1.497 39.086 1.00 96.00 834 VAL A O 1
ATOM 6643 N N . GLU A 1 835 ? -26.327 2.319 37.944 1.00 95.19 835 GLU A N 1
ATOM 6644 C CA . GLU A 1 835 ? -26.199 1.377 36.824 1.00 95.19 835 GLU A CA 1
ATOM 6645 C C . GLU A 1 835 ? -24.848 1.523 36.103 1.00 95.19 835 GLU A C 1
ATOM 6647 O O . GLU A 1 835 ? -24.212 0.525 35.757 1.00 95.19 835 GLU A O 1
ATOM 6652 N N . VAL A 1 836 ? -24.370 2.760 35.939 1.00 96.38 836 VAL A N 1
ATOM 6653 C CA . VAL A 1 836 ? -23.046 3.052 35.372 1.00 96.38 836 VAL A CA 1
ATOM 6654 C C . VAL A 1 836 ? -21.923 2.520 36.263 1.00 96.38 836 VAL A C 1
ATOM 6656 O O . VAL A 1 836 ? -21.015 1.865 35.754 1.00 96.38 836 VAL A O 1
ATOM 6659 N N . MET A 1 837 ? -21.987 2.732 37.582 1.00 98.06 837 MET A N 1
ATOM 6660 C CA . MET A 1 837 ? -20.991 2.189 38.518 1.00 98.06 837 MET A CA 1
ATOM 6661 C C . MET A 1 837 ? -20.952 0.660 38.480 1.00 98.06 837 MET A C 1
ATOM 6663 O O . MET A 1 837 ? -19.872 0.072 38.446 1.00 98.06 837 MET A O 1
ATOM 6667 N N . GLN A 1 838 ? -22.118 0.011 38.428 1.00 98.00 838 GLN A N 1
ATOM 6668 C CA . GLN A 1 838 ? -22.211 -1.443 38.301 1.00 98.00 838 GLN A CA 1
ATOM 6669 C C . GLN A 1 838 ? -21.631 -1.933 36.970 1.00 98.00 838 GLN A C 1
ATOM 6671 O O . GLN A 1 838 ? -20.931 -2.940 36.929 1.00 98.00 838 GLN A O 1
ATOM 6676 N N . MET A 1 839 ? -21.892 -1.228 35.867 1.00 97.44 839 MET A N 1
ATOM 6677 C CA . MET A 1 839 ? -21.320 -1.559 34.562 1.00 97.44 839 MET A CA 1
ATOM 6678 C C . MET A 1 839 ? -19.791 -1.450 34.561 1.00 97.44 839 MET A C 1
ATOM 6680 O O . MET A 1 839 ? -19.124 -2.363 34.078 1.00 97.44 839 MET A O 1
ATOM 6684 N N . LEU A 1 840 ? -19.229 -0.372 35.118 1.00 97.38 840 LEU A N 1
ATOM 6685 C CA . LEU A 1 840 ? -17.777 -0.220 35.241 1.00 97.38 840 LEU A CA 1
ATOM 6686 C C . LEU A 1 840 ? -17.178 -1.297 36.158 1.00 97.38 840 LEU A C 1
ATOM 6688 O O . LEU A 1 840 ? -16.129 -1.851 35.837 1.00 97.38 840 LEU A O 1
ATOM 6692 N N . GLY A 1 841 ? -17.869 -1.656 37.246 1.00 96.81 841 GLY A N 1
ATOM 6693 C CA . GLY A 1 841 ? -17.472 -2.753 38.132 1.00 96.81 841 GLY A CA 1
ATOM 6694 C C . GLY A 1 841 ? -17.431 -4.101 37.406 1.00 96.81 841 GLY A C 1
ATOM 6695 O O . GLY A 1 841 ? -16.432 -4.812 37.499 1.00 96.81 841 GLY A O 1
ATOM 6696 N N . ARG A 1 842 ? -18.457 -4.409 36.596 1.00 97.38 842 ARG A N 1
ATOM 6697 C CA . ARG A 1 842 ? -18.475 -5.589 35.708 1.00 97.38 842 ARG A CA 1
ATOM 6698 C C . ARG A 1 842 ? -17.323 -5.578 34.709 1.00 97.38 842 ARG A C 1
ATOM 6700 O O . ARG A 1 842 ? -16.660 -6.593 34.538 1.00 97.38 842 ARG A O 1
ATOM 6707 N N . MET A 1 843 ? -17.043 -4.436 34.082 1.00 96.25 843 MET A N 1
ATOM 6708 C CA . MET A 1 843 ? -15.950 -4.293 33.112 1.00 96.25 843 MET A CA 1
ATOM 6709 C C . MET A 1 843 ? -14.572 -4.547 33.751 1.00 96.25 843 MET A C 1
ATOM 6711 O O . MET A 1 843 ? -13.728 -5.249 33.179 1.00 96.25 843 MET A O 1
ATOM 6715 N N . ALA A 1 844 ? -14.360 -4.036 34.967 1.00 95.38 844 ALA A N 1
ATOM 6716 C CA . ALA A 1 844 ? -13.161 -4.312 35.749 1.00 95.38 844 ALA A CA 1
ATOM 6717 C C . ALA A 1 844 ? -13.083 -5.796 36.157 1.00 95.38 844 ALA A C 1
ATOM 6719 O O . ALA A 1 844 ? -12.069 -6.441 35.892 1.00 95.38 844 ALA A O 1
ATOM 6720 N N . GLY A 1 845 ? -14.160 -6.369 36.705 1.00 95.81 845 GLY A N 1
ATOM 6721 C CA . GLY A 1 845 ? -14.235 -7.785 37.087 1.00 95.81 845 GLY A CA 1
ATOM 6722 C C . GLY A 1 845 ? -13.989 -8.744 35.915 1.00 95.81 845 GLY A C 1
ATOM 6723 O O . GLY A 1 845 ? -13.191 -9.676 36.036 1.00 95.81 845 GLY A O 1
ATOM 6724 N N . TYR A 1 846 ? -14.573 -8.463 34.745 1.00 96.12 846 TYR A N 1
ATOM 6725 C CA . TYR A 1 846 ? -14.298 -9.175 33.493 1.00 96.12 846 TYR A CA 1
ATOM 6726 C C . TYR A 1 846 ? -12.802 -9.190 33.171 1.00 96.12 846 TYR A C 1
ATOM 6728 O O . TYR A 1 846 ? -12.241 -10.246 32.885 1.00 96.12 846 TYR A O 1
ATOM 6736 N N . SER A 1 847 ? -12.137 -8.035 33.264 1.00 95.31 847 SER A N 1
ATOM 6737 C CA . SER A 1 847 ? -10.706 -7.919 32.957 1.00 95.31 847 SER A CA 1
ATOM 6738 C C . SER A 1 847 ? -9.837 -8.752 33.906 1.00 95.31 847 SER A C 1
ATOM 6740 O O . SER A 1 847 ? -8.824 -9.309 33.488 1.00 95.31 847 SER A O 1
ATOM 6742 N N . LEU A 1 848 ? -10.246 -8.880 35.174 1.00 94.50 848 LEU A N 1
ATOM 6743 C CA . LEU A 1 848 ? -9.564 -9.719 36.165 1.00 94.50 848 LEU A CA 1
ATOM 6744 C C . LEU A 1 848 ? -9.764 -11.218 35.897 1.00 94.50 848 LEU A C 1
ATOM 6746 O O . LEU A 1 848 ? -8.850 -12.019 36.120 1.00 94.50 848 LEU A O 1
ATOM 6750 N N . ARG A 1 849 ? -10.954 -11.611 35.425 1.00 94.81 849 ARG A N 1
ATOM 6751 C CA . ARG A 1 849 ? -11.266 -13.000 35.054 1.00 94.81 849 ARG A CA 1
ATOM 6752 C C . ARG A 1 849 ? -10.577 -13.423 33.757 1.00 94.81 849 ARG A C 1
ATOM 6754 O O . ARG A 1 849 ? -10.088 -14.551 33.688 1.00 94.81 849 ARG A O 1
ATOM 6761 N N . HIS A 1 850 ? -10.501 -12.512 32.787 1.00 94.12 850 HIS A N 1
ATOM 6762 C CA . HIS A 1 850 ? -10.112 -12.780 31.399 1.00 94.12 850 HIS A CA 1
ATOM 6763 C C . HIS A 1 850 ? -9.002 -11.827 30.913 1.00 94.12 850 HIS A C 1
ATOM 6765 O O . HIS A 1 850 ? -9.217 -11.026 30.001 1.00 94.12 850 HIS A O 1
ATOM 6771 N N . PRO A 1 851 ? -7.796 -11.863 31.514 1.00 91.81 851 PRO A N 1
ATOM 6772 C CA . PRO A 1 851 ? -6.743 -10.885 31.225 1.00 91.81 851 PRO A CA 1
ATOM 6773 C C . PRO A 1 851 ? -6.208 -10.957 29.785 1.00 91.81 851 PRO A C 1
ATOM 6775 O O . PRO A 1 851 ? -5.772 -9.944 29.240 1.00 91.81 851 PRO A O 1
ATOM 6778 N N . ASN A 1 852 ? -6.246 -12.131 29.147 1.00 92.12 852 ASN A N 1
ATOM 6779 C CA . ASN A 1 852 ? -5.774 -12.289 27.769 1.00 92.12 852 ASN A CA 1
ATOM 6780 C C . ASN A 1 852 ? -6.775 -11.682 26.782 1.00 92.12 852 ASN A C 1
ATOM 6782 O O . ASN A 1 852 ? -6.407 -10.900 25.910 1.00 92.12 852 ASN A O 1
ATOM 6786 N N . GLU A 1 853 ? -8.049 -12.010 26.958 1.00 94.25 853 GLU A N 1
ATOM 6787 C CA . GLU A 1 853 ? -9.176 -11.488 26.198 1.00 94.25 853 GLU A CA 1
ATOM 6788 C C . GLU A 1 853 ? -9.300 -9.973 26.370 1.00 94.25 853 GLU A C 1
ATOM 6790 O O . GLU A 1 853 ? -9.574 -9.256 25.409 1.00 94.25 853 GLU A O 1
ATOM 6795 N N . ALA A 1 854 ? -9.046 -9.480 27.584 1.00 90.69 854 ALA A N 1
ATOM 6796 C CA . ALA A 1 854 ? -8.951 -8.059 27.869 1.00 90.69 854 ALA A CA 1
ATOM 6797 C C . ALA A 1 854 ? -7.837 -7.385 27.055 1.00 90.69 854 ALA A C 1
ATOM 6799 O O . ALA A 1 854 ? -8.061 -6.330 26.465 1.00 90.69 854 ALA A O 1
ATOM 6800 N N . GLY A 1 855 ? -6.669 -8.025 26.947 1.00 89.44 855 GLY A N 1
ATOM 6801 C CA . GLY A 1 855 ? -5.585 -7.569 26.075 1.00 89.44 855 GLY A CA 1
ATOM 6802 C C . GLY A 1 855 ? -5.964 -7.530 24.593 1.00 89.44 855 GLY A C 1
ATOM 6803 O O . GLY A 1 855 ? -5.585 -6.591 23.901 1.00 89.44 855 GLY A O 1
ATOM 6804 N N . MET A 1 856 ? -6.765 -8.489 24.114 1.00 89.88 856 MET A N 1
ATOM 6805 C CA . MET A 1 856 ? -7.250 -8.507 22.724 1.00 89.88 856 MET A CA 1
ATOM 6806 C C . MET A 1 856 ? -8.218 -7.358 22.405 1.00 89.88 856 MET A C 1
ATOM 6808 O O . MET A 1 856 ? -8.318 -6.948 21.252 1.00 89.88 856 MET A O 1
ATOM 6812 N N . LEU A 1 857 ? -8.954 -6.852 23.399 1.00 87.69 857 LEU A N 1
ATOM 6813 C CA . LEU A 1 857 ? -9.895 -5.738 23.224 1.00 87.69 857 LEU A CA 1
ATOM 6814 C C . LEU A 1 857 ? -9.214 -4.369 23.204 1.00 87.69 857 LEU A C 1
ATOM 6816 O O . LEU A 1 857 ? -9.774 -3.410 22.686 1.00 87.69 857 LEU A O 1
ATOM 6820 N N . ALA A 1 858 ? -8.015 -4.289 23.765 1.00 80.50 858 ALA A N 1
ATOM 6821 C CA . ALA A 1 858 ? -7.327 -3.052 24.090 1.00 80.50 858 ALA A CA 1
ATOM 6822 C C . ALA A 1 858 ? -5.991 -2.906 23.337 1.00 80.50 858 ALA A C 1
ATOM 6824 O O . ALA A 1 858 ? -5.044 -2.297 23.843 1.00 80.50 858 ALA A O 1
ATOM 6825 N N . GLU A 1 859 ? -5.903 -3.469 22.128 1.00 68.62 859 GLU A N 1
ATOM 6826 C CA . GLU A 1 859 ? -4.727 -3.415 21.252 1.00 68.62 859 GLU A CA 1
ATOM 6827 C C . GLU A 1 859 ? -4.557 -2.011 20.623 1.00 68.62 859 GLU A C 1
ATOM 6829 O O . GLU A 1 859 ? -4.665 -1.828 19.415 1.00 68.62 859 GLU A O 1
ATOM 6834 N N . ASN A 1 860 ? -4.314 -0.988 21.450 1.00 64.62 860 ASN A N 1
ATOM 6835 C CA . ASN A 1 860 ? -4.074 0.392 21.015 1.00 64.62 860 ASN A CA 1
ATOM 6836 C C . ASN A 1 860 ? -2.592 0.764 21.199 1.00 64.62 860 ASN A C 1
ATOM 6838 O O . ASN A 1 860 ? -2.056 0.679 22.304 1.00 64.62 860 ASN A O 1
ATOM 6842 N N . ARG A 1 861 ? -1.922 1.189 20.116 1.00 54.69 861 ARG A N 1
ATOM 6843 C CA . ARG A 1 861 ? -0.495 1.577 20.119 1.00 54.69 861 ARG A CA 1
ATOM 6844 C C . ARG A 1 861 ? -0.242 3.088 20.204 1.00 54.69 861 ARG A C 1
ATOM 6846 O O . ARG A 1 861 ? 0.894 3.477 20.433 1.00 54.69 861 ARG A O 1
ATOM 6853 N N . VAL A 1 862 ? -1.263 3.933 20.032 1.00 56.78 862 VAL A N 1
ATOM 6854 C CA . VAL A 1 862 ? -1.094 5.394 19.828 1.00 56.78 862 VAL A CA 1
ATOM 6855 C C . VAL A 1 862 ? -1.696 6.223 20.969 1.00 56.78 862 VAL A C 1
ATOM 6857 O O . VAL A 1 862 ? -1.484 7.431 21.036 1.00 56.78 862 VAL A O 1
ATOM 6860 N N . PHE A 1 863 ? -2.387 5.595 21.929 1.00 58.47 863 PHE A N 1
ATOM 6861 C CA . PHE A 1 863 ? -2.849 6.269 23.150 1.00 58.47 863 PHE A CA 1
ATOM 6862 C C . PHE A 1 863 ? -1.712 7.027 23.857 1.00 58.47 863 PHE A C 1
ATOM 6864 O O . PHE A 1 863 ? -1.906 8.160 24.291 1.00 58.47 863 PHE A O 1
ATOM 6871 N N . GLU A 1 864 ? -0.508 6.445 23.913 1.00 60.28 864 GLU A N 1
ATOM 6872 C CA . GLU A 1 864 ? 0.664 7.077 24.536 1.00 60.28 864 GLU A CA 1
ATOM 6873 C C . GLU A 1 864 ? 1.105 8.360 23.811 1.00 60.28 864 GLU A C 1
ATOM 6875 O O . GLU A 1 864 ? 1.513 9.321 24.463 1.00 60.28 864 GLU A O 1
ATOM 6880 N N . GLU A 1 865 ? 0.973 8.411 22.483 1.00 59.47 865 GLU A N 1
ATOM 6881 C CA . GLU A 1 865 ? 1.310 9.590 21.677 1.00 59.47 865 GLU A CA 1
ATOM 6882 C C . GLU A 1 865 ? 0.231 10.675 21.781 1.00 59.47 865 GLU A C 1
ATOM 6884 O O . GLU A 1 865 ? 0.556 11.852 21.938 1.00 59.47 865 GLU A O 1
ATOM 6889 N N . PHE A 1 866 ? -1.050 10.286 21.768 1.00 62.59 866 PHE A N 1
ATOM 6890 C CA . PHE A 1 866 ? -2.180 11.209 21.922 1.00 62.59 866 PHE A CA 1
ATOM 6891 C C . PHE A 1 866 ? -2.190 11.863 23.306 1.00 62.59 866 PHE A C 1
ATOM 6893 O O . PHE A 1 866 ? -2.162 13.088 23.418 1.00 62.59 866 PHE A O 1
ATOM 6900 N N . PHE A 1 867 ? -2.167 11.060 24.375 1.00 64.69 867 PHE A N 1
ATOM 6901 C CA . PHE A 1 867 ? -2.128 11.581 25.744 1.00 64.69 867 PHE A CA 1
ATOM 6902 C C . PHE A 1 867 ? -0.824 12.308 26.042 1.00 64.69 867 PHE A C 1
ATOM 6904 O O . PHE A 1 867 ? -0.826 13.278 26.801 1.00 64.69 867 PHE A O 1
ATOM 6911 N N . GLY A 1 868 ? 0.279 11.886 25.421 1.00 63.91 868 GLY A N 1
ATOM 6912 C CA . GLY A 1 868 ? 1.552 12.572 25.550 1.00 63.91 868 GLY A CA 1
ATOM 6913 C C . GLY A 1 868 ? 1.537 14.008 25.041 1.00 63.91 868 GLY A C 1
ATOM 6914 O O . GLY A 1 868 ? 2.250 14.846 25.591 1.00 63.91 868 GLY A O 1
ATOM 6915 N N . ASP A 1 869 ? 0.696 14.314 24.051 1.00 63.53 869 ASP A N 1
ATOM 6916 C CA . ASP A 1 869 ? 0.532 15.667 23.527 1.00 63.53 869 ASP A CA 1
ATOM 6917 C C . ASP A 1 869 ? -0.228 16.583 24.497 1.00 63.53 869 ASP A C 1
ATOM 6919 O O . ASP A 1 869 ? 0.231 17.687 24.797 1.00 63.53 869 ASP A O 1
ATOM 6923 N N . PHE A 1 870 ? -1.338 16.098 25.067 1.00 64.06 870 PHE A N 1
ATOM 6924 C CA . PHE A 1 870 ? -2.098 16.826 26.095 1.00 64.06 870 PHE A CA 1
ATOM 6925 C C . PHE A 1 870 ? -1.306 17.003 27.390 1.00 64.06 870 PHE A C 1
ATOM 6927 O O . PHE A 1 870 ? -1.434 18.024 28.061 1.00 64.06 870 PHE A O 1
ATOM 6934 N N . ALA A 1 871 ? -0.450 16.036 27.713 1.00 64.44 871 ALA A N 1
ATOM 6935 C CA . ALA A 1 871 ? 0.437 16.095 28.861 1.00 64.44 871 ALA A CA 1
ATOM 6936 C C . ALA A 1 871 ? 1.685 16.970 28.629 1.00 64.44 871 ALA A C 1
ATOM 6938 O O . ALA A 1 871 ? 2.518 17.043 29.525 1.00 64.44 871 ALA A O 1
ATOM 6939 N N . ARG A 1 872 ? 1.863 17.640 27.473 1.00 70.19 872 ARG A N 1
ATOM 6940 C CA . ARG A 1 872 ? 3.037 18.506 27.250 1.00 70.19 872 ARG A CA 1
ATOM 6941 C C . ARG A 1 872 ? 3.038 19.697 28.215 1.00 70.19 872 ARG A C 1
ATOM 6943 O O . ARG A 1 872 ? 2.017 20.378 28.326 1.00 70.19 872 ARG A O 1
ATOM 6950 N N . PRO A 1 873 ? 4.195 20.075 28.793 1.00 72.94 873 PRO A N 1
ATOM 6951 C CA . PRO A 1 873 ? 4.285 21.192 29.737 1.00 72.94 873 PRO A CA 1
ATOM 6952 C C . PRO A 1 873 ? 3.668 22.502 29.233 1.00 72.94 873 PRO A C 1
ATOM 6954 O O . PRO A 1 873 ? 2.993 23.185 29.994 1.00 72.94 873 PRO A O 1
ATOM 6957 N N . GLN A 1 874 ? 3.843 22.820 27.945 1.00 75.81 874 GLN A N 1
ATOM 6958 C CA . GLN A 1 874 ? 3.258 24.012 27.327 1.00 75.81 874 GLN A CA 1
ATOM 6959 C C . GLN A 1 874 ? 1.721 23.975 27.320 1.00 75.81 874 GLN A C 1
ATOM 6961 O O . GLN A 1 874 ? 1.084 24.979 27.619 1.00 75.81 874 GLN A O 1
ATOM 6966 N N . LYS A 1 875 ? 1.119 22.823 27.001 1.00 74.25 875 LYS A N 1
ATOM 6967 C CA . LYS A 1 875 ? -0.342 22.658 26.956 1.00 74.25 875 LYS A CA 1
ATOM 6968 C C . LYS A 1 875 ? -0.956 22.707 28.346 1.00 74.25 875 LYS A C 1
ATOM 6970 O O . LYS A 1 875 ? -2.003 23.318 28.539 1.00 74.25 875 LYS A O 1
ATOM 6975 N N . ILE A 1 876 ? -0.258 22.135 29.320 1.00 79.62 876 ILE A N 1
ATOM 6976 C CA . ILE A 1 876 ? -0.621 22.248 30.729 1.00 79.62 876 ILE A CA 1
ATOM 6977 C C . ILE A 1 876 ? -0.556 23.714 31.199 1.00 79.62 876 ILE A C 1
ATOM 6979 O O . ILE A 1 876 ? -1.474 24.172 31.876 1.00 79.62 876 ILE A O 1
ATOM 6983 N N . ASP A 1 877 ? 0.457 24.484 30.786 1.00 83.56 877 ASP A N 1
ATOM 6984 C CA . ASP A 1 877 ? 0.565 25.919 31.104 1.00 83.56 877 ASP A CA 1
ATOM 6985 C C . ASP A 1 877 ? -0.550 26.765 30.468 1.00 83.56 877 ASP A C 1
ATOM 6987 O O . ASP A 1 877 ? -1.153 27.614 31.134 1.00 83.56 877 ASP A O 1
ATOM 6991 N N . GLU A 1 878 ? -0.863 26.516 29.193 1.00 80.00 878 GLU A N 1
ATOM 6992 C CA . GLU A 1 878 ? -2.018 27.116 28.510 1.00 80.00 878 GLU A CA 1
ATOM 6993 C C . GLU A 1 878 ? -3.318 26.784 29.253 1.00 80.00 878 GLU A C 1
ATOM 6995 O O . GLU A 1 878 ? -4.175 27.648 29.450 1.00 80.00 878 GLU A O 1
ATOM 7000 N N . GLY A 1 879 ? -3.433 25.549 29.737 1.00 81.06 879 GLY A N 1
ATOM 7001 C CA . GLY A 1 879 ? -4.578 25.096 30.498 1.00 81.06 879 GLY A CA 1
ATOM 7002 C C . GLY A 1 879 ? -4.753 25.778 31.843 1.00 81.06 879 GLY A C 1
ATOM 7003 O O . GLY A 1 879 ? -5.859 26.218 32.161 1.00 81.06 879 GLY A O 1
ATOM 7004 N N . PHE A 1 880 ? -3.674 25.938 32.609 1.00 87.00 880 PHE A N 1
ATOM 7005 C CA . PHE A 1 880 ? -3.717 26.717 33.844 1.00 87.00 880 PHE A CA 1
ATOM 7006 C C . PHE A 1 880 ? -4.112 28.168 33.573 1.00 87.00 880 PHE A C 1
ATOM 7008 O O . PHE A 1 880 ? -4.997 28.686 34.247 1.00 87.00 880 PHE A O 1
ATOM 7015 N N . THR A 1 881 ? -3.553 28.785 32.530 1.00 87.06 881 THR A N 1
ATOM 7016 C CA . THR A 1 881 ? -3.914 30.155 32.130 1.00 87.06 881 THR A CA 1
ATOM 7017 C C . THR A 1 881 ? -5.412 30.270 31.812 1.00 87.06 881 THR A C 1
ATOM 7019 O O . THR A 1 881 ? -6.074 31.236 32.204 1.00 87.06 881 THR A O 1
ATOM 7022 N N . ALA A 1 882 ? -5.977 29.271 31.129 1.00 82.38 882 ALA A N 1
ATOM 7023 C CA . ALA A 1 882 ? -7.403 29.219 30.823 1.00 82.38 882 ALA A CA 1
ATOM 7024 C C . ALA A 1 882 ? -8.265 29.070 32.090 1.00 82.38 882 ALA A C 1
ATOM 7026 O O . ALA A 1 882 ? -9.279 29.760 32.217 1.00 82.38 882 ALA A O 1
ATOM 7027 N N . MET A 1 883 ? -7.849 28.233 33.050 1.00 86.25 883 MET A N 1
ATOM 7028 C CA . MET A 1 883 ? -8.530 28.098 34.345 1.00 86.25 883 MET A CA 1
ATOM 7029 C C . MET A 1 883 ? -8.533 29.415 35.127 1.00 86.25 883 MET A C 1
ATOM 7031 O O . MET A 1 883 ? -9.590 29.833 35.588 1.00 86.25 883 MET A O 1
ATOM 7035 N N . GLU A 1 884 ? -7.391 30.098 35.226 1.00 88.06 884 GLU A N 1
ATOM 7036 C CA . GLU A 1 884 ? -7.270 31.394 35.915 1.00 88.06 884 GLU A CA 1
ATOM 7037 C C . GLU A 1 884 ? -8.155 32.462 35.274 1.00 88.06 884 GLU A C 1
ATOM 7039 O O . GLU A 1 884 ? -8.832 33.233 35.956 1.00 88.06 884 GLU A O 1
ATOM 7044 N N . THR A 1 885 ? -8.182 32.480 33.941 1.00 85.94 885 THR A N 1
ATOM 7045 C CA . THR A 1 885 ? -8.987 33.434 33.177 1.00 85.94 885 THR A CA 1
ATOM 7046 C C . THR A 1 885 ? -10.480 33.182 33.377 1.00 85.94 885 THR A C 1
ATOM 7048 O O . THR A 1 885 ? -11.256 34.128 33.524 1.00 85.94 885 THR A O 1
ATOM 7051 N N . ARG A 1 886 ? -10.903 31.911 33.380 1.00 83.88 886 ARG A N 1
ATOM 7052 C CA . ARG A 1 886 ? -12.320 31.536 33.452 1.00 83.88 886 ARG A CA 1
ATOM 7053 C C . ARG A 1 886 ? -12.872 31.538 34.876 1.00 83.88 886 ARG A C 1
ATOM 7055 O O . ARG A 1 886 ? -14.040 31.885 35.055 1.00 83.88 886 ARG A O 1
ATOM 7062 N N . PHE A 1 887 ? -12.043 31.183 35.856 1.00 87.12 887 PHE A N 1
ATOM 7063 C CA . PHE A 1 887 ? -12.395 31.028 37.267 1.00 87.12 887 PHE A CA 1
ATOM 7064 C C . PHE A 1 887 ? -11.476 31.872 38.167 1.00 87.12 887 PHE A C 1
ATOM 7066 O O . PHE A 1 887 ? -10.759 31.333 39.011 1.00 87.12 887 PHE A O 1
ATOM 7073 N N . PRO A 1 888 ? -11.515 33.212 38.056 1.00 88.12 888 PRO A N 1
ATOM 7074 C CA . PRO A 1 888 ? -10.616 34.092 38.808 1.00 88.12 888 PRO A CA 1
ATOM 7075 C C . PRO A 1 888 ? -10.794 33.993 40.333 1.00 88.12 888 PRO A C 1
ATOM 7077 O O . PRO A 1 888 ? -9.896 34.355 41.089 1.00 88.12 888 PRO A O 1
ATOM 7080 N N . SER A 1 889 ? -11.946 33.506 40.810 1.00 92.25 889 SER A N 1
ATOM 7081 C CA . SER A 1 889 ? -12.192 33.252 42.234 1.00 92.25 889 SER A CA 1
ATOM 7082 C C . SER A 1 889 ? -11.454 32.031 42.787 1.00 92.25 889 SER A C 1
ATOM 7084 O O . SER A 1 889 ? -11.360 31.924 44.003 1.00 92.25 889 SER A O 1
ATOM 7086 N N . LEU A 1 890 ? -10.949 31.140 41.925 1.00 91.31 890 LEU A N 1
ATOM 7087 C CA . LEU A 1 890 ? -10.252 29.901 42.295 1.00 91.31 890 LEU A CA 1
ATOM 7088 C C . LEU A 1 890 ? -8.730 29.991 42.098 1.00 91.31 890 LEU A C 1
ATOM 7090 O O . LEU A 1 890 ? -8.052 28.980 41.937 1.00 91.31 890 LEU A O 1
ATOM 7094 N N . GLN A 1 891 ? -8.173 31.205 42.069 1.00 92.19 891 GLN A N 1
ATOM 7095 C CA . GLN A 1 891 ? -6.745 31.416 41.813 1.00 92.19 891 GLN A CA 1
ATOM 7096 C C . GLN A 1 891 ? -5.849 30.658 42.807 1.00 92.19 891 GLN A C 1
ATOM 7098 O O . GLN A 1 891 ? -4.847 30.074 42.405 1.00 92.19 891 GLN A O 1
ATOM 7103 N N . ALA A 1 892 ? -6.212 30.645 44.095 1.00 91.81 892 ALA A N 1
ATOM 7104 C CA . ALA A 1 892 ? -5.424 29.973 45.126 1.00 91.81 892 ALA A CA 1
ATOM 7105 C C . ALA A 1 892 ? -5.415 28.450 44.926 1.00 91.81 892 ALA A C 1
ATOM 7107 O O . ALA A 1 892 ? -4.381 27.807 45.076 1.00 91.81 892 ALA A O 1
ATOM 7108 N N . GLU A 1 893 ? -6.556 27.882 44.550 1.00 94.62 893 GLU A N 1
ATOM 7109 C CA . GLU A 1 893 ? -6.721 26.471 44.234 1.00 94.62 893 GLU A CA 1
ATOM 7110 C C . GLU A 1 893 ? -5.931 26.105 42.974 1.00 94.62 893 GLU A C 1
ATOM 7112 O O . GLU A 1 893 ? -5.182 25.130 42.984 1.00 94.62 893 GLU A O 1
ATOM 7117 N N . VAL A 1 894 ? -6.009 26.918 41.915 1.00 90.88 894 VAL A N 1
ATOM 7118 C CA . VAL A 1 894 ? -5.214 26.717 40.692 1.00 90.88 894 VAL A CA 1
ATOM 7119 C C . VAL A 1 894 ? -3.711 26.756 40.992 1.00 90.88 894 VAL A C 1
ATOM 7121 O O . VAL A 1 894 ? -2.963 25.932 40.465 1.00 90.88 894 VAL A O 1
ATOM 7124 N N . ASP A 1 895 ? -3.256 27.649 41.874 1.00 91.12 895 ASP A N 1
ATOM 7125 C CA . ASP A 1 895 ? -1.851 27.701 42.293 1.00 91.12 895 ASP A CA 1
ATOM 7126 C C . ASP A 1 895 ? -1.410 26.433 43.047 1.00 91.12 895 ASP A C 1
ATOM 7128 O O . ASP A 1 895 ? -0.271 25.996 42.876 1.00 91.12 895 ASP A O 1
ATOM 7132 N N . VAL A 1 896 ? -2.306 25.794 43.808 1.00 91.69 896 VAL A N 1
ATOM 7133 C CA . VAL A 1 896 ? -2.055 24.470 44.406 1.00 91.69 896 VAL A CA 1
ATOM 7134 C C . VAL A 1 896 ? -1.971 23.390 43.322 1.00 91.69 896 VAL A C 1
ATOM 7136 O O . VAL A 1 896 ? -1.051 22.579 43.342 1.00 91.69 896 VAL A O 1
ATOM 7139 N N . LEU A 1 897 ? -2.867 23.384 42.330 1.00 89.94 897 LEU A N 1
ATOM 7140 C CA . LEU A 1 897 ? -2.821 22.400 41.236 1.00 89.94 897 LEU A CA 1
ATOM 7141 C C . LEU A 1 897 ? -1.512 22.478 40.437 1.00 89.94 897 LEU A C 1
ATOM 7143 O O . LEU A 1 897 ? -0.989 21.446 40.010 1.00 89.94 897 LEU A O 1
ATOM 7147 N N . LYS A 1 898 ? -0.945 23.678 40.261 1.00 89.44 898 LYS A N 1
ATOM 7148 C CA . LYS A 1 898 ? 0.341 23.867 39.570 1.00 89.44 898 LYS A CA 1
ATOM 7149 C C . LYS A 1 898 ? 1.501 23.120 40.229 1.00 89.44 898 LYS A C 1
ATOM 7151 O O . LYS A 1 898 ? 2.458 22.805 39.521 1.00 89.44 898 LYS A O 1
ATOM 7156 N N . THR A 1 899 ? 1.441 22.791 41.525 1.00 88.44 899 THR A N 1
ATOM 7157 C CA . THR A 1 899 ? 2.509 21.994 42.163 1.00 88.44 899 THR A CA 1
ATOM 7158 C C . THR A 1 899 ? 2.602 20.589 41.568 1.00 88.44 899 THR A C 1
ATOM 7160 O O . THR A 1 899 ? 3.679 20.001 41.516 1.00 88.44 899 THR A O 1
ATOM 7163 N N . GLN A 1 900 ? 1.509 20.084 40.988 1.00 87.06 900 GLN A N 1
ATOM 7164 C CA . GLN A 1 900 ? 1.456 18.772 40.342 1.00 87.06 900 GLN A CA 1
ATOM 7165 C C . GLN A 1 900 ? 2.019 18.766 38.911 1.00 87.06 900 GLN A C 1
ATOM 7167 O O . GLN A 1 900 ? 2.080 17.711 38.277 1.00 87.06 900 GLN A O 1
ATOM 7172 N N . LYS A 1 901 ? 2.484 19.913 38.388 1.00 84.69 901 LYS A N 1
ATOM 7173 C CA . LYS A 1 901 ? 3.055 20.030 37.034 1.00 84.69 901 LYS A CA 1
ATOM 7174 C C . LYS A 1 901 ? 4.222 19.065 36.789 1.00 84.69 901 LYS A C 1
ATOM 7176 O O . LYS A 1 901 ? 4.407 18.617 35.660 1.00 84.69 901 LYS A O 1
ATOM 7181 N N . ILE A 1 902 ? 4.968 18.697 37.833 1.00 82.62 902 ILE A N 1
ATOM 7182 C CA . ILE A 1 902 ? 6.101 17.762 37.752 1.00 82.62 902 ILE A CA 1
ATOM 7183 C C . ILE A 1 902 ? 5.723 16.411 37.121 1.00 82.62 902 ILE A C 1
ATOM 7185 O O . ILE A 1 902 ? 6.523 15.818 36.392 1.00 82.62 902 ILE A O 1
ATOM 7189 N N . TYR A 1 903 ? 4.491 15.937 37.340 1.00 81.12 903 TYR A N 1
ATOM 7190 C CA . TYR A 1 903 ? 4.004 14.679 36.770 1.00 81.12 903 TYR A CA 1
ATOM 7191 C C . TYR A 1 903 ? 3.750 14.769 35.261 1.00 81.12 903 TYR A C 1
ATOM 7193 O O . TYR A 1 903 ? 3.747 13.744 34.588 1.00 81.12 903 TYR A O 1
ATOM 7201 N N . PHE A 1 904 ? 3.618 15.980 34.719 1.00 80.44 904 PHE A N 1
ATOM 7202 C CA . PHE A 1 904 ? 3.393 16.259 33.300 1.00 80.44 904 PHE A CA 1
ATOM 7203 C C . PHE A 1 904 ? 4.668 16.691 32.561 1.00 80.44 904 PHE A C 1
ATOM 7205 O O . PHE A 1 904 ? 4.634 17.021 31.382 1.00 80.44 904 PHE A O 1
ATOM 7212 N N . GLU A 1 905 ? 5.839 16.661 33.205 1.00 76.19 905 GLU A N 1
ATOM 7213 C CA . GLU A 1 905 ? 7.109 16.881 32.493 1.00 76.19 905 GLU A CA 1
ATOM 7214 C C . GLU A 1 905 ? 7.400 15.784 31.461 1.00 76.19 905 GLU A C 1
ATOM 7216 O O . GLU A 1 905 ? 8.109 16.017 30.482 1.00 76.19 905 GLU A O 1
ATOM 7221 N N . SER A 1 906 ? 6.866 14.578 31.673 1.00 73.44 906 SER A N 1
ATOM 7222 C CA . SER A 1 906 ? 6.879 13.510 30.679 1.00 73.44 906 SER A CA 1
ATOM 7223 C C . SER A 1 906 ? 5.717 12.544 30.876 1.00 73.44 906 SER A C 1
ATOM 7225 O O . SER A 1 906 ? 5.276 12.290 31.998 1.00 73.44 906 SER A O 1
ATOM 7227 N N . VAL A 1 907 ? 5.291 11.916 29.778 1.00 71.50 907 VAL A N 1
ATOM 7228 C CA . VAL A 1 907 ? 4.269 10.853 29.774 1.00 71.50 907 VAL A CA 1
ATOM 7229 C C . VAL A 1 907 ? 4.633 9.719 30.731 1.00 71.50 907 VAL A C 1
ATOM 7231 O O . VAL A 1 907 ? 3.773 9.162 31.408 1.00 71.50 907 VAL A O 1
ATOM 7234 N N . ALA A 1 908 ? 5.927 9.407 30.839 1.00 76.88 908 ALA A N 1
ATOM 7235 C CA . ALA A 1 908 ? 6.429 8.369 31.727 1.00 76.88 908 ALA A CA 1
ATOM 7236 C C . ALA A 1 908 ? 6.210 8.704 33.212 1.00 76.88 908 ALA A C 1
ATOM 7238 O O . ALA A 1 908 ? 5.881 7.805 33.982 1.00 76.88 908 ALA A O 1
ATOM 7239 N N . LYS A 1 909 ? 6.364 9.972 33.625 1.00 81.50 909 LYS A N 1
ATOM 7240 C CA . LYS A 1 909 ? 6.109 10.394 35.013 1.00 81.50 909 LYS A CA 1
ATOM 7241 C C . LYS A 1 909 ? 4.622 10.315 35.354 1.00 81.50 909 LYS A C 1
ATOM 7243 O O . LYS A 1 909 ? 4.279 9.752 36.392 1.00 81.50 909 LYS A O 1
ATOM 7248 N N . PHE A 1 910 ? 3.760 10.801 34.463 1.00 81.00 910 PHE A N 1
ATOM 7249 C CA . PHE A 1 910 ? 2.309 10.697 34.608 1.00 81.00 910 PHE A CA 1
ATOM 7250 C C . PHE A 1 910 ? 1.871 9.232 34.712 1.00 81.00 910 PHE A C 1
ATOM 7252 O O . PHE A 1 910 ? 1.225 8.844 35.682 1.00 81.00 910 PHE A O 1
ATOM 7259 N N . LYS A 1 911 ? 2.301 8.391 33.763 1.00 78.62 911 LYS A N 1
ATOM 7260 C CA . LYS A 1 911 ? 1.968 6.963 33.730 1.00 78.62 911 LYS A CA 1
ATOM 7261 C C . LYS A 1 911 ? 2.454 6.238 34.977 1.00 78.62 911 LYS A C 1
ATOM 7263 O O . LYS A 1 911 ? 1.679 5.522 35.595 1.00 78.62 911 LYS A O 1
ATOM 7268 N N . LYS A 1 912 ? 3.700 6.483 35.396 1.00 83.69 912 LYS A N 1
ATOM 7269 C CA . LYS A 1 912 ? 4.241 5.915 36.635 1.00 83.69 912 LYS A CA 1
ATOM 7270 C C . LYS A 1 912 ? 3.343 6.251 37.825 1.00 83.69 912 LYS A C 1
ATOM 7272 O O . LYS A 1 912 ? 3.040 5.371 38.620 1.00 83.69 912 LYS A O 1
ATOM 7277 N N . ARG A 1 913 ? 2.895 7.503 37.930 1.00 85.00 913 ARG A N 1
ATOM 7278 C CA . ARG A 1 913 ? 2.024 7.938 39.021 1.00 85.00 913 ARG A CA 1
ATOM 7279 C C . ARG A 1 913 ? 0.627 7.310 38.956 1.00 85.00 913 ARG A C 1
ATOM 7281 O O . ARG A 1 913 ? 0.084 6.939 39.991 1.00 85.00 913 ARG A O 1
ATOM 7288 N N . MET A 1 914 ? 0.070 7.152 37.757 1.00 84.25 914 MET A N 1
ATOM 7289 C CA . MET A 1 914 ? -1.192 6.436 37.539 1.00 84.25 914 MET A CA 1
ATOM 7290 C C . MET A 1 914 ? -1.080 4.941 37.887 1.00 84.25 914 MET A C 1
ATOM 7292 O O . MET A 1 914 ? -1.988 4.395 38.510 1.00 84.25 914 MET A O 1
ATOM 7296 N N . ASP A 1 915 ? 0.037 4.296 37.537 1.00 84.06 915 ASP A N 1
ATOM 7297 C CA . ASP A 1 915 ? 0.311 2.879 37.820 1.00 84.06 915 ASP A CA 1
ATOM 7298 C C . ASP A 1 915 ? 0.602 2.626 39.316 1.00 84.06 915 ASP A C 1
ATOM 7300 O O . ASP A 1 915 ? 0.305 1.552 39.836 1.00 84.06 915 ASP A O 1
ATOM 7304 N N . GLU A 1 916 ? 1.151 3.610 40.041 1.00 85.00 916 GLU A N 1
ATOM 7305 C CA . GLU A 1 916 ? 1.323 3.549 41.504 1.00 85.00 916 GLU A CA 1
ATOM 7306 C C . GLU A 1 916 ? -0.018 3.463 42.249 1.00 85.00 916 GLU A C 1
ATOM 7308 O O . GLU A 1 916 ? -0.083 2.849 43.313 1.00 85.00 916 GLU A O 1
ATOM 7313 N N . ALA A 1 917 ? -1.079 4.059 41.698 1.00 83.81 917 ALA A N 1
ATOM 7314 C CA . ALA A 1 917 ? -2.411 4.054 42.300 1.00 83.81 917 ALA A CA 1
ATOM 7315 C C . ALA A 1 917 ? -3.200 2.763 42.033 1.00 83.81 917 ALA A C 1
ATOM 7317 O O . ALA A 1 917 ? -4.135 2.433 42.767 1.00 83.81 917 ALA A O 1
ATOM 7318 N N . CYS A 1 918 ? -2.849 2.044 40.967 1.00 84.06 918 CYS A N 1
ATOM 7319 C CA . CYS A 1 918 ? -3.441 0.765 40.605 1.00 84.06 918 CYS A CA 1
ATOM 7320 C C . CYS A 1 918 ? -2.475 0.004 39.688 1.00 84.06 918 CYS A C 1
ATOM 7322 O O . CYS A 1 918 ? -2.299 0.356 38.523 1.00 84.06 918 CYS A O 1
ATOM 7324 N N . ASN A 1 919 ? -1.855 -1.060 40.201 1.00 73.06 919 ASN A N 1
ATOM 7325 C CA . ASN A 1 919 ? -0.896 -1.862 39.433 1.00 73.06 919 ASN A CA 1
ATOM 7326 C C . ASN A 1 919 ? -1.559 -2.952 38.570 1.00 73.06 919 ASN A C 1
ATOM 7328 O O . ASN A 1 919 ? -0.866 -3.683 37.858 1.00 73.06 919 ASN A O 1
ATOM 7332 N N . VAL A 1 920 ? -2.887 -3.075 38.638 1.00 81.75 920 VAL A N 1
ATOM 7333 C CA . VAL A 1 920 ? -3.672 -3.999 37.824 1.00 81.75 920 VAL A CA 1
ATOM 7334 C C . VAL A 1 920 ? -4.316 -3.219 36.688 1.00 81.75 920 VAL A C 1
ATOM 7336 O O . VAL A 1 920 ? -5.080 -2.287 36.914 1.00 81.75 920 VAL A O 1
ATOM 7339 N N . ARG A 1 921 ? -4.008 -3.614 35.454 1.00 86.31 921 ARG A N 1
ATOM 7340 C CA . ARG A 1 921 ? -4.534 -2.969 34.251 1.00 86.31 921 ARG A CA 1
ATOM 7341 C C . ARG A 1 921 ? -5.841 -3.650 33.854 1.00 86.31 921 ARG A C 1
ATOM 7343 O O . ARG A 1 921 ? -5.843 -4.851 33.589 1.00 86.31 921 ARG A O 1
ATOM 7350 N N . THR A 1 922 ? -6.931 -2.895 33.803 1.00 91.25 922 THR A N 1
ATOM 7351 C CA . THR A 1 922 ? -8.233 -3.373 33.314 1.00 91.25 922 THR A CA 1
ATOM 7352 C C . THR A 1 922 ? -8.542 -2.743 31.967 1.00 91.25 922 THR A C 1
ATOM 7354 O O . THR A 1 922 ? -7.935 -1.738 31.602 1.00 91.25 922 THR A O 1
ATOM 7357 N N . ILE A 1 923 ? -9.502 -3.293 31.224 1.00 92.56 923 ILE A N 1
ATOM 7358 C CA . ILE A 1 923 ? -10.086 -2.542 30.113 1.00 92.56 923 ILE A CA 1
ATOM 7359 C C . ILE A 1 923 ? -10.692 -1.271 30.692 1.00 92.56 923 ILE A C 1
ATOM 7361 O O . ILE A 1 923 ? -11.479 -1.326 31.639 1.00 92.56 923 ILE A O 1
ATOM 7365 N N . VAL A 1 924 ? -10.314 -0.144 30.109 1.00 91.38 924 VAL A N 1
ATOM 7366 C CA . VAL A 1 924 ? -10.964 1.142 30.323 1.00 91.38 924 VAL A CA 1
ATOM 7367 C C . VAL A 1 924 ? -11.538 1.615 28.998 1.00 91.38 924 VAL A C 1
ATOM 7369 O O . VAL A 1 924 ? -10.992 1.344 27.922 1.00 91.38 924 VAL A O 1
ATOM 7372 N N . HIS A 1 925 ? -12.662 2.311 29.065 1.00 93.25 925 HIS A N 1
ATOM 7373 C CA . HIS A 1 925 ? -13.219 2.996 27.913 1.00 93.25 925 HIS A CA 1
ATOM 7374 C C . HIS A 1 925 ? -12.305 4.147 27.492 1.00 93.25 925 HIS A C 1
ATOM 7376 O O . HIS A 1 925 ? -12.143 4.378 26.300 1.00 93.25 925 HIS A O 1
ATOM 7382 N N . GLY A 1 926 ? -11.714 4.873 28.448 1.00 86.06 926 GLY A N 1
ATOM 7383 C CA . GLY A 1 926 ? -10.768 5.966 28.189 1.00 86.06 926 GLY A CA 1
ATOM 7384 C C . GLY A 1 926 ? -11.429 7.285 27.765 1.00 86.06 926 GLY A C 1
ATOM 7385 O O . GLY A 1 926 ? -10.760 8.311 27.647 1.00 86.06 926 GLY A O 1
ATOM 7386 N N . ASP A 1 927 ? -12.750 7.284 27.570 1.00 86.75 927 ASP A N 1
ATOM 7387 C CA . ASP A 1 927 ? -13.591 8.460 27.306 1.00 86.75 927 ASP A CA 1
ATOM 7388 C C . ASP A 1 927 ? -15.002 8.269 27.880 1.00 86.75 927 ASP A C 1
ATOM 7390 O O . ASP A 1 927 ? -16.005 8.473 27.207 1.00 86.75 927 ASP A O 1
ATOM 7394 N N . MET A 1 928 ? -15.108 7.820 29.133 1.00 91.81 928 MET A N 1
ATOM 7395 C CA . MET A 1 928 ? -16.411 7.598 29.766 1.00 91.81 928 MET A CA 1
ATOM 7396 C C . MET A 1 928 ? -17.045 8.901 30.283 1.00 91.81 928 MET A C 1
ATOM 7398 O O . MET A 1 928 ? -16.598 9.485 31.271 1.00 91.81 928 MET A O 1
ATOM 7402 N N . TRP A 1 929 ? -18.128 9.339 29.644 1.00 89.62 929 TRP A N 1
ATOM 7403 C CA . TRP A 1 929 ? -18.987 10.455 30.068 1.00 89.62 929 TRP A CA 1
ATOM 7404 C C . TRP A 1 929 ? -20.428 10.220 29.565 1.00 89.62 929 TRP A C 1
ATOM 7406 O O . TRP A 1 929 ? -20.631 9.366 28.698 1.00 89.62 929 TRP A O 1
ATOM 7416 N N . PRO A 1 930 ? -21.458 10.945 30.059 1.00 89.25 930 PRO A N 1
ATOM 7417 C CA . PRO A 1 930 ? -22.858 10.642 29.728 1.00 89.25 930 PRO A CA 1
ATOM 7418 C C . PRO A 1 930 ? -23.201 10.678 28.230 1.00 89.25 930 PRO A C 1
ATOM 7420 O O . PRO A 1 930 ? -24.177 10.046 27.823 1.00 89.25 930 PRO A O 1
ATOM 7423 N N . GLY A 1 931 ? -22.407 11.397 27.425 1.00 87.12 931 GLY A N 1
ATOM 7424 C CA . GLY A 1 931 ? -22.565 11.498 25.972 1.00 87.12 931 GLY A CA 1
ATOM 7425 C C . GLY A 1 931 ? -22.187 10.228 25.212 1.00 87.12 931 GLY A C 1
ATOM 7426 O O . GLY A 1 931 ? -22.731 9.996 24.135 1.00 87.12 931 GLY A O 1
ATOM 7427 N N . ASN A 1 932 ? -21.348 9.373 25.797 1.00 92.00 932 ASN A N 1
ATOM 7428 C CA . ASN A 1 932 ? -20.934 8.093 25.211 1.00 92.00 932 ASN A CA 1
ATOM 7429 C C . ASN A 1 932 ? -21.819 6.921 25.674 1.00 92.00 932 ASN A C 1
ATOM 7431 O O . ASN A 1 932 ? -21.550 5.751 25.396 1.00 92.00 932 ASN A O 1
ATOM 7435 N N . ILE A 1 933 ? -22.928 7.235 26.352 1.00 94.00 933 ILE A N 1
ATOM 7436 C CA . ILE A 1 933 ? -23.953 6.280 26.762 1.00 94.00 933 ILE A CA 1
ATOM 7437 C C . ILE A 1 933 ? -25.253 6.621 26.034 1.00 94.00 933 ILE A C 1
ATOM 7439 O O . ILE A 1 933 ? -25.775 7.733 26.112 1.00 94.00 933 ILE A O 1
ATOM 7443 N N . LEU A 1 934 ? -25.798 5.633 25.333 1.00 93.00 934 LEU A N 1
ATOM 7444 C CA . LEU A 1 934 ? -27.143 5.662 24.782 1.00 93.00 934 LEU A CA 1
ATOM 7445 C C . LEU A 1 934 ? -28.118 5.168 25.850 1.00 93.00 934 LEU A C 1
ATOM 7447 O O . LEU A 1 934 ? -27.926 4.086 26.410 1.00 93.00 934 LEU A O 1
ATOM 7451 N N . TRP A 1 935 ? -29.174 5.936 26.112 1.00 92.38 935 TRP A N 1
ATOM 7452 C CA . TRP A 1 935 ? -30.091 5.688 27.226 1.00 92.38 935 TRP A CA 1
ATOM 7453 C C . TRP A 1 935 ? -31.476 5.219 26.761 1.00 92.38 935 TRP A C 1
ATOM 7455 O O . TRP A 1 935 ? -32.008 5.727 25.778 1.00 92.38 935 TRP A O 1
ATOM 7465 N N . ASN A 1 936 ? -32.109 4.305 27.496 1.00 89.62 936 ASN A N 1
ATOM 7466 C CA . ASN A 1 936 ? -33.561 4.101 27.432 1.00 89.62 936 ASN A CA 1
ATOM 7467 C C . ASN A 1 936 ? -34.255 5.070 28.387 1.00 89.62 936 ASN A C 1
ATOM 7469 O O . ASN A 1 936 ? -33.703 5.368 29.443 1.00 89.62 936 ASN A O 1
ATOM 7473 N N . ILE A 1 937 ? -35.489 5.466 28.073 1.00 82.12 937 ILE A N 1
ATOM 7474 C CA . ILE A 1 937 ? -36.374 6.141 29.030 1.00 82.12 937 ILE A CA 1
ATOM 7475 C C . ILE A 1 937 ? -37.462 5.162 29.480 1.00 82.12 937 ILE A C 1
ATOM 7477 O O . ILE A 1 937 ? -38.253 4.669 28.670 1.00 82.12 937 ILE A O 1
ATOM 7481 N N . GLY A 1 938 ? -37.479 4.863 30.779 1.00 68.50 938 GLY A N 1
ATOM 7482 C CA . GLY A 1 938 ? -38.517 4.081 31.444 1.00 68.50 938 GLY A CA 1
ATOM 7483 C C . GLY A 1 938 ? -39.865 4.809 31.491 1.00 68.50 938 GLY A C 1
ATOM 7484 O O . GLY A 1 938 ? -39.973 6.007 31.232 1.00 68.50 938 GLY A O 1
ATOM 7485 N N . LYS A 1 939 ? -40.943 4.090 31.834 1.00 59.28 939 LYS A N 1
ATOM 7486 C CA . LYS A 1 939 ? -42.304 4.671 31.931 1.00 59.28 939 LYS A CA 1
ATOM 7487 C C . LYS A 1 939 ? -42.458 5.696 33.064 1.00 59.28 939 LYS A C 1
ATOM 7489 O O . LYS A 1 939 ? -43.406 6.474 33.056 1.00 59.28 939 LYS A O 1
ATOM 7494 N N . ASP A 1 940 ? -41.559 5.649 34.033 1.00 63.91 940 ASP A N 1
ATOM 7495 C CA . ASP A 1 940 ? -41.380 6.557 35.168 1.00 63.91 940 ASP A CA 1
ATOM 7496 C C . ASP A 1 940 ? -40.482 7.764 34.842 1.00 63.91 940 ASP A C 1
ATOM 7498 O O . ASP A 1 940 ? -40.386 8.685 35.650 1.00 63.91 940 ASP A O 1
ATOM 7502 N N . GLY A 1 941 ? -39.874 7.797 33.651 1.00 67.38 941 GLY A N 1
ATOM 7503 C CA . GLY A 1 941 ? -38.918 8.825 33.249 1.00 67.38 941 GLY A CA 1
ATOM 7504 C C . GLY A 1 941 ? -37.482 8.555 33.708 1.00 67.38 941 GLY A C 1
ATOM 7505 O O . GLY A 1 941 ? -36.626 9.412 33.491 1.00 67.38 941 GLY A O 1
ATOM 7506 N N . GLU A 1 942 ? -37.199 7.398 34.320 1.00 74.06 942 GLU A N 1
ATOM 7507 C CA . GLU A 1 942 ? -35.837 7.026 34.711 1.00 74.06 942 GLU A CA 1
ATOM 7508 C C . GLU A 1 942 ? -35.029 6.524 33.509 1.00 74.06 942 GLU A C 1
ATOM 7510 O O . GLU A 1 942 ? -35.545 5.846 32.614 1.00 74.06 942 GLU A O 1
ATOM 7515 N N . TYR A 1 943 ? -33.747 6.891 33.475 1.00 83.06 943 TYR A N 1
ATOM 7516 C CA . TYR A 1 943 ? -32.834 6.502 32.406 1.00 83.06 943 TYR A CA 1
ATOM 7517 C C . TYR A 1 943 ? -32.147 5.182 32.748 1.00 83.06 943 TYR A C 1
ATOM 7519 O O . TYR A 1 943 ? -31.656 5.029 33.862 1.00 83.06 943 TYR A O 1
ATOM 7527 N N . GLY A 1 944 ? -32.065 4.272 31.776 1.00 89.00 944 GLY A N 1
ATOM 7528 C CA . GLY A 1 944 ? -31.270 3.047 31.894 1.00 89.00 944 GLY A CA 1
ATOM 7529 C C . GLY A 1 944 ? -30.284 2.877 30.742 1.00 89.00 944 GLY A C 1
ATOM 7530 O O . GLY A 1 944 ? -30.546 3.372 29.640 1.00 89.00 944 GLY A O 1
ATOM 7531 N N . ILE A 1 945 ? -29.164 2.188 30.961 1.00 92.94 945 ILE A N 1
ATOM 7532 C CA . ILE A 1 945 ? -28.126 2.006 29.936 1.00 92.94 945 ILE A CA 1
ATOM 7533 C C . ILE A 1 945 ? -28.681 1.133 28.807 1.00 92.94 945 ILE A C 1
ATOM 7535 O O . ILE A 1 945 ? -29.044 -0.029 28.989 1.00 92.94 945 ILE A O 1
ATOM 7539 N N . ARG A 1 946 ? -28.745 1.689 27.593 1.00 94.25 946 ARG A N 1
ATOM 7540 C CA . ARG A 1 946 ? -29.126 0.940 26.391 1.00 94.25 946 ARG A CA 1
ATOM 7541 C C . ARG A 1 946 ? -27.903 0.376 25.690 1.00 94.25 946 ARG A C 1
ATOM 7543 O O . ARG A 1 946 ? -27.902 -0.816 25.391 1.00 94.25 946 ARG A O 1
ATOM 7550 N N . LYS A 1 947 ? -26.912 1.225 25.405 1.00 95.06 947 LYS A N 1
ATOM 7551 C CA . LYS A 1 947 ? -25.628 0.860 24.790 1.00 95.06 947 LYS A CA 1
ATOM 7552 C C . LYS A 1 947 ? -24.530 1.848 25.182 1.00 95.06 947 LYS A C 1
ATOM 7554 O O . LYS A 1 947 ? -24.816 3.026 25.365 1.00 95.06 947 LYS A O 1
ATOM 7559 N N . VAL A 1 948 ? -23.291 1.382 25.232 1.00 95.25 948 VAL A N 1
ATOM 7560 C CA . VAL A 1 948 ? -22.082 2.210 25.330 1.00 95.25 948 VAL A CA 1
ATOM 7561 C C . VAL A 1 948 ? -21.424 2.287 23.957 1.00 95.25 948 VAL A C 1
ATOM 7563 O O . VAL A 1 948 ? -21.273 1.261 23.280 1.00 95.25 948 VAL A O 1
ATOM 7566 N N . VAL A 1 949 ? -21.057 3.495 23.543 1.00 93.38 949 VAL A N 1
ATOM 7567 C CA . VAL A 1 949 ? -20.526 3.816 22.212 1.00 93.38 949 VAL A CA 1
ATOM 7568 C C . VAL A 1 949 ? -19.222 4.600 22.322 1.00 93.38 949 VAL A C 1
ATOM 7570 O O . VAL A 1 949 ? -18.899 5.088 23.393 1.00 93.38 949 VAL A O 1
ATOM 7573 N N . ASP A 1 950 ? -18.524 4.770 21.199 1.00 89.88 950 ASP A N 1
ATOM 7574 C CA . ASP A 1 950 ? -17.292 5.561 21.087 1.00 89.88 950 ASP A CA 1
ATOM 7575 C C . ASP A 1 950 ? -16.053 4.938 21.758 1.00 89.88 950 ASP A C 1
ATOM 7577 O O . ASP A 1 950 ? -15.302 5.574 22.494 1.00 89.88 950 ASP A O 1
ATOM 7581 N N . TRP A 1 951 ? -15.791 3.668 21.439 1.00 91.56 951 TRP A N 1
ATOM 7582 C CA . TRP A 1 951 ? -14.686 2.873 21.998 1.00 91.56 951 TRP A CA 1
ATOM 7583 C C . TRP A 1 951 ? -13.304 3.191 21.389 1.00 91.56 951 TRP A C 1
ATOM 7585 O O . TRP A 1 951 ? -12.366 2.408 21.518 1.00 91.56 951 TRP A O 1
ATOM 7595 N N . GLN A 1 952 ? -13.150 4.332 20.716 1.00 86.00 952 GLN A N 1
ATOM 7596 C CA . GLN A 1 952 ? -11.932 4.716 19.985 1.00 86.00 952 GLN A CA 1
ATOM 7597 C C . GLN A 1 952 ? -10.710 4.990 20.885 1.00 86.00 952 GLN A C 1
ATOM 7599 O O . GLN A 1 952 ? -9.578 4.993 20.406 1.00 86.00 952 GLN A O 1
ATOM 7604 N N . THR A 1 953 ? -10.924 5.206 22.187 1.00 84.94 953 THR A N 1
ATOM 7605 C CA . THR A 1 953 ? -9.876 5.450 23.197 1.00 84.94 953 THR A CA 1
ATOM 7606 C C . THR A 1 953 ? -9.684 4.283 24.169 1.00 84.94 953 THR A C 1
ATOM 7608 O O . THR A 1 953 ? -8.946 4.410 25.153 1.00 84.94 953 THR A O 1
ATOM 7611 N N . THR A 1 954 ? -10.310 3.132 23.895 1.00 90.44 954 THR A N 1
ATOM 7612 C CA . THR A 1 954 ? -10.207 1.971 24.780 1.00 90.44 954 THR A CA 1
ATOM 7613 C C . THR A 1 954 ? -8.784 1.426 24.822 1.00 90.44 954 THR A C 1
ATOM 7615 O O . THR A 1 954 ? -8.081 1.371 23.809 1.00 90.44 954 THR A O 1
ATOM 7618 N N . HIS A 1 955 ? -8.341 1.058 26.020 1.00 89.00 955 HIS A N 1
ATOM 7619 C CA . HIS A 1 955 ? -7.010 0.521 26.270 1.00 89.00 955 HIS A CA 1
ATOM 7620 C C . HIS A 1 955 ? -6.985 -0.239 27.607 1.00 89.00 955 HIS A C 1
ATOM 7622 O O . HIS A 1 955 ? -7.952 -0.225 28.369 1.00 89.00 955 HIS A O 1
ATOM 7628 N N . LEU A 1 956 ? -5.875 -0.925 27.901 1.00 88.62 956 LEU A N 1
ATOM 7629 C CA . LEU A 1 956 ? -5.633 -1.494 29.224 1.00 88.62 956 LEU A CA 1
ATOM 7630 C C . LEU A 1 956 ? -5.087 -0.380 30.104 1.00 88.62 956 LEU A C 1
ATOM 7632 O O . LEU A 1 956 ? -3.939 0.010 29.900 1.00 88.62 956 LEU A O 1
ATOM 7636 N N . GLY A 1 957 ? -5.867 0.120 31.053 1.00 87.62 957 GLY A N 1
ATOM 7637 C CA . GLY A 1 957 ? -5.561 1.311 31.849 1.00 87.62 957 GLY A CA 1
ATOM 7638 C C . GLY A 1 957 ? -5.889 1.143 33.329 1.00 87.62 957 GLY A C 1
ATOM 7639 O O . GLY A 1 957 ? -6.139 0.030 33.803 1.00 87.62 957 GLY A O 1
ATOM 7640 N N . ASN A 1 958 ? -5.853 2.256 34.060 1.00 89.31 958 ASN A N 1
ATOM 7641 C CA . ASN A 1 958 ? -6.276 2.302 35.453 1.00 89.31 958 ASN A CA 1
ATOM 7642 C C . ASN A 1 958 ? -7.804 2.525 35.497 1.00 89.31 958 ASN A C 1
ATOM 7644 O O . ASN A 1 958 ? -8.273 3.542 34.986 1.00 89.31 958 ASN A O 1
ATOM 7648 N N . PRO A 1 959 ? -8.604 1.642 36.125 1.00 91.56 959 PRO A N 1
ATOM 7649 C CA . PRO A 1 959 ? -10.069 1.780 36.178 1.00 91.56 959 PRO A CA 1
ATOM 7650 C C . PRO A 1 959 ? -10.559 3.099 36.797 1.00 91.56 959 PRO A C 1
ATOM 7652 O O . PRO A 1 959 ? -11.687 3.525 36.544 1.00 91.56 959 PRO A O 1
ATOM 7655 N N . LEU A 1 960 ? -9.718 3.778 37.582 1.00 91.75 960 LEU A N 1
ATOM 7656 C CA . LEU A 1 960 ? -10.025 5.094 38.131 1.00 91.75 960 LEU A CA 1
ATOM 7657 C C . LEU A 1 960 ? -10.147 6.187 37.053 1.00 91.75 960 LEU A C 1
ATOM 7659 O O . LEU A 1 960 ? -10.806 7.192 37.300 1.00 91.75 960 LEU A O 1
ATOM 7663 N N . GLU A 1 961 ? -9.581 5.991 35.859 1.00 88.75 961 GLU A N 1
ATOM 7664 C CA . GLU A 1 961 ? -9.694 6.929 34.734 1.00 88.75 961 GLU A CA 1
ATOM 7665 C C . GLU A 1 961 ? -11.156 7.177 34.340 1.00 88.75 961 GLU A C 1
ATOM 7667 O O . GLU A 1 961 ? -11.610 8.324 34.298 1.00 88.75 961 GLU A O 1
ATOM 7672 N N . ASP A 1 962 ? -11.915 6.101 34.110 1.00 93.06 962 ASP A N 1
ATOM 7673 C CA . ASP A 1 962 ? -13.331 6.192 33.755 1.00 93.06 962 ASP A CA 1
ATOM 7674 C C . ASP A 1 962 ? -14.176 6.651 34.947 1.00 93.06 962 ASP A C 1
ATOM 7676 O O . ASP A 1 962 ? -15.087 7.461 34.769 1.00 93.06 962 ASP A O 1
ATOM 7680 N N . LEU A 1 963 ? -13.858 6.185 36.164 1.00 94.19 963 LEU A N 1
ATOM 7681 C CA . LEU A 1 963 ? -14.582 6.549 37.387 1.00 94.19 963 LEU A CA 1
ATOM 7682 C C . LEU A 1 963 ? -14.496 8.044 37.678 1.00 94.19 963 LEU A C 1
ATOM 7684 O O . LEU A 1 963 ? -15.524 8.700 37.847 1.00 94.19 963 LEU A O 1
ATOM 7688 N N . THR A 1 964 ? -13.286 8.602 37.710 1.00 91.56 964 THR A N 1
ATOM 7689 C CA . THR A 1 964 ? -13.096 10.033 37.951 1.00 91.56 964 THR A CA 1
ATOM 7690 C C . THR A 1 964 ? -13.813 10.855 36.889 1.00 91.56 964 THR A C 1
ATOM 7692 O O . THR A 1 964 ? -14.482 11.840 37.216 1.00 91.56 964 THR A O 1
ATOM 7695 N N . ARG A 1 965 ? -13.740 10.436 35.622 1.00 89.44 965 ARG A N 1
ATOM 7696 C CA . ARG A 1 965 ? -14.360 11.169 34.520 1.00 89.44 965 ARG A CA 1
ATOM 7697 C C . ARG A 1 965 ? -15.881 11.168 34.596 1.00 89.44 965 ARG A C 1
ATOM 7699 O O . ARG A 1 965 ? -16.490 12.237 34.510 1.00 89.44 965 ARG A O 1
ATOM 7706 N N . ILE A 1 966 ? -16.509 10.011 34.786 1.00 93.06 966 ILE A N 1
ATOM 7707 C CA . ILE A 1 966 ? -17.971 9.909 34.795 1.00 93.06 966 ILE A CA 1
ATOM 7708 C C . ILE A 1 966 ? -18.588 10.515 36.054 1.00 93.06 966 ILE A C 1
ATOM 7710 O O . ILE A 1 966 ? -19.648 11.132 35.970 1.00 93.06 966 ILE A O 1
ATOM 7714 N N . LEU A 1 967 ? -17.916 10.415 37.206 1.00 94.00 967 LEU A N 1
ATOM 7715 C CA . LEU A 1 967 ? -18.364 11.072 38.434 1.00 94.00 967 LEU A CA 1
ATOM 7716 C C . LEU A 1 967 ? -18.285 12.596 38.287 1.00 94.00 967 LEU A C 1
ATOM 7718 O O . LEU A 1 967 ? -19.244 13.288 38.623 1.00 94.00 967 LEU A O 1
ATOM 7722 N N . SER A 1 968 ? -17.200 13.116 37.706 1.00 89.31 968 SER A N 1
ATOM 7723 C CA . SER A 1 968 ? -17.018 14.561 37.507 1.00 89.31 968 SER A CA 1
ATOM 7724 C C . SER A 1 968 ? -17.962 15.148 36.453 1.00 89.31 968 SER A C 1
ATOM 7726 O O . SER A 1 968 ? -18.448 16.268 36.594 1.00 89.31 968 SER A O 1
ATOM 7728 N N . THR A 1 969 ? -18.235 14.401 35.381 1.00 87.38 969 THR A N 1
ATOM 7729 C CA . THR A 1 969 ? -19.055 14.885 34.257 1.00 87.38 969 THR A CA 1
ATOM 7730 C C . THR A 1 969 ? -20.537 14.555 34.409 1.00 87.38 969 THR A C 1
ATOM 7732 O O . THR A 1 969 ? -21.382 15.293 33.901 1.00 87.38 969 THR A O 1
ATOM 7735 N N . GLY A 1 970 ? -20.878 13.474 35.110 1.00 89.88 970 GLY A N 1
ATOM 7736 C CA . GLY A 1 970 ? -22.243 12.982 35.264 1.00 89.88 970 GLY A CA 1
ATOM 7737 C C . GLY A 1 970 ? -22.976 13.511 36.495 1.00 89.88 970 GLY A C 1
ATOM 7738 O O . GLY A 1 970 ? -24.198 13.630 36.439 1.00 89.88 970 GLY A O 1
ATOM 7739 N N . LEU A 1 971 ? -22.279 13.861 37.581 1.00 92.38 971 LEU A N 1
ATOM 7740 C CA . LEU A 1 971 ? -22.910 14.363 38.808 1.00 92.38 971 LEU A CA 1
ATOM 7741 C C . LEU A 1 971 ? -23.001 15.890 38.852 1.00 92.38 971 LEU A C 1
ATOM 7743 O O . LEU A 1 971 ? -22.315 16.614 38.130 1.00 92.38 971 LEU A O 1
ATOM 7747 N N . SER A 1 972 ? -23.868 16.384 39.737 1.00 91.50 972 SER A N 1
ATOM 7748 C CA . SER A 1 972 ? -23.790 17.765 40.206 1.00 91.50 972 SER A CA 1
ATOM 7749 C C . SER A 1 972 ? -22.570 17.934 41.122 1.00 91.50 972 SER A C 1
ATOM 7751 O O . SER A 1 972 ? -22.124 16.976 41.752 1.00 91.50 972 SER A O 1
ATOM 7753 N N . ALA A 1 973 ? -22.053 19.158 41.256 1.00 89.88 973 ALA A N 1
ATOM 7754 C CA . ALA A 1 973 ? -20.976 19.452 42.207 1.00 89.88 973 ALA A CA 1
ATOM 7755 C C . ALA A 1 973 ? -21.341 19.075 43.658 1.00 89.88 973 ALA A C 1
ATOM 7757 O O . ALA A 1 973 ? -20.486 18.673 44.442 1.00 89.88 973 ALA A O 1
ATOM 7758 N N . GLU A 1 974 ? -22.617 19.204 44.030 1.00 91.31 974 GLU A N 1
ATOM 7759 C CA . GLU A 1 974 ? -23.109 18.826 45.356 1.00 91.31 974 GLU A CA 1
ATOM 7760 C C . GLU A 1 974 ? -23.144 17.305 45.543 1.00 91.31 974 GLU A C 1
ATOM 7762 O O . GLU A 1 974 ? -22.649 16.803 46.553 1.00 91.31 974 GLU A O 1
ATOM 7767 N N . ASP A 1 975 ? -23.680 16.567 44.569 1.00 94.00 975 ASP A N 1
ATOM 7768 C CA . ASP A 1 975 ? -23.733 15.106 44.629 1.00 94.00 975 ASP A CA 1
ATOM 7769 C C . ASP A 1 975 ? -22.340 14.483 44.542 1.00 94.00 975 ASP A C 1
ATOM 7771 O O . ASP A 1 975 ? -22.094 13.494 45.223 1.00 94.00 975 ASP A O 1
ATOM 7775 N N . HIS A 1 976 ? -21.410 15.061 43.774 1.00 93.94 976 HIS A N 1
ATOM 7776 C CA . HIS A 1 976 ? -20.025 14.590 43.753 1.00 93.94 976 HIS A CA 1
ATOM 7777 C C . HIS A 1 976 ? -19.420 14.651 45.162 1.00 93.94 976 HIS A C 1
ATOM 7779 O O . HIS A 1 976 ? -19.015 13.626 45.701 1.00 93.94 976 HIS A O 1
ATOM 7785 N N . ARG A 1 977 ? -19.487 15.809 45.833 1.00 89.62 977 ARG A N 1
ATOM 7786 C CA . ARG A 1 977 ? -18.956 15.966 47.199 1.00 89.62 977 ARG A CA 1
ATOM 7787 C C . ARG A 1 977 ? -19.622 15.053 48.228 1.00 89.62 977 ARG A C 1
ATOM 7789 O O . ARG A 1 977 ? -18.956 14.552 49.126 1.00 89.62 977 ARG A O 1
ATOM 7796 N N . ASN A 1 978 ? -20.936 14.860 48.122 1.00 93.81 978 ASN A N 1
ATOM 7797 C CA . ASN A 1 978 ? -21.715 14.183 49.161 1.00 93.81 978 ASN A CA 1
ATOM 7798 C C . ASN A 1 978 ? -21.914 12.680 48.917 1.00 93.81 978 ASN A C 1
ATOM 7800 O O . ASN A 1 978 ? -22.205 11.949 49.862 1.00 93.81 978 ASN A O 1
ATOM 7804 N N . LYS A 1 979 ? -21.817 12.216 47.665 1.00 95.88 979 LYS A N 1
ATOM 7805 C CA . LYS A 1 979 ? -22.176 10.847 47.256 1.00 95.88 979 LYS A CA 1
ATOM 7806 C C . LYS A 1 979 ? -21.081 10.112 46.480 1.00 95.88 979 LYS A C 1
ATOM 7808 O O . LYS A 1 979 ? -21.295 8.950 46.141 1.00 95.88 979 LYS A O 1
ATOM 7813 N N . ARG A 1 980 ? -19.911 10.712 46.225 1.00 94.81 980 ARG A N 1
ATOM 7814 C CA . ARG A 1 980 ? -18.766 10.029 45.585 1.00 94.81 980 ARG A CA 1
ATOM 7815 C C . ARG A 1 980 ? -18.474 8.672 46.229 1.00 94.81 980 ARG A C 1
ATOM 7817 O O . ARG A 1 980 ? -18.456 7.672 45.524 1.00 94.81 980 ARG A O 1
ATOM 7824 N N . ASP A 1 981 ? -18.318 8.620 47.552 1.00 96.50 981 ASP A N 1
ATOM 7825 C CA . ASP A 1 981 ? -17.975 7.374 48.260 1.00 96.50 981 ASP A CA 1
ATOM 7826 C C . ASP A 1 981 ? -19.069 6.315 48.132 1.00 96.50 981 ASP A C 1
ATOM 7828 O O . ASP A 1 981 ? -18.781 5.131 47.989 1.00 96.50 981 ASP A O 1
ATOM 7832 N N . PHE A 1 982 ? -20.333 6.741 48.113 1.00 97.69 982 PHE A N 1
ATOM 7833 C CA . PHE A 1 982 ? -21.457 5.845 47.865 1.00 97.69 982 PHE A CA 1
ATOM 7834 C C . PHE A 1 982 ? -21.350 5.182 46.481 1.00 97.69 982 PHE A C 1
ATOM 7836 O O . PHE A 1 982 ? -21.496 3.964 46.373 1.00 97.69 982 PHE A O 1
ATOM 7843 N N . PHE A 1 983 ? -21.030 5.951 45.436 1.00 98.31 983 PHE A N 1
ATOM 7844 C CA . PHE A 1 983 ? -20.858 5.422 44.081 1.00 98.31 983 PHE A CA 1
ATOM 7845 C C . PHE A 1 983 ? -19.588 4.579 43.917 1.00 98.31 983 PHE A C 1
ATOM 7847 O O . PHE A 1 983 ? -19.650 3.503 43.320 1.00 98.31 983 PHE A O 1
ATOM 7854 N N . LEU A 1 984 ? -18.463 5.001 44.504 1.00 97.88 984 LEU A N 1
ATOM 7855 C CA . LEU A 1 984 ? -17.230 4.207 44.524 1.00 97.88 984 LEU A CA 1
ATOM 7856 C C . LEU A 1 984 ? -17.445 2.860 45.222 1.00 97.88 984 LEU A C 1
ATOM 7858 O O . LEU A 1 984 ? -16.928 1.846 44.760 1.00 97.88 984 LEU A O 1
ATOM 7862 N N . ASN A 1 985 ? -18.244 2.821 46.293 1.00 98.25 985 ASN A N 1
ATOM 7863 C CA . ASN A 1 985 ? -18.558 1.576 46.988 1.00 98.25 985 ASN A CA 1
ATOM 7864 C C . ASN A 1 985 ? -19.386 0.628 46.107 1.00 98.25 985 ASN A C 1
ATOM 7866 O O . ASN A 1 985 ? -19.145 -0.576 46.109 1.00 98.25 985 ASN A O 1
ATOM 7870 N N . ILE A 1 986 ? -20.331 1.152 45.319 1.00 98.50 986 ILE A N 1
ATOM 7871 C CA . ILE A 1 986 ? -21.091 0.343 44.350 1.00 98.50 986 ILE A CA 1
ATOM 7872 C C . ILE A 1 986 ? -20.158 -0.251 43.294 1.00 98.50 986 ILE A C 1
ATOM 7874 O O . ILE A 1 986 ? -20.253 -1.442 43.000 1.00 98.50 986 ILE A O 1
ATOM 7878 N N . PHE A 1 987 ? -19.243 0.551 42.746 1.00 98.12 987 PHE A N 1
ATOM 7879 C CA . PHE A 1 987 ? -18.236 0.055 41.811 1.00 98.12 987 PHE A CA 1
ATOM 7880 C C . PHE A 1 987 ? -17.374 -1.046 42.449 1.00 98.12 987 PHE A C 1
ATOM 7882 O O . PHE A 1 987 ? -17.248 -2.125 41.874 1.00 98.12 987 PHE A O 1
ATOM 7889 N N . TYR A 1 988 ? -16.829 -0.798 43.646 1.00 97.19 988 TYR A N 1
ATOM 7890 C CA . TYR A 1 988 ? -15.934 -1.725 44.343 1.00 97.19 988 TYR A CA 1
ATOM 7891 C C . TYR A 1 988 ? -16.612 -3.061 44.644 1.00 97.19 988 TYR A C 1
ATOM 7893 O O . TYR A 1 988 ? -16.077 -4.110 44.302 1.00 97.19 988 TYR A O 1
ATOM 7901 N N . THR A 1 989 ? -17.814 -3.018 45.224 1.00 97.56 989 THR A N 1
ATOM 7902 C CA . THR A 1 989 ? -18.594 -4.223 45.551 1.00 97.56 989 THR A CA 1
ATOM 7903 C C . THR A 1 989 ? -18.991 -5.000 44.300 1.00 97.56 989 THR A C 1
ATOM 7905 O O . THR A 1 989 ? -18.847 -6.217 44.272 1.00 97.56 989 THR A O 1
ATOM 7908 N N . THR A 1 990 ? -19.394 -4.314 43.225 1.00 97.88 990 THR A N 1
ATOM 7909 C CA . THR A 1 990 ? -19.702 -4.989 41.956 1.00 97.88 990 THR A CA 1
ATOM 7910 C C . THR A 1 990 ? -18.452 -5.631 41.353 1.00 97.88 990 THR A C 1
ATOM 7912 O O . THR A 1 990 ? -18.502 -6.769 40.909 1.00 97.88 990 THR A O 1
ATOM 7915 N N . MET A 1 991 ? -17.312 -4.936 41.353 1.00 95.94 991 MET A N 1
ATOM 7916 C CA . MET A 1 991 ? -16.045 -5.496 40.875 1.00 95.94 991 MET A CA 1
ATOM 7917 C C . MET A 1 991 ? -15.615 -6.708 41.709 1.00 95.94 991 MET A C 1
ATOM 7919 O O . MET A 1 991 ? -15.143 -7.685 41.139 1.00 95.94 991 MET A O 1
ATOM 7923 N N . GLU A 1 992 ? -15.776 -6.658 43.033 1.00 95.12 992 GLU A N 1
ATOM 7924 C CA . GLU A 1 992 ? -15.474 -7.771 43.938 1.00 95.12 992 GLU A CA 1
ATOM 7925 C C . GLU A 1 992 ? -16.316 -9.011 43.623 1.00 95.12 992 GLU A C 1
ATOM 7927 O O . GLU A 1 992 ? -15.767 -10.106 43.477 1.00 95.12 992 GLU A O 1
ATOM 7932 N N . GLU A 1 993 ? -17.628 -8.835 43.462 1.00 96.31 993 GLU A N 1
ATOM 7933 C CA . GLU A 1 993 ? -18.551 -9.908 43.085 1.00 96.31 993 GLU A CA 1
ATOM 7934 C C . GLU A 1 993 ? -18.191 -10.503 41.713 1.00 96.31 993 GLU A C 1
ATOM 7936 O O . GLU A 1 993 ? -18.121 -11.721 41.548 1.00 96.31 993 GLU A O 1
ATOM 7941 N N . GLU A 1 994 ? -17.897 -9.643 40.740 1.00 95.38 994 GLU A N 1
ATOM 7942 C CA . GLU A 1 994 ? -17.617 -10.023 39.353 1.00 95.38 994 GLU A CA 1
ATOM 7943 C C . GLU A 1 994 ? -16.201 -10.561 39.141 1.00 95.38 994 GLU A C 1
ATOM 7945 O O . GLU A 1 994 ? -15.937 -11.226 38.141 1.00 95.38 994 GLU A O 1
ATOM 7950 N N . ALA A 1 995 ? -15.268 -10.303 40.056 1.00 92.75 995 ALA A N 1
ATOM 7951 C CA . ALA A 1 995 ? -13.911 -10.833 39.989 1.00 92.75 995 ALA A CA 1
ATOM 7952 C C . ALA A 1 995 ? -13.845 -12.340 40.290 1.00 92.75 995 ALA A C 1
ATOM 7954 O O . ALA A 1 995 ? -12.813 -12.951 40.023 1.00 92.75 995 ALA A O 1
ATOM 7955 N N . ASP A 1 996 ? -14.903 -12.945 40.847 1.00 91.69 996 ASP A N 1
ATOM 7956 C CA . ASP A 1 996 ? -15.003 -14.383 41.154 1.00 91.69 996 ASP A CA 1
ATOM 7957 C C . ASP A 1 996 ? -13.768 -14.934 41.905 1.00 91.69 996 ASP A C 1
ATOM 7959 O O . ASP A 1 996 ? -13.118 -15.909 41.516 1.00 91.69 996 ASP A O 1
ATOM 7963 N N . GLY A 1 997 ? -13.376 -14.240 42.979 1.00 88.06 997 GLY A N 1
ATOM 7964 C CA . GLY A 1 997 ? -12.255 -14.633 43.843 1.00 88.06 997 GLY A CA 1
ATOM 7965 C C . GLY A 1 997 ? -10.857 -14.343 43.281 1.00 88.06 997 GLY A C 1
ATOM 7966 O O . GLY A 1 997 ? -9.861 -14.782 43.868 1.00 88.06 997 GLY A O 1
ATOM 7967 N N . LYS A 1 998 ? -10.743 -13.613 42.163 1.00 92.19 998 LYS A N 1
ATOM 7968 C CA . LYS A 1 998 ? -9.461 -13.058 41.697 1.00 92.19 998 LYS A CA 1
ATOM 7969 C C . LYS A 1 998 ? -8.984 -11.935 42.615 1.00 92.19 998 LYS A C 1
ATOM 7971 O O . LYS A 1 998 ? -9.769 -11.282 43.295 1.00 92.19 998 LYS A O 1
ATOM 7976 N N . LYS A 1 999 ? -7.665 -11.714 42.631 1.00 88.81 999 LYS A N 1
ATOM 7977 C CA . LYS A 1 999 ? -7.067 -10.635 43.419 1.00 88.81 999 LYS A CA 1
ATOM 7978 C C . LYS A 1 999 ? -7.555 -9.284 42.882 1.00 88.81 999 LYS A C 1
ATOM 7980 O O . LYS A 1 999 ? -7.347 -8.993 41.706 1.00 88.81 999 LYS A O 1
ATOM 7985 N N . LEU A 1 1000 ? -8.165 -8.487 43.757 1.00 91.44 1000 LEU A N 1
ATOM 7986 C CA . LEU A 1 1000 ? -8.607 -7.133 43.438 1.00 91.44 1000 LEU A CA 1
ATOM 7987 C C . LEU A 1 1000 ? -7.424 -6.156 43.377 1.00 91.44 1000 LEU A C 1
ATOM 7989 O O . LEU A 1 1000 ? -6.377 -6.427 43.975 1.00 91.44 1000 LEU A O 1
ATOM 7993 N N . PRO A 1 1001 ? -7.576 -5.018 42.674 1.00 90.38 1001 PRO A N 1
ATOM 7994 C CA . PRO A 1 1001 ? -6.514 -4.023 42.578 1.00 90.38 1001 PRO A CA 1
ATOM 7995 C C . PRO A 1 1001 ? -6.205 -3.301 43.894 1.00 90.38 1001 PRO A C 1
ATOM 7997 O O . PRO A 1 1001 ? -5.076 -2.860 44.086 1.00 90.38 1001 PRO A O 1
ATOM 8000 N N . TRP A 1 1002 ? -7.190 -3.210 44.789 1.00 93.31 1002 TRP A N 1
ATOM 8001 C CA . TRP A 1 1002 ? -7.059 -2.627 46.124 1.00 93.31 1002 TRP A CA 1
ATOM 8002 C C . TRP A 1 1002 ? -7.461 -3.667 47.168 1.00 93.31 1002 TRP A C 1
ATOM 8004 O O . TRP A 1 1002 ? -8.367 -4.467 46.931 1.00 93.31 1002 TRP A O 1
ATOM 8014 N N . GLU A 1 1003 ? -6.780 -3.672 48.310 1.00 88.75 1003 GLU A N 1
ATOM 8015 C CA . GLU A 1 1003 ? -7.010 -4.612 49.410 1.00 88.75 1003 GLU A CA 1
ATOM 8016 C C . GLU A 1 1003 ? -8.255 -4.227 50.237 1.00 88.75 1003 GLU A C 1
ATOM 8018 O O . GLU A 1 1003 ? -8.814 -5.075 50.937 1.00 88.75 1003 GLU A O 1
ATOM 8023 N N . SER A 1 1004 ? -8.708 -2.965 50.169 1.00 93.94 1004 SER A N 1
ATOM 8024 C CA . SER A 1 1004 ? -9.968 -2.517 50.777 1.00 93.94 1004 SER A CA 1
ATOM 8025 C C . SER A 1 1004 ? -10.637 -1.355 50.031 1.00 93.94 1004 SER A C 1
ATOM 8027 O O . SER A 1 1004 ? -10.024 -0.674 49.205 1.00 93.94 1004 SER A O 1
ATOM 8029 N N . PHE A 1 1005 ? -11.908 -1.095 50.359 1.00 96.19 1005 PHE A N 1
ATOM 8030 C CA . PHE A 1 1005 ? -12.648 0.063 49.851 1.00 96.19 1005 PHE A CA 1
ATOM 8031 C C . PHE A 1 1005 ? -11.996 1.395 50.264 1.00 96.19 1005 PHE A C 1
ATOM 8033 O O . PHE A 1 1005 ? -11.938 2.334 49.474 1.00 96.19 1005 PHE A O 1
ATOM 8040 N N . GLU A 1 1006 ? -11.454 1.480 51.479 1.00 96.06 1006 GLU A N 1
ATOM 8041 C CA . GLU A 1 1006 ? -10.743 2.670 51.955 1.00 96.06 1006 GLU A CA 1
ATOM 8042 C C . GLU A 1 1006 ? -9.476 2.938 51.136 1.00 96.06 1006 GLU A C 1
ATOM 8044 O O . GLU A 1 1006 ? -9.184 4.095 50.837 1.00 96.06 1006 GLU A O 1
ATOM 8049 N N . GLU A 1 1007 ? -8.757 1.886 50.728 1.00 94.38 1007 GLU A N 1
ATOM 8050 C CA . GLU A 1 1007 ? -7.603 2.029 49.838 1.00 94.38 1007 GLU A CA 1
ATOM 8051 C C . GLU A 1 1007 ? -8.031 2.538 48.454 1.00 94.38 1007 GLU A C 1
ATOM 8053 O O . GLU A 1 1007 ? -7.396 3.451 47.932 1.00 94.38 1007 GLU A O 1
ATOM 8058 N N . LEU A 1 1008 ? -9.137 2.037 47.888 1.00 95.19 1008 LEU A N 1
ATOM 8059 C CA . LEU A 1 1008 ? -9.704 2.581 46.646 1.00 95.19 1008 LEU A CA 1
ATOM 8060 C C . LEU A 1 1008 ? -9.975 4.090 46.767 1.00 95.19 1008 LEU A C 1
ATOM 8062 O O . LEU A 1 1008 ? -9.599 4.852 45.875 1.00 95.19 1008 LEU A O 1
ATOM 8066 N N . VAL A 1 1009 ? -10.631 4.526 47.848 1.00 95.81 1009 VAL A N 1
ATOM 8067 C CA . VAL A 1 1009 ? -10.956 5.946 48.069 1.00 95.81 1009 VAL A CA 1
ATOM 8068 C C . VAL A 1 1009 ? -9.682 6.781 48.197 1.00 95.81 1009 VAL A C 1
ATOM 8070 O O . VAL A 1 1009 ? -9.571 7.829 47.563 1.00 95.81 1009 VAL A O 1
ATOM 8073 N N . GLU A 1 1010 ? -8.693 6.305 48.957 1.00 94.56 1010 GLU A N 1
ATOM 8074 C CA . GLU A 1 1010 ? -7.389 6.961 49.076 1.00 94.56 1010 GLU A CA 1
ATOM 8075 C C . GLU A 1 1010 ? -6.703 7.113 47.710 1.00 94.56 1010 GLU A C 1
ATOM 8077 O O . GLU A 1 1010 ? -6.229 8.200 47.374 1.00 94.56 1010 GLU A O 1
ATOM 8082 N N . GLN A 1 1011 ? -6.666 6.055 46.894 1.00 93.69 1011 GLN A N 1
ATOM 8083 C CA . GLN A 1 1011 ? -6.033 6.112 45.575 1.00 93.69 1011 GLN A CA 1
ATOM 8084 C C . GLN A 1 1011 ? -6.809 6.997 44.594 1.00 93.69 1011 GLN A C 1
ATOM 8086 O O . GLN A 1 1011 ? -6.185 7.750 43.844 1.00 93.69 1011 GLN A O 1
ATOM 8091 N N . TYR A 1 1012 ? -8.146 6.980 44.639 1.00 94.25 1012 TYR A N 1
ATOM 8092 C CA . TYR A 1 1012 ? -8.991 7.897 43.871 1.00 94.25 1012 TYR A CA 1
ATOM 8093 C C . TYR A 1 1012 ? -8.631 9.356 44.174 1.00 94.25 1012 TYR A C 1
ATOM 8095 O O . TYR A 1 1012 ? -8.333 10.117 43.255 1.00 94.25 1012 TYR A O 1
ATOM 8103 N N . GLU A 1 1013 ? -8.590 9.744 45.455 1.00 94.00 1013 GLU A N 1
ATOM 8104 C CA . GLU A 1 1013 ? -8.257 11.116 45.865 1.00 94.00 1013 GLU A CA 1
ATOM 8105 C C . GLU A 1 1013 ? -6.844 11.527 45.424 1.00 94.00 1013 GLU A C 1
ATOM 8107 O O . GLU A 1 1013 ? -6.620 12.675 45.044 1.00 94.00 1013 GLU A O 1
ATOM 8112 N N . LYS A 1 1014 ? -5.890 10.589 45.421 1.00 91.12 1014 LYS A N 1
ATOM 8113 C CA . LYS A 1 1014 ? -4.499 10.849 45.025 1.00 91.12 1014 LYS A CA 1
ATOM 8114 C C . LYS A 1 1014 ? -4.302 11.093 43.534 1.00 91.12 1014 LYS A C 1
ATOM 8116 O O . LYS A 1 1014 ? -3.365 11.810 43.176 1.00 91.12 1014 LYS A O 1
ATOM 8121 N N . ILE A 1 1015 ? -5.123 10.495 42.672 1.00 90.19 1015 ILE A N 1
ATOM 8122 C CA . ILE A 1 1015 ? -4.996 10.669 41.217 1.00 90.19 1015 ILE A CA 1
ATOM 8123 C C . ILE A 1 1015 ? -6.012 11.642 40.623 1.00 90.19 1015 ILE A C 1
ATOM 8125 O O . ILE A 1 1015 ? -5.786 12.146 39.522 1.00 90.19 1015 ILE A O 1
ATOM 8129 N N . PHE A 1 1016 ? -7.096 11.944 41.344 1.00 91.69 1016 PHE A N 1
ATOM 8130 C CA . PHE A 1 1016 ? -8.124 12.892 40.917 1.00 91.69 1016 PHE A CA 1
ATOM 8131 C C . PHE A 1 1016 ? -7.539 14.229 40.415 1.00 91.69 1016 PHE A C 1
ATOM 8133 O O . PHE A 1 1016 ? -7.927 14.645 39.321 1.00 91.69 1016 PHE A O 1
ATOM 8140 N N . PRO A 1 1017 ? -6.549 14.859 41.093 1.00 90.81 1017 PRO A N 1
ATOM 8141 C CA . PRO A 1 1017 ? -5.933 16.091 40.601 1.00 90.81 1017 PRO A CA 1
ATOM 8142 C C . PRO A 1 1017 ? -5.252 15.938 39.239 1.00 90.81 1017 PRO A C 1
ATOM 8144 O O . PRO A 1 1017 ? -5.331 16.833 38.403 1.00 90.81 1017 PRO A O 1
ATOM 8147 N N . LEU A 1 1018 ? -4.603 14.798 38.989 1.00 86.94 1018 LEU A N 1
ATOM 8148 C CA . LEU A 1 1018 ? -3.890 14.549 37.736 1.00 86.94 1018 LEU A CA 1
ATOM 8149 C C . LEU A 1 1018 ? -4.872 14.385 36.578 1.00 86.94 1018 LEU A C 1
ATOM 8151 O O . LEU A 1 1018 ? -4.697 14.988 35.523 1.00 86.94 1018 LEU A O 1
ATOM 8155 N N . ILE A 1 1019 ? -5.941 13.618 36.796 1.00 82.62 1019 ILE A N 1
ATOM 8156 C CA . ILE A 1 1019 ? -7.009 13.437 35.811 1.00 82.62 1019 ILE A CA 1
ATOM 8157 C C . ILE A 1 1019 ? -7.705 14.781 35.543 1.00 82.62 1019 ILE A C 1
ATOM 8159 O O . ILE A 1 1019 ? -7.931 15.139 34.387 1.00 82.62 1019 ILE A O 1
ATOM 8163 N N . ALA A 1 1020 ? -7.983 15.572 36.584 1.00 82.69 1020 ALA A N 1
ATOM 8164 C CA . ALA A 1 1020 ? -8.559 16.904 36.432 1.00 82.69 1020 ALA A CA 1
ATOM 8165 C C . ALA A 1 1020 ? -7.660 17.830 35.593 1.00 82.69 1020 ALA A C 1
ATOM 8167 O O . ALA A 1 1020 ? -8.152 18.473 34.669 1.00 82.69 1020 ALA A O 1
ATOM 8168 N N . ILE A 1 1021 ? -6.346 17.856 35.836 1.00 83.06 1021 ILE A N 1
ATOM 8169 C CA . ILE A 1 1021 ? -5.400 18.692 35.077 1.00 83.06 1021 ILE A CA 1
ATOM 8170 C C . ILE A 1 1021 ? -5.345 18.309 33.589 1.00 83.06 1021 ILE A C 1
ATOM 8172 O O . ILE A 1 1021 ? -5.216 19.196 32.751 1.00 83.06 1021 ILE A O 1
ATOM 8176 N N . VAL A 1 1022 ? -5.484 17.026 33.239 1.00 77.31 1022 VAL A N 1
ATOM 8177 C CA . VAL A 1 1022 ? -5.496 16.584 31.830 1.00 77.31 1022 VAL A CA 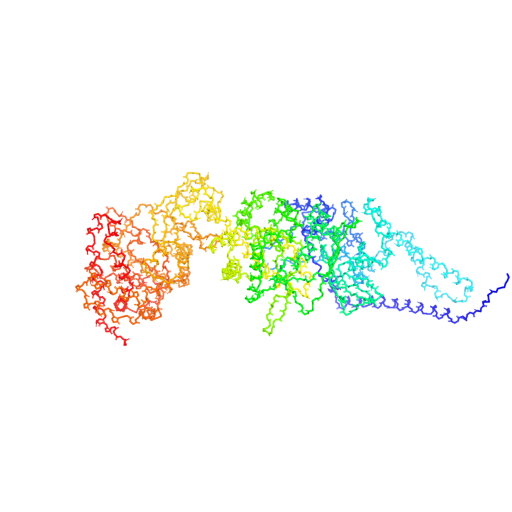1
ATOM 8178 C C . VAL A 1 1022 ? -6.783 16.993 31.116 1.00 77.31 1022 VAL A C 1
ATOM 8180 O O . VAL A 1 1022 ? -6.743 17.416 29.962 1.00 77.31 1022 VAL A O 1
ATOM 8183 N N . TRP A 1 1023 ? -7.933 16.874 31.783 1.00 73.00 1023 TRP A N 1
ATOM 8184 C CA . TRP A 1 1023 ? -9.232 16.997 31.115 1.00 73.00 1023 TRP A CA 1
ATOM 8185 C C . TRP A 1 1023 ? -9.881 18.370 31.234 1.00 73.00 1023 TRP A C 1
ATOM 8187 O O . TRP A 1 1023 ? -10.539 18.807 30.295 1.00 73.00 1023 TRP A O 1
ATOM 8197 N N . VAL A 1 1024 ? -9.709 19.079 32.348 1.00 73.94 1024 VAL A N 1
ATOM 8198 C CA . VAL A 1 1024 ? -10.328 20.396 32.562 1.00 73.94 1024 VAL A CA 1
ATOM 8199 C C . VAL A 1 1024 ? -9.901 21.408 31.478 1.00 73.94 1024 VAL A C 1
ATOM 8201 O O . VAL A 1 1024 ? -10.786 22.068 30.927 1.00 73.94 1024 VAL A O 1
ATOM 8204 N N . PRO A 1 1025 ? -8.614 21.516 31.080 1.00 68.38 1025 PRO A N 1
ATOM 8205 C CA . PRO A 1 1025 ? -8.198 22.501 30.086 1.00 68.38 1025 PRO A CA 1
ATOM 8206 C C . PRO A 1 1025 ? -8.777 22.344 28.680 1.00 68.38 1025 PRO A C 1
ATOM 8208 O O . PRO A 1 1025 ? -9.304 23.339 28.180 1.00 68.38 1025 PRO A O 1
ATOM 8211 N N . PRO A 1 1026 ? -8.742 21.161 28.024 1.00 63.34 1026 PRO A N 1
ATOM 8212 C CA . PRO A 1 1026 ? -9.344 21.008 26.700 1.00 63.34 1026 PRO A CA 1
ATOM 8213 C C . PRO A 1 1026 ? -10.827 21.388 26.680 1.00 63.34 1026 PRO A C 1
ATOM 8215 O O . PRO A 1 1026 ? -11.283 22.019 25.732 1.00 63.34 1026 PRO A O 1
ATOM 8218 N N . PHE A 1 1027 ? -11.574 21.083 27.747 1.00 67.75 1027 PHE A N 1
ATOM 8219 C CA . PHE A 1 1027 ? -12.974 21.492 27.844 1.00 67.75 1027 PHE A CA 1
ATOM 8220 C C . PHE A 1 1027 ? -13.124 23.006 28.030 1.00 67.75 1027 PHE A C 1
ATOM 8222 O O . PHE A 1 1027 ? -13.945 23.600 27.343 1.00 67.75 1027 PHE A O 1
ATOM 8229 N N . ILE A 1 1028 ? -12.315 23.659 28.874 1.00 66.38 1028 ILE A N 1
ATOM 8230 C CA . ILE A 1 1028 ? -12.358 25.126 29.038 1.00 66.38 1028 ILE A CA 1
ATOM 8231 C C . ILE A 1 1028 ? -11.999 25.860 27.740 1.00 66.38 1028 ILE A C 1
ATOM 8233 O O . ILE A 1 1028 ? -12.610 26.879 27.432 1.00 66.38 1028 ILE A O 1
ATOM 8237 N N . LEU A 1 1029 ? -11.043 25.337 26.970 1.00 58.03 1029 LEU A N 1
ATOM 8238 C CA . LEU A 1 1029 ? -10.580 25.943 25.719 1.00 58.03 1029 LEU A CA 1
ATOM 8239 C C . LEU A 1 1029 ? -11.590 25.800 24.568 1.00 58.03 1029 LEU A C 1
ATOM 8241 O O . LEU A 1 1029 ? -11.674 26.684 23.720 1.00 58.03 1029 LEU A O 1
ATOM 8245 N N . VAL A 1 1030 ? -12.372 24.715 24.544 1.00 53.91 1030 VAL A N 1
ATOM 8246 C CA . VAL A 1 1030 ? -13.419 24.479 23.530 1.00 53.91 1030 VAL A CA 1
ATOM 8247 C C . VAL A 1 1030 ? -14.741 25.181 23.890 1.00 53.91 1030 VAL A C 1
ATOM 8249 O O . VAL A 1 1030 ? -15.599 25.373 23.029 1.00 53.91 1030 VAL A O 1
ATOM 8252 N N . LEU A 1 1031 ? -14.905 25.632 25.140 1.00 58.94 1031 LEU A N 1
ATOM 8253 C CA . LEU A 1 1031 ? -16.025 26.472 25.574 1.00 58.94 1031 LEU A CA 1
ATOM 8254 C C . LEU A 1 1031 ? -15.860 27.916 25.084 1.00 58.94 1031 LEU A C 1
ATOM 8256 O O . LEU A 1 1031 ? -15.560 28.824 25.860 1.00 58.94 1031 LEU A O 1
ATOM 8260 N N . THR A 1 1032 ? -16.101 28.151 23.798 1.00 53.34 1032 THR A N 1
ATOM 8261 C CA . THR A 1 1032 ? -16.426 29.500 23.325 1.00 53.34 1032 THR A CA 1
ATOM 8262 C C . THR A 1 1032 ? -17.916 29.768 23.550 1.00 53.34 1032 THR A C 1
ATOM 8264 O O . THR A 1 1032 ? -18.738 28.848 23.487 1.00 53.34 1032 THR A O 1
ATOM 8267 N N . ASP A 1 1033 ? -18.290 31.029 23.785 1.00 46.62 1033 ASP A N 1
ATOM 8268 C CA . ASP A 1 1033 ? -19.705 31.426 23.884 1.00 46.62 1033 ASP A CA 1
ATOM 8269 C C . ASP A 1 1033 ? -20.497 31.007 22.620 1.00 46.62 1033 ASP A C 1
ATOM 8271 O O . ASP A 1 1033 ? -21.678 30.687 22.702 1.00 46.62 1033 ASP A O 1
ATOM 8275 N N . GLU A 1 1034 ? -19.842 30.890 21.457 1.00 43.28 1034 GLU A N 1
ATOM 8276 C CA . GLU A 1 1034 ? -20.444 30.418 20.199 1.00 43.28 1034 GLU A CA 1
ATOM 8277 C C . GLU A 1 1034 ? -20.745 28.905 20.166 1.00 43.28 1034 GLU A C 1
ATOM 8279 O O . GLU A 1 1034 ? -21.734 28.497 19.553 1.00 43.28 1034 GLU A O 1
ATOM 8284 N N . VAL A 1 1035 ? -19.953 28.058 20.839 1.00 49.56 1035 VAL A N 1
ATOM 8285 C CA . VAL A 1 1035 ? -20.175 26.595 20.906 1.00 49.56 1035 VAL A CA 1
ATOM 8286 C C . VAL A 1 1035 ? -21.377 26.251 21.796 1.00 49.56 1035 VAL A C 1
ATOM 8288 O O . VAL A 1 1035 ? -22.134 25.329 21.484 1.00 49.56 1035 VAL A O 1
ATOM 8291 N N . VAL A 1 1036 ? -21.618 27.038 22.851 1.00 48.44 1036 VAL A N 1
ATOM 8292 C CA . VAL A 1 1036 ? -22.827 26.936 23.693 1.00 48.44 1036 VAL A CA 1
ATOM 8293 C C . VAL A 1 1036 ? -24.083 27.298 22.888 1.00 48.44 1036 VAL A C 1
ATOM 8295 O O . VAL A 1 1036 ? -25.105 26.619 22.992 1.00 48.44 1036 VAL A O 1
ATOM 8298 N N . ILE A 1 1037 ? -23.983 28.314 22.024 1.00 44.12 1037 ILE A N 1
ATOM 8299 C CA . ILE A 1 1037 ? -25.092 28.805 21.193 1.00 44.12 1037 ILE A CA 1
ATOM 8300 C C . ILE A 1 1037 ? -25.379 27.855 20.012 1.00 44.12 1037 ILE A C 1
ATOM 8302 O O . ILE A 1 1037 ? -26.541 27.631 19.668 1.00 44.12 1037 ILE A O 1
ATOM 8306 N N . GLY A 1 1038 ? -24.349 27.245 19.414 1.00 41.91 1038 GLY A N 1
ATOM 8307 C CA . GLY A 1 1038 ? -24.481 26.362 18.247 1.00 41.91 1038 GLY A CA 1
ATOM 8308 C C . GLY A 1 1038 ? -24.953 24.930 18.541 1.00 41.91 1038 GLY A C 1
ATOM 8309 O O . GLY A 1 1038 ? -25.519 24.291 17.656 1.00 41.91 1038 GLY A O 1
ATOM 8310 N N . GLY A 1 1039 ? -24.740 24.422 19.763 1.00 44.09 1039 GLY A N 1
ATOM 8311 C CA . GLY A 1 1039 ? -25.011 23.023 20.134 1.00 44.09 1039 GLY A CA 1
ATOM 8312 C C . GLY A 1 1039 ? -26.278 22.765 20.959 1.00 44.09 1039 GLY A C 1
ATOM 8313 O O . GLY A 1 1039 ? -26.613 21.603 21.189 1.00 44.09 1039 GLY A O 1
ATOM 8314 N N . GLY A 1 1040 ? -26.984 23.805 21.418 1.00 50.09 1040 GLY A N 1
ATOM 8315 C CA . GLY A 1 1040 ? -28.136 23.626 22.317 1.00 50.09 1040 GLY A CA 1
ATOM 8316 C C . GLY A 1 1040 ? -29.134 24.782 22.417 1.00 50.09 1040 GLY A C 1
ATOM 8317 O O . GLY A 1 1040 ? -30.090 24.662 23.180 1.00 50.09 1040 GLY A O 1
ATOM 8318 N N . GLY A 1 1041 ? -28.959 25.888 21.682 1.00 58.31 1041 GLY A N 1
ATOM 8319 C CA . GLY A 1 1041 ? -29.866 27.042 21.766 1.00 58.31 1041 GLY A CA 1
ATOM 8320 C C . GLY A 1 1041 ? -30.115 27.511 23.212 1.00 58.31 1041 GLY A C 1
ATOM 8321 O O . GLY A 1 1041 ? -29.220 27.452 24.054 1.00 58.31 1041 GLY A O 1
ATOM 8322 N N . GLU A 1 1042 ? -31.349 27.924 23.522 1.00 59.41 1042 GLU A N 1
ATOM 8323 C CA . GLU A 1 1042 ? -31.762 28.380 24.867 1.00 59.41 1042 GLU A CA 1
ATOM 8324 C C . GLU A 1 1042 ? -31.536 27.330 25.981 1.00 59.41 1042 GLU A C 1
ATOM 8326 O O . GLU A 1 1042 ? -31.328 27.688 27.141 1.00 59.41 1042 GLU A O 1
ATOM 8331 N N . GLU A 1 1043 ? -31.552 26.031 25.657 1.00 64.69 1043 GLU A N 1
ATOM 8332 C CA . GLU A 1 1043 ? -31.341 24.946 26.629 1.00 64.69 1043 GLU A CA 1
ATOM 8333 C C . GLU A 1 1043 ? -29.869 24.848 27.060 1.00 64.69 1043 GLU A C 1
ATOM 8335 O O . GLU A 1 1043 ? -29.574 24.660 28.242 1.00 64.69 1043 GLU A O 1
ATOM 8340 N N . GLY A 1 1044 ? -28.937 25.048 26.122 1.00 64.69 1044 GLY A N 1
ATOM 8341 C CA . GLY A 1 1044 ? -27.502 25.100 26.410 1.00 64.69 1044 GLY A CA 1
ATOM 8342 C C . GLY A 1 1044 ? -27.138 26.268 27.330 1.00 64.69 1044 GLY A C 1
ATOM 8343 O O . GLY A 1 1044 ? -26.421 26.079 28.314 1.00 64.69 1044 GLY A O 1
ATOM 8344 N N . GLU A 1 1045 ? -27.699 27.454 27.071 1.00 68.31 1045 GLU A N 1
ATOM 8345 C CA . GLU A 1 1045 ? -27.517 28.632 27.930 1.00 68.31 1045 GLU A CA 1
ATOM 8346 C C . GLU A 1 1045 ? -28.061 28.403 29.349 1.00 68.31 1045 GLU A C 1
ATOM 8348 O O . GLU A 1 1045 ? -27.415 28.776 30.331 1.00 68.31 1045 GLU A O 1
ATOM 8353 N N . ALA A 1 1046 ? -29.216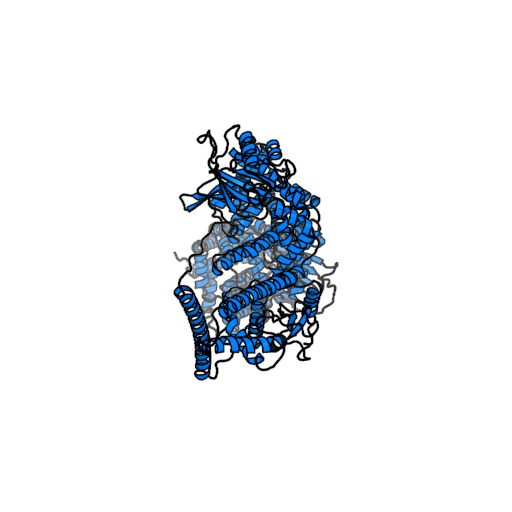 27.741 29.479 1.00 71.31 1046 ALA A N 1
ATOM 8354 C CA . ALA A 1 1046 ? -29.824 27.447 30.776 1.00 71.31 1046 ALA A CA 1
ATOM 8355 C C . ALA A 1 1046 ? -29.005 26.453 31.623 1.00 71.31 1046 ALA A C 1
ATOM 8357 O O . ALA A 1 1046 ? -29.016 26.536 32.854 1.00 71.31 1046 ALA A O 1
ATOM 8358 N N . LEU A 1 1047 ? -28.291 25.520 30.985 1.00 73.44 1047 LEU A N 1
ATOM 8359 C CA . LEU A 1 1047 ? -27.500 24.490 31.668 1.00 73.44 1047 LEU A CA 1
ATOM 8360 C C . LEU A 1 1047 ? -26.037 24.898 31.921 1.00 73.44 1047 LEU A C 1
ATOM 8362 O O . LEU A 1 1047 ? -25.355 24.258 32.729 1.00 73.44 1047 LEU A O 1
ATOM 8366 N N . LEU A 1 1048 ? -25.557 25.976 31.290 1.00 76.50 1048 LEU A N 1
ATOM 8367 C CA . LEU A 1 1048 ? -24.176 26.456 31.406 1.00 76.50 1048 LEU A CA 1
ATOM 8368 C C . LEU A 1 1048 ? -23.715 26.702 32.860 1.00 76.50 1048 LEU A C 1
ATOM 8370 O O . LEU A 1 1048 ? -22.613 26.261 33.193 1.00 76.50 1048 LEU A O 1
ATOM 8374 N N . PRO A 1 1049 ? -24.502 27.326 33.765 1.00 79.31 1049 PRO A N 1
ATOM 8375 C CA . PRO A 1 1049 ? -24.063 27.538 35.148 1.00 79.31 1049 PRO A CA 1
ATOM 8376 C C . PRO A 1 1049 ? -23.807 26.230 35.902 1.00 79.31 1049 PRO A C 1
ATOM 8378 O O . PRO A 1 1049 ? -22.806 26.099 36.602 1.00 79.31 1049 PRO A O 1
ATOM 8381 N N . GLY A 1 1050 ? -24.691 25.240 35.733 1.00 77.25 1050 GLY A N 1
ATOM 8382 C CA . GLY A 1 1050 ? -24.540 23.927 36.362 1.00 77.25 1050 GLY A CA 1
ATOM 8383 C C . GLY A 1 1050 ? -23.334 23.166 35.820 1.00 77.25 1050 GLY A C 1
ATOM 8384 O O . GLY A 1 1050 ? -22.669 22.452 36.563 1.00 77.25 1050 GLY A O 1
ATOM 8385 N N . PHE A 1 1051 ? -23.019 23.357 34.543 1.00 79.19 1051 PHE A N 1
ATOM 8386 C CA . PHE A 1 1051 ? -21.835 22.794 33.916 1.00 79.19 1051 PHE A CA 1
ATOM 8387 C C . PHE A 1 1051 ? -20.536 23.451 34.401 1.00 79.19 1051 PHE A C 1
ATOM 8389 O O . PHE A 1 1051 ? -19.622 22.732 34.792 1.00 79.19 1051 PHE A O 1
ATOM 8396 N N . LEU A 1 1052 ? -20.466 24.786 34.475 1.00 82.25 1052 LEU A N 1
ATOM 8397 C CA . LEU A 1 1052 ? -19.309 25.497 35.040 1.00 82.25 1052 LEU A CA 1
ATOM 8398 C C . LEU A 1 1052 ? -19.053 25.098 36.500 1.00 82.25 1052 LEU A C 1
ATOM 8400 O O . LEU A 1 1052 ? -17.908 24.851 36.870 1.00 82.25 1052 LEU A O 1
ATOM 8404 N N . ALA A 1 1053 ? -20.116 24.925 37.293 1.00 86.06 1053 ALA A N 1
ATOM 8405 C CA . ALA A 1 1053 ? -20.014 24.479 38.681 1.00 86.06 1053 ALA A CA 1
ATOM 8406 C C . ALA A 1 1053 ? -19.340 23.099 38.834 1.00 86.06 1053 ALA A C 1
ATOM 8408 O O . ALA A 1 1053 ? -18.706 22.845 39.859 1.00 86.06 1053 ALA A O 1
ATOM 8409 N N . LYS A 1 1054 ? -19.437 22.204 37.833 1.00 87.19 1054 LYS A N 1
ATOM 8410 C CA . LYS A 1 1054 ? -18.722 20.912 37.843 1.00 87.19 1054 LYS A CA 1
ATOM 8411 C C . LYS A 1 1054 ? -17.206 21.124 37.786 1.00 87.19 1054 LYS A C 1
ATOM 8413 O O . LYS A 1 1054 ? -16.484 20.534 38.583 1.00 87.19 1054 LYS A O 1
ATOM 8418 N N . TYR A 1 1055 ? -16.728 22.002 36.903 1.00 86.31 1055 TYR A N 1
ATOM 8419 C CA . TYR A 1 1055 ? -15.295 22.295 36.762 1.00 86.31 1055 TYR A CA 1
ATOM 8420 C C . TYR A 1 1055 ? -14.747 23.102 37.938 1.00 86.31 1055 TYR A C 1
ATOM 8422 O O . TYR A 1 1055 ? -13.654 22.802 38.411 1.00 86.31 1055 TYR A O 1
ATOM 8430 N N . GLU A 1 1056 ? -15.519 24.060 38.463 1.00 88.88 1056 GLU A N 1
ATOM 8431 C CA . GLU A 1 1056 ? -15.170 24.752 39.712 1.00 88.88 1056 GLU A CA 1
ATOM 8432 C C . GLU A 1 1056 ? -14.956 23.750 40.850 1.00 88.88 1056 GLU A C 1
ATOM 8434 O O . GLU A 1 1056 ? -13.968 23.825 41.579 1.00 88.88 1056 GLU A O 1
ATOM 8439 N N . ASN A 1 1057 ? -15.850 22.762 40.960 1.00 90.75 1057 ASN A N 1
ATOM 8440 C CA . ASN A 1 1057 ? -15.727 21.700 41.946 1.00 90.75 1057 ASN A CA 1
ATOM 8441 C C . ASN A 1 1057 ? -14.500 20.811 41.712 1.00 90.75 1057 ASN A C 1
ATOM 8443 O O . ASN A 1 1057 ? -13.803 20.496 42.670 1.00 90.75 1057 ASN A O 1
ATOM 8447 N N . MET A 1 1058 ? -14.204 20.436 40.463 1.00 90.62 1058 MET A N 1
ATOM 8448 C CA . MET A 1 1058 ? -13.002 19.657 40.143 1.00 90.62 1058 MET A CA 1
ATOM 8449 C C . MET A 1 1058 ? -11.720 20.390 40.553 1.00 90.62 1058 MET A C 1
ATOM 8451 O O . MET A 1 1058 ? -10.831 19.764 41.124 1.00 90.62 1058 MET A O 1
ATOM 8455 N N . ILE A 1 1059 ? -11.625 21.701 40.299 1.00 91.25 1059 ILE A N 1
ATOM 8456 C CA . ILE A 1 1059 ? -10.473 22.524 40.701 1.00 91.25 1059 ILE A CA 1
ATOM 8457 C C . ILE A 1 1059 ? -10.370 22.574 42.232 1.00 91.25 1059 ILE A C 1
ATOM 8459 O O . ILE A 1 1059 ? -9.309 22.292 42.788 1.00 91.25 1059 ILE A O 1
ATOM 8463 N N . ALA A 1 1060 ? -11.478 22.874 42.917 1.00 92.06 1060 ALA A N 1
ATOM 8464 C CA . ALA A 1 1060 ? -11.500 23.008 44.371 1.00 92.06 1060 ALA A CA 1
ATOM 8465 C C . ALA A 1 1060 ? -11.180 21.691 45.103 1.00 92.06 1060 ALA A C 1
ATOM 8467 O O . ALA A 1 1060 ? -10.350 21.679 46.011 1.00 92.06 1060 ALA A O 1
ATOM 8468 N N . GLU A 1 1061 ? -11.790 20.571 44.699 1.00 92.69 1061 GLU A N 1
ATOM 8469 C CA . GLU A 1 1061 ? -11.506 19.256 45.290 1.00 92.69 1061 GLU A CA 1
ATOM 8470 C C . GLU A 1 1061 ? -10.077 18.799 45.005 1.00 92.69 1061 GLU A C 1
ATOM 8472 O O . GLU A 1 1061 ? -9.417 18.262 45.891 1.00 92.69 1061 GLU A O 1
ATOM 8477 N N . SER A 1 1062 ? -9.569 19.053 43.796 1.00 93.38 1062 SER A N 1
ATOM 8478 C CA . SER A 1 1062 ? -8.187 18.709 43.454 1.00 93.38 1062 SER A CA 1
ATOM 8479 C C . SER A 1 1062 ? -7.195 19.419 44.375 1.00 93.38 1062 SER A C 1
ATOM 8481 O O . SER A 1 1062 ? -6.268 18.784 44.874 1.00 93.38 1062 SER A O 1
ATOM 8483 N N . ALA A 1 1063 ? -7.410 20.709 44.652 1.00 93.00 1063 ALA A N 1
ATOM 8484 C CA . ALA A 1 1063 ? -6.574 21.466 45.578 1.00 93.00 1063 ALA A CA 1
ATOM 8485 C C . ALA A 1 1063 ? -6.660 20.910 47.010 1.00 93.00 1063 ALA A C 1
ATOM 8487 O O . ALA A 1 1063 ? -5.628 20.735 47.660 1.00 93.00 1063 ALA A O 1
ATOM 8488 N N . ASP A 1 1064 ? -7.864 20.574 47.489 1.00 93.56 1064 ASP A N 1
ATOM 8489 C CA . ASP A 1 1064 ? -8.049 19.963 48.812 1.00 93.56 1064 ASP A CA 1
ATOM 8490 C C . ASP A 1 1064 ? -7.326 18.612 48.928 1.00 93.56 1064 ASP A C 1
ATOM 8492 O O . ASP A 1 1064 ? -6.615 18.382 49.907 1.00 93.56 1064 ASP A O 1
ATOM 8496 N N . TYR A 1 1065 ? -7.424 17.740 47.918 1.00 93.88 1065 TYR A N 1
ATOM 8497 C CA . TYR A 1 1065 ? -6.737 16.444 47.934 1.00 93.88 1065 TYR A CA 1
ATOM 8498 C C . TYR A 1 1065 ? -5.215 16.586 47.902 1.00 93.88 1065 TYR A C 1
ATOM 8500 O O . TYR A 1 1065 ? -4.536 15.879 48.648 1.00 93.88 1065 TYR A O 1
ATOM 8508 N N . ILE A 1 1066 ? -4.667 17.516 47.111 1.00 91.38 1066 ILE A N 1
ATOM 8509 C CA . ILE A 1 1066 ? -3.220 17.792 47.093 1.00 91.38 1066 ILE A CA 1
ATOM 8510 C C . ILE A 1 1066 ? -2.735 18.177 48.494 1.00 91.38 1066 ILE A C 1
ATOM 8512 O O . ILE A 1 1066 ? -1.766 17.599 48.993 1.00 91.38 1066 ILE A O 1
ATOM 8516 N N . LEU A 1 1067 ? -3.439 19.105 49.152 1.00 90.56 1067 LEU A N 1
ATOM 8517 C CA . LEU A 1 1067 ? -3.092 19.579 50.493 1.00 90.56 1067 LEU A CA 1
ATOM 8518 C C . LEU A 1 1067 ? -3.262 18.488 51.555 1.00 90.56 1067 LEU A C 1
ATOM 8520 O O . LEU A 1 1067 ? -2.408 18.336 52.428 1.00 90.56 1067 LEU A O 1
ATOM 8524 N N . ARG A 1 1068 ? -4.351 17.717 51.483 1.00 90.81 1068 ARG A N 1
ATOM 8525 C CA . ARG A 1 1068 ? -4.674 16.643 52.431 1.00 90.81 1068 ARG A CA 1
ATOM 8526 C C . ARG A 1 1068 ? -3.641 15.525 52.404 1.00 90.81 1068 ARG A C 1
ATOM 8528 O O . ARG A 1 1068 ? -3.207 15.066 53.459 1.00 90.81 1068 ARG A O 1
ATOM 8535 N N . TRP A 1 1069 ? -3.270 15.080 51.207 1.00 88.19 1069 TRP A N 1
ATOM 8536 C CA . TRP A 1 1069 ? -2.355 13.957 51.017 1.00 88.19 1069 TRP A CA 1
ATOM 8537 C C . TRP A 1 1069 ? -0.886 14.379 50.974 1.00 88.19 1069 TRP A C 1
ATOM 8539 O O . TRP A 1 1069 ? -0.016 13.510 50.933 1.00 88.19 1069 TRP A O 1
ATOM 8549 N N . GLY A 1 1070 ? -0.604 15.686 51.005 1.00 80.00 1070 GLY A N 1
ATOM 8550 C CA . GLY A 1 1070 ? 0.752 16.216 50.914 1.00 80.00 1070 GLY A CA 1
ATOM 8551 C C . GLY A 1 1070 ? 1.441 15.761 49.632 1.00 80.00 1070 GLY A C 1
ATOM 8552 O O . GLY A 1 1070 ? 2.575 15.295 49.685 1.00 80.00 1070 GLY A O 1
ATOM 8553 N N . LEU A 1 1071 ? 0.748 15.852 48.490 1.00 77.56 1071 LEU A N 1
ATOM 8554 C CA . LEU A 1 1071 ? 1.224 15.360 47.185 1.00 77.56 1071 LEU A CA 1
ATOM 8555 C C . LEU A 1 1071 ? 2.358 16.200 46.569 1.00 77.56 1071 LEU A C 1
ATOM 8557 O O . LEU A 1 1071 ? 2.629 16.099 45.372 1.00 77.56 1071 LEU A O 1
ATOM 8561 N N . ASP A 1 1072 ? 3.042 17.000 47.382 1.00 67.44 1072 ASP A N 1
ATOM 8562 C CA . ASP A 1 1072 ? 4.275 17.683 47.020 1.00 67.44 1072 ASP A CA 1
ATOM 8563 C C . ASP A 1 1072 ? 5.448 16.729 47.270 1.00 67.44 1072 ASP A C 1
ATOM 8565 O O . ASP A 1 1072 ? 5.905 16.544 48.400 1.00 67.44 1072 ASP A O 1
ATOM 8569 N N . SER A 1 1073 ? 5.930 16.087 46.210 1.00 45.78 1073 SER A N 1
ATOM 8570 C CA . SER A 1 1073 ? 7.091 15.200 46.289 1.00 45.78 1073 SER A CA 1
ATOM 8571 C C . SER A 1 1073 ? 8.085 15.481 45.166 1.00 45.78 1073 SER A C 1
ATOM 8573 O O . SER A 1 1073 ? 8.200 14.688 44.235 1.00 45.78 1073 SER A O 1
ATOM 8575 N N . GLU A 1 1074 ? 8.737 16.644 45.254 1.00 41.03 1074 GLU A N 1
ATOM 8576 C CA . GLU A 1 1074 ? 10.186 16.906 45.078 1.00 41.03 1074 GLU A CA 1
ATOM 8577 C C . GLU A 1 1074 ? 10.469 18.392 44.832 1.00 41.03 1074 GLU A C 1
ATOM 8579 O O . GLU A 1 1074 ? 9.901 18.969 43.878 1.00 41.03 1074 GLU A O 1
#

Secondary structure (DSSP, 8-state):
----PPPPPPTHHHHHHHHHHHHHHHHHHHHHHHHHHHHHHHHHH-TT--TTSS--PPPP-PPPHHHHHHHS-HHHHHHHHHHHH-S--EETTTTEE-TTEEEETTS-EEEHHHHHHHHHHHS-TTSPEEPTTT--EE--EEESS---S--SS---HHHHHHHHHHHHHHHHHSSPPPHHHHHHHHHHHHHHHHHTTSS---HHHHHHHHHHHHHHHGGGS-GGGS-HHHHHHHHHHHHHHHHHHHHHHHHHHHHHHTTSS-TT-HHHHHHHHHHTT-TTB-TTSS-BHHHHHHHHHHHTT----B-TT-EEEEEE--SSEEEEEEE--BSS-TTTS-SEEEEEEEEHHHHHHHHHHH---S-HHHHHHHHHHHHHHHHHHHTTTTGGGTS-BPPEEEEE-TTGGG-SEEEEEE----S-EE--TTSPPPHHHHHHHHHHHHHHHHHHHH-HHHHHHHTTT--HHHHHHHHT-HHHHHHHHHHHHHH-GGGHHHHHHHHHHHTT--SHHHHHHHHHHH-SS-EEE-SS-SGGGEEEEE-TTS-EEEEEE--GGG-EEE-THHHHHHHHHHHS-HHHHHHHHHHHHHHHHHHHHHHTTTSPPSSSSHHHHHHHHHHHHHHHHHHHHHHHHHHHHHHHHH-SSHHHHHHHHHHHHHHHHHHHHHHHHHHHHHHHHHS-GGGBSTTSS-BHHHHHHHHHHHTT--PPB-TT-EEEEEE--SSEEEEEEE--BSS--TTS-SEEEEEEE-HHHHHHHHHHHT--S-HHHHHHHHHHHHHHHHHHTTTTTHHHHS-BPPEEEEE-TTGGG-SS-EEEE---TT-B---TTS---HHHHHHHHHHHHHHHHHHHH-HHHHHHH---SSHHHHHHHHT-HHHHHHHHHHHHHH-GGGHHHHHHHGGGGGGGS-HHHHHHHHHHH--S-EEE-SS-SGGGEEEEE-TTS-EEEEEE--GGG-EEE-THHHHHHHHHHHS-HHHHHHHHHHHHHHHHHHHHHHTTTPPPSSSSHHHHHHHHHHHHHHHHHHHHHHHHHH--HHHHHHHHHHHHHHHHHHHHHHHHHHHHHHHHHHHHHT----

pLDDT: mean 75.41, std 17.93, range [31.55, 98.5]

InterPro domains:
  IPR001841 Zinc finger, RING-type [PS50089] (91-135)
  IPR001841 Zinc finger, RING-type [SM00184] (91-134)
  IPR011009 Protein kinase-like domain superfamily [SSF56112] (291-615)
  IPR011009 Protein kinase-like domain superfamily [SSF56112] (774-1024)
  IPR012877 Uncharacterised oxidoreductase Dhs-27 [PF07914] (278-635)
  IPR012877 Uncharacterised oxidoreductase Dhs-27 [PF07914] (679-1031)
  IPR013083 Zinc finger, RING/FYVE/PHD-type [G3DSA:3.30.40.10] (67-169)
  IPR015897 CHK kinase-like [SM00587] (411-598)
  IPR015897 CHK kinase-like [SM00587] (810-997)
  IPR017907 Zinc finger, RING-type, conserved site [PS00518] (106-115)
  IPR018957 Zinc finger, C3HC4 RING-type [PF00097] (91-134)
  IPR052961 Oxidoreductase and Kinase-like Enzymes [PTHR23020] (675-1034)